Protein AF-A0A6I7PNN6-F1 (afdb_monomer_lite)

Radius of gyration: 36.52 Å; chains: 1; bounding box: 107×90×85 Å

Sequence (1205 aa):
MTEAELLALKNLPAEAKQLSVEDLSQGWPDYQITSEALAFWSTRYRELTGTNPVVARDLVELVRDHGDAVIQLHQRPIRIGITTYSAREFDKLAAKQLIGAILGSLEAEGISLADVAIVSGLTNLGGVQAAYDAAAQYPAVERQGIASGKGILFETAQVDQAVLIGADWGAESPLFLNTVNFMIGIGGGGQAESELNWFIRRSPDRTILAEGFFETKGDQQLPGAADRVAESGSGTRIQDSAVHPIEKGTQIGKHLAAVFRRSQGHDQNNVLMSLALPSNPDNLVDIEAWAEAHRQRYRIIRVLRAVQSSLPEQGMTEGEMNELLLDLGNELLSRTSAIDHVQQNALWQEEVRAVIREATEASDNAQLRSLVEALEVDILFASWFGQQKVSAEPNYYDAHHRQVAAADYFSPRPGSLSFNLDDYVELRFDLATRAYLLSPQGRGEIFLGSKHDMNLYYRSKGFEPAQRLSDSNGTVYYLLKKADDRLFVAQGVDSPSRLNQVVSIMAAAGVDVENKISIRGDMQRLRDLNRDFLEIAISNLSKPVVGVVIGDKNNVLSSLSGQLNVGHEKLRVLPPQEVGPYRFEAIEVQVEGMPSPGYILAFAPAYGQLSYDLARAAYNSGVRSFFLAGAGGTLAQNGAIGELQRVVSTEVNGEILAVNEVREIQLLEVPGAVDSTNIFSPSPFEQTANWIDAQRSRGFSGTDQETGLILKAITESIETDKQAGLSPSVNLSSALYISDDFKGRLASGTVDVGYRRSIHERLPVYLNQIGITSITLNDGRTLDRPPSGQGERAIVSGRTSSSFAQQVPIPDRSRVSQNQAAGTIQQFRGERRVVLIESQGMGPRDRRFLEEFLSSIRSTNFWIVVRQGDPHHSEILEISSALGFQNVLIASNMQAVRVAPDFIYSVQDDAAEKQTASEFIRDGKNDSYETNTAKHFHLVVGSQNISTGSPHILYSADLDPLDAEELAEPLRKDIREGRKRLRGQIQAHFNEELEKQPPQFLEIHDIGEAFQGKVPVSIMGASKKAWPLISEAAQENVINFIREYLSELAPRQHVIVTGGTDFGVEEHVHRIANELGFEIVSTITENTQAAELSPHVSRVVLTGINWFGISRSLFEDILIPHNGEVIFIGGGAILRDSIELAAKTSVPFRLMKGPEGAANELSTRYPTHAFETVHDLNRIKPSSLRSLSCKEAFQLLTKRRSNRR

Secondary structure (DSSP, 8-state):
--HHHHHHHHT--TTTS---TTTTTS-TT-----HHHHHHHHHHHHHHHSSPPEEHHHHHHHHHHHHHHHHHHT-SSEEEEEEE-SSS---HHHHHHHHHHHHHHHHHTT--GGGEEEEEESBSSHHHHHHHHHHTTSTTSEEEEEE-GGGGGSPBP--SEEEE--SSTTTTHHHHHHH-SEEEEES--HHHHHHHHHHHHH-GGGEEEE-------SS--PPPHHHHHHTTT-SEE---TTS-HHHHHHHHHHHHHHHHHHHHHHHTT-HHHHHHS-S-----S-HHHHHHHHHHHHHHHHHHHHHHHHSGGGT--HHHHHHHHHHHHHHHHHHHTTS-TTT-HHHHHHHHHHHHHHHHHS---HHHHHHHHHHHHHHHHHTGGG-SS--SSPPHHHHTEEE--TTTS-----S--SS-HHHHHHTTS-HHHHHHHHSTT--EEEE-S-HHHHHHHHHHTT-EEEEEEE-TTS-EEEEEEETTEEEEEEE---SHHHHHHHHHHHHHTT--HHHHEEEES-HHHHHHHHHHHHHHHHHTSSS-EEEEEEE-HHHHHHHHHHHTT--GGGB-BPPPEEETTEEEEEEEEEETT-SS-EEEEEEPP--THHHHHHHHHHHHTT--EEEEE-EEEE-STT--TT-EEEEEEEEETTEEEEGGG-TTEEEPP-TTPEEEEEEE-S-GGG--HHHHHHHHHTT--EEESSHHHHHHHHHHHHHHHHHTT----EEEE-EEEEEEE-SSS-------HHHHHHHHHHHHHHHHHTTEEEEEBTTSPEEEPPPTTS--------------------------------------SS--EEEEEE-S---HHHHHHHHHHHHHS-GGGEEEEEETT-TTHHHHHHHHHHTT-S-EEEES-HHHHTT-SS-------------S---------------------EE-----------PPPP------TT-HHHHHHHHHHHHHHHHHHHHHHHHHHHHHHS-SPPPEEE-GGGHHHHHTTPEEEEEEE--TTTGGGS-HHHHHHHHHHHHHHHHHS-TTTEEEEEESBSSTHHHHHHHHHHHTT--EEEEEETT--GGGB-TT-SEEEEEESSTTTHHHHIIIIIIGGGT-EEEEES--HHHHHHHHHHHHHT--EEEE-SSSSHHHHHHTT-GGGEESSHHHHHHS-GGG-SS--HHHHHHHHHHHHHTT-

Foldseek 3Di:
DDPVVVVVVVPDDVVVVPCDVVVVPDDDDDPDPDPVNQVVLQVLVCVQAVDGADEVVVVVLCCLLQVVLVLLLLQQAQEEEEAEAFPDDWQLVLLLLLLLLLLVLLVVLVNFQLNHEYEYAFACGHSLVSNVVSQVVPVSYFYEHEEECVRSVHHTHRGPHYYYAHHDPLRRLVVSLSNHPAYEYDFHDLSSLVSLVVNQVVCQLRYEQDFATDDDDDDDPDGGSSRVVVVVVTHDYPDDNPDRSSVNSSVNNVSVNVVVVVVCVVLVLQLLSVLQDDPDDPDPPDVPVVCVLRVQSSLLSQLLVLVLVCVVVVVDDPVRSSVLSNVLSVQLCVQCVPPPCVVRVVVSLVSNLVSQVVSVVVDPDPVSVVSSVVSNLVNLVSSVSNDLDDDPDDHQQRVPKFFDAPVPFDDDPPDDAPDDLCVVLVLADPPVLLLLLQDPLRAEEEELDDPVVVCVVVVSVQWDFDDWDAHPLGKIWTWIDHPPHTYIYIYLQQAPLSVSAVLVSCVSSVGPSRPRYMYGHDNVVSLVQLLVQLLVVQLPPPFAALEEEAEALVLLLVLQCVLLVHDSQFFPWDPWDDRRSKTWIWTWFDFPPDPGIHTYIYIYHDFALRLLSNLLSCVSSVYFEYHYLAAWAWLDPPDDQLAKEFEQWEDDPNDIDRLVPQPQEDAADFPRHDYFYEYADSYLVCCAPVSSVVVVVVPGTIYDGRLRSSSVSVSVVCVVCVVVVHRHHHYYHSMHRHNYYPPPHGDPSDRDPSSSVSCSRGVVRSCVVSRGQWTATPVRDTDGRDPPPPPPPPPDPDDDDDDDDDDDDDDDDDDDDDDDDDDDDDDDPDAQEEWEWAFPDCDPVNLVVLLVVLLVDDQVRYAYEYEDVRPCLVSSVVSSVVSPRPHYYYDPDPVVVVVDPPDDDDDDDDDDDDDDDPDDDDDDDDDDDDDDDPGDTDGDDDDDDDDDPDDDDDDDDDDDDDVSVVVVCVVVCVVVVLVVVQVVQLCCCCVPPPVADGAAEDELQCVVVVCVLAAEEEEEEDFQVFQVVWDPVLLVLLLVQLLVLLLPDDLVRYAYEYAQFCHHSVVSNLVNCLVNPHAYEHEYASPDHSVRGDSSHNYYYDQYNDLLRNLVCCLVRNNVVSVYAYEYYTADPSSLSSVVVCLVSQHHYAAAADTHYNSNVCCLVVVLRYDPHSVRVVVSDSVNRRHQSVVNVVVSVVVVVVVVD

Structure (mmCIF, N/CA/C/O backbone):
data_AF-A0A6I7PNN6-F1
#
_entry.id   AF-A0A6I7PNN6-F1
#
loop_
_atom_site.group_PDB
_atom_site.id
_atom_site.type_symbol
_atom_site.label_atom_id
_atom_site.label_alt_id
_atom_site.label_comp_id
_atom_site.label_asym_id
_atom_site.label_entity_id
_atom_site.label_seq_id
_atom_site.pdbx_PDB_ins_code
_atom_site.Cartn_x
_atom_site.Cartn_y
_atom_site.Cartn_z
_atom_site.occupancy
_atom_site.B_iso_or_equiv
_atom_site.auth_seq_id
_atom_site.auth_comp_id
_atom_site.auth_asym_id
_atom_site.auth_atom_id
_atom_site.pdbx_PDB_model_num
ATOM 1 N N . MET A 1 1 ? -5.698 -43.583 -19.402 1.00 38.56 1 MET A N 1
ATOM 2 C CA . MET A 1 1 ? -4.899 -43.216 -20.584 1.00 38.56 1 MET A CA 1
ATOM 3 C C . MET A 1 1 ? -4.130 -44.443 -21.049 1.00 38.56 1 MET A C 1
ATOM 5 O O . MET A 1 1 ? -3.335 -44.984 -20.287 1.00 38.56 1 MET A O 1
ATOM 9 N N . THR A 1 2 ? -4.450 -44.951 -22.230 1.00 48.97 2 THR A N 1
ATOM 10 C CA . THR A 1 2 ? -3.820 -46.126 -22.836 1.00 48.97 2 THR A CA 1
ATOM 11 C C . THR A 1 2 ? -2.439 -45.776 -23.391 1.00 48.97 2 THR A C 1
ATOM 13 O O . THR A 1 2 ? -2.125 -44.613 -23.647 1.00 48.97 2 THR A O 1
ATOM 16 N N . GLU A 1 3 ? -1.600 -46.785 -23.607 1.00 40.84 3 GLU A N 1
ATOM 17 C CA . GLU A 1 3 ? -0.262 -46.608 -24.185 1.00 40.84 3 GLU A CA 1
ATOM 18 C C . GLU A 1 3 ? -0.319 -45.963 -25.585 1.00 40.84 3 GLU A C 1
ATOM 20 O O . GLU A 1 3 ? 0.547 -45.166 -25.942 1.00 40.84 3 GLU A O 1
ATOM 25 N N . ALA A 1 4 ? -1.398 -46.217 -26.334 1.00 46.22 4 ALA A N 1
ATOM 26 C CA . ALA A 1 4 ? -1.674 -45.600 -27.629 1.00 46.22 4 ALA A CA 1
ATOM 27 C C . ALA A 1 4 ? -2.010 -44.100 -27.523 1.00 46.22 4 ALA A C 1
ATOM 29 O O . ALA A 1 4 ? -1.542 -43.313 -28.341 1.00 46.22 4 ALA A O 1
ATOM 30 N N . GLU A 1 5 ? -2.754 -43.680 -26.496 1.00 41.41 5 GLU A N 1
ATOM 31 C CA . GLU A 1 5 ? -3.046 -42.259 -26.229 1.00 41.41 5 GLU A CA 1
ATOM 32 C C . GLU A 1 5 ? -1.785 -41.499 -25.788 1.00 41.41 5 GLU A C 1
ATOM 34 O O . GLU A 1 5 ? -1.551 -40.362 -26.195 1.00 41.41 5 GLU A O 1
ATOM 39 N N . LEU A 1 6 ? -0.915 -42.166 -25.026 1.00 39.09 6 LEU A N 1
ATOM 40 C CA . LEU A 1 6 ? 0.396 -41.656 -24.619 1.00 39.09 6 LEU A CA 1
ATOM 41 C C . LEU A 1 6 ? 1.356 -41.517 -25.813 1.00 39.09 6 LEU A C 1
ATOM 43 O O . LEU A 1 6 ? 2.154 -40.580 -25.873 1.00 39.09 6 LEU A O 1
ATOM 47 N N . LEU A 1 7 ? 1.266 -42.430 -26.782 1.00 42.72 7 LEU A N 1
ATOM 48 C CA . LEU A 1 7 ? 2.029 -42.382 -28.028 1.00 42.72 7 LEU A CA 1
ATOM 49 C C . LEU A 1 7 ? 1.491 -41.307 -28.988 1.00 42.72 7 LEU A C 1
ATOM 51 O O . LEU A 1 7 ? 2.279 -40.630 -29.645 1.00 42.72 7 LEU A O 1
ATOM 55 N N . ALA A 1 8 ? 0.173 -41.093 -29.026 1.00 44.78 8 ALA A N 1
ATOM 56 C CA . ALA A 1 8 ? -0.457 -40.018 -29.790 1.00 44.78 8 ALA A CA 1
ATOM 57 C C . ALA A 1 8 ? -0.047 -38.628 -29.268 1.00 44.78 8 ALA A C 1
ATOM 59 O O . ALA A 1 8 ? 0.310 -37.761 -30.063 1.00 44.78 8 ALA A O 1
ATOM 60 N N . LEU A 1 9 ? 0.031 -38.449 -27.942 1.00 42.09 9 LEU A N 1
ATOM 61 C CA . LEU A 1 9 ? 0.580 -37.237 -27.311 1.00 42.09 9 LEU A CA 1
ATOM 62 C C . LEU A 1 9 ? 2.054 -37.000 -27.681 1.00 42.09 9 LEU A C 1
ATOM 64 O O . LEU A 1 9 ? 2.456 -35.876 -27.976 1.00 42.09 9 LEU A O 1
ATOM 68 N N . LYS A 1 10 ? 2.868 -38.062 -27.741 1.00 43.06 10 LYS A N 1
ATOM 69 C CA . LYS A 1 10 ? 4.275 -37.982 -28.180 1.00 43.06 10 LYS A CA 1
ATOM 70 C C . LYS A 1 10 ? 4.436 -37.674 -29.671 1.00 43.06 10 LYS A C 1
ATOM 72 O O . LYS A 1 10 ? 5.504 -37.219 -30.079 1.00 43.06 10 LYS A O 1
ATOM 77 N N . ASN A 1 11 ? 3.399 -37.878 -30.479 1.00 44.31 11 ASN A N 1
ATOM 78 C CA . ASN A 1 11 ? 3.423 -37.714 -31.934 1.00 44.31 11 ASN A CA 1
ATOM 79 C C . ASN A 1 11 ? 2.729 -36.438 -32.430 1.00 44.31 11 ASN A C 1
ATOM 81 O O . ASN A 1 11 ? 2.541 -36.291 -33.633 1.00 44.31 11 ASN A O 1
ATOM 85 N N . LEU A 1 12 ? 2.412 -35.494 -31.537 1.00 43.34 12 LEU A N 1
ATOM 86 C CA . LEU A 1 12 ? 1.878 -34.186 -31.923 1.00 43.34 12 LEU A CA 1
ATOM 87 C C . LEU A 1 12 ? 2.776 -33.465 -32.961 1.00 43.34 12 LEU A C 1
ATOM 89 O O . LEU A 1 12 ? 3.997 -33.691 -32.966 1.00 43.34 12 LEU A O 1
ATOM 93 N N . PRO A 1 13 ? 2.200 -32.613 -33.835 1.00 44.94 13 PRO A N 1
ATOM 94 C CA . PRO A 1 13 ? 2.952 -31.784 -34.780 1.00 44.94 13 PRO A CA 1
ATOM 95 C C . PRO A 1 13 ? 4.016 -30.939 -34.071 1.00 44.94 13 PRO A C 1
ATOM 97 O O . PRO A 1 13 ? 3.864 -30.603 -32.894 1.00 44.94 13 PRO A O 1
ATOM 100 N N . ALA A 1 14 ? 5.105 -30.608 -34.767 1.00 41.66 14 ALA A N 1
ATOM 101 C CA . ALA A 1 14 ? 6.221 -29.865 -34.181 1.00 41.66 14 ALA A CA 1
ATOM 102 C C . ALA A 1 14 ? 5.779 -28.496 -33.634 1.00 41.66 14 ALA A C 1
ATOM 104 O O . ALA A 1 14 ? 6.301 -28.060 -32.614 1.00 41.66 14 ALA A O 1
ATOM 105 N N . GLU A 1 15 ? 4.755 -27.887 -34.235 1.00 41.94 15 GLU A N 1
ATOM 106 C CA . GLU A 1 15 ? 4.154 -26.626 -33.796 1.00 41.94 15 GLU A CA 1
ATOM 107 C C . GLU A 1 15 ? 3.410 -26.763 -32.451 1.00 41.94 15 GLU A C 1
ATOM 109 O O . GLU A 1 15 ? 3.446 -25.857 -31.627 1.00 41.94 15 GLU A O 1
ATOM 114 N N . ALA A 1 16 ? 2.804 -27.923 -32.165 1.00 36.03 16 ALA A N 1
ATOM 115 C CA . ALA A 1 16 ? 2.152 -28.213 -30.879 1.00 36.03 16 ALA A CA 1
ATOM 116 C C . ALA A 1 16 ? 3.147 -28.657 -29.785 1.00 36.03 16 ALA A C 1
ATOM 118 O O . ALA A 1 16 ? 2.829 -28.630 -28.598 1.00 36.03 16 ALA A O 1
ATOM 119 N N . LYS A 1 17 ? 4.358 -29.064 -30.184 1.00 40.91 17 LYS A N 1
ATOM 120 C CA . LYS A 1 17 ? 5.479 -29.421 -29.297 1.00 40.91 17 LYS A CA 1
ATOM 121 C C . LYS A 1 17 ? 6.395 -28.238 -28.967 1.00 40.91 17 LYS A C 1
ATOM 123 O O . LYS A 1 17 ? 7.299 -28.403 -28.155 1.00 40.91 17 LYS A O 1
ATOM 128 N N . GLN A 1 18 ? 6.182 -27.084 -29.602 1.00 38.34 18 GLN A N 1
ATOM 129 C CA . GLN A 1 18 ? 6.978 -25.868 -29.411 1.00 38.34 18 GLN A CA 1
ATOM 130 C C . GLN A 1 18 ? 6.537 -24.999 -28.229 1.00 38.34 18 GLN A C 1
ATOM 132 O O . GLN A 1 18 ? 7.218 -24.029 -27.936 1.00 38.34 18 GLN A O 1
ATOM 137 N N . LEU A 1 19 ? 5.467 -25.350 -27.511 1.00 36.03 19 LEU A N 1
ATOM 138 C CA . LEU A 1 19 ? 5.207 -24.753 -26.200 1.00 36.03 19 LEU A CA 1
ATOM 139 C C . LEU A 1 19 ? 6.123 -25.424 -25.177 1.00 36.03 19 LEU A C 1
ATOM 141 O O . LEU A 1 19 ? 5.832 -26.516 -24.679 1.00 36.03 19 LEU A O 1
ATOM 145 N N . SER A 1 20 ? 7.263 -24.794 -24.905 1.00 38.69 20 SER A N 1
ATOM 146 C CA . SER A 1 20 ? 8.145 -25.235 -23.834 1.00 38.69 20 SER A CA 1
ATOM 147 C C . SER A 1 20 ? 7.496 -24.952 -22.475 1.00 38.69 20 SER A C 1
ATOM 149 O O . SER A 1 20 ? 6.637 -24.082 -22.321 1.00 38.69 20 SER A O 1
ATOM 151 N N . VAL A 1 21 ? 7.909 -25.693 -21.448 1.00 34.78 21 VAL A N 1
ATOM 152 C CA . VAL A 1 21 ? 7.522 -25.383 -20.063 1.00 34.78 21 VAL A CA 1
ATOM 153 C C . VAL A 1 21 ? 8.041 -23.992 -19.656 1.00 34.78 21 VAL A C 1
ATOM 155 O O . VAL A 1 21 ? 7.426 -23.359 -18.799 1.00 34.78 21 VAL A O 1
ATOM 158 N N . GLU A 1 22 ? 9.104 -23.488 -20.299 1.00 34.16 22 GLU A N 1
ATOM 159 C CA . GLU A 1 22 ? 9.572 -22.108 -20.147 1.00 34.16 22 GLU A CA 1
ATOM 160 C C . GLU A 1 22 ? 8.552 -21.075 -20.672 1.00 34.16 22 GLU A C 1
ATOM 162 O O . GLU A 1 22 ? 8.282 -20.106 -19.959 1.00 34.16 22 GLU A O 1
ATOM 167 N N . ASP A 1 23 ? 7.893 -21.318 -21.812 1.00 36.75 23 ASP A N 1
ATOM 168 C CA . ASP A 1 23 ? 6.863 -20.422 -22.383 1.00 36.75 23 ASP A CA 1
ATOM 169 C C . ASP A 1 23 ? 5.586 -20.350 -21.527 1.00 36.75 23 ASP A C 1
ATOM 171 O O . ASP A 1 23 ? 4.868 -19.354 -21.536 1.00 36.75 23 ASP A O 1
ATOM 175 N N . LEU A 1 24 ? 5.316 -21.393 -20.735 1.00 36.56 24 LEU A N 1
ATOM 176 C CA . LEU A 1 24 ? 4.167 -21.481 -19.824 1.00 36.56 24 LEU A CA 1
ATOM 177 C C . LEU A 1 24 ? 4.460 -20.942 -18.411 1.00 36.56 24 LEU A C 1
ATOM 179 O O . LEU A 1 24 ? 3.579 -20.965 -17.553 1.00 36.56 24 LEU A O 1
ATOM 183 N N . SER A 1 25 ? 5.692 -20.495 -18.142 1.00 30.78 25 SER A N 1
ATOM 184 C CA . SER A 1 25 ? 6.155 -20.111 -16.798 1.00 30.78 25 SER A CA 1
ATOM 185 C C . SER A 1 25 ? 6.476 -18.625 -16.619 1.00 30.78 25 SER A C 1
ATOM 187 O O . SER A 1 25 ? 6.746 -18.196 -15.494 1.00 30.78 25 SER A O 1
ATOM 189 N N . GLN A 1 26 ? 6.411 -17.825 -17.685 1.00 30.50 26 GLN A N 1
ATOM 190 C CA . GLN A 1 26 ? 6.478 -16.371 -17.565 1.00 30.50 26 GLN A CA 1
ATOM 191 C C . GLN A 1 26 ? 5.166 -15.872 -16.952 1.00 30.50 26 GLN A C 1
ATOM 193 O O . GLN A 1 26 ? 4.093 -16.337 -17.319 1.00 30.50 26 GLN A O 1
ATOM 198 N N . GLY A 1 27 ? 5.271 -15.013 -15.934 1.00 32.34 27 GLY A N 1
ATOM 199 C CA . GLY A 1 27 ? 4.169 -14.618 -15.056 1.00 32.34 27 GLY A CA 1
ATOM 200 C C . GLY A 1 27 ? 2.987 -13.946 -15.763 1.00 32.34 27 GLY A C 1
ATOM 201 O O . GLY A 1 27 ? 2.826 -13.980 -16.967 1.00 32.34 27 GLY A O 1
ATOM 202 N N . TRP A 1 28 ? 2.130 -13.298 -14.986 1.00 46.03 28 TRP A N 1
ATOM 203 C CA . TRP A 1 28 ? 0.804 -12.800 -15.371 1.00 46.03 28 TRP A CA 1
ATOM 204 C C . TRP A 1 28 ? 0.591 -11.794 -16.551 1.00 46.03 28 TRP A C 1
ATOM 206 O O . TRP A 1 28 ? -0.574 -11.417 -16.700 1.00 46.03 28 TRP A O 1
ATOM 216 N N . PRO A 1 29 ? 1.536 -11.303 -17.397 1.00 30.88 29 PRO A N 1
ATOM 217 C CA . PRO A 1 29 ? 1.166 -10.263 -18.367 1.00 30.88 29 PRO A CA 1
ATOM 218 C C . PRO A 1 29 ? 0.337 -10.656 -19.601 1.00 30.88 29 PRO A C 1
ATOM 220 O O . PRO A 1 29 ? -0.398 -9.780 -20.045 1.00 30.88 29 PRO A O 1
ATOM 223 N N . ASP A 1 30 ? 0.386 -11.880 -20.147 1.00 35.69 30 ASP A N 1
ATOM 224 C CA . ASP A 1 30 ? -0.233 -12.164 -21.461 1.00 35.69 30 ASP A CA 1
ATOM 225 C C . ASP A 1 30 ? -1.000 -13.499 -21.513 1.00 35.69 30 ASP A C 1
ATOM 227 O O . ASP A 1 30 ? -0.468 -14.561 -21.830 1.00 35.69 30 ASP A O 1
ATOM 231 N N . TYR A 1 31 ? -2.311 -13.441 -21.257 1.00 42.16 31 TYR A N 1
ATOM 232 C CA . TYR A 1 31 ? -3.242 -14.506 -21.635 1.00 42.16 31 TYR A CA 1
ATOM 233 C C . TYR A 1 31 ? -3.457 -14.489 -23.157 1.00 42.16 31 TYR A C 1
ATOM 235 O O . TYR A 1 31 ? -4.402 -13.881 -23.658 1.00 42.16 31 TYR A O 1
ATOM 243 N N . GLN A 1 32 ? -2.606 -15.193 -23.901 1.00 37.19 32 GLN A N 1
ATOM 244 C CA . GLN A 1 32 ? -2.935 -15.673 -25.243 1.00 37.19 32 GLN A CA 1
ATOM 245 C C . GLN A 1 32 ? -2.893 -17.201 -25.239 1.00 37.19 32 GLN A C 1
ATOM 247 O O . GLN A 1 32 ? -1.863 -17.816 -25.498 1.00 37.19 32 GLN A O 1
ATOM 252 N N . ILE A 1 33 ? -4.037 -17.839 -24.962 1.00 43.34 33 ILE A N 1
ATOM 253 C CA . ILE A 1 33 ? -4.248 -19.186 -25.500 1.00 43.34 33 ILE A CA 1
ATOM 254 C C . ILE A 1 33 ? -4.311 -18.980 -27.008 1.00 43.34 33 ILE A C 1
ATOM 256 O O . ILE A 1 33 ? -5.207 -18.285 -27.494 1.00 43.34 33 ILE A O 1
ATOM 260 N N . THR A 1 34 ? -3.336 -19.517 -27.736 1.00 49.22 34 THR A N 1
ATOM 261 C CA . THR A 1 34 ? -3.333 -19.379 -29.189 1.00 49.22 34 THR A CA 1
ATOM 262 C C . THR A 1 34 ? -4.622 -19.969 -29.755 1.00 49.22 34 THR A C 1
ATOM 264 O O . THR A 1 34 ? -5.181 -20.934 -29.218 1.00 49.22 34 THR A O 1
ATOM 267 N N . SER A 1 35 ? -5.121 -19.383 -30.841 1.00 47.38 35 SER A N 1
ATOM 268 C CA . SER A 1 35 ? -6.324 -19.855 -31.531 1.00 47.38 35 SER A CA 1
ATOM 269 C C . SER A 1 35 ? -6.231 -21.353 -31.854 1.00 47.38 35 SER A C 1
ATOM 271 O O . SER A 1 35 ? -7.235 -22.061 -31.797 1.00 47.38 35 SER A O 1
ATOM 273 N N . GLU A 1 36 ? -5.021 -21.856 -32.130 1.00 48.59 36 GLU A N 1
ATOM 274 C CA . GLU A 1 36 ? -4.756 -23.270 -32.391 1.00 48.59 36 GLU A CA 1
ATOM 275 C C . GLU A 1 36 ? -4.880 -24.142 -31.136 1.00 48.59 36 GLU A C 1
ATOM 277 O O . GLU A 1 36 ? -5.525 -25.190 -31.192 1.00 48.59 36 GLU A O 1
ATOM 282 N N . ALA A 1 37 ? -4.316 -23.723 -29.996 1.00 48.72 37 ALA A N 1
ATOM 283 C CA . ALA A 1 37 ? -4.459 -24.452 -28.735 1.00 48.72 37 ALA A CA 1
ATOM 284 C C . ALA A 1 37 ? -5.934 -24.514 -28.314 1.00 48.72 37 ALA A C 1
ATOM 286 O O . ALA A 1 37 ? -6.436 -25.554 -27.888 1.00 48.72 37 ALA A O 1
ATOM 287 N N . LEU A 1 38 ? -6.657 -23.415 -28.506 1.00 50.03 38 LEU A N 1
ATOM 288 C CA . LEU A 1 38 ? -8.077 -23.317 -28.212 1.00 50.03 38 LEU A CA 1
ATOM 289 C C . LEU A 1 38 ? -8.937 -24.223 -29.106 1.00 50.03 38 LEU A C 1
ATOM 291 O O . LEU A 1 38 ? -9.803 -24.949 -28.608 1.00 50.03 38 LEU A O 1
ATOM 295 N N . ALA A 1 39 ? -8.684 -24.216 -30.417 1.00 56.69 39 ALA A N 1
ATOM 296 C CA . ALA A 1 39 ? -9.359 -25.092 -31.369 1.00 56.69 39 ALA A CA 1
ATOM 297 C C . ALA A 1 39 ? -9.066 -26.570 -31.077 1.00 56.69 39 ALA A C 1
ATOM 299 O O . ALA A 1 39 ? -9.970 -27.409 -31.145 1.00 56.69 39 ALA A O 1
ATOM 300 N N . PHE A 1 40 ? -7.828 -26.884 -30.689 1.00 59.25 40 PHE A N 1
ATOM 301 C CA . PHE A 1 40 ? -7.416 -28.224 -30.289 1.00 59.25 40 PHE A CA 1
ATOM 302 C C . PHE A 1 40 ? -8.194 -28.714 -29.060 1.00 59.25 40 PHE A C 1
ATOM 304 O O . PHE A 1 40 ? -8.831 -29.768 -29.118 1.00 59.25 40 PHE A O 1
ATOM 311 N N . TRP A 1 41 ? -8.222 -27.935 -27.973 1.00 49.97 41 TRP A N 1
ATOM 312 C CA . TRP A 1 41 ? -8.931 -28.322 -26.747 1.00 49.97 41 TRP A CA 1
ATOM 313 C C . TRP A 1 41 ? -10.446 -28.395 -26.938 1.00 49.97 41 TRP A C 1
ATOM 315 O O . TRP A 1 41 ? -11.080 -29.325 -26.439 1.00 49.97 41 TRP A O 1
ATOM 325 N N . SER A 1 42 ? -11.020 -27.477 -27.719 1.00 53.66 42 SER A N 1
ATOM 326 C CA . SER A 1 42 ? -12.455 -27.479 -28.029 1.00 53.66 42 SER A CA 1
ATOM 327 C C . SER A 1 42 ? -12.867 -28.706 -28.842 1.00 53.66 42 SER A C 1
ATOM 329 O O . SER A 1 42 ? -13.890 -29.330 -28.558 1.00 53.66 42 SER A O 1
ATOM 331 N N . THR A 1 43 ? -12.039 -29.094 -29.817 1.00 62.78 43 THR A N 1
ATOM 332 C CA . THR A 1 43 ? -12.238 -30.317 -30.608 1.00 62.78 43 THR A CA 1
ATOM 333 C C . THR A 1 43 ? -12.130 -31.551 -29.723 1.00 62.78 43 THR A C 1
ATOM 335 O O . THR A 1 43 ? -13.003 -32.414 -29.768 1.00 62.78 43 THR A O 1
ATOM 338 N N . ARG A 1 44 ? -11.112 -31.611 -28.856 1.00 52.06 44 ARG A N 1
ATOM 339 C CA . ARG A 1 44 ? -10.901 -32.769 -27.987 1.00 52.06 44 ARG A CA 1
ATOM 340 C C . ARG A 1 44 ? -12.019 -32.950 -26.963 1.00 52.06 44 ARG A C 1
ATOM 342 O O . ARG A 1 44 ? -12.432 -34.077 -26.716 1.00 52.06 44 ARG A O 1
ATOM 349 N N . TYR A 1 45 ? -12.533 -31.860 -26.398 1.00 46.22 45 TYR A N 1
ATOM 350 C CA . TYR A 1 45 ? -13.687 -31.914 -25.503 1.00 46.22 45 TYR A CA 1
ATOM 351 C C . TYR A 1 45 ? -14.940 -32.399 -26.244 1.00 46.22 45 TYR A C 1
ATOM 353 O O . TYR A 1 45 ? -15.575 -33.343 -25.786 1.00 46.22 45 TYR A O 1
ATOM 361 N N . ARG A 1 46 ? -15.232 -31.856 -27.437 1.00 61.59 46 ARG A N 1
ATOM 362 C CA . ARG A 1 46 ? -16.358 -32.309 -28.274 1.00 61.59 46 ARG A CA 1
ATOM 363 C C . ARG A 1 46 ? -16.282 -33.799 -28.598 1.00 61.59 46 ARG A C 1
ATOM 365 O O . ARG A 1 46 ? -17.299 -34.483 -28.546 1.00 61.59 46 ARG A O 1
ATOM 372 N N . GLU A 1 47 ? -15.095 -34.308 -28.916 1.00 56.88 47 GLU A N 1
ATOM 373 C CA . GLU A 1 47 ? -14.873 -35.741 -29.144 1.00 56.88 47 GLU A CA 1
ATOM 374 C C . GLU A 1 47 ? -15.157 -36.592 -27.898 1.00 56.88 47 GLU A C 1
ATOM 376 O O . GLU A 1 47 ? -15.632 -37.718 -28.028 1.00 56.88 47 GLU A O 1
ATOM 381 N N . LEU A 1 48 ? -14.862 -36.071 -26.703 1.00 45.12 48 LEU A N 1
ATOM 382 C CA . LEU A 1 48 ? -15.018 -36.785 -25.434 1.00 45.12 48 LEU A CA 1
ATOM 383 C C . LEU A 1 48 ? -16.447 -36.731 -24.880 1.00 45.12 48 LEU A C 1
ATOM 385 O O . LEU A 1 48 ? -16.903 -37.713 -24.297 1.00 45.12 48 LEU A O 1
ATOM 389 N N . THR A 1 49 ? -17.151 -35.608 -25.034 1.00 46.31 49 THR A N 1
ATOM 390 C CA . THR A 1 49 ? -18.445 -35.364 -24.369 1.00 46.31 49 THR A CA 1
ATOM 391 C C . THR A 1 49 ? -19.630 -35.263 -25.324 1.00 46.31 49 THR A C 1
ATOM 393 O O . THR A 1 49 ? -20.773 -35.351 -24.883 1.00 46.31 49 THR A O 1
ATOM 396 N N . GLY A 1 50 ? -19.388 -35.075 -26.624 1.00 52.91 50 GLY A N 1
ATOM 397 C CA . GLY A 1 50 ? -20.433 -34.807 -27.614 1.00 52.91 50 GLY A CA 1
ATOM 398 C C . GLY A 1 50 ? -20.993 -33.377 -27.580 1.00 52.91 50 GLY A C 1
ATOM 399 O O . GLY A 1 50 ? -21.912 -33.081 -28.341 1.00 52.91 50 GLY A O 1
ATOM 400 N N . THR A 1 51 ? -20.451 -32.484 -26.743 1.00 48.75 51 THR A N 1
ATOM 401 C CA . THR A 1 51 ? -20.902 -31.089 -26.586 1.00 48.75 51 THR A CA 1
ATOM 402 C C . THR A 1 51 ? -19.785 -30.089 -26.899 1.00 48.75 51 THR A C 1
ATOM 404 O O . THR A 1 51 ? -18.600 -30.406 -26.821 1.00 48.75 51 THR A O 1
ATOM 407 N N . ASN A 1 52 ? -20.143 -28.863 -27.296 1.00 55.16 52 ASN A N 1
ATOM 408 C CA . ASN A 1 52 ? -19.165 -27.781 -27.457 1.00 55.16 52 ASN A CA 1
ATOM 409 C C . ASN A 1 52 ? -18.834 -27.186 -26.083 1.00 55.16 52 ASN A C 1
ATOM 411 O O . ASN A 1 52 ? -19.772 -26.827 -25.371 1.00 55.16 52 ASN A O 1
ATOM 415 N N . PRO A 1 53 ? -17.551 -27.046 -25.700 1.00 49.09 53 PRO A N 1
ATOM 416 C CA . PRO A 1 53 ? -17.216 -26.301 -24.495 1.00 49.09 53 PRO A CA 1
ATOM 417 C C . PRO A 1 53 ? -17.427 -24.807 -24.751 1.00 49.09 53 PRO A C 1
ATOM 419 O O . PRO A 1 53 ? -17.163 -24.323 -25.855 1.00 49.09 53 PRO A O 1
ATOM 422 N N . VAL A 1 54 ? -17.859 -24.069 -23.728 1.00 50.97 54 VAL A N 1
ATOM 423 C CA . VAL A 1 54 ? -17.881 -22.606 -23.811 1.00 50.97 54 VAL A CA 1
ATOM 424 C C . VAL A 1 54 ? -16.472 -22.099 -23.535 1.00 50.97 54 VAL A C 1
ATOM 426 O O . VAL A 1 54 ? -15.867 -22.402 -22.501 1.00 50.97 54 VAL A O 1
ATOM 429 N N . VAL A 1 55 ? -15.918 -21.373 -24.497 1.00 50.38 55 VAL A N 1
ATOM 430 C CA . VAL A 1 55 ? -14.530 -20.934 -24.464 1.00 50.38 55 VAL A CA 1
ATOM 431 C C . VAL A 1 55 ? -14.393 -19.652 -23.645 1.00 50.38 55 VAL A C 1
ATOM 433 O O . VAL A 1 55 ? -15.087 -18.665 -23.873 1.00 50.38 55 VAL A O 1
ATOM 436 N N . ALA A 1 56 ? -13.441 -19.642 -22.707 1.00 44.97 56 ALA A N 1
ATOM 437 C CA . ALA A 1 56 ? -13.217 -18.513 -21.813 1.00 44.97 56 ALA A CA 1
ATOM 438 C C . ALA A 1 56 ? -12.803 -17.216 -22.507 1.00 44.97 56 ALA A C 1
ATOM 440 O O . ALA A 1 56 ? -12.972 -16.183 -21.895 1.00 44.97 56 ALA A O 1
ATOM 441 N N . ARG A 1 57 ? -12.282 -17.202 -23.738 1.00 42.31 57 ARG A N 1
ATOM 442 C CA . ARG A 1 57 ? -12.074 -15.921 -24.434 1.00 42.31 57 ARG A CA 1
ATOM 443 C C . ARG A 1 57 ? -13.411 -15.209 -24.635 1.00 42.31 57 ARG A C 1
ATOM 445 O O . ARG A 1 57 ? -13.543 -14.064 -24.223 1.00 42.31 57 ARG A O 1
ATOM 452 N N . ASP A 1 58 ? -14.404 -15.928 -25.136 1.00 41.94 58 ASP A N 1
ATOM 453 C CA . ASP A 1 58 ? -15.731 -15.378 -25.388 1.00 41.94 58 ASP A CA 1
ATOM 454 C C . ASP A 1 58 ? -16.440 -15.100 -24.058 1.00 41.94 58 ASP A C 1
ATOM 456 O O . ASP A 1 58 ? -17.031 -14.044 -23.899 1.00 41.94 58 ASP A O 1
ATOM 460 N N . LEU A 1 59 ? -16.270 -15.956 -23.039 1.00 40.41 59 LEU A N 1
ATOM 461 C CA . LEU A 1 59 ? -16.859 -15.759 -21.706 1.00 40.41 59 LEU A CA 1
ATOM 462 C C . LEU A 1 59 ? -16.158 -14.683 -20.858 1.00 40.41 59 LEU A C 1
ATOM 464 O O . LEU A 1 59 ? -16.813 -14.027 -20.064 1.00 40.41 59 LEU A O 1
ATOM 468 N N . VAL A 1 60 ? -14.843 -14.495 -20.983 1.00 40.75 60 VAL A N 1
ATOM 469 C CA . VAL A 1 60 ? -14.068 -13.445 -20.299 1.00 40.75 60 VAL A CA 1
ATOM 470 C C . VAL A 1 60 ? -14.318 -12.115 -20.978 1.00 40.75 60 VAL A C 1
ATOM 472 O O . VAL A 1 60 ? -14.454 -11.133 -20.268 1.00 40.75 60 VAL A O 1
ATOM 475 N N . GLU A 1 61 ? -14.446 -12.063 -22.305 1.00 42.09 61 GLU A N 1
ATOM 476 C CA . GLU A 1 61 ? -14.918 -10.867 -23.007 1.00 42.09 61 GLU A CA 1
ATOM 477 C C . GLU A 1 61 ? -16.375 -10.557 -22.604 1.00 42.09 61 GLU A C 1
ATOM 479 O O . GLU A 1 61 ? -16.661 -9.433 -22.205 1.00 42.09 61 GLU A O 1
ATOM 484 N N . LEU A 1 62 ? -17.263 -11.557 -22.513 1.00 39.31 62 LEU A N 1
ATOM 485 C CA . LEU A 1 62 ? -18.645 -11.382 -22.039 1.00 39.31 62 LEU A CA 1
ATOM 486 C C . LEU A 1 62 ? -18.740 -10.992 -20.552 1.00 39.31 62 LEU A C 1
ATOM 488 O O . LEU A 1 62 ? -19.561 -10.162 -20.188 1.00 39.31 62 LEU A O 1
ATOM 492 N N . VAL A 1 63 ? -17.917 -11.559 -19.665 1.00 42.34 63 VAL A N 1
ATOM 493 C CA . VAL A 1 63 ? -17.900 -11.245 -18.222 1.00 42.34 63 VAL A CA 1
ATOM 494 C C . VAL A 1 63 ? -17.180 -9.918 -17.951 1.00 42.34 63 VAL A C 1
ATOM 496 O O . VAL A 1 63 ? -17.562 -9.180 -17.047 1.00 42.34 63 VAL A O 1
ATOM 499 N N . ARG A 1 64 ? -16.174 -9.558 -18.750 1.00 41.62 64 ARG A N 1
ATOM 500 C CA . ARG A 1 64 ? -15.523 -8.239 -18.718 1.00 41.62 64 ARG A CA 1
ATOM 501 C C . ARG A 1 64 ? -16.481 -7.150 -19.201 1.00 41.62 64 ARG A C 1
ATOM 503 O O . ARG A 1 64 ? -16.603 -6.103 -18.564 1.00 41.62 64 ARG A O 1
ATOM 510 N N . ASP A 1 65 ? -17.221 -7.417 -20.273 1.00 40.81 65 ASP A N 1
ATOM 511 C CA . ASP A 1 65 ? -18.039 -6.405 -20.942 1.00 40.81 65 ASP A CA 1
ATOM 512 C C . ASP A 1 65 ? -19.481 -6.379 -20.383 1.00 40.81 65 ASP A C 1
ATOM 514 O O . ASP A 1 65 ? -20.127 -5.329 -20.385 1.00 40.81 65 ASP A O 1
ATOM 518 N N . HIS A 1 66 ? -19.949 -7.485 -19.787 1.00 40.53 66 HIS A N 1
ATOM 519 C CA . HIS A 1 66 ? -21.319 -7.703 -19.298 1.00 40.53 66 HIS A CA 1
ATOM 520 C C . HIS A 1 66 ? -21.392 -8.536 -17.996 1.00 40.53 66 HIS A C 1
ATOM 522 O O . HIS A 1 66 ? -22.392 -9.199 -17.753 1.00 40.53 66 HIS A O 1
ATOM 528 N N . GLY A 1 67 ? -20.369 -8.516 -17.133 1.00 40.88 67 GLY A N 1
ATOM 529 C CA . GLY A 1 67 ? -20.242 -9.400 -15.956 1.00 40.88 67 GLY A CA 1
ATOM 530 C C . GLY A 1 67 ? -21.492 -9.581 -15.103 1.00 40.88 67 GLY A C 1
ATOM 531 O O . GLY A 1 67 ? -21.858 -10.711 -14.798 1.00 40.88 67 GLY A O 1
ATOM 532 N N . ASP A 1 68 ? -22.205 -8.501 -14.799 1.00 40.81 68 ASP A N 1
ATOM 533 C CA . ASP A 1 68 ? -23.461 -8.580 -14.050 1.00 40.81 68 ASP A CA 1
ATOM 534 C C . ASP A 1 68 ? -24.562 -9.323 -14.814 1.00 40.81 68 ASP A C 1
ATOM 536 O O . ASP A 1 68 ? -25.280 -10.128 -14.236 1.00 40.81 68 ASP A O 1
ATOM 540 N N . ALA A 1 69 ? -24.646 -9.115 -16.124 1.00 37.81 69 ALA A N 1
ATOM 541 C CA . ALA A 1 69 ? -25.604 -9.746 -17.017 1.00 37.81 69 ALA A CA 1
ATOM 542 C C . ALA A 1 69 ? -25.338 -11.222 -17.259 1.00 37.81 69 ALA A C 1
ATOM 544 O O . ALA A 1 69 ? -26.274 -12.001 -17.323 1.00 37.81 69 ALA A O 1
ATOM 545 N N . VAL A 1 70 ? -24.072 -11.607 -17.421 1.00 42.34 70 VAL A N 1
ATOM 546 C CA . VAL A 1 70 ? -23.682 -13.005 -17.632 1.00 42.34 70 VAL A CA 1
ATOM 547 C C . VAL A 1 70 ? -23.908 -13.783 -16.349 1.00 42.34 70 VAL A C 1
ATOM 549 O O . VAL A 1 70 ? -24.476 -14.866 -16.390 1.00 42.34 70 VAL A O 1
ATOM 552 N N . ILE A 1 71 ? -23.572 -13.189 -15.199 1.00 48.50 71 ILE A N 1
ATOM 553 C CA . ILE A 1 71 ? -23.897 -13.738 -13.881 1.00 48.50 71 ILE A CA 1
ATOM 554 C C . ILE A 1 71 ? -25.424 -13.861 -13.706 1.00 48.50 71 ILE A C 1
ATOM 556 O O . ILE A 1 71 ? -25.873 -14.858 -13.145 1.00 48.50 71 ILE A O 1
ATOM 560 N N . GLN A 1 72 ? -26.223 -12.917 -14.226 1.00 47.38 72 GLN A N 1
ATOM 561 C CA . GLN A 1 72 ? -27.694 -12.870 -14.107 1.00 47.38 72 GLN A CA 1
ATOM 562 C C . GLN A 1 72 ? -28.479 -13.703 -15.138 1.00 47.38 72 GLN A C 1
ATOM 564 O O . GLN A 1 72 ? -29.496 -14.292 -14.795 1.00 47.38 72 GLN A O 1
ATOM 569 N N . LEU A 1 73 ? -28.004 -13.846 -16.374 1.00 40.47 73 LEU A N 1
ATOM 570 C CA . LEU A 1 73 ? -28.481 -14.819 -17.372 1.00 40.47 73 LEU A CA 1
ATOM 571 C C . LEU A 1 73 ? -28.424 -16.239 -16.836 1.00 40.47 73 LEU A C 1
ATOM 573 O O . LEU A 1 73 ? -29.273 -17.091 -17.087 1.00 40.47 73 LEU A O 1
ATOM 577 N N . HIS A 1 74 ? -27.372 -16.462 -16.072 1.00 47.50 74 HIS A N 1
ATOM 578 C CA . HIS A 1 74 ? -27.104 -17.679 -15.377 1.00 47.50 74 HIS A CA 1
ATOM 579 C C . HIS A 1 74 ? -27.940 -17.777 -14.073 1.00 47.50 74 HIS A C 1
ATOM 581 O O . HIS A 1 74 ? -27.953 -18.835 -13.472 1.00 47.50 74 HIS A O 1
ATOM 587 N N . GLN A 1 75 ? -28.735 -16.802 -13.621 1.00 51.94 75 GLN A N 1
ATOM 588 C CA . GLN A 1 75 ? -29.502 -16.900 -12.354 1.00 51.94 75 GLN A CA 1
ATOM 589 C C . GLN A 1 75 ? -30.769 -17.775 -12.375 1.00 51.94 75 GLN A C 1
ATOM 591 O O . GLN A 1 75 ? -31.527 -17.748 -11.407 1.00 51.94 75 GLN A O 1
ATOM 596 N N . ARG A 1 76 ? -31.026 -18.580 -13.411 1.00 54.78 76 ARG A N 1
ATOM 597 C CA . ARG A 1 76 ? -32.165 -19.514 -13.359 1.00 54.78 76 ARG A CA 1
ATOM 598 C C . ARG A 1 76 ? -31.903 -20.760 -12.512 1.00 54.78 76 ARG A C 1
ATOM 600 O O . ARG A 1 76 ? -32.785 -21.098 -11.733 1.00 54.78 76 ARG A O 1
ATOM 607 N N . PRO A 1 77 ? -30.700 -21.361 -12.514 1.00 62.81 77 PRO A N 1
ATOM 608 C CA . PRO A 1 77 ? -30.369 -22.347 -11.505 1.00 62.81 77 PRO A CA 1
ATOM 609 C C . PRO A 1 77 ? -29.714 -21.719 -10.268 1.00 62.81 77 PRO A C 1
ATOM 611 O O . PRO A 1 77 ? -28.710 -21.011 -10.377 1.00 62.81 77 PRO A O 1
ATOM 614 N N . ILE A 1 78 ? -30.211 -22.055 -9.076 1.00 82.19 78 ILE A N 1
ATOM 615 C CA . ILE A 1 78 ? -29.473 -21.990 -7.813 1.00 82.19 78 ILE A CA 1
ATOM 616 C C . ILE A 1 78 ? -28.177 -22.768 -8.008 1.00 82.19 78 ILE A C 1
ATOM 618 O O . ILE A 1 78 ? -28.185 -24.000 -8.057 1.00 82.19 78 ILE A O 1
ATOM 622 N N . ARG A 1 79 ? -27.052 -22.062 -8.104 1.00 88.75 79 ARG A N 1
ATOM 623 C CA . ARG A 1 79 ? -25.745 -22.696 -8.252 1.00 88.75 79 ARG A CA 1
ATOM 624 C C . ARG A 1 79 ? -25.170 -23.059 -6.907 1.00 88.75 79 ARG A C 1
ATOM 626 O O . ARG A 1 79 ? -24.743 -22.195 -6.137 1.00 88.75 79 ARG A O 1
ATOM 633 N N . ILE A 1 80 ? -25.124 -24.356 -6.661 1.00 94.81 80 ILE A N 1
ATOM 634 C CA . ILE A 1 80 ? -24.487 -24.936 -5.492 1.00 94.81 80 ILE A CA 1
ATOM 635 C C . ILE A 1 80 ? -23.090 -25.378 -5.920 1.00 94.81 80 ILE A C 1
ATOM 637 O O . ILE A 1 80 ? -22.909 -26.387 -6.603 1.00 94.81 80 ILE A O 1
ATOM 641 N N . GLY A 1 81 ? -22.100 -24.583 -5.528 1.00 95.75 81 GLY A N 1
ATOM 642 C CA . GLY A 1 81 ? -20.691 -24.896 -5.662 1.00 95.75 81 GLY A CA 1
ATOM 643 C C . GLY A 1 81 ? -20.302 -26.024 -4.727 1.00 95.75 81 GLY A C 1
ATOM 644 O O . GLY A 1 81 ? -20.466 -25.910 -3.514 1.00 95.75 81 GLY A O 1
ATOM 645 N N . ILE A 1 82 ? -19.768 -27.104 -5.281 1.00 95.44 82 ILE A N 1
ATOM 646 C CA . ILE A 1 82 ? -19.193 -28.204 -4.517 1.00 95.44 82 ILE A CA 1
ATOM 647 C C . ILE A 1 82 ? -17.683 -28.123 -4.655 1.00 95.44 82 ILE A C 1
ATOM 649 O O . ILE A 1 82 ? -17.140 -28.347 -5.738 1.00 95.44 82 ILE A O 1
ATOM 653 N N . THR A 1 83 ? -16.999 -27.850 -3.548 1.00 93.12 83 THR A N 1
ATOM 654 C CA . THR A 1 83 ? -15.539 -27.925 -3.495 1.00 93.12 83 THR A CA 1
ATOM 655 C C . THR A 1 83 ? -15.105 -29.082 -2.604 1.00 93.12 83 THR A C 1
ATOM 657 O O . THR A 1 83 ? -15.625 -29.310 -1.507 1.00 93.12 83 THR A O 1
ATOM 660 N N . THR A 1 84 ? -14.202 -29.902 -3.132 1.00 90.62 84 THR A N 1
ATOM 661 C CA . THR A 1 84 ? -13.873 -31.217 -2.580 1.00 90.62 84 THR A CA 1
ATOM 662 C C . THR A 1 84 ? -12.460 -31.639 -2.978 1.00 90.62 84 THR A C 1
ATOM 664 O O . THR A 1 84 ? -11.724 -30.893 -3.622 1.00 90.62 84 THR A O 1
ATOM 667 N N . TYR A 1 85 ? -12.028 -32.824 -2.548 1.00 81.00 85 TYR A N 1
ATOM 668 C CA . TYR A 1 85 ? -10.718 -33.360 -2.886 1.00 81.00 85 TYR A CA 1
ATOM 669 C C . TYR A 1 85 ? -10.808 -34.327 -4.068 1.00 81.00 85 TYR A C 1
ATOM 671 O O . TYR A 1 85 ? -11.512 -35.334 -4.009 1.00 81.00 85 TYR A O 1
ATOM 679 N N . SER A 1 86 ? -10.058 -34.044 -5.131 1.00 72.94 86 SER A N 1
ATOM 680 C CA . SER A 1 86 ? -10.011 -34.879 -6.336 1.00 72.94 86 SER A CA 1
ATOM 681 C C . SER A 1 86 ? -8.935 -35.978 -6.289 1.00 7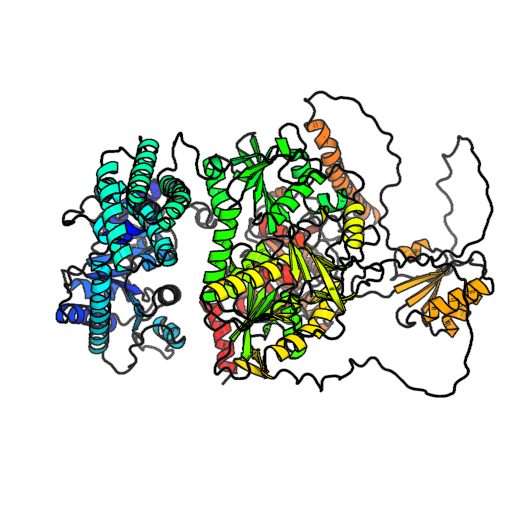2.94 86 SER A C 1
ATOM 683 O O . SER A 1 86 ? -9.014 -36.924 -7.064 1.00 72.94 86 SER A O 1
ATOM 685 N N . ALA A 1 87 ? -7.945 -35.900 -5.384 1.00 67.81 87 ALA A N 1
ATOM 686 C CA . ALA A 1 87 ? -6.695 -36.673 -5.493 1.00 67.81 87 ALA A CA 1
ATOM 687 C C . ALA A 1 87 ? -6.448 -37.797 -4.448 1.00 67.81 87 ALA A C 1
ATOM 689 O O . ALA A 1 87 ? -5.410 -38.448 -4.515 1.00 67.81 87 ALA A O 1
ATOM 690 N N . ARG A 1 88 ? -7.328 -38.037 -3.462 1.00 66.44 88 ARG A N 1
ATOM 691 C CA . ARG A 1 88 ? -7.180 -39.083 -2.408 1.00 66.44 88 ARG A CA 1
ATOM 692 C C . ARG A 1 88 ? -8.430 -39.953 -2.361 1.00 66.44 88 ARG A C 1
ATOM 694 O O . ARG A 1 88 ? -9.477 -39.549 -2.863 1.00 66.44 88 ARG A O 1
ATOM 701 N N . GLU A 1 89 ? -8.299 -41.110 -1.713 1.00 67.50 89 GLU A N 1
ATOM 702 C CA . GLU A 1 89 ? -9.430 -41.921 -1.261 1.00 67.50 89 GLU A CA 1
ATOM 703 C C . GLU A 1 89 ? -10.426 -41.028 -0.507 1.00 67.50 89 GLU A C 1
ATOM 705 O O . GLU A 1 89 ? -10.080 -40.309 0.433 1.00 67.50 89 GLU A O 1
ATOM 710 N N . PHE A 1 90 ? -11.648 -41.003 -1.020 1.00 73.94 90 PHE A N 1
ATOM 711 C CA . PHE A 1 90 ? -12.735 -40.125 -0.622 1.00 73.94 90 PHE A CA 1
ATOM 712 C C . PHE A 1 90 ? -13.976 -41.003 -0.532 1.00 73.94 90 PHE A C 1
ATOM 714 O O . PHE A 1 90 ? -14.202 -41.806 -1.443 1.00 73.94 90 PHE A O 1
ATOM 721 N N . ASP A 1 91 ? -14.768 -40.865 0.532 1.00 85.12 91 ASP A N 1
ATOM 722 C CA . ASP A 1 91 ? -15.993 -41.651 0.691 1.00 85.12 91 ASP A CA 1
ATOM 723 C C . ASP A 1 91 ? -17.058 -41.148 -0.296 1.00 85.12 91 ASP A C 1
ATOM 725 O O . ASP A 1 91 ? -17.906 -40.298 -0.000 1.00 85.12 91 ASP A O 1
ATOM 729 N N . LYS A 1 92 ? -16.972 -41.662 -1.526 1.00 86.62 92 LYS A N 1
ATOM 730 C CA . LYS A 1 92 ? -17.867 -41.301 -2.626 1.00 86.62 92 LYS A CA 1
ATOM 731 C C . LYS A 1 92 ? -19.315 -41.632 -2.287 1.00 86.62 92 LYS A C 1
ATOM 733 O O . LYS A 1 92 ? -20.204 -40.906 -2.723 1.00 86.62 92 LYS A O 1
ATOM 738 N N . LEU A 1 93 ? -19.563 -42.700 -1.522 1.00 89.25 93 LEU A N 1
ATOM 739 C CA . LEU A 1 93 ? -20.915 -43.102 -1.150 1.00 89.25 93 LEU A CA 1
ATOM 740 C C . LEU A 1 93 ? -21.522 -42.097 -0.173 1.00 89.25 93 LEU A C 1
ATOM 742 O O . LEU A 1 93 ? -22.637 -41.633 -0.410 1.00 89.25 93 LEU A O 1
ATOM 746 N N . ALA A 1 94 ? -20.788 -41.717 0.872 1.00 87.56 94 ALA A N 1
ATOM 747 C CA . ALA A 1 94 ? -21.244 -40.726 1.836 1.00 87.56 94 ALA A CA 1
ATOM 748 C C . ALA A 1 94 ? -21.487 -39.366 1.168 1.00 87.56 94 ALA A C 1
ATOM 750 O O . ALA A 1 94 ? -22.537 -38.761 1.375 1.00 87.56 94 ALA A O 1
ATOM 751 N N . ALA A 1 95 ? -20.572 -38.899 0.314 1.00 89.44 95 ALA A N 1
ATOM 752 C CA . ALA A 1 95 ? -20.766 -37.645 -0.413 1.00 89.44 95 ALA A CA 1
ATOM 753 C C . ALA A 1 95 ? -21.954 -37.703 -1.384 1.00 89.44 95 ALA A C 1
ATOM 755 O O . ALA A 1 95 ? -22.734 -36.753 -1.459 1.00 89.44 95 ALA A O 1
ATOM 756 N N . LYS A 1 96 ? -22.142 -38.834 -2.076 1.00 92.25 96 LYS A N 1
ATOM 757 C CA . LYS A 1 96 ? -23.296 -39.051 -2.952 1.00 92.25 96 LYS A CA 1
ATOM 758 C C . LYS A 1 96 ? -24.611 -39.027 -2.171 1.00 92.25 96 LYS A C 1
ATOM 760 O O . LYS A 1 96 ? -25.564 -38.385 -2.600 1.00 92.25 96 LYS A O 1
ATOM 765 N N . GLN A 1 97 ? -24.654 -39.680 -1.010 1.00 92.94 97 GLN A N 1
ATOM 766 C CA . GLN A 1 97 ? -25.806 -39.654 -0.104 1.00 92.94 97 GLN A CA 1
ATOM 767 C C . GLN A 1 97 ? -26.077 -38.251 0.448 1.00 92.94 97 GLN A C 1
ATOM 769 O O . GLN A 1 97 ? -27.235 -37.844 0.511 1.00 92.94 97 GLN A O 1
ATOM 774 N N . LEU A 1 98 ? -25.029 -37.505 0.815 1.00 92.56 98 LEU A N 1
ATOM 775 C CA . LEU A 1 98 ? -25.136 -36.126 1.287 1.00 92.56 98 LEU A CA 1
ATOM 776 C C . LEU A 1 98 ? -25.768 -35.232 0.215 1.00 92.56 98 LEU A C 1
ATOM 778 O O . LEU A 1 98 ? -26.778 -34.584 0.475 1.00 92.56 98 LEU A O 1
ATOM 782 N N . ILE A 1 99 ? -25.192 -35.212 -0.990 1.00 93.88 99 ILE A N 1
ATOM 783 C CA . ILE A 1 99 ? -25.651 -34.355 -2.093 1.00 93.88 99 ILE A CA 1
ATOM 784 C C . ILE A 1 99 ? -27.044 -34.780 -2.559 1.00 93.88 99 ILE A C 1
ATOM 786 O O . ILE A 1 99 ? -27.914 -33.932 -2.740 1.00 93.88 99 ILE A O 1
ATOM 790 N N . GLY A 1 100 ? -27.299 -36.087 -2.658 1.00 95.12 100 GLY A N 1
ATOM 791 C CA . GLY A 1 100 ? -28.624 -36.605 -2.980 1.00 95.12 100 GLY A CA 1
ATOM 792 C C . GLY A 1 100 ? -29.687 -36.185 -1.962 1.00 95.12 100 GLY A C 1
ATOM 793 O O . GLY A 1 100 ? -30.792 -35.826 -2.359 1.00 95.12 100 GLY A O 1
ATOM 794 N N . ALA A 1 101 ? -29.358 -36.165 -0.667 1.00 94.62 101 ALA A N 1
ATOM 795 C CA . ALA A 1 101 ? -30.270 -35.702 0.377 1.00 94.62 101 ALA A CA 1
ATOM 796 C C . ALA A 1 101 ? -30.453 -34.175 0.392 1.00 94.62 101 ALA A C 1
ATOM 798 O O . ALA A 1 101 ? -31.537 -33.708 0.731 1.00 94.62 101 ALA A O 1
ATOM 799 N N . ILE A 1 102 ? -29.439 -33.396 -0.005 1.00 94.75 102 ILE A N 1
ATOM 800 C CA . ILE A 1 102 ? -29.578 -31.946 -0.219 1.00 94.75 102 ILE A CA 1
ATOM 801 C C . ILE A 1 102 ? -30.609 -31.680 -1.316 1.00 94.75 102 ILE A C 1
ATOM 803 O O . ILE A 1 102 ? -31.557 -30.933 -1.083 1.00 94.75 102 ILE A O 1
ATOM 807 N N . LEU A 1 103 ? -30.453 -32.320 -2.479 1.00 96.31 103 LEU A N 1
ATOM 808 C CA . LEU A 1 103 ? -31.348 -32.144 -3.626 1.00 96.31 103 LEU A CA 1
ATOM 809 C C . LEU A 1 103 ? -32.775 -32.612 -3.311 1.00 96.31 103 LEU A C 1
ATOM 811 O O . LEU A 1 103 ? -33.719 -31.852 -3.505 1.00 96.31 103 LEU A O 1
ATOM 815 N N . GLY A 1 104 ? -32.940 -33.802 -2.725 1.00 95.62 104 GLY A N 1
ATOM 816 C CA . GLY A 1 104 ? -34.264 -34.290 -2.318 1.00 95.62 104 GLY A CA 1
ATOM 817 C C . GLY A 1 104 ? -34.937 -33.407 -1.257 1.00 95.62 104 GLY A C 1
ATOM 818 O O . GLY A 1 104 ? -36.156 -33.267 -1.245 1.00 95.62 104 GLY A O 1
ATOM 819 N N . SER A 1 105 ? -34.155 -32.766 -0.381 1.00 95.62 105 SER A N 1
ATOM 820 C CA . SER A 1 105 ? -34.666 -31.810 0.608 1.00 95.62 105 SER A CA 1
ATOM 821 C C . SER A 1 105 ? -35.082 -30.480 -0.032 1.00 95.62 105 SER A C 1
ATOM 823 O O . SER A 1 105 ? -36.136 -29.957 0.313 1.00 95.62 105 SER A O 1
ATOM 825 N N . LEU A 1 106 ? -34.328 -29.965 -1.013 1.00 94.19 106 LEU A N 1
ATOM 826 C CA . LEU A 1 106 ? -34.737 -28.797 -1.806 1.00 94.19 106 LEU A CA 1
ATOM 827 C C . LEU A 1 106 ? -36.068 -29.049 -2.532 1.00 94.19 106 LEU A C 1
ATOM 829 O O . LEU A 1 106 ? -36.977 -28.224 -2.438 1.00 94.19 106 LEU A O 1
ATOM 833 N N . GLU A 1 107 ? -36.211 -30.210 -3.178 1.00 95.25 107 GLU A N 1
ATOM 834 C CA . GLU A 1 107 ? -37.451 -30.620 -3.848 1.00 95.25 107 GLU A CA 1
ATOM 835 C C . GLU A 1 107 ? -38.623 -30.744 -2.860 1.00 95.25 107 GLU A C 1
ATOM 837 O O . GLU A 1 107 ? -39.707 -30.212 -3.105 1.00 95.25 107 GLU A O 1
ATOM 842 N N . ALA A 1 108 ? -38.405 -31.375 -1.700 1.00 95.19 108 ALA A N 1
ATOM 843 C CA . ALA A 1 108 ? -39.419 -31.500 -0.648 1.00 95.19 108 ALA A CA 1
ATOM 844 C C . ALA A 1 108 ? -39.846 -30.142 -0.057 1.00 95.19 108 ALA A C 1
ATOM 846 O O . ALA A 1 108 ? -40.983 -29.983 0.386 1.00 95.19 108 ALA A O 1
ATOM 847 N N . GLU A 1 109 ? -38.951 -29.154 -0.073 1.00 94.56 109 GLU A N 1
ATOM 848 C CA . GLU A 1 109 ? -39.215 -27.764 0.300 1.00 94.56 109 GLU A CA 1
ATOM 849 C C . GLU A 1 109 ? -39.824 -26.945 -0.864 1.00 94.56 109 GLU A C 1
ATOM 851 O O . GLU A 1 109 ? -39.981 -25.726 -0.761 1.00 94.56 109 GLU A O 1
ATOM 856 N N . GLY A 1 110 ? -40.208 -27.584 -1.971 1.00 93.06 110 GLY A N 1
ATOM 857 C CA . GLY A 1 110 ? -40.889 -26.941 -3.096 1.00 93.06 110 GLY A CA 1
ATOM 858 C C . GLY A 1 110 ? -39.982 -26.088 -3.983 1.00 93.06 110 GLY A C 1
ATOM 859 O O . GLY A 1 110 ? -40.488 -25.265 -4.744 1.00 93.06 110 GLY A O 1
ATOM 860 N N . ILE A 1 111 ? -38.659 -26.256 -3.891 1.00 91.06 111 ILE A N 1
ATOM 861 C CA . ILE A 1 111 ? -37.721 -25.664 -4.847 1.00 91.06 111 ILE A CA 1
ATOM 862 C C . ILE A 1 111 ? -37.687 -26.557 -6.086 1.00 91.06 111 ILE A C 1
ATOM 864 O O . ILE A 1 111 ? -37.385 -27.747 -5.994 1.00 91.06 111 ILE A O 1
ATOM 868 N N . SER A 1 112 ? -38.001 -25.987 -7.247 1.00 92.62 112 SER A N 1
ATOM 869 C CA . SER A 1 112 ? -37.919 -26.700 -8.520 1.00 92.62 112 SER A CA 1
ATOM 870 C C . SER A 1 112 ? -36.470 -27.089 -8.802 1.00 92.62 112 SER A C 1
ATOM 872 O O . SER A 1 112 ? -35.593 -26.233 -8.870 1.00 92.62 112 SER A O 1
ATOM 874 N N . LEU A 1 113 ? -36.207 -28.383 -8.995 1.00 93.56 113 LEU A N 1
ATOM 875 C CA . LEU A 1 113 ? -34.859 -28.860 -9.314 1.00 93.56 113 LEU A CA 1
ATOM 876 C C . LEU A 1 113 ? -34.382 -28.440 -10.711 1.00 93.56 113 LEU A C 1
ATOM 878 O O . LEU A 1 113 ? -33.178 -28.421 -10.936 1.00 93.56 113 LEU A O 1
ATOM 882 N N . ALA A 1 114 ? -35.300 -28.053 -11.606 1.00 88.31 114 ALA A N 1
ATOM 883 C CA . ALA A 1 114 ? -34.959 -27.411 -12.882 1.00 88.31 114 ALA A CA 1
ATOM 884 C C . ALA A 1 114 ? -34.291 -26.039 -12.686 1.00 88.31 114 ALA A C 1
ATOM 886 O O . ALA A 1 114 ? -33.567 -25.568 -13.558 1.00 88.31 114 ALA A O 1
ATOM 887 N N . ASP A 1 115 ? -34.499 -25.440 -11.512 1.00 86.38 115 ASP A N 1
ATOM 888 C CA . ASP A 1 115 ? -33.881 -24.195 -11.076 1.00 86.38 115 ASP A CA 1
ATOM 889 C C . ASP A 1 115 ? -32.698 -24.480 -10.137 1.00 86.38 115 ASP A C 1
ATOM 891 O O . ASP A 1 115 ? -32.389 -23.671 -9.266 1.00 86.38 115 ASP A O 1
ATOM 895 N N . VAL A 1 116 ? -32.010 -25.621 -10.261 1.00 92.44 116 VAL A N 1
ATOM 896 C CA . VAL A 1 116 ? -30.812 -25.944 -9.466 1.00 92.44 116 VAL A CA 1
ATOM 897 C C . VAL A 1 116 ? -29.699 -26.446 -10.377 1.00 92.44 116 VAL A C 1
ATOM 899 O O . VAL A 1 116 ? -29.917 -27.316 -11.217 1.00 92.44 116 VAL A O 1
ATOM 902 N N . ALA A 1 117 ? -28.482 -25.935 -10.169 1.00 94.00 117 ALA A N 1
ATOM 903 C CA . ALA A 1 117 ? -27.282 -26.447 -10.816 1.00 94.00 117 ALA A CA 1
ATOM 904 C C . ALA A 1 117 ? -26.205 -26.818 -9.793 1.00 94.00 117 ALA A C 1
ATOM 906 O O . ALA A 1 117 ? -25.894 -26.056 -8.871 1.00 94.00 117 ALA A O 1
ATOM 907 N N . ILE A 1 118 ? -25.592 -27.982 -9.990 1.00 96.25 118 ILE A N 1
ATOM 908 C CA . ILE A 1 118 ? -24.400 -28.408 -9.260 1.00 96.25 118 ILE A CA 1
ATOM 909 C C . ILE A 1 118 ? -23.170 -27.991 -10.056 1.00 96.25 118 ILE A C 1
ATOM 911 O O . ILE A 1 118 ? -22.975 -28.435 -11.189 1.00 96.25 118 ILE A O 1
ATOM 915 N N . VAL A 1 119 ? -22.331 -27.159 -9.439 1.00 95.62 119 VAL A N 1
ATOM 916 C CA . VAL A 1 119 ? -21.103 -26.643 -10.050 1.00 95.62 119 VAL A CA 1
ATOM 917 C C . VAL A 1 119 ? -19.900 -27.196 -9.307 1.00 95.62 119 VAL A C 1
ATOM 919 O O . VAL A 1 119 ? -19.815 -27.067 -8.087 1.00 95.62 119 VAL A O 1
ATOM 922 N N . SER A 1 120 ? -18.943 -27.788 -10.009 1.00 95.88 120 SER A N 1
ATOM 923 C CA . SER A 1 120 ? -17.693 -28.249 -9.398 1.00 95.88 120 SER A CA 1
ATOM 924 C C . SER A 1 120 ? -16.551 -28.245 -10.418 1.00 95.88 120 SER A C 1
ATOM 926 O O . SER A 1 120 ? -16.689 -27.728 -11.529 1.00 95.88 120 SER A O 1
ATOM 928 N N . GLY A 1 121 ? -15.414 -28.843 -10.057 1.00 94.38 121 GLY A N 1
ATOM 929 C CA . GLY A 1 121 ? -14.361 -29.165 -11.017 1.00 94.38 121 GLY A CA 1
ATOM 930 C C . GLY A 1 121 ? -14.899 -30.017 -12.178 1.00 94.38 121 GLY A C 1
ATOM 931 O O . GLY A 1 121 ? -15.905 -30.704 -12.029 1.00 94.38 121 GLY A O 1
ATOM 932 N N . LEU A 1 122 ? -14.246 -30.019 -13.340 1.00 94.75 122 LEU A N 1
ATOM 933 C CA . LEU A 1 122 ? -14.673 -30.857 -14.479 1.00 94.75 122 LEU A CA 1
ATOM 934 C C . LEU A 1 122 ? -14.192 -32.321 -14.396 1.00 94.75 122 LEU A C 1
ATOM 936 O O . LEU A 1 122 ? -14.632 -33.167 -15.170 1.00 94.75 122 LEU A O 1
ATOM 940 N N . THR A 1 123 ? -13.265 -32.645 -13.494 1.00 92.19 123 THR A N 1
ATOM 941 C CA . THR A 1 123 ? -12.631 -33.976 -13.461 1.00 92.19 123 THR A CA 1
ATOM 942 C C . THR A 1 123 ? -13.542 -35.063 -12.880 1.00 92.19 123 THR A C 1
ATOM 944 O O . THR A 1 123 ? -14.208 -34.867 -11.870 1.00 92.19 123 THR A O 1
ATOM 947 N N . ASN A 1 124 ? -13.532 -36.255 -13.474 1.00 92.50 124 ASN A N 1
ATOM 948 C CA . ASN A 1 124 ? -14.258 -37.447 -13.030 1.00 92.50 124 ASN A CA 1
ATOM 949 C C . ASN A 1 124 ? -13.533 -38.166 -11.879 1.00 92.50 124 ASN A C 1
ATOM 951 O O . ASN A 1 124 ? -13.268 -39.366 -11.939 1.00 92.50 124 ASN A O 1
ATOM 955 N N . LEU A 1 125 ? -13.138 -37.429 -10.838 1.00 88.38 125 LEU A N 1
ATOM 956 C CA . LEU A 1 125 ? -12.306 -37.953 -9.754 1.00 88.38 125 LEU A CA 1
ATOM 957 C C . LEU A 1 125 ? -12.836 -37.568 -8.371 1.00 88.38 125 LEU A C 1
ATOM 959 O O . LEU A 1 125 ? -13.416 -36.501 -8.173 1.00 88.38 125 LEU A O 1
ATOM 963 N N . GLY A 1 126 ? -12.587 -38.443 -7.391 1.00 88.88 126 GLY A N 1
ATOM 964 C CA . GLY A 1 126 ? -12.851 -38.185 -5.972 1.00 88.88 126 GLY A CA 1
ATOM 965 C C . GLY A 1 126 ? -14.274 -37.695 -5.692 1.00 88.88 126 GLY A C 1
ATOM 966 O O . GLY A 1 126 ? -15.249 -38.302 -6.141 1.00 88.88 126 GLY A O 1
ATOM 967 N N . GLY A 1 127 ? -14.383 -36.597 -4.943 1.00 87.94 127 GLY A N 1
ATOM 968 C CA . GLY A 1 127 ? -15.676 -36.004 -4.603 1.00 87.94 127 GLY A CA 1
ATOM 969 C C . GLY A 1 127 ? -16.366 -35.256 -5.739 1.00 87.94 127 GLY A C 1
ATOM 970 O O . GLY A 1 127 ? -17.582 -35.097 -5.689 1.00 87.94 127 GLY A O 1
ATOM 971 N N . VAL A 1 128 ? -15.628 -34.845 -6.775 1.00 92.62 128 VAL A N 1
ATOM 972 C CA . VAL A 1 128 ? -16.209 -34.178 -7.948 1.00 92.62 128 VAL A CA 1
ATOM 973 C C . VAL A 1 128 ? -17.099 -35.167 -8.704 1.00 92.62 128 VAL A C 1
ATOM 975 O O . VAL A 1 128 ? -18.263 -34.882 -8.972 1.00 92.62 128 VAL A O 1
ATOM 978 N N . GLN A 1 129 ? -16.593 -36.383 -8.935 1.00 92.69 129 GLN A N 1
ATOM 979 C CA . GLN A 1 129 ? -17.389 -37.481 -9.489 1.00 92.69 129 GLN A CA 1
ATOM 980 C C . GLN A 1 129 ? -18.612 -37.791 -8.619 1.00 92.69 129 GLN A C 1
ATOM 982 O O . GLN A 1 129 ? -19.720 -37.895 -9.134 1.00 92.69 129 GLN A O 1
ATOM 987 N N . ALA A 1 130 ? -18.433 -37.898 -7.297 1.00 91.00 130 ALA A N 1
ATOM 988 C CA . ALA A 1 130 ? -19.538 -38.202 -6.387 1.00 91.00 130 ALA A CA 1
ATOM 989 C C . ALA A 1 130 ? -20.657 -37.146 -6.444 1.00 91.00 130 ALA A C 1
ATOM 991 O O . ALA A 1 130 ? -21.833 -37.498 -6.340 1.00 91.00 130 ALA A O 1
ATOM 992 N N . ALA A 1 131 ? -20.301 -35.872 -6.644 1.00 94.50 131 ALA A N 1
ATOM 993 C CA . ALA A 1 131 ? -21.259 -34.786 -6.798 1.00 94.50 131 ALA A CA 1
ATOM 994 C C . ALA A 1 131 ? -22.095 -34.915 -8.070 1.00 94.50 131 ALA A C 1
ATOM 996 O O . ALA A 1 131 ? -23.325 -34.860 -8.000 1.00 94.50 131 ALA A O 1
ATOM 997 N N . TYR A 1 132 ? -21.457 -35.158 -9.215 1.00 96.06 132 TYR A N 1
ATOM 998 C CA . TYR A 1 132 ? -22.190 -35.332 -10.469 1.00 96.06 132 TYR A CA 1
ATOM 999 C C . TYR A 1 132 ? -22.970 -36.646 -10.524 1.00 96.06 132 TYR A C 1
ATOM 1001 O O . TYR A 1 132 ? -24.085 -36.657 -11.036 1.00 96.06 132 TYR A O 1
ATOM 1009 N N . ASP A 1 133 ? -22.458 -37.725 -9.931 1.00 94.44 133 ASP A N 1
ATOM 1010 C CA . ASP A 1 133 ? -23.171 -39.001 -9.815 1.00 94.44 133 ASP A CA 1
ATOM 1011 C C . ASP A 1 133 ? -24.430 -38.895 -8.945 1.00 94.44 133 ASP A C 1
ATOM 1013 O O . ASP A 1 133 ? -25.386 -39.649 -9.150 1.00 94.44 133 ASP A O 1
ATOM 1017 N N . ALA A 1 134 ? -24.420 -38.019 -7.934 1.00 94.88 134 ALA A N 1
ATOM 1018 C CA . ALA A 1 134 ? -25.599 -37.700 -7.134 1.00 94.88 134 ALA A CA 1
ATOM 1019 C C . ALA A 1 134 ? -26.593 -36.858 -7.941 1.00 94.88 134 ALA A C 1
ATOM 1021 O O . ALA A 1 134 ? -27.770 -37.204 -8.005 1.00 94.88 134 ALA A O 1
ATOM 1022 N N . ALA A 1 135 ? -26.112 -35.798 -8.599 1.00 95.56 135 ALA A N 1
ATOM 1023 C CA . ALA A 1 135 ? -26.933 -34.918 -9.427 1.00 95.56 135 ALA A CA 1
ATOM 1024 C C . ALA A 1 135 ? -27.595 -35.666 -10.597 1.00 95.56 135 ALA A C 1
ATOM 1026 O O . ALA A 1 135 ? -28.767 -35.452 -10.873 1.00 95.56 135 ALA A O 1
ATOM 1027 N N . ALA A 1 136 ? -26.899 -36.624 -11.217 1.00 94.75 136 ALA A N 1
ATOM 1028 C CA . ALA A 1 136 ? -27.416 -37.432 -12.324 1.00 94.75 136 ALA A CA 1
ATOM 1029 C C . ALA A 1 136 ? -28.643 -38.293 -11.957 1.00 94.75 136 ALA A C 1
ATOM 1031 O O . ALA A 1 136 ? -29.344 -38.769 -12.848 1.00 94.75 136 ALA A O 1
ATOM 1032 N N . GLN A 1 137 ? -28.918 -38.507 -10.664 1.00 95.81 137 GLN A N 1
ATOM 1033 C CA . GLN A 1 137 ? -30.143 -39.177 -10.204 1.00 95.81 137 GLN A CA 1
ATOM 1034 C C . GLN A 1 137 ? -31.380 -38.273 -10.286 1.00 95.81 137 GLN A C 1
ATOM 1036 O O . GLN A 1 137 ? -32.498 -38.775 -10.192 1.00 95.81 137 GLN A O 1
ATOM 1041 N N . TYR A 1 138 ? -31.177 -36.970 -10.487 1.00 95.75 138 TYR A N 1
ATOM 1042 C CA . TYR A 1 138 ? -32.205 -35.945 -10.600 1.00 95.75 138 TYR A CA 1
ATOM 1043 C C . TYR A 1 138 ? -32.096 -35.284 -11.982 1.00 95.75 138 TYR A C 1
ATOM 1045 O O . TYR A 1 138 ? -31.402 -34.283 -12.122 1.00 95.75 138 TYR A O 1
ATOM 1053 N N . PRO A 1 139 ? -32.779 -35.806 -13.019 1.00 91.06 139 PRO A N 1
ATOM 1054 C CA . PRO A 1 139 ? -32.604 -35.351 -14.404 1.00 91.06 139 PRO A CA 1
ATOM 1055 C C . PRO A 1 139 ? -32.903 -33.867 -14.653 1.00 91.06 139 PRO A C 1
ATOM 1057 O O . PRO A 1 139 ? -32.511 -33.340 -15.686 1.00 91.06 139 PRO A O 1
ATOM 1060 N N . ALA A 1 140 ? -33.632 -33.216 -13.743 1.00 91.94 140 ALA A N 1
ATOM 1061 C CA . ALA A 1 140 ? -33.921 -31.789 -13.810 1.00 91.94 140 ALA A CA 1
ATOM 1062 C C . ALA A 1 140 ? -32.749 -30.911 -13.333 1.00 91.94 140 ALA A C 1
ATOM 1064 O O . ALA A 1 140 ? -32.701 -29.745 -13.698 1.00 91.94 140 ALA A O 1
ATOM 1065 N N . VAL A 1 141 ? -31.817 -31.450 -12.538 1.00 94.19 141 VAL A N 1
ATOM 1066 C CA . VAL A 1 141 ? -30.674 -30.699 -12.001 1.00 94.19 141 VAL A CA 1
ATOM 1067 C C . VAL A 1 141 ? -29.594 -30.571 -13.066 1.00 94.19 141 VAL A C 1
ATOM 1069 O O . VAL A 1 141 ? -29.094 -31.572 -13.578 1.00 94.19 141 VAL A O 1
ATOM 1072 N N . GLU A 1 142 ? -29.180 -29.341 -13.344 1.00 93.88 142 GLU A N 1
ATOM 1073 C CA . GLU A 1 142 ? -28.098 -29.067 -14.285 1.00 93.88 142 GLU A CA 1
ATOM 1074 C C . GLU A 1 142 ? -26.723 -29.353 -13.650 1.00 93.88 142 GLU A C 1
ATOM 1076 O O . GLU A 1 142 ? -26.456 -29.027 -12.490 1.00 93.88 142 GLU A O 1
ATOM 1081 N N . ARG A 1 143 ? -25.806 -29.955 -14.408 1.00 95.69 143 ARG A N 1
ATOM 1082 C CA . ARG A 1 143 ? -24.426 -30.239 -13.987 1.00 95.69 143 ARG A CA 1
ATOM 1083 C C . ARG A 1 143 ? -23.466 -29.350 -14.764 1.00 95.69 143 ARG A C 1
ATOM 1085 O O . ARG A 1 143 ? -23.407 -29.436 -15.990 1.00 95.69 143 ARG A O 1
ATOM 1092 N N . GLN A 1 144 ? -22.682 -28.540 -14.057 1.00 94.38 144 GLN A N 1
ATOM 1093 C CA . GLN A 1 144 ? -21.726 -27.607 -14.656 1.00 94.38 144 GLN A CA 1
ATOM 1094 C C . GLN A 1 144 ? -20.299 -27.884 -14.165 1.00 94.38 144 GLN A C 1
ATOM 1096 O O . GLN A 1 144 ? -20.015 -27.764 -12.975 1.00 94.38 144 GLN A O 1
ATOM 1101 N N . GLY A 1 145 ? -19.386 -28.226 -15.077 1.00 94.81 145 GLY A N 1
ATOM 1102 C CA . GLY A 1 145 ? -17.984 -28.497 -14.752 1.00 94.81 145 GLY A CA 1
ATOM 1103 C C . GLY A 1 145 ? -17.035 -27.389 -15.186 1.00 94.81 145 GLY A C 1
ATOM 1104 O O . GLY A 1 145 ? -16.991 -27.030 -16.358 1.00 94.81 145 GLY A O 1
ATOM 1105 N N . ILE A 1 146 ? -16.223 -26.878 -14.264 1.00 92.50 146 ILE A N 1
ATOM 1106 C CA . ILE A 1 146 ? -15.223 -25.845 -14.555 1.00 92.50 146 ILE A CA 1
ATOM 1107 C C . ILE A 1 146 ? -13.827 -26.441 -14.377 1.00 92.50 146 ILE A C 1
ATOM 1109 O O . ILE A 1 146 ? -13.545 -27.111 -13.384 1.00 92.50 146 ILE A O 1
ATOM 1113 N N . ALA A 1 147 ? -12.937 -26.237 -15.341 1.00 90.62 147 ALA A N 1
ATOM 1114 C CA . ALA A 1 147 ? -11.548 -26.658 -15.215 1.00 90.62 147 ALA A CA 1
ATOM 1115 C C . ALA A 1 147 ? -10.592 -25.731 -15.956 1.00 90.62 147 ALA A C 1
ATOM 1117 O O . ALA A 1 147 ? -10.958 -25.069 -16.922 1.00 90.62 147 ALA A O 1
ATOM 1118 N N . SER A 1 148 ? -9.335 -25.748 -15.534 1.00 87.75 148 SER A N 1
ATOM 1119 C CA . SER A 1 148 ? -8.225 -25.287 -16.360 1.00 87.75 148 SER A CA 1
ATOM 1120 C C . SER A 1 148 ? -7.881 -26.288 -17.456 1.00 87.75 148 SER A C 1
ATOM 1122 O O . SER A 1 148 ? -8.321 -27.441 -17.442 1.00 87.75 148 SER A O 1
ATOM 1124 N N . GLY A 1 149 ? -7.049 -25.866 -18.408 1.00 77.38 149 GLY A N 1
ATOM 1125 C CA . GLY A 1 149 ? -6.537 -26.719 -19.479 1.00 77.38 149 GLY A CA 1
ATOM 1126 C C . GLY A 1 149 ? -5.911 -28.013 -18.946 1.00 77.38 149 GLY A C 1
ATOM 1127 O O . GLY A 1 149 ? -6.139 -29.083 -19.509 1.00 77.38 149 GLY A O 1
ATOM 1128 N N . LYS A 1 150 ? -5.221 -27.960 -17.795 1.00 80.50 150 LYS A N 1
ATOM 1129 C CA . LYS A 1 150 ? -4.703 -29.158 -17.111 1.00 80.50 150 LYS A CA 1
ATOM 1130 C C . LYS A 1 150 ? -5.786 -30.132 -16.651 1.00 80.50 150 LYS A C 1
ATOM 1132 O O . LYS A 1 150 ? -5.528 -31.332 -16.634 1.00 80.50 150 LYS A O 1
ATOM 1137 N N . GLY A 1 151 ? -6.980 -29.659 -16.304 1.00 80.25 151 GLY A N 1
ATOM 1138 C CA . GLY A 1 151 ? -8.079 -30.521 -15.871 1.00 80.25 151 GLY A CA 1
ATOM 1139 C C . GLY A 1 151 ? -8.617 -31.433 -16.977 1.00 80.25 151 GLY A C 1
ATOM 1140 O O . GLY A 1 151 ? -9.069 -32.533 -16.677 1.00 80.25 151 GLY A O 1
ATOM 1141 N N . ILE A 1 152 ? -8.487 -31.038 -18.248 1.00 80.25 152 ILE A N 1
ATOM 1142 C CA . ILE A 1 152 ? -8.900 -31.846 -19.415 1.00 80.25 152 ILE A CA 1
ATOM 1143 C C . ILE A 1 152 ? -7.970 -33.049 -19.631 1.00 80.25 152 ILE A C 1
ATOM 1145 O O . ILE A 1 152 ? -8.342 -34.028 -20.272 1.00 80.25 152 ILE A O 1
ATOM 1149 N N . LEU A 1 153 ? -6.751 -33.005 -19.084 1.00 78.25 153 LEU A N 1
ATOM 1150 C CA . LEU A 1 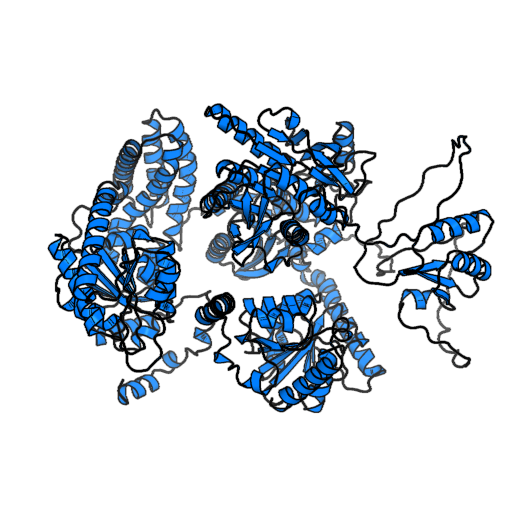153 ? -5.807 -34.126 -19.156 1.00 78.25 153 LEU A CA 1
ATOM 1151 C C . LEU A 1 153 ? -6.243 -35.326 -18.298 1.00 78.25 153 LEU A C 1
ATOM 1153 O O . LEU A 1 153 ? -5.627 -36.390 -18.364 1.00 78.25 153 LEU A O 1
ATOM 1157 N N . PHE A 1 154 ? -7.282 -35.154 -17.484 1.00 83.75 154 PHE A N 1
ATOM 1158 C CA . PHE A 1 154 ? -7.888 -36.196 -16.670 1.00 83.75 154 PHE A CA 1
ATOM 1159 C C . PHE A 1 154 ? -9.218 -36.622 -17.284 1.00 83.75 154 PHE A C 1
ATOM 1161 O O . PHE A 1 154 ? -9.806 -35.911 -18.094 1.00 83.75 154 PHE A O 1
ATOM 1168 N N . GLU A 1 155 ? -9.704 -37.798 -16.890 1.00 87.56 155 GLU A N 1
ATOM 1169 C CA . GLU A 1 155 ? -11.053 -38.223 -17.257 1.00 87.56 155 GLU A CA 1
ATOM 1170 C C . GLU A 1 155 ? -12.052 -37.149 -16.808 1.00 87.56 155 GLU A C 1
ATOM 1172 O O . GLU A 1 155 ? -11.991 -36.705 -15.661 1.00 87.56 155 GLU A O 1
ATOM 1177 N N . THR A 1 156 ? -12.920 -36.689 -17.708 1.00 90.00 156 THR A N 1
ATOM 1178 C CA . THR A 1 156 ? -13.890 -35.621 -17.440 1.00 90.00 156 THR A CA 1
ATOM 1179 C C . THR A 1 156 ? -15.222 -36.211 -17.005 1.00 90.00 156 THR A C 1
ATOM 1181 O O . THR A 1 156 ? -15.652 -37.251 -17.504 1.00 90.00 156 THR A O 1
ATOM 1184 N N . ALA A 1 157 ? -15.877 -35.571 -16.038 1.00 90.38 157 ALA A N 1
ATOM 1185 C CA . ALA A 1 157 ? -17.204 -35.981 -15.608 1.00 90.38 157 ALA A CA 1
ATOM 1186 C C . ALA A 1 157 ? -18.234 -35.694 -16.711 1.00 90.38 157 ALA A C 1
ATOM 1188 O O . ALA A 1 157 ? -18.072 -34.764 -17.505 1.00 90.38 157 ALA A O 1
ATOM 1189 N N . GLN A 1 158 ? -19.312 -36.478 -16.747 1.00 89.88 158 GLN A N 1
ATOM 1190 C CA . GLN A 1 158 ? -20.445 -36.196 -17.625 1.00 89.88 158 GLN A CA 1
ATOM 1191 C C . GLN A 1 158 ? -21.277 -35.057 -17.032 1.00 89.88 158 GLN A C 1
ATOM 1193 O O . GLN A 1 158 ? -22.026 -35.248 -16.072 1.00 89.88 158 GLN A O 1
ATOM 1198 N N . VAL A 1 159 ? -21.110 -33.876 -17.614 1.00 92.00 159 VAL A N 1
ATOM 1199 C CA . VAL A 1 159 ? -21.784 -32.635 -17.230 1.00 92.00 159 VAL A CA 1
ATOM 1200 C C . VAL A 1 159 ? -22.608 -32.112 -18.402 1.00 92.00 159 VAL A C 1
ATOM 1202 O O . VAL A 1 159 ? -22.306 -32.412 -19.557 1.00 92.00 159 VAL A O 1
ATOM 1205 N N . ASP A 1 160 ? -23.645 -31.337 -18.105 1.00 89.50 160 ASP A N 1
ATOM 1206 C CA . ASP A 1 160 ? -24.509 -30.721 -19.114 1.00 89.50 160 ASP A CA 1
ATOM 1207 C C . ASP A 1 160 ? -23.815 -29.505 -19.749 1.00 89.50 160 ASP A C 1
ATOM 1209 O O . ASP A 1 160 ? -23.946 -29.261 -20.948 1.00 89.50 160 ASP A O 1
ATOM 1213 N N . GLN A 1 161 ? -23.001 -28.792 -18.960 1.00 83.88 161 GLN A N 1
ATOM 1214 C CA . GLN A 1 161 ? -22.149 -27.695 -19.421 1.00 83.88 161 GLN A CA 1
ATOM 1215 C C . GLN A 1 161 ? -20.728 -27.826 -18.874 1.00 83.88 161 GLN A C 1
ATOM 1217 O O . GLN A 1 161 ? -20.528 -28.195 -17.715 1.00 83.88 161 GLN A O 1
ATOM 1222 N N . ALA A 1 162 ? -19.730 -27.462 -19.682 1.00 84.44 162 ALA A N 1
ATOM 1223 C CA . ALA A 1 162 ? -18.364 -27.301 -19.204 1.00 84.44 162 ALA A CA 1
ATOM 1224 C C . ALA A 1 162 ? -17.734 -25.985 -19.641 1.00 84.44 162 ALA A C 1
ATOM 1226 O O . ALA A 1 162 ? -17.921 -25.530 -20.773 1.00 84.44 162 ALA A O 1
ATOM 1227 N N . VAL A 1 163 ? -16.929 -25.429 -18.738 1.00 81.56 163 VAL A N 1
ATOM 1228 C CA . VAL A 1 163 ? -16.172 -24.201 -18.956 1.00 81.56 163 VAL A CA 1
ATOM 1229 C C . VAL A 1 163 ? -14.692 -24.467 -18.737 1.00 81.56 163 VAL A C 1
ATOM 1231 O O . VAL A 1 163 ? -14.283 -25.017 -17.711 1.00 81.56 163 VAL A O 1
ATOM 1234 N N . LEU A 1 164 ? -13.888 -24.062 -19.717 1.00 76.69 164 LEU A N 1
ATOM 1235 C CA . LEU A 1 164 ? -12.444 -24.252 -19.714 1.00 76.69 164 LEU A CA 1
ATOM 1236 C C . LEU A 1 164 ? -11.748 -22.897 -19.622 1.00 76.69 164 LEU A C 1
ATOM 1238 O O . LEU A 1 164 ? -11.842 -22.098 -20.554 1.00 76.69 164 LEU A O 1
ATOM 1242 N N . ILE A 1 165 ? -11.058 -22.633 -18.509 1.00 73.44 165 ILE A N 1
ATOM 1243 C CA . ILE A 1 165 ? -10.406 -21.344 -18.253 1.00 73.44 165 ILE A CA 1
ATOM 1244 C C . ILE A 1 165 ? -9.055 -21.501 -17.554 1.00 73.44 165 ILE A C 1
ATOM 1246 O O . ILE A 1 165 ? -8.925 -22.175 -16.536 1.00 73.44 165 ILE A O 1
ATOM 1250 N N . GLY A 1 166 ? -8.042 -20.818 -18.085 1.00 64.12 166 GLY A N 1
ATOM 1251 C CA . GLY A 1 166 ? -6.691 -20.862 -17.534 1.00 64.12 166 GLY A CA 1
ATOM 1252 C C . GLY A 1 166 ? -5.917 -22.122 -17.906 1.00 64.12 166 GLY A C 1
ATOM 1253 O O . GLY A 1 166 ? -6.487 -23.149 -18.265 1.00 64.12 166 GLY A O 1
ATOM 1254 N N . ALA A 1 167 ? -4.588 -22.038 -17.858 1.00 66.62 167 ALA A N 1
ATOM 1255 C CA . ALA A 1 167 ? -3.714 -23.164 -18.183 1.00 66.62 167 ALA A CA 1
ATOM 1256 C C . ALA A 1 167 ? -3.486 -24.093 -16.977 1.00 66.62 167 ALA A C 1
ATOM 1258 O O . ALA A 1 167 ? -3.403 -25.311 -17.140 1.00 66.62 167 ALA A O 1
ATOM 1259 N N . ASP A 1 168 ? -3.428 -23.523 -15.771 1.00 78.69 168 ASP A N 1
ATOM 1260 C CA . ASP A 1 168 ? -2.996 -24.197 -14.547 1.00 78.69 168 ASP A CA 1
ATOM 1261 C C . ASP A 1 168 ? -4.112 -24.426 -13.528 1.00 78.69 168 ASP A C 1
ATOM 1263 O O . ASP A 1 168 ? -5.090 -23.687 -13.480 1.00 78.69 168 ASP A O 1
ATOM 1267 N N . TRP A 1 169 ? -3.920 -25.426 -12.661 1.00 79.94 169 TRP A N 1
ATOM 1268 C CA . TRP A 1 169 ? -4.800 -25.690 -11.521 1.00 79.94 169 TRP A CA 1
ATOM 1269 C C . TRP A 1 169 ? -5.018 -24.444 -10.662 1.00 79.94 169 TRP A C 1
ATOM 1271 O O . TRP A 1 169 ? -4.059 -23.763 -10.295 1.00 79.94 169 TRP A O 1
ATOM 1281 N N . GLY A 1 170 ? -6.274 -24.177 -10.313 1.00 80.38 170 GLY A N 1
ATOM 1282 C CA . GLY A 1 170 ? -6.669 -23.005 -9.537 1.00 80.38 170 GLY A CA 1
ATOM 1283 C C . GLY A 1 170 ? -6.828 -21.728 -10.366 1.00 80.38 170 GLY A C 1
ATOM 1284 O O . GLY A 1 170 ? -7.389 -20.756 -9.859 1.00 80.38 170 GLY A O 1
ATOM 1285 N N . ALA A 1 171 ? -6.416 -21.711 -11.641 1.00 76.12 171 ALA A N 1
ATOM 1286 C CA . ALA A 1 171 ? -6.735 -20.600 -12.541 1.00 76.12 171 ALA A CA 1
ATOM 1287 C C . ALA A 1 171 ? -8.248 -20.506 -12.797 1.00 76.12 171 ALA A C 1
ATOM 1289 O O . ALA A 1 171 ? -8.773 -19.425 -13.055 1.00 76.12 171 ALA A O 1
ATOM 1290 N N . GLU A 1 172 ? -8.957 -21.625 -12.656 1.00 86.62 172 GLU A N 1
ATOM 1291 C CA . GLU A 1 172 ? -10.410 -21.689 -12.709 1.00 86.62 172 GLU A CA 1
ATOM 1292 C C . GLU A 1 172 ? -11.128 -21.177 -11.454 1.00 86.62 172 GLU A C 1
ATOM 1294 O O . GLU A 1 172 ? -12.307 -20.821 -11.534 1.00 86.62 172 GLU A O 1
ATOM 1299 N N . SER A 1 173 ? -10.442 -21.093 -10.307 1.00 87.19 173 SER A N 1
ATOM 1300 C CA . SER A 1 173 ? -11.073 -20.778 -9.020 1.00 87.19 173 SER A CA 1
ATOM 1301 C C . SER A 1 173 ? -11.796 -19.422 -9.002 1.00 87.19 173 SER A C 1
ATOM 1303 O O . SER A 1 173 ? -12.917 -19.387 -8.500 1.00 87.19 173 SER A O 1
ATOM 1305 N N . PRO A 1 174 ? -11.269 -18.310 -9.563 1.00 77.00 174 PRO A N 1
ATOM 1306 C CA . PRO A 1 174 ? -12.006 -17.045 -9.600 1.00 77.00 174 PRO A CA 1
ATOM 1307 C C . PRO A 1 174 ? -13.334 -17.146 -10.357 1.00 77.00 174 PRO A C 1
ATOM 1309 O O . PRO A 1 174 ? -14.342 -16.613 -9.896 1.00 77.00 174 PRO A O 1
ATOM 1312 N N . LEU A 1 175 ? -13.362 -17.853 -11.493 1.00 80.44 175 LEU A N 1
ATOM 1313 C CA . LEU A 1 175 ? -14.596 -18.058 -12.249 1.00 80.44 175 LEU A CA 1
ATOM 1314 C C . LEU A 1 175 ? -15.565 -18.945 -11.468 1.00 80.44 175 LEU A C 1
ATOM 1316 O O . LEU A 1 175 ? -16.728 -18.580 -11.312 1.00 80.44 175 LEU A O 1
ATOM 1320 N N . PHE A 1 176 ? -15.082 -20.062 -10.923 1.00 89.62 176 PHE A N 1
ATOM 1321 C CA . PHE A 1 176 ? -15.877 -20.957 -10.083 1.00 89.62 176 PHE A CA 1
ATOM 1322 C C . PHE A 1 176 ? -16.535 -20.212 -8.914 1.00 89.62 176 PHE A C 1
ATOM 1324 O O . PHE A 1 176 ? -17.753 -20.271 -8.744 1.00 89.62 176 PHE A O 1
ATOM 1331 N N . LEU A 1 177 ? -15.757 -19.427 -8.170 1.00 83.38 177 LEU A N 1
ATOM 1332 C CA . LEU A 1 177 ? -16.220 -18.666 -7.009 1.00 83.38 177 LEU A CA 1
ATOM 1333 C C . LEU A 1 177 ? -17.186 -17.530 -7.366 1.00 83.38 177 LEU A C 1
ATOM 1335 O O . LEU A 1 177 ? -18.029 -17.166 -6.550 1.00 83.38 177 LEU A O 1
ATOM 1339 N N . ASN A 1 178 ? -17.065 -16.962 -8.567 1.00 75.75 178 ASN A N 1
ATOM 1340 C CA . ASN A 1 178 ? -17.991 -15.949 -9.072 1.00 75.75 178 ASN A CA 1
ATOM 1341 C C . ASN A 1 178 ? -19.273 -16.537 -9.664 1.00 75.75 178 ASN A C 1
ATOM 1343 O O . ASN A 1 178 ? -20.265 -15.822 -9.774 1.00 75.75 178 ASN A O 1
ATOM 1347 N N . THR A 1 179 ? -19.252 -17.817 -10.024 1.00 80.25 179 THR A N 1
ATOM 1348 C CA . THR A 1 179 ? -20.387 -18.496 -10.649 1.00 80.25 179 THR A CA 1
ATOM 1349 C C . THR A 1 179 ? -21.381 -18.999 -9.599 1.00 80.25 179 THR A C 1
ATOM 1351 O O . THR A 1 179 ? -22.586 -18.972 -9.829 1.00 80.25 179 THR A O 1
ATOM 1354 N N . VAL A 1 180 ? -20.915 -19.434 -8.426 1.00 88.81 180 VAL A N 1
ATOM 1355 C CA . VAL A 1 180 ? -21.756 -20.134 -7.438 1.00 88.81 180 VAL A CA 1
ATOM 1356 C C . VAL A 1 180 ? -22.480 -19.193 -6.468 1.00 88.81 180 VAL A C 1
ATOM 1358 O O . VAL A 1 180 ? -21.932 -18.188 -6.021 1.00 88.81 180 VAL A O 1
ATOM 1361 N N . ASN A 1 181 ? -23.724 -19.531 -6.109 1.00 87.88 181 ASN A N 1
ATOM 1362 C CA . ASN A 1 181 ? -24.524 -18.778 -5.134 1.00 87.88 181 ASN A CA 1
ATOM 1363 C C . ASN A 1 181 ? -24.315 -19.285 -3.707 1.00 87.88 181 ASN A C 1
ATOM 1365 O O . ASN A 1 181 ? -24.314 -18.498 -2.762 1.00 87.88 181 ASN A O 1
ATOM 1369 N N . PHE A 1 182 ? -24.144 -20.597 -3.577 1.00 91.19 182 PHE A N 1
ATOM 1370 C CA . PHE A 1 182 ? -23.889 -21.296 -2.327 1.00 91.19 182 PHE A CA 1
ATOM 1371 C C . PHE A 1 182 ? -22.639 -22.140 -2.481 1.00 91.19 182 PHE A C 1
ATOM 1373 O O . PHE A 1 182 ? -22.413 -22.703 -3.549 1.00 91.19 182 PHE A O 1
ATOM 1380 N N . MET A 1 183 ? -21.854 -22.266 -1.418 1.00 94.62 183 MET A N 1
ATOM 1381 C CA . MET A 1 183 ? -20.670 -23.117 -1.416 1.00 94.62 183 MET A CA 1
ATOM 1382 C C . MET A 1 183 ? -20.808 -24.203 -0.359 1.00 94.62 183 MET A C 1
ATOM 1384 O O . MET A 1 183 ? -21.054 -23.906 0.811 1.00 94.62 183 MET A O 1
ATOM 1388 N N . ILE A 1 184 ? -20.609 -25.455 -0.764 1.00 93.44 184 ILE A N 1
ATOM 1389 C CA . ILE A 1 184 ? -20.554 -26.614 0.122 1.00 93.44 184 ILE A CA 1
ATOM 1390 C C . ILE A 1 184 ? -19.155 -27.214 0.048 1.00 93.44 184 ILE A C 1
ATOM 1392 O O . ILE A 1 184 ? -18.726 -27.737 -0.983 1.00 93.44 184 ILE A O 1
ATOM 1396 N N . GLY A 1 185 ? -18.447 -27.155 1.171 1.00 91.88 185 GLY A N 1
ATOM 1397 C CA . GLY A 1 185 ? -17.163 -27.825 1.336 1.00 91.88 185 GLY A CA 1
ATOM 1398 C C . GLY A 1 185 ? -17.356 -29.255 1.822 1.00 91.88 185 GLY A C 1
ATOM 1399 O O . GLY A 1 185 ? -17.818 -29.442 2.948 1.00 91.88 185 GLY A O 1
ATOM 1400 N N . ILE A 1 186 ? -16.980 -30.252 1.014 1.00 87.12 186 ILE A N 1
ATOM 1401 C CA . ILE A 1 186 ? -17.030 -31.679 1.383 1.00 87.12 186 ILE A CA 1
ATOM 1402 C C . ILE A 1 186 ? -15.599 -32.227 1.401 1.00 87.12 186 ILE A C 1
ATOM 1404 O O . ILE A 1 186 ? -15.038 -32.600 0.366 1.00 87.12 186 ILE A O 1
ATOM 1408 N N . GLY A 1 187 ? -14.982 -32.248 2.584 1.00 77.44 187 GLY A N 1
ATOM 1409 C CA . GLY A 1 187 ? -13.559 -32.571 2.732 1.00 77.44 187 GLY A CA 1
ATOM 1410 C C . GLY A 1 187 ? -12.660 -31.494 2.109 1.00 77.44 187 GLY A C 1
ATOM 1411 O O . GLY A 1 187 ? -12.934 -30.309 2.268 1.00 77.44 187 GLY A O 1
ATOM 1412 N N . GLY A 1 188 ? -11.568 -31.887 1.437 1.00 71.12 188 GLY A N 1
ATOM 1413 C CA . GLY A 1 188 ? -10.815 -30.983 0.551 1.00 71.12 188 GLY A CA 1
ATOM 1414 C C . GLY A 1 188 ? -9.312 -30.824 0.818 1.00 71.12 188 GLY A C 1
ATOM 1415 O O . GLY A 1 188 ? -8.781 -31.165 1.878 1.00 71.12 188 GLY A O 1
ATOM 1416 N N . GLY A 1 189 ? -8.631 -30.284 -0.195 1.00 75.94 189 GLY A N 1
ATOM 1417 C CA . GLY A 1 189 ? -7.187 -30.032 -0.258 1.00 75.94 189 GLY A CA 1
ATOM 1418 C C . GLY A 1 189 ? -6.865 -28.550 -0.164 1.00 75.94 189 GLY A C 1
ATOM 1419 O O . GLY A 1 189 ? -7.735 -27.761 0.176 1.00 75.94 189 GLY A O 1
ATOM 1420 N N . GLY A 1 190 ? -5.633 -28.161 -0.504 1.00 77.75 190 GLY A N 1
ATOM 1421 C CA . GLY A 1 190 ? -5.230 -26.750 -0.459 1.00 77.75 190 GLY A CA 1
ATOM 1422 C C . GLY A 1 190 ? -6.095 -25.844 -1.343 1.00 77.75 190 GLY A C 1
ATOM 1423 O O . GLY A 1 190 ? -6.479 -24.771 -0.900 1.00 77.75 190 GLY A O 1
ATOM 1424 N N . GLN A 1 191 ? -6.469 -26.297 -2.547 1.00 83.75 191 GLN A N 1
ATOM 1425 C CA . GLN A 1 191 ? -7.345 -25.529 -3.442 1.00 83.75 191 GLN A CA 1
ATOM 1426 C C . GLN A 1 191 ? -8.751 -25.348 -2.854 1.00 83.75 191 GLN A C 1
ATOM 1428 O O . GLN A 1 191 ? -9.203 -24.217 -2.723 1.00 83.75 191 GLN A O 1
ATOM 1433 N N . ALA A 1 192 ? -9.398 -26.435 -2.419 1.00 87.00 192 ALA A N 1
ATOM 1434 C CA . ALA A 1 192 ? -10.724 -26.367 -1.804 1.00 87.00 192 ALA A CA 1
ATOM 1435 C C . ALA A 1 192 ? -10.746 -25.495 -0.536 1.00 87.00 192 ALA A C 1
ATOM 1437 O O . ALA A 1 192 ? -11.697 -24.762 -0.295 1.00 87.00 192 ALA A O 1
ATOM 1438 N N . GLU A 1 193 ? -9.680 -25.530 0.267 1.00 82.88 193 GLU A N 1
ATOM 1439 C CA . GLU A 1 193 ? -9.520 -24.649 1.429 1.00 82.88 193 GLU A CA 1
ATOM 1440 C C . GLU A 1 193 ? -9.402 -23.176 1.028 1.00 82.88 193 GLU A C 1
ATOM 1442 O O . GLU A 1 193 ? -10.036 -22.322 1.645 1.00 82.88 193 GLU A O 1
ATOM 1447 N N . SER A 1 194 ? -8.616 -22.866 -0.005 1.00 82.75 194 SER A N 1
ATOM 1448 C CA . SER A 1 194 ? -8.503 -21.507 -0.541 1.00 82.75 194 SER A CA 1
ATOM 1449 C C . SER A 1 194 ? -9.835 -21.003 -1.095 1.00 82.75 194 SER A C 1
ATOM 1451 O O . SER A 1 194 ? -10.230 -19.879 -0.793 1.00 82.75 194 SER A O 1
ATOM 1453 N N . GLU A 1 195 ? -10.550 -21.839 -1.847 1.00 88.69 195 GLU A N 1
ATOM 1454 C CA . GLU A 1 195 ? -11.871 -21.532 -2.402 1.00 88.69 195 GLU A CA 1
ATOM 1455 C C . GLU A 1 195 ? -12.907 -21.287 -1.300 1.00 88.69 195 GLU A C 1
ATOM 1457 O O . GLU A 1 195 ? -13.597 -20.268 -1.327 1.00 88.69 195 GLU A O 1
ATOM 1462 N N . LEU A 1 196 ? -12.966 -22.153 -0.281 1.00 86.69 196 LEU A N 1
ATOM 1463 C CA . LEU A 1 196 ? -13.848 -21.968 0.876 1.00 86.69 196 LEU A CA 1
ATOM 1464 C C . LEU A 1 196 ? -13.525 -20.684 1.636 1.00 86.69 196 LEU A C 1
ATOM 1466 O O . LEU A 1 196 ? -14.422 -19.892 1.901 1.00 86.69 196 LEU A O 1
ATOM 1470 N N . ASN A 1 197 ? -12.253 -20.440 1.960 1.00 78.56 197 ASN A N 1
ATOM 1471 C CA . ASN A 1 197 ? -11.849 -19.231 2.678 1.00 78.56 197 ASN A CA 1
ATOM 1472 C C . ASN A 1 197 ? -12.166 -17.957 1.892 1.00 78.56 197 ASN A C 1
ATOM 1474 O O . ASN A 1 197 ? -12.535 -16.943 2.486 1.00 78.56 197 ASN A O 1
ATOM 1478 N N . TRP A 1 198 ? -12.009 -17.991 0.569 1.00 82.62 198 TRP A N 1
ATOM 1479 C CA . TRP A 1 198 ? -12.363 -16.865 -0.283 1.00 82.62 198 TRP A CA 1
ATOM 1480 C C . TRP A 1 198 ? -13.876 -16.639 -0.285 1.00 82.62 198 TRP A C 1
ATOM 1482 O O . TRP A 1 198 ? -14.330 -15.521 -0.040 1.00 82.62 198 TRP A O 1
ATOM 1492 N N . PHE A 1 199 ? -14.663 -17.703 -0.479 1.00 82.94 199 PHE A N 1
ATOM 1493 C CA . PHE A 1 199 ? -16.120 -17.602 -0.526 1.00 82.94 199 PHE A CA 1
ATOM 1494 C C . PHE A 1 199 ? -16.716 -17.164 0.818 1.00 82.94 199 PHE A C 1
ATOM 1496 O O . PHE A 1 199 ? -17.617 -16.335 0.839 1.00 82.94 199 PHE A O 1
ATOM 1503 N N . ILE A 1 200 ? -16.155 -17.611 1.945 1.00 82.19 200 ILE A N 1
ATOM 1504 C CA . ILE A 1 200 ? -16.574 -17.192 3.293 1.00 82.19 200 ILE A CA 1
ATOM 1505 C C . ILE A 1 200 ? -16.395 -15.696 3.513 1.00 82.19 200 ILE A C 1
ATOM 1507 O O . ILE A 1 200 ? -17.267 -15.063 4.102 1.00 82.19 200 ILE A O 1
ATOM 1511 N N . ARG A 1 201 ? -15.281 -15.115 3.050 1.00 70.00 201 ARG A N 1
ATOM 1512 C CA . ARG A 1 201 ? -15.058 -13.664 3.164 1.00 70.00 201 ARG A CA 1
ATOM 1513 C C . ARG A 1 201 ? -16.097 -12.873 2.377 1.00 70.00 201 ARG A C 1
ATOM 1515 O O . ARG A 1 201 ? -16.432 -11.765 2.775 1.00 70.00 201 ARG A O 1
ATOM 1522 N N . ARG A 1 202 ? -16.585 -13.441 1.272 1.00 74.12 202 ARG A N 1
ATOM 1523 C CA . ARG A 1 202 ? -17.584 -12.824 0.399 1.00 74.12 202 ARG A CA 1
ATOM 1524 C C . ARG A 1 202 ? -19.017 -13.024 0.900 1.00 74.12 202 ARG A C 1
ATOM 1526 O O . ARG A 1 202 ? -19.834 -12.117 0.789 1.00 74.12 202 ARG A O 1
ATOM 1533 N N . SER A 1 203 ? -19.358 -14.221 1.367 1.00 74.69 203 SER A N 1
ATOM 1534 C CA . SER A 1 203 ? -20.734 -14.628 1.683 1.00 74.69 203 SER A CA 1
ATOM 1535 C C . SER A 1 203 ? -20.744 -15.702 2.782 1.00 74.69 203 SER A C 1
ATOM 1537 O O . SER A 1 203 ? -20.941 -16.893 2.505 1.00 74.69 203 SER A O 1
ATOM 1539 N N . PRO A 1 204 ? -20.501 -15.312 4.048 1.00 75.94 204 PRO A N 1
ATOM 1540 C CA . PRO A 1 204 ? -20.364 -16.260 5.154 1.00 75.94 204 PRO A CA 1
ATOM 1541 C C . PRO A 1 204 ? -21.659 -17.036 5.438 1.00 75.94 204 PRO A C 1
ATOM 1543 O O . PRO A 1 204 ? -21.609 -18.213 5.783 1.00 75.94 204 PRO A O 1
ATOM 1546 N N . ASP A 1 205 ? -22.818 -16.410 5.235 1.00 75.00 205 ASP A N 1
ATOM 1547 C CA . ASP A 1 205 ? -24.158 -16.992 5.379 1.00 75.00 205 ASP A CA 1
ATOM 1548 C C . ASP A 1 205 ? -24.507 -18.001 4.273 1.00 75.00 205 ASP A C 1
ATOM 1550 O O . ASP A 1 205 ? -25.388 -18.841 4.456 1.00 75.00 205 ASP A O 1
ATOM 1554 N N . ARG A 1 206 ? -23.793 -17.951 3.141 1.00 82.56 206 ARG A N 1
ATOM 1555 C CA . ARG A 1 206 ? -23.979 -18.841 1.983 1.00 82.56 206 ARG A CA 1
ATOM 1556 C C . ARG A 1 206 ? -22.916 -19.934 1.885 1.00 82.56 206 ARG A C 1
ATOM 1558 O O . ARG A 1 206 ? -22.896 -20.685 0.908 1.00 82.56 206 ARG A O 1
ATOM 1565 N N . THR A 1 207 ? -22.039 -20.034 2.887 1.00 83.88 207 THR A N 1
ATOM 1566 C CA . THR A 1 207 ? -21.043 -21.104 2.977 1.00 83.88 207 THR A CA 1
ATOM 1567 C C . THR A 1 207 ? -21.454 -22.150 3.999 1.00 83.88 207 THR A C 1
ATOM 1569 O O . THR A 1 207 ? -21.700 -21.834 5.164 1.00 83.88 207 THR A O 1
ATOM 1572 N N . ILE A 1 208 ? -21.463 -23.411 3.572 1.00 84.31 208 ILE A N 1
ATOM 1573 C CA . ILE A 1 208 ? -21.833 -24.561 4.389 1.00 84.31 208 ILE A CA 1
ATOM 1574 C C . ILE A 1 208 ? -20.657 -25.534 4.441 1.00 84.31 208 ILE A C 1
ATOM 1576 O O . ILE A 1 208 ? -20.153 -26.001 3.418 1.00 84.31 208 ILE A O 1
ATOM 1580 N N . LEU A 1 209 ? -20.221 -25.859 5.655 1.00 80.06 209 LEU A N 1
ATOM 1581 C CA . LEU A 1 209 ? -19.096 -26.763 5.886 1.00 80.06 209 LEU A CA 1
ATOM 1582 C C . LEU A 1 209 ? -19.622 -28.148 6.277 1.00 80.06 209 LEU A C 1
ATOM 1584 O O . LEU A 1 209 ? -20.170 -28.337 7.366 1.00 80.06 209 LEU A O 1
ATOM 1588 N N . ALA A 1 210 ? -19.467 -29.124 5.380 1.00 79.19 210 ALA A N 1
ATOM 1589 C CA . ALA A 1 210 ? -19.870 -30.507 5.601 1.00 79.19 210 ALA A CA 1
ATOM 1590 C C . ALA A 1 210 ? -18.667 -31.340 6.080 1.00 79.19 210 ALA A C 1
ATOM 1592 O O . ALA A 1 210 ? -17.950 -31.964 5.301 1.00 79.19 210 ALA A O 1
ATOM 1593 N N . GLU A 1 211 ? -18.446 -31.327 7.395 1.00 73.56 211 GLU A N 1
ATOM 1594 C CA . GLU A 1 211 ? -17.392 -32.093 8.083 1.00 73.56 211 GLU A CA 1
ATOM 1595 C C . GLU A 1 211 ? -17.645 -33.616 8.047 1.00 73.56 211 GLU A C 1
ATOM 1597 O O . GLU A 1 211 ? -18.806 -34.037 8.002 1.00 73.56 211 GLU A O 1
ATOM 1602 N N . GLY A 1 212 ? -16.583 -34.430 8.150 1.00 66.56 212 GLY A N 1
ATOM 1603 C CA . GLY A 1 212 ? -16.681 -35.875 8.449 1.00 66.56 212 GLY A CA 1
ATOM 1604 C C . GLY A 1 212 ? -16.609 -36.874 7.278 1.00 66.56 212 GLY A C 1
ATOM 1605 O O . GLY A 1 212 ? -16.924 -38.041 7.477 1.00 66.56 212 GLY A O 1
ATOM 1606 N N . PHE A 1 213 ? -16.183 -36.467 6.077 1.00 66.81 213 PHE A N 1
ATOM 1607 C CA . PHE A 1 213 ? -16.214 -37.303 4.855 1.00 66.81 213 PHE A CA 1
ATOM 1608 C C . PHE A 1 213 ? -14.865 -37.965 4.480 1.00 66.81 213 PHE A C 1
ATOM 1610 O O . PHE A 1 213 ? -14.454 -37.933 3.320 1.00 66.81 213 PHE A O 1
ATOM 1617 N N . PHE A 1 214 ? -14.158 -38.571 5.443 1.00 57.47 214 PHE A N 1
ATOM 1618 C CA . PHE A 1 214 ? -12.897 -39.300 5.198 1.00 57.47 214 PHE A CA 1
ATOM 1619 C C . PHE A 1 214 ? -13.046 -40.804 5.451 1.00 57.47 214 PHE A C 1
ATOM 1621 O O . PHE A 1 214 ? -13.491 -41.200 6.527 1.00 57.47 214 PHE A O 1
ATOM 1628 N N . GLU A 1 215 ? -12.603 -41.647 4.507 1.00 47.09 215 GLU A N 1
ATOM 1629 C CA . GLU A 1 215 ? -12.447 -43.079 4.781 1.00 47.09 215 GLU A CA 1
ATOM 1630 C C . GLU A 1 215 ? -11.288 -43.308 5.762 1.00 47.09 215 GLU A C 1
ATOM 1632 O O . GLU A 1 215 ? -10.155 -42.857 5.578 1.00 47.09 215 GLU A O 1
ATOM 1637 N N . THR A 1 216 ? -11.586 -44.040 6.831 1.00 43.03 216 THR A N 1
ATOM 1638 C CA . THR A 1 216 ? -10.627 -44.501 7.833 1.00 43.03 216 THR A CA 1
ATOM 1639 C C . THR A 1 216 ? -9.972 -45.793 7.357 1.00 43.03 216 THR A C 1
ATOM 1641 O O . THR A 1 216 ? -10.407 -46.891 7.693 1.00 43.03 216 THR A O 1
ATOM 1644 N N . LYS A 1 217 ? -8.867 -45.684 6.615 1.00 39.12 217 LYS A N 1
ATOM 1645 C CA . LYS A 1 217 ? -7.878 -46.768 6.538 1.00 39.12 217 LYS A CA 1
ATOM 1646 C C . LYS A 1 217 ? -6.465 -46.226 6.746 1.00 39.12 217 LYS A C 1
ATOM 1648 O O . LYS A 1 217 ? -5.777 -45.855 5.806 1.00 39.12 217 LYS A O 1
ATOM 1653 N N . GLY A 1 218 ? -6.043 -46.220 8.014 1.00 42.38 218 GLY A N 1
ATOM 1654 C CA . GLY A 1 218 ? -4.658 -45.986 8.437 1.00 42.38 218 GLY A CA 1
ATOM 1655 C C . GLY A 1 218 ? -4.451 -44.704 9.248 1.00 42.38 218 GLY A C 1
ATOM 1656 O O . GLY A 1 218 ? -4.210 -43.654 8.672 1.00 42.38 218 GLY A O 1
ATOM 1657 N N . ASP A 1 219 ? -4.555 -44.822 10.577 1.00 33.06 219 ASP A N 1
ATOM 1658 C CA . ASP A 1 219 ? -3.967 -44.058 11.704 1.00 33.06 219 ASP A CA 1
ATOM 1659 C C . ASP A 1 219 ? -3.576 -42.560 11.636 1.00 33.06 219 ASP A C 1
ATOM 1661 O O . ASP A 1 219 ? -3.027 -42.050 12.611 1.00 33.06 219 ASP A O 1
ATOM 1665 N N . GLN A 1 220 ? -3.898 -41.779 10.603 1.00 42.19 220 GLN A N 1
ATOM 1666 C CA . GLN A 1 220 ? -3.748 -40.316 10.643 1.00 42.19 220 GLN A CA 1
ATOM 1667 C C . GLN A 1 220 ? -4.949 -39.605 10.009 1.00 42.19 220 GLN A C 1
ATOM 1669 O O . GLN A 1 220 ? -4.952 -39.276 8.823 1.00 42.19 220 GLN A O 1
ATOM 1674 N N . GLN A 1 221 ? -5.966 -39.322 10.832 1.00 49.34 221 GLN A N 1
ATOM 1675 C CA . GLN A 1 221 ? -7.028 -38.364 10.509 1.00 49.34 221 GLN A CA 1
ATOM 1676 C C . GLN A 1 221 ? -6.419 -36.960 10.413 1.00 49.34 221 GLN A C 1
ATOM 1678 O O . GLN A 1 221 ? -6.247 -36.269 11.415 1.00 49.34 221 GLN A O 1
ATOM 1683 N N . LEU A 1 222 ? -6.060 -36.529 9.206 1.00 46.62 222 LEU A N 1
ATOM 1684 C CA . LEU A 1 222 ? -5.834 -35.110 8.957 1.00 46.62 222 LEU A CA 1
ATOM 1685 C C . LEU A 1 222 ? -7.204 -34.455 8.719 1.00 46.62 222 LEU A C 1
ATOM 1687 O O . LEU A 1 222 ? -7.907 -34.914 7.817 1.00 46.62 222 LEU A O 1
ATOM 1691 N N . PRO A 1 223 ? -7.584 -33.410 9.481 1.00 56.47 223 PRO A N 1
ATOM 1692 C CA . PRO A 1 223 ? -8.841 -32.697 9.267 1.00 56.47 223 PRO A CA 1
ATOM 1693 C C . PRO A 1 223 ? -8.890 -32.166 7.835 1.00 56.47 223 PRO A C 1
ATOM 1695 O O . PRO A 1 223 ? -7.882 -31.669 7.326 1.00 56.47 223 PRO A O 1
ATOM 1698 N N . GLY A 1 224 ? -10.035 -32.291 7.173 1.00 60.34 224 GLY A N 1
ATOM 1699 C CA . GLY A 1 224 ? -10.275 -31.801 5.819 1.00 60.34 224 GLY A CA 1
ATOM 1700 C C . GLY A 1 224 ? -10.243 -30.290 5.697 1.00 60.34 224 GLY A C 1
ATOM 1701 O O . GLY A 1 224 ? -10.213 -29.587 6.700 1.00 60.34 224 GLY A O 1
ATOM 1702 N N . ALA A 1 225 ? -10.274 -29.767 4.467 1.00 62.53 225 ALA A N 1
ATOM 1703 C CA . ALA A 1 225 ? -10.409 -28.323 4.257 1.00 62.53 225 ALA A CA 1
ATOM 1704 C C . ALA A 1 225 ? -11.645 -27.759 4.978 1.00 62.53 225 ALA A C 1
ATOM 1706 O O . ALA A 1 225 ? -11.519 -26.768 5.685 1.00 62.53 225 ALA A O 1
ATOM 1707 N N . ALA A 1 226 ? -12.795 -28.435 4.892 1.00 61.22 226 ALA A N 1
ATOM 1708 C CA . ALA A 1 226 ? -13.996 -28.049 5.636 1.00 61.22 226 ALA A CA 1
ATOM 1709 C C . ALA A 1 226 ? -13.776 -28.009 7.163 1.00 61.22 226 ALA A C 1
ATOM 1711 O O . ALA A 1 226 ? -14.172 -27.039 7.802 1.00 61.22 226 ALA A O 1
ATOM 1712 N N . ASP A 1 227 ? -13.086 -29.005 7.729 1.00 62.94 227 ASP A N 1
ATOM 1713 C CA . ASP A 1 227 ? -12.807 -29.081 9.170 1.00 62.94 227 ASP A CA 1
ATOM 1714 C C . ASP A 1 227 ? -11.832 -27.968 9.612 1.00 62.94 227 ASP A C 1
ATOM 1716 O O . ASP A 1 227 ? -12.060 -27.284 10.609 1.00 62.94 227 ASP A O 1
ATOM 1720 N N . ARG A 1 228 ? -10.766 -27.723 8.833 1.00 62.75 228 ARG A N 1
ATOM 1721 C CA . ARG A 1 228 ? -9.779 -26.657 9.102 1.00 62.75 228 ARG A CA 1
ATOM 1722 C C . ARG A 1 228 ? -10.393 -25.263 9.006 1.00 62.75 228 ARG A C 1
ATOM 1724 O O . ARG A 1 228 ? -10.080 -24.390 9.813 1.00 62.75 228 ARG A O 1
ATOM 1731 N N . VAL A 1 229 ? -11.274 -25.054 8.031 1.00 62.22 229 VAL A N 1
ATOM 1732 C CA . VAL A 1 229 ? -12.005 -23.796 7.865 1.00 62.22 229 VAL A CA 1
ATOM 1733 C C . VAL A 1 229 ? -13.011 -23.618 9.005 1.00 62.22 229 VAL A C 1
ATOM 1735 O O . VAL A 1 229 ? -13.101 -22.529 9.567 1.00 62.22 229 VAL A O 1
ATOM 1738 N N . ALA A 1 230 ? -13.689 -24.677 9.446 1.00 60.44 230 ALA A N 1
ATOM 1739 C CA . ALA A 1 230 ? -14.623 -24.604 10.567 1.00 60.44 230 ALA A CA 1
ATOM 1740 C C . ALA A 1 230 ? -13.942 -24.268 11.907 1.00 60.44 230 ALA A C 1
ATOM 1742 O O . ALA A 1 230 ? -14.512 -23.544 12.726 1.00 60.44 230 ALA A O 1
ATOM 1743 N N . GLU A 1 231 ? -12.701 -24.717 12.126 1.00 65.25 231 GLU A N 1
ATOM 1744 C CA . GLU A 1 231 ? -11.884 -24.325 13.288 1.00 65.25 231 GLU A CA 1
ATOM 1745 C C . GLU A 1 231 ? -11.572 -22.816 13.341 1.00 65.25 231 GLU A C 1
ATOM 1747 O O . GLU A 1 231 ? -11.200 -22.299 14.399 1.00 65.25 231 GLU A O 1
ATOM 1752 N N . SER A 1 232 ? -11.734 -22.092 12.227 1.00 58.88 232 SER A N 1
ATOM 1753 C CA . SER A 1 232 ? -11.560 -20.635 12.169 1.00 58.88 232 SER A CA 1
ATOM 1754 C C . SER A 1 232 ? -12.782 -19.838 12.654 1.00 58.88 232 SER A C 1
ATOM 1756 O O . SER A 1 232 ? -12.672 -18.626 12.831 1.00 58.88 232 SER A O 1
ATOM 1758 N N . GLY A 1 233 ? -13.923 -20.496 12.908 1.00 57.31 233 GLY A N 1
ATOM 1759 C CA . GLY A 1 233 ? -15.145 -19.858 13.416 1.00 57.31 233 GLY A CA 1
ATOM 1760 C C . GLY A 1 233 ? -15.951 -19.079 12.371 1.00 57.31 233 GLY A C 1
ATOM 1761 O O . GLY A 1 233 ? -16.734 -18.209 12.741 1.00 57.31 233 GLY A O 1
ATOM 1762 N N . SER A 1 234 ? -15.760 -19.368 11.083 1.00 54.12 234 SER A N 1
ATOM 1763 C CA . SER A 1 234 ? -16.415 -18.667 9.977 1.00 54.12 234 SER A CA 1
ATOM 1764 C C . SER A 1 234 ? -17.256 -19.627 9.111 1.00 54.12 234 SER A C 1
ATOM 1766 O O . SER A 1 234 ? -16.850 -20.763 8.871 1.00 54.12 234 SER A O 1
ATOM 1768 N N . GLY A 1 235 ? -18.453 -19.191 8.690 1.00 63.16 235 GLY A N 1
ATOM 1769 C CA . GLY A 1 235 ? -19.441 -19.995 7.943 1.00 63.16 235 GLY A CA 1
ATOM 1770 C C . GLY A 1 235 ? -20.529 -20.663 8.804 1.00 63.16 235 GLY A C 1
ATOM 1771 O O . GLY A 1 235 ? -20.368 -20.839 10.015 1.00 63.16 235 GLY A O 1
ATOM 1772 N N . THR A 1 236 ? -21.653 -21.051 8.186 1.00 71.94 236 THR A N 1
ATOM 1773 C CA . THR A 1 236 ? -22.734 -21.780 8.874 1.00 71.94 236 THR A CA 1
ATOM 1774 C C . THR A 1 236 ? -22.309 -23.229 9.100 1.00 71.94 236 THR A C 1
ATOM 1776 O O . THR A 1 236 ? -22.213 -24.031 8.166 1.00 71.94 236 THR A O 1
ATOM 1779 N N . ARG A 1 237 ? -22.054 -23.581 10.363 1.00 75.00 237 ARG A N 1
ATOM 1780 C CA . ARG A 1 237 ? -21.635 -24.931 10.747 1.00 75.00 237 ARG A CA 1
ATOM 1781 C C . ARG A 1 237 ? -22.842 -25.789 11.098 1.00 75.00 237 ARG A C 1
ATOM 1783 O O . ARG A 1 237 ? -23.607 -25.452 11.996 1.00 75.00 237 ARG A O 1
ATOM 1790 N N . ILE A 1 238 ? -22.959 -26.942 10.447 1.00 68.38 238 ILE A N 1
ATOM 1791 C CA . ILE A 1 238 ? -23.881 -27.997 10.872 1.00 68.38 238 ILE A CA 1
ATOM 1792 C C . ILE A 1 238 ? -23.063 -29.014 11.674 1.00 68.38 238 ILE A C 1
ATOM 1794 O O . ILE A 1 238 ? -22.472 -29.947 11.121 1.00 68.38 238 ILE A O 1
ATOM 1798 N N . GLN A 1 239 ? -22.940 -28.740 12.977 1.00 52.50 239 GLN A N 1
ATOM 1799 C CA . GLN A 1 239 ? -22.214 -29.573 13.935 1.00 52.50 239 GLN A CA 1
ATOM 1800 C C . GLN A 1 239 ? -23.035 -30.813 14.283 1.00 52.50 239 GLN A C 1
ATOM 1802 O O . GLN A 1 239 ? -23.956 -30.726 15.083 1.00 52.50 239 GLN A O 1
ATOM 1807 N N . ASP A 1 240 ? -22.656 -31.959 13.724 1.00 57.06 240 ASP A N 1
ATOM 1808 C CA . ASP A 1 240 ? -22.742 -33.227 14.447 1.00 57.06 240 ASP A CA 1
ATOM 1809 C C . ASP A 1 240 ? -21.904 -34.291 13.724 1.00 57.06 240 ASP A C 1
ATOM 1811 O O . ASP A 1 240 ? -22.153 -34.623 12.562 1.00 57.06 240 ASP A O 1
ATOM 1815 N N . SER A 1 241 ? -20.870 -34.810 14.383 1.00 50.31 241 SER A N 1
ATOM 1816 C CA . SER A 1 241 ? -19.985 -35.846 13.828 1.00 50.31 241 SER A CA 1
ATOM 1817 C C . SER A 1 241 ? -20.597 -37.253 13.885 1.00 50.31 241 SER A C 1
ATOM 1819 O O . SER A 1 241 ? -20.008 -38.191 13.353 1.00 50.31 241 SER A O 1
ATOM 1821 N N . ALA A 1 242 ? -21.776 -37.400 14.501 1.00 56.56 242 ALA A N 1
ATOM 1822 C CA . ALA A 1 242 ? -22.503 -38.665 14.638 1.00 56.56 242 ALA A CA 1
ATOM 1823 C C . ALA A 1 242 ? -23.669 -38.835 13.643 1.00 56.56 242 ALA A C 1
ATOM 1825 O O . ALA A 1 242 ? -24.288 -39.897 13.602 1.00 56.56 242 ALA A O 1
ATOM 1826 N N . VAL A 1 243 ? -23.988 -37.805 12.857 1.00 64.19 243 VAL A N 1
ATOM 1827 C CA . VAL A 1 243 ? -25.181 -37.773 11.999 1.00 64.19 243 VAL A CA 1
ATOM 1828 C C . VAL A 1 243 ? -24.884 -38.397 10.633 1.00 64.19 243 VAL A C 1
ATOM 1830 O O . VAL A 1 243 ? -23.899 -38.060 9.974 1.00 64.19 243 VAL A O 1
ATOM 1833 N N . HIS A 1 244 ? -25.754 -39.316 10.201 1.00 85.56 244 HIS A N 1
ATOM 1834 C CA . HIS A 1 244 ? -25.638 -40.027 8.924 1.00 85.56 244 HIS A CA 1
ATOM 1835 C C . HIS A 1 244 ? -25.632 -39.021 7.746 1.00 85.56 244 HIS A C 1
ATOM 1837 O O . HIS A 1 244 ? -26.398 -38.053 7.790 1.00 85.56 244 HIS A O 1
ATOM 1843 N N . PRO A 1 245 ? -24.850 -39.227 6.661 1.00 87.19 245 PRO A N 1
ATOM 1844 C CA . PRO A 1 245 ? -24.757 -38.283 5.535 1.00 87.19 245 PRO A CA 1
ATOM 1845 C C . PRO A 1 245 ? -26.104 -37.779 4.993 1.00 87.19 245 PRO A C 1
ATOM 1847 O O . PRO A 1 245 ? -26.243 -36.606 4.658 1.00 87.19 245 PRO A O 1
ATOM 1850 N N . ILE A 1 246 ? -27.116 -38.651 4.972 1.00 89.94 246 ILE A N 1
ATOM 1851 C CA . ILE A 1 246 ? -28.491 -38.337 4.548 1.00 89.94 246 ILE A CA 1
ATOM 1852 C C . ILE A 1 246 ? -29.155 -37.285 5.452 1.00 89.94 246 ILE A C 1
ATOM 1854 O O . ILE A 1 246 ? -29.754 -36.328 4.964 1.00 89.94 246 ILE A O 1
ATOM 1858 N N . GLU A 1 247 ? -29.060 -37.437 6.771 1.00 87.12 247 GLU A N 1
ATOM 1859 C CA . GLU A 1 247 ? -29.664 -36.503 7.728 1.00 87.12 247 GLU A CA 1
ATOM 1860 C C . GLU A 1 247 ? -28.982 -35.135 7.643 1.00 87.12 247 GLU A C 1
ATOM 1862 O O . GLU A 1 247 ? -29.657 -34.104 7.578 1.00 87.12 247 GLU A O 1
ATOM 1867 N N . LYS A 1 248 ? -27.646 -35.129 7.535 1.00 87.62 248 LYS A N 1
ATOM 1868 C CA . LYS A 1 248 ? -26.858 -33.907 7.335 1.00 87.62 248 LYS A CA 1
ATOM 1869 C C . LYS A 1 248 ? -27.253 -33.206 6.038 1.00 87.62 248 LYS A C 1
ATOM 1871 O O . LYS A 1 248 ? -27.516 -32.007 6.043 1.00 87.62 248 LYS A O 1
ATOM 1876 N N . GLY A 1 249 ? -27.377 -33.956 4.944 1.00 90.12 249 GLY A N 1
ATOM 1877 C CA . GLY A 1 249 ? -27.793 -33.412 3.653 1.00 90.12 249 GLY A CA 1
ATOM 1878 C C . GLY A 1 249 ? -29.209 -32.848 3.692 1.00 90.12 249 GLY A C 1
ATOM 1879 O O . GLY A 1 249 ? -29.457 -31.762 3.177 1.00 90.12 249 GLY A O 1
ATOM 1880 N N . THR A 1 250 ? -30.113 -33.513 4.413 1.00 92.50 250 THR A N 1
ATOM 1881 C CA . THR A 1 250 ? -31.482 -33.028 4.626 1.00 92.50 250 THR A CA 1
ATOM 1882 C C . THR A 1 250 ? -31.493 -31.674 5.341 1.00 92.50 250 THR A C 1
ATOM 1884 O O . THR A 1 250 ? -32.205 -30.764 4.912 1.00 92.50 250 THR A O 1
ATOM 1887 N N . GLN A 1 251 ? -30.693 -31.513 6.403 1.00 89.25 251 GLN A N 1
ATOM 1888 C CA . GLN A 1 251 ? -30.570 -30.248 7.139 1.00 89.25 251 GLN A CA 1
ATOM 1889 C C . GLN A 1 251 ? -29.982 -29.129 6.270 1.00 89.25 251 GLN A C 1
ATOM 1891 O O . GLN A 1 251 ? -30.512 -28.016 6.270 1.00 89.25 251 GLN A O 1
ATOM 1896 N N . ILE A 1 252 ? -28.935 -29.435 5.495 1.00 89.44 252 ILE A N 1
ATOM 1897 C CA . ILE A 1 252 ? -28.340 -28.496 4.536 1.00 89.44 252 ILE A CA 1
ATOM 1898 C C . ILE A 1 252 ? -29.386 -28.047 3.511 1.00 89.44 252 ILE A C 1
ATOM 1900 O O . ILE A 1 252 ? -29.552 -26.848 3.308 1.00 89.44 252 ILE A O 1
ATOM 1904 N N . GLY A 1 253 ? -30.132 -28.977 2.908 1.00 91.50 253 GLY A N 1
ATOM 1905 C CA . GLY A 1 253 ? -31.164 -28.644 1.923 1.00 91.50 253 GLY A CA 1
ATOM 1906 C C . GLY A 1 253 ? -32.261 -27.735 2.486 1.00 91.50 253 GLY A C 1
ATOM 1907 O O . GLY A 1 253 ? -32.612 -26.742 1.853 1.00 91.50 253 GLY A O 1
ATOM 1908 N N . LYS A 1 254 ? -32.717 -27.971 3.726 1.00 91.44 254 LYS A N 1
ATOM 1909 C CA . LYS A 1 254 ? -33.681 -27.082 4.402 1.00 91.44 254 LYS A CA 1
ATOM 1910 C C . LYS A 1 254 ? -33.119 -25.685 4.634 1.00 91.44 254 LYS A C 1
ATOM 1912 O O . LYS A 1 254 ? -33.822 -24.693 4.448 1.00 91.44 254 LYS A O 1
ATOM 1917 N N . HIS A 1 255 ? -31.852 -25.601 5.039 1.00 87.31 255 HIS A N 1
ATOM 1918 C CA . HIS A 1 255 ? -31.177 -24.322 5.222 1.00 87.31 255 HIS A CA 1
ATOM 1919 C C . HIS A 1 255 ? -31.067 -23.557 3.897 1.00 87.31 255 HIS A C 1
ATOM 1921 O O . HIS A 1 255 ? -31.442 -22.387 3.839 1.00 87.31 255 HIS A O 1
ATOM 1927 N N . LEU A 1 256 ? -30.635 -24.230 2.826 1.00 88.31 256 LEU A N 1
ATOM 1928 C CA . LEU A 1 256 ? -30.550 -23.653 1.485 1.00 88.31 256 LEU A CA 1
ATOM 1929 C C . LEU A 1 256 ? -31.916 -23.168 0.989 1.00 88.31 256 LEU A C 1
ATOM 1931 O O . LEU A 1 256 ? -32.016 -22.029 0.543 1.00 88.31 256 LEU A O 1
ATOM 1935 N N . ALA A 1 257 ? -32.979 -23.961 1.152 1.00 89.25 257 ALA A N 1
ATOM 1936 C CA . ALA A 1 257 ? -34.338 -23.549 0.800 1.00 89.25 257 ALA A CA 1
ATOM 1937 C C . ALA A 1 257 ? -34.783 -22.293 1.575 1.00 89.25 257 ALA A C 1
ATOM 1939 O O . ALA A 1 257 ? -35.369 -21.375 1.002 1.00 89.25 257 ALA A O 1
ATOM 1940 N N . ALA A 1 258 ? -34.472 -22.207 2.873 1.00 86.69 258 ALA A N 1
ATOM 1941 C CA . ALA A 1 258 ? -34.810 -21.045 3.694 1.00 86.69 258 ALA A CA 1
ATOM 1942 C C . ALA A 1 258 ? -34.019 -19.781 3.311 1.00 86.69 258 ALA A C 1
ATOM 1944 O O . ALA A 1 258 ? -34.560 -18.674 3.360 1.00 86.69 258 ALA A O 1
ATOM 1945 N N . VAL A 1 259 ? -32.738 -19.911 2.948 1.00 80.19 259 VAL A N 1
ATOM 1946 C CA . VAL A 1 259 ? -31.948 -18.782 2.427 1.00 80.19 259 VAL A CA 1
ATOM 1947 C C . VAL A 1 259 ? -32.469 -18.362 1.054 1.00 80.19 259 VAL A C 1
ATOM 1949 O O . VAL A 1 259 ? -32.671 -17.174 0.828 1.00 80.19 259 VAL A O 1
ATOM 1952 N N . PHE A 1 260 ? -32.786 -19.322 0.186 1.00 80.00 260 PHE A N 1
ATOM 1953 C CA . PHE A 1 260 ? -33.299 -19.055 -1.153 1.00 80.00 260 PHE A CA 1
ATOM 1954 C C . PHE A 1 260 ? -34.645 -18.322 -1.151 1.00 80.00 260 PHE A C 1
ATOM 1956 O O . PHE A 1 260 ? -34.814 -17.332 -1.857 1.00 80.00 260 PHE A O 1
ATOM 1963 N N . ARG A 1 261 ? -35.602 -18.735 -0.311 1.00 79.88 261 ARG A N 1
ATOM 1964 C CA . ARG A 1 261 ? -36.884 -18.017 -0.184 1.00 79.88 261 ARG A CA 1
ATOM 1965 C C . ARG A 1 261 ? -36.691 -16.571 0.290 1.00 79.88 261 ARG A C 1
ATOM 1967 O O . ARG A 1 261 ? -37.425 -15.688 -0.139 1.00 79.88 261 ARG A O 1
ATOM 1974 N N . ARG A 1 262 ? -35.692 -16.318 1.148 1.00 73.38 262 ARG A N 1
ATOM 1975 C CA . ARG A 1 262 ? -35.336 -14.958 1.584 1.00 73.38 262 ARG A CA 1
ATOM 1976 C C . ARG A 1 262 ? -34.691 -14.146 0.460 1.00 73.38 262 ARG A C 1
ATOM 1978 O O . ARG A 1 262 ? -35.036 -12.980 0.313 1.00 73.38 262 ARG A O 1
ATOM 1985 N N . SER A 1 263 ? -33.806 -14.743 -0.341 1.00 64.19 263 SER A N 1
ATOM 1986 C CA . SER A 1 263 ? -33.170 -14.041 -1.464 1.00 64.19 263 SER A CA 1
ATOM 1987 C C . SER A 1 263 ? -34.152 -13.745 -2.595 1.00 64.19 263 SER A C 1
ATOM 1989 O O . SER A 1 263 ? -34.146 -12.635 -3.109 1.00 64.19 263 SER A O 1
ATOM 1991 N N . GLN A 1 264 ? -35.067 -14.665 -2.919 1.00 63.94 264 GLN A N 1
ATOM 1992 C CA . GLN A 1 264 ? -36.106 -14.418 -3.926 1.00 63.94 264 GLN A CA 1
ATOM 1993 C C . GLN A 1 264 ? -37.049 -13.267 -3.548 1.00 63.94 264 GLN A C 1
ATOM 1995 O O . GLN A 1 264 ? -37.474 -12.525 -4.429 1.00 63.94 264 GLN A O 1
ATOM 2000 N N . GLY A 1 265 ? -37.329 -13.063 -2.255 1.00 55.59 265 GLY A N 1
ATOM 2001 C CA . GLY A 1 265 ? -38.100 -11.904 -1.791 1.00 55.59 265 GLY A CA 1
ATOM 2002 C C . GLY A 1 265 ? -37.389 -10.556 -1.995 1.00 55.59 265 GLY A C 1
ATOM 2003 O O . GLY A 1 265 ? -38.058 -9.535 -2.134 1.00 55.59 265 GLY A O 1
ATOM 2004 N N . HIS A 1 266 ? -36.053 -10.547 -2.048 1.00 52.22 266 HIS A N 1
ATOM 2005 C CA . HIS A 1 266 ? -35.255 -9.354 -2.345 1.00 52.22 266 HIS A CA 1
ATOM 2006 C C . HIS A 1 266 ? -35.006 -9.174 -3.852 1.00 52.22 266 HIS A C 1
ATOM 2008 O O . HIS A 1 266 ? -35.105 -8.056 -4.349 1.00 52.22 266 HIS A O 1
ATOM 2014 N N . ASP A 1 267 ? -34.755 -10.255 -4.597 1.00 49.38 267 ASP A N 1
ATOM 2015 C CA . ASP A 1 267 ? -34.447 -10.185 -6.033 1.00 49.38 267 ASP A CA 1
ATOM 2016 C C . ASP A 1 267 ? -35.682 -9.879 -6.899 1.00 49.38 267 ASP A C 1
ATOM 2018 O O . ASP A 1 267 ? -35.559 -9.174 -7.898 1.00 49.38 267 ASP A O 1
ATOM 2022 N N . GLN A 1 268 ? -36.886 -10.317 -6.500 1.00 49.00 268 GLN A N 1
ATOM 2023 C CA . GLN A 1 268 ? -38.132 -9.945 -7.196 1.00 49.00 268 GLN A CA 1
ATOM 2024 C C . GLN A 1 268 ? -38.480 -8.451 -7.064 1.00 49.00 268 GLN A C 1
ATOM 2026 O O . GLN A 1 268 ? -39.231 -7.934 -7.886 1.00 49.00 268 GLN A O 1
ATOM 2031 N N . ASN A 1 269 ? -37.910 -7.756 -6.074 1.00 51.28 269 ASN A N 1
ATOM 2032 C CA . ASN A 1 269 ? -38.072 -6.313 -5.873 1.00 51.28 269 ASN A CA 1
ATOM 2033 C C . ASN A 1 269 ? -36.882 -5.498 -6.410 1.00 51.28 269 ASN A C 1
ATOM 2035 O O . ASN A 1 269 ? -36.880 -4.273 -6.304 1.00 51.28 269 ASN A O 1
ATOM 2039 N N . ASN A 1 270 ? -35.867 -6.146 -6.994 1.00 62.66 270 ASN A N 1
ATOM 2040 C CA . ASN A 1 270 ? -34.722 -5.447 -7.558 1.00 62.66 270 ASN A CA 1
ATOM 2041 C C . ASN A 1 270 ? -35.090 -4.878 -8.934 1.00 62.66 270 ASN A C 1
ATOM 2043 O O . ASN A 1 270 ? -35.078 -5.571 -9.951 1.00 62.66 270 ASN A O 1
ATOM 2047 N N . VAL A 1 271 ? -35.411 -3.590 -8.968 1.00 66.81 271 VAL A N 1
ATOM 2048 C CA . VAL A 1 271 ? -35.823 -2.877 -10.182 1.00 66.81 271 VAL A CA 1
ATOM 2049 C C . VAL A 1 271 ? -34.823 -3.015 -11.332 1.00 66.81 271 VAL A C 1
ATOM 2051 O O . VAL A 1 271 ? -35.233 -3.204 -12.480 1.00 66.81 271 VAL A O 1
ATOM 2054 N N . LEU A 1 272 ? -33.518 -3.039 -11.046 1.00 68.88 272 LEU A N 1
ATOM 2055 C CA . LEU A 1 272 ? -32.493 -3.209 -12.080 1.00 68.88 272 LEU A CA 1
ATOM 2056 C C . LEU A 1 272 ? -32.575 -4.583 -12.759 1.00 68.88 272 LEU A C 1
ATOM 2058 O O . LEU A 1 272 ? -32.267 -4.695 -13.945 1.00 68.88 272 LEU A O 1
ATOM 2062 N N . MET A 1 273 ? -33.048 -5.613 -12.048 1.00 59.56 273 MET A N 1
ATOM 2063 C CA . MET A 1 273 ? -33.276 -6.950 -12.608 1.00 59.56 273 MET A CA 1
ATOM 2064 C C . MET A 1 273 ? -34.455 -6.976 -13.577 1.00 59.56 273 MET A C 1
ATOM 2066 O O . MET A 1 273 ? -34.375 -7.618 -14.625 1.00 59.56 273 MET A O 1
ATOM 2070 N N . SER A 1 274 ? -35.531 -6.253 -13.256 1.00 65.62 274 SER A N 1
ATOM 2071 C CA . SER A 1 274 ? -36.710 -6.159 -14.127 1.00 65.62 274 SER A CA 1
ATOM 2072 C C . SER A 1 274 ? -36.405 -5.463 -15.462 1.00 65.62 274 SER A C 1
ATOM 2074 O O . SER A 1 274 ? -36.983 -5.807 -16.490 1.00 65.62 274 SER A O 1
ATOM 2076 N N . LEU A 1 275 ? -35.429 -4.550 -15.465 1.00 68.44 275 LEU A N 1
ATOM 2077 C CA . LEU A 1 275 ? -34.921 -3.877 -16.663 1.00 68.44 275 LEU A CA 1
ATOM 2078 C C . LEU A 1 275 ? -33.922 -4.749 -17.451 1.00 68.44 275 LEU A C 1
ATOM 2080 O O . LEU A 1 275 ? -33.847 -4.667 -18.681 1.00 68.44 275 LEU A O 1
ATOM 2084 N N . ALA A 1 276 ? -33.169 -5.610 -16.756 1.00 63.31 276 ALA A N 1
ATOM 2085 C CA . ALA A 1 276 ? -32.142 -6.478 -17.336 1.00 63.31 276 ALA A CA 1
ATOM 2086 C C . ALA A 1 276 ? -32.693 -7.644 -18.155 1.00 63.31 276 ALA A C 1
ATOM 2088 O O . ALA A 1 276 ? -32.088 -8.021 -19.161 1.00 63.31 276 ALA A O 1
ATOM 2089 N N . LEU A 1 277 ? -33.818 -8.227 -17.736 1.00 59.09 277 LEU A N 1
ATOM 2090 C CA . LEU A 1 277 ? -34.300 -9.505 -18.259 1.00 59.09 277 LEU A CA 1
ATOM 2091 C C . LEU A 1 277 ? -35.673 -9.345 -18.937 1.00 59.09 277 LEU A C 1
ATOM 2093 O O . LEU A 1 277 ? -36.618 -8.889 -18.298 1.00 59.09 277 LEU A O 1
ATOM 2097 N N . PRO A 1 278 ? -35.842 -9.717 -20.223 1.00 55.84 278 PRO A N 1
ATOM 2098 C CA . PRO A 1 278 ? -37.173 -9.815 -20.817 1.00 55.84 278 PRO A CA 1
ATOM 2099 C C . PRO A 1 278 ? -37.981 -10.943 -20.157 1.00 55.84 278 PRO A C 1
ATOM 2101 O O . PRO A 1 278 ? -37.434 -11.929 -19.664 1.00 55.84 278 PRO A O 1
ATOM 2104 N N . SER A 1 279 ? -39.306 -10.837 -20.214 1.00 47.25 279 SER A N 1
ATOM 2105 C CA . SER A 1 279 ? -40.260 -11.721 -19.534 1.00 47.25 279 SER A CA 1
ATOM 2106 C C . SER A 1 279 ? -40.308 -13.179 -20.032 1.00 47.25 279 SER A C 1
ATOM 2108 O O . SER A 1 279 ? -41.107 -13.951 -19.504 1.00 47.25 279 SER A O 1
ATOM 2110 N N . ASN A 1 280 ? -39.475 -13.600 -20.999 1.00 48.66 280 ASN A N 1
ATOM 2111 C CA . ASN A 1 280 ? -39.414 -15.005 -21.432 1.00 48.66 280 ASN A CA 1
ATOM 2112 C C . ASN A 1 280 ? -38.049 -15.443 -22.053 1.00 48.66 280 ASN A C 1
ATOM 2114 O O . ASN A 1 280 ? -37.814 -15.206 -23.237 1.00 48.66 280 ASN A O 1
ATOM 2118 N N . PRO A 1 281 ? -37.147 -16.079 -21.280 1.00 47.84 281 PRO A N 1
ATOM 2119 C CA . PRO A 1 281 ? -35.809 -16.558 -21.685 1.00 47.84 281 PRO A CA 1
ATOM 2120 C C . PRO A 1 281 ? -35.713 -17.986 -22.260 1.00 47.84 281 PRO A C 1
ATOM 2122 O O . PRO A 1 281 ? -34.600 -18.472 -22.442 1.00 47.84 281 PRO A O 1
ATOM 2125 N N . ASP A 1 282 ? -36.815 -18.689 -22.529 1.00 44.22 282 ASP A N 1
ATOM 2126 C CA . ASP A 1 282 ? -36.809 -20.154 -22.730 1.00 44.22 282 ASP A CA 1
ATOM 2127 C C . ASP A 1 282 ? -36.127 -20.673 -24.030 1.00 44.22 282 ASP A C 1
ATOM 2129 O O . ASP A 1 282 ? -36.270 -21.841 -24.374 1.00 44.22 282 ASP A O 1
ATOM 2133 N N . ASN A 1 283 ? -35.352 -19.857 -24.759 1.00 49.00 283 ASN A N 1
ATOM 2134 C CA . ASN A 1 283 ? -34.635 -20.256 -25.985 1.00 49.00 283 ASN A CA 1
ATOM 2135 C C . ASN A 1 283 ? -33.230 -19.620 -26.105 1.00 49.00 283 ASN A C 1
ATOM 2137 O O . ASN A 1 283 ? -32.903 -18.951 -27.084 1.00 49.00 283 ASN A O 1
ATOM 2141 N N . LEU A 1 284 ? -32.370 -19.849 -25.112 1.00 48.53 284 LEU A N 1
ATOM 2142 C CA . LEU A 1 284 ? -30.967 -19.401 -25.091 1.00 48.53 284 LEU A CA 1
ATOM 2143 C C . LEU A 1 284 ? -30.010 -20.402 -25.775 1.00 48.53 284 LEU A C 1
ATOM 2145 O O . LEU A 1 284 ? -29.046 -20.863 -25.174 1.00 48.53 284 LEU A O 1
ATOM 2149 N N . VAL A 1 285 ? -30.275 -20.771 -27.034 1.00 48.22 285 VAL A N 1
ATOM 2150 C CA . VAL A 1 285 ? -29.373 -21.656 -27.813 1.00 48.22 285 VAL A CA 1
ATOM 2151 C C . VAL A 1 285 ? -28.165 -20.884 -28.381 1.00 48.22 285 VAL A C 1
ATOM 2153 O O . VAL A 1 285 ? -27.171 -21.491 -28.766 1.00 48.22 285 VAL A O 1
ATOM 2156 N N . ASP A 1 286 ? -28.220 -19.547 -28.376 1.00 60.22 286 ASP A N 1
ATOM 2157 C CA . ASP A 1 286 ? -27.171 -18.660 -28.887 1.00 60.22 286 ASP A CA 1
ATOM 2158 C C . ASP A 1 286 ? -26.928 -17.493 -27.910 1.00 60.22 286 ASP A C 1
ATOM 2160 O O . ASP A 1 286 ? -27.644 -16.488 -27.900 1.00 60.22 286 ASP A O 1
ATOM 2164 N N . ILE A 1 287 ? -25.941 -17.674 -27.027 1.00 48.94 287 ILE A N 1
ATOM 2165 C CA . ILE A 1 287 ? -25.567 -16.703 -25.986 1.00 48.94 287 ILE A CA 1
ATOM 2166 C C . ILE A 1 287 ? -24.997 -15.422 -26.607 1.00 48.94 287 ILE A C 1
ATOM 2168 O O . ILE A 1 287 ? -25.231 -14.342 -26.066 1.00 48.94 287 ILE A O 1
ATOM 2172 N N . GLU A 1 288 ? -24.303 -15.514 -27.745 1.00 49.25 288 GLU A N 1
ATOM 2173 C CA . GLU A 1 288 ? -23.756 -14.345 -28.442 1.00 49.25 288 GLU A CA 1
ATOM 2174 C C . GLU A 1 288 ? -24.879 -13.502 -29.045 1.00 49.25 288 GLU A C 1
ATOM 2176 O O . GLU A 1 288 ? -24.952 -12.303 -28.776 1.00 49.25 288 GLU A O 1
ATOM 2181 N N . ALA A 1 289 ? -25.810 -14.121 -29.778 1.00 60.22 289 ALA A N 1
ATOM 2182 C CA . ALA A 1 289 ? -26.959 -13.412 -30.340 1.00 60.22 289 ALA A CA 1
ATOM 2183 C C . ALA A 1 289 ? -27.845 -12.794 -29.249 1.00 60.22 289 ALA A C 1
ATOM 2185 O O . ALA A 1 289 ? -28.372 -11.692 -29.416 1.00 60.22 289 ALA A O 1
ATOM 2186 N N . TRP A 1 290 ? -27.998 -13.475 -28.110 1.00 62.56 290 TRP A N 1
ATOM 2187 C CA . TRP A 1 290 ? -28.751 -12.940 -26.983 1.00 62.56 290 TRP A CA 1
ATOM 2188 C C . TRP A 1 290 ? -28.032 -11.770 -26.305 1.00 62.56 290 TRP A C 1
ATOM 2190 O O . TRP A 1 290 ? -28.664 -10.744 -26.050 1.00 62.56 290 TRP A O 1
ATOM 2200 N N . ALA A 1 291 ? -26.730 -11.888 -26.033 1.00 56.22 291 ALA A N 1
ATOM 2201 C CA . ALA A 1 291 ? -25.948 -10.815 -25.423 1.00 56.22 291 ALA A CA 1
ATOM 2202 C C . ALA A 1 291 ? -25.893 -9.581 -26.330 1.00 56.22 291 ALA A C 1
ATOM 2204 O O . ALA A 1 291 ? -26.041 -8.460 -25.845 1.00 56.22 291 ALA A O 1
ATOM 2205 N N . GLU A 1 292 ? -25.781 -9.785 -27.643 1.00 60.00 292 GLU A N 1
ATOM 2206 C CA . GLU A 1 292 ? -25.845 -8.717 -28.638 1.00 60.00 292 GLU A CA 1
ATOM 2207 C C . GLU A 1 292 ? -27.232 -8.052 -28.655 1.00 60.00 292 GLU A C 1
ATOM 2209 O O . GLU A 1 292 ? -27.331 -6.826 -28.604 1.00 60.00 292 GLU A O 1
ATOM 2214 N N . ALA A 1 293 ? -28.317 -8.835 -28.600 1.00 63.75 293 ALA A N 1
ATOM 2215 C CA . ALA A 1 293 ? -29.685 -8.312 -28.542 1.00 63.75 293 ALA A CA 1
ATOM 2216 C C . ALA A 1 293 ? -30.007 -7.538 -27.245 1.00 63.75 293 ALA A C 1
ATOM 2218 O O . ALA A 1 293 ? -30.914 -6.705 -27.237 1.00 63.75 293 ALA A O 1
ATOM 2219 N N . HIS A 1 294 ? -29.279 -7.788 -26.149 1.00 66.88 294 HIS A N 1
ATOM 2220 C CA . HIS A 1 294 ? -29.528 -7.181 -24.830 1.00 66.88 294 HIS A CA 1
ATOM 2221 C C . HIS A 1 294 ? -28.424 -6.215 -24.382 1.00 66.88 294 HIS A C 1
ATOM 2223 O O . HIS A 1 294 ? -28.516 -5.615 -23.309 1.00 66.88 294 HIS A O 1
ATOM 2229 N N . ARG A 1 295 ? -27.410 -5.984 -25.220 1.00 67.38 295 ARG A N 1
ATOM 2230 C CA . ARG A 1 295 ? -26.236 -5.157 -24.914 1.00 67.38 295 ARG A CA 1
ATOM 2231 C C . ARG A 1 295 ? -26.582 -3.755 -24.420 1.00 67.38 295 ARG A C 1
ATOM 2233 O O . ARG A 1 295 ? -25.940 -3.228 -23.510 1.00 67.38 295 ARG A O 1
ATOM 2240 N N . GLN A 1 296 ? -27.622 -3.156 -24.997 1.00 71.31 296 GLN A N 1
ATOM 2241 C CA . GLN A 1 296 ? -28.090 -1.825 -24.617 1.00 71.31 296 GLN A CA 1
ATOM 2242 C C . GLN A 1 296 ? -28.691 -1.782 -23.209 1.00 71.31 296 GLN A C 1
ATOM 2244 O O . GLN A 1 296 ? -28.393 -0.855 -22.456 1.00 71.31 296 GLN A O 1
ATOM 2249 N N . ARG A 1 297 ? -29.452 -2.812 -22.811 1.00 76.69 297 ARG A N 1
ATOM 2250 C CA . ARG A 1 297 ? -29.999 -2.936 -21.448 1.00 76.69 297 ARG A CA 1
ATOM 2251 C C . ARG A 1 297 ? -28.884 -2.918 -20.407 1.00 76.69 297 ARG A C 1
ATOM 2253 O O . ARG A 1 297 ? -29.016 -2.258 -19.384 1.00 76.69 297 ARG A O 1
ATOM 2260 N N . TYR A 1 298 ? -27.740 -3.535 -20.697 1.00 69.50 298 TYR A N 1
ATOM 2261 C CA . TYR A 1 298 ? -26.606 -3.563 -19.767 1.00 69.50 298 TYR A CA 1
ATOM 2262 C C . TYR A 1 298 ? -25.859 -2.250 -19.633 1.00 69.50 298 TYR A C 1
ATOM 2264 O O . TYR A 1 298 ? -25.445 -1.895 -18.529 1.00 69.50 298 TYR A O 1
ATOM 2272 N N . ARG A 1 299 ? -25.716 -1.501 -20.729 1.00 72.56 299 ARG A N 1
ATOM 2273 C CA . ARG A 1 299 ? -25.163 -0.144 -20.660 1.00 72.56 299 ARG A CA 1
ATOM 2274 C C . ARG A 1 299 ? -26.051 0.757 -19.805 1.00 72.56 299 ARG A C 1
ATOM 2276 O O . ARG A 1 299 ? -25.531 1.494 -18.974 1.00 72.56 299 ARG A O 1
ATOM 2283 N N . ILE A 1 300 ? -27.368 0.628 -19.951 1.00 77.69 300 ILE A N 1
ATOM 2284 C CA . ILE A 1 300 ? -28.351 1.354 -19.142 1.00 77.69 300 ILE A CA 1
ATOM 2285 C C . ILE A 1 300 ? -28.257 0.945 -17.671 1.00 77.69 300 ILE A C 1
ATOM 2287 O O . ILE A 1 300 ? -28.158 1.812 -16.817 1.00 77.69 300 ILE A O 1
ATOM 2291 N N . ILE A 1 301 ? -28.173 -0.349 -17.354 1.00 75.00 301 ILE A N 1
ATOM 2292 C CA . ILE A 1 301 ? -28.043 -0.819 -15.963 1.00 75.00 301 ILE A CA 1
ATOM 2293 C C . ILE A 1 301 ? -26.792 -0.279 -15.276 1.00 75.00 301 ILE A C 1
ATOM 2295 O O . ILE A 1 301 ? -26.847 0.047 -14.095 1.00 75.00 301 ILE A O 1
ATOM 2299 N N . ARG A 1 302 ? -25.666 -0.154 -15.987 1.00 68.00 302 ARG A N 1
ATOM 2300 C CA . ARG A 1 302 ? -24.451 0.457 -15.421 1.00 68.00 302 ARG A CA 1
ATOM 2301 C C . ARG A 1 302 ? -24.673 1.921 -15.056 1.00 68.00 302 ARG A C 1
ATOM 2303 O O . ARG A 1 302 ? -24.293 2.325 -13.962 1.00 68.00 302 ARG A O 1
ATOM 2310 N N . VAL A 1 303 ? -25.329 2.675 -15.937 1.00 74.69 303 VAL A N 1
ATOM 2311 C CA . VAL A 1 303 ? -25.722 4.065 -15.666 1.00 74.69 303 VAL A CA 1
ATOM 2312 C C . VAL A 1 303 ? -26.676 4.121 -14.469 1.00 74.69 303 VAL A C 1
ATOM 2314 O O . VAL A 1 303 ? -26.446 4.883 -13.539 1.00 74.69 303 VAL A O 1
ATOM 2317 N N . LEU A 1 304 ? -27.686 3.250 -14.424 1.00 78.00 304 LEU A N 1
ATOM 2318 C CA . LEU A 1 304 ? -28.644 3.185 -13.319 1.00 78.00 304 LEU A CA 1
ATOM 2319 C C . LEU A 1 304 ? -28.019 2.737 -11.991 1.00 78.00 304 LEU A C 1
ATOM 2321 O O . LEU A 1 304 ? -28.485 3.159 -10.941 1.00 78.00 304 LEU A O 1
ATOM 2325 N N . ARG A 1 305 ? -26.962 1.916 -11.996 1.00 69.81 305 ARG A N 1
ATOM 2326 C CA . ARG A 1 305 ? -26.218 1.575 -10.771 1.00 69.81 305 ARG A CA 1
ATOM 2327 C C . ARG A 1 305 ? -25.448 2.765 -10.221 1.00 69.81 305 ARG A C 1
ATOM 2329 O O . ARG A 1 305 ? -25.461 2.953 -9.011 1.00 69.81 305 ARG A O 1
ATOM 2336 N N . ALA A 1 306 ? -24.811 3.547 -11.094 1.00 65.44 306 ALA A N 1
ATOM 2337 C CA . ALA A 1 306 ? -24.149 4.785 -10.690 1.00 65.44 306 ALA A CA 1
ATOM 2338 C C . ALA A 1 306 ? -25.165 5.772 -10.093 1.00 65.44 306 ALA A C 1
ATOM 2340 O O . ALA A 1 306 ? -24.913 6.359 -9.047 1.00 65.44 306 ALA A O 1
ATOM 2341 N N . VAL A 1 307 ? -26.364 5.864 -10.689 1.00 74.19 307 VAL A N 1
ATOM 2342 C CA . VAL A 1 307 ? -27.488 6.619 -10.110 1.00 74.19 307 VAL A CA 1
ATOM 2343 C C . VAL A 1 307 ? -27.839 6.049 -8.730 1.00 74.19 307 VAL A C 1
ATOM 2345 O O . VAL A 1 307 ? -27.814 6.778 -7.744 1.00 74.19 307 VAL A O 1
ATOM 2348 N N . GLN A 1 308 ? -28.109 4.740 -8.635 1.00 77.25 308 GLN A N 1
ATOM 2349 C CA . GLN A 1 308 ? -28.555 4.059 -7.414 1.00 77.25 308 GLN A CA 1
ATOM 2350 C C . GLN A 1 308 ? -27.611 4.262 -6.225 1.00 77.25 308 GLN A C 1
ATOM 2352 O O . GLN A 1 308 ? -28.098 4.453 -5.113 1.00 77.25 308 GLN A O 1
ATOM 2357 N N . SER A 1 309 ? -26.290 4.221 -6.431 1.00 64.25 309 SER A N 1
ATOM 2358 C CA . SER A 1 309 ? -25.314 4.390 -5.345 1.00 64.25 309 SER A CA 1
ATOM 2359 C C . SER A 1 309 ? -25.361 5.766 -4.686 1.00 64.25 309 SER A C 1
ATOM 2361 O O . SER A 1 309 ? -24.962 5.892 -3.534 1.00 64.25 309 SER A O 1
ATOM 2363 N N . SER A 1 310 ? -25.875 6.774 -5.386 1.00 64.56 310 SER A N 1
ATOM 2364 C CA . SER A 1 310 ? -25.847 8.168 -4.941 1.00 64.56 310 SER A CA 1
ATOM 2365 C C . SER A 1 310 ? -27.204 8.690 -4.451 1.00 64.56 310 SER A C 1
ATOM 2367 O O . SER A 1 310 ? -27.267 9.747 -3.829 1.00 64.56 310 SER A O 1
ATOM 2369 N N . LEU A 1 311 ? -28.302 7.963 -4.698 1.00 73.50 311 LEU A N 1
ATOM 2370 C CA . LEU A 1 311 ? -29.642 8.346 -4.228 1.00 73.50 311 LEU A CA 1
ATOM 2371 C C . LEU A 1 311 ? -29.822 8.318 -2.690 1.00 73.50 311 LEU A C 1
ATOM 2373 O O . LEU A 1 311 ? -30.525 9.199 -2.187 1.00 73.50 311 LEU A O 1
ATOM 2377 N N . PRO A 1 312 ? -29.205 7.395 -1.913 1.00 73.69 312 PRO A N 1
ATOM 2378 C CA . PRO A 1 312 ? -29.358 7.375 -0.453 1.00 73.69 312 PRO A CA 1
ATOM 2379 C C . PRO A 1 312 ? -28.875 8.659 0.229 1.00 73.69 312 PRO A C 1
ATOM 2381 O O . PRO A 1 312 ? -29.482 9.120 1.194 1.00 73.69 312 PRO A O 1
ATOM 2384 N N . GLU A 1 313 ? -27.817 9.275 -0.301 1.00 65.25 313 GLU A N 1
ATOM 2385 C CA . GLU A 1 313 ? -27.250 10.528 0.216 1.00 65.25 313 GLU A CA 1
ATOM 2386 C C . GLU A 1 313 ? -28.202 11.719 0.053 1.00 65.25 313 GLU A C 1
ATOM 2388 O O . GLU A 1 313 ? -28.074 12.724 0.750 1.00 65.25 313 GLU A O 1
ATOM 2393 N N . GLN A 1 314 ? -29.198 11.590 -0.827 1.00 69.19 314 GLN A N 1
ATOM 2394 C CA . GLN A 1 314 ? -30.228 12.600 -1.066 1.00 69.19 314 GLN A CA 1
ATOM 2395 C C . GLN A 1 314 ? -31.504 12.352 -0.248 1.00 69.19 314 GLN A C 1
ATOM 2397 O O . GLN A 1 314 ? -32.510 13.028 -0.446 1.00 69.19 314 GLN A O 1
ATOM 2402 N N . GLY A 1 315 ? -31.477 11.393 0.684 1.00 80.00 315 GLY A N 1
ATOM 2403 C CA . GLY A 1 315 ? -32.589 11.109 1.589 1.00 80.00 315 GLY A CA 1
ATOM 2404 C C . GLY A 1 315 ? -33.764 10.363 0.950 1.00 80.00 315 GLY A C 1
ATOM 2405 O O . GLY A 1 315 ? -34.831 10.313 1.560 1.00 80.00 315 GLY A O 1
ATOM 2406 N N . MET A 1 316 ? -33.589 9.783 -0.244 1.00 79.31 316 MET A N 1
ATOM 2407 C CA . MET A 1 316 ? -34.619 8.954 -0.877 1.00 79.31 316 MET A CA 1
ATOM 2408 C C . MET A 1 316 ? -34.768 7.615 -0.152 1.00 79.31 316 MET A C 1
ATOM 2410 O O . MET A 1 316 ? -33.790 6.950 0.194 1.00 79.31 316 MET A O 1
ATOM 2414 N N . THR A 1 317 ? -36.012 7.193 0.049 1.00 84.94 317 THR A N 1
ATOM 2415 C CA . THR A 1 317 ? -36.324 5.853 0.545 1.00 84.94 317 THR A CA 1
ATOM 2416 C C . THR A 1 317 ? -36.081 4.802 -0.540 1.00 84.94 317 THR A C 1
ATOM 2418 O O . THR A 1 317 ? -36.149 5.087 -1.734 1.00 84.94 317 THR A O 1
ATOM 2421 N N . GLU A 1 318 ? -35.858 3.548 -0.142 1.00 73.38 318 GLU A N 1
ATOM 2422 C CA . GLU A 1 318 ? -35.657 2.433 -1.082 1.00 73.38 318 GLU A CA 1
ATOM 2423 C C . GLU A 1 318 ? -36.817 2.287 -2.089 1.00 73.38 318 GLU A C 1
ATOM 2425 O O . GLU A 1 318 ? -36.590 1.963 -3.252 1.00 73.38 318 GLU A O 1
ATOM 2430 N N . GLY A 1 319 ? -38.055 2.585 -1.672 1.00 81.75 319 GLY A N 1
ATOM 2431 C CA . GLY A 1 319 ? -39.228 2.585 -2.552 1.00 81.75 319 GLY A CA 1
ATOM 2432 C C . GLY A 1 319 ? -39.170 3.672 -3.628 1.00 81.75 319 GLY A C 1
ATOM 2433 O O . GLY A 1 319 ? -39.338 3.366 -4.805 1.00 81.75 319 GLY A O 1
ATOM 2434 N N . GLU A 1 320 ? -38.862 4.911 -3.238 1.00 81.31 320 GLU A N 1
ATOM 2435 C CA . GLU A 1 320 ? -38.721 6.044 -4.167 1.00 81.31 320 GLU A CA 1
ATOM 2436 C C . GLU A 1 320 ? -37.536 5.843 -5.121 1.00 81.31 320 GLU A C 1
ATOM 2438 O O . GLU A 1 320 ? -37.622 6.171 -6.303 1.00 81.31 320 GLU A O 1
ATOM 2443 N N . MET A 1 321 ? -36.431 5.270 -4.627 1.00 81.19 321 MET A N 1
ATOM 2444 C CA . MET A 1 321 ? -35.278 4.921 -5.459 1.00 81.19 321 MET A CA 1
ATOM 2445 C C . MET A 1 321 ? -35.651 3.892 -6.521 1.00 81.19 321 MET A C 1
ATOM 2447 O O . MET A 1 321 ? -35.291 4.044 -7.684 1.00 81.19 321 MET A O 1
ATOM 2451 N N . ASN A 1 322 ? -36.365 2.839 -6.127 1.00 80.56 322 ASN A N 1
ATOM 2452 C CA . ASN A 1 322 ? -36.784 1.789 -7.042 1.00 80.56 322 ASN A CA 1
ATOM 2453 C C . ASN A 1 322 ? -37.743 2.335 -8.112 1.00 80.56 322 ASN A C 1
ATOM 2455 O O . ASN A 1 322 ? -37.545 2.057 -9.290 1.00 80.56 322 ASN A O 1
ATOM 2459 N N . GLU A 1 323 ? -38.727 3.152 -7.737 1.00 83.19 323 GLU A N 1
ATOM 2460 C CA . GLU A 1 323 ? -39.646 3.788 -8.692 1.00 83.19 323 GLU A CA 1
ATOM 2461 C C . GLU A 1 323 ? -38.889 4.673 -9.700 1.00 83.19 323 GLU A C 1
ATOM 2463 O O . GLU A 1 323 ? -39.007 4.474 -10.909 1.00 83.19 323 GLU A O 1
ATOM 2468 N N . LEU A 1 324 ? -37.989 5.538 -9.214 1.00 82.19 324 LEU A N 1
ATOM 2469 C CA . LEU A 1 324 ? -37.159 6.398 -10.061 1.00 82.19 324 LEU A CA 1
ATOM 2470 C C . LEU A 1 324 ? -36.255 5.604 -11.016 1.00 82.19 324 LEU A C 1
ATOM 2472 O O . LEU A 1 324 ? -36.157 5.933 -12.197 1.00 82.19 324 LEU A O 1
ATOM 2476 N N . LEU A 1 325 ? -35.572 4.566 -10.522 1.00 81.81 325 LEU A N 1
ATOM 2477 C CA . LEU A 1 325 ? -34.673 3.746 -11.339 1.00 81.81 325 LEU A CA 1
ATOM 2478 C C . LEU A 1 325 ? -35.435 2.961 -12.412 1.00 81.81 325 LEU A C 1
ATOM 2480 O O . LEU A 1 325 ? -34.892 2.733 -13.495 1.00 81.81 325 LEU A O 1
ATOM 2484 N N . LEU A 1 326 ? -36.674 2.555 -12.124 1.00 81.31 326 LEU A N 1
ATOM 2485 C CA . LEU A 1 326 ? -37.519 1.816 -13.055 1.00 81.31 326 LEU A CA 1
ATOM 2486 C C . LEU A 1 326 ? -37.989 2.726 -14.186 1.00 81.31 326 LEU A C 1
ATOM 2488 O O . LEU A 1 326 ? -37.848 2.369 -15.358 1.00 81.31 326 LEU A O 1
ATOM 2492 N N . ASP A 1 327 ? -38.492 3.907 -13.836 1.00 80.88 327 ASP A N 1
ATOM 2493 C CA . ASP A 1 327 ? -38.947 4.912 -14.793 1.00 80.88 327 ASP A CA 1
ATOM 2494 C C . ASP A 1 327 ? -37.792 5.385 -15.676 1.00 80.88 327 ASP A C 1
ATOM 2496 O O . ASP A 1 327 ? -37.885 5.338 -16.906 1.00 80.88 327 ASP A O 1
ATOM 2500 N N . LEU A 1 328 ? -36.653 5.726 -15.063 1.00 81.38 328 LEU A N 1
ATOM 2501 C CA . LEU A 1 328 ? -35.454 6.144 -15.783 1.00 81.38 328 LEU A CA 1
ATOM 2502 C C . LEU A 1 328 ? -34.932 5.033 -16.701 1.00 81.38 328 LEU A C 1
ATOM 2504 O O . LEU A 1 328 ? -34.552 5.290 -17.842 1.00 81.38 328 LEU A O 1
ATOM 2508 N N . GLY A 1 329 ? -34.928 3.784 -16.234 1.00 84.69 329 GLY A N 1
ATOM 2509 C CA . GLY A 1 329 ? -34.480 2.652 -17.032 1.00 84.69 329 GLY A CA 1
ATOM 2510 C C . GLY A 1 329 ? -35.373 2.349 -18.229 1.00 84.69 329 GLY A C 1
ATOM 2511 O O . GLY A 1 329 ? -34.858 2.082 -19.316 1.00 84.69 329 GLY A O 1
ATOM 2512 N N . ASN A 1 330 ? -36.693 2.418 -18.057 1.00 84.06 330 ASN A N 1
ATOM 2513 C CA . ASN A 1 330 ? -37.651 2.228 -19.145 1.00 84.06 330 ASN A CA 1
ATOM 2514 C C . ASN A 1 330 ? -37.554 3.350 -20.183 1.00 84.06 330 ASN A C 1
ATOM 2516 O O . ASN A 1 330 ? -37.568 3.073 -21.385 1.00 84.06 330 ASN A O 1
ATOM 2520 N N . GLU A 1 331 ? -37.392 4.593 -19.733 1.00 83.12 331 GLU A N 1
ATOM 2521 C CA . GLU A 1 331 ? -37.234 5.747 -20.615 1.00 83.12 331 GLU A CA 1
ATOM 2522 C C . GLU A 1 331 ? -35.933 5.649 -21.425 1.00 83.12 331 GLU A C 1
ATOM 2524 O O . GLU A 1 331 ? -35.960 5.713 -22.658 1.00 83.12 331 GLU A O 1
ATOM 2529 N N . LEU A 1 332 ? -34.807 5.364 -20.755 1.00 82.94 332 LEU A N 1
ATOM 2530 C CA . LEU A 1 332 ? -33.514 5.126 -21.401 1.00 82.94 332 LEU A CA 1
ATOM 2531 C C . LEU A 1 332 ? -33.599 3.989 -22.423 1.00 82.94 332 LEU A C 1
ATOM 2533 O O . LEU A 1 332 ? -33.055 4.102 -23.525 1.00 82.94 332 LEU A O 1
ATOM 2537 N N . LEU A 1 333 ? -34.293 2.898 -22.088 1.00 83.12 333 LEU A N 1
ATOM 2538 C CA . LEU A 1 333 ? -34.482 1.774 -23.001 1.00 83.12 333 LEU A CA 1
ATOM 2539 C C . LEU A 1 333 ? -35.296 2.167 -24.224 1.00 83.12 333 LEU A C 1
ATOM 2541 O O . LEU A 1 333 ? -34.914 1.823 -25.340 1.00 83.12 333 LEU A O 1
ATOM 2545 N N . SER A 1 334 ? -36.393 2.894 -24.030 1.00 86.31 334 SER A N 1
ATOM 2546 C CA . SER A 1 334 ? -37.279 3.277 -25.124 1.00 86.31 334 SER A CA 1
ATOM 2547 C C . SER A 1 334 ? -36.550 4.129 -26.169 1.00 86.31 334 SER A C 1
ATOM 2549 O O . SER A 1 334 ? -36.629 3.830 -27.363 1.00 86.31 334 SER A O 1
ATOM 2551 N N . ARG A 1 335 ? -35.749 5.106 -25.726 1.00 83.31 335 ARG A N 1
ATOM 2552 C CA . ARG A 1 335 ? -35.093 6.082 -26.609 1.00 83.31 335 ARG A CA 1
ATOM 2553 C C . ARG A 1 335 ? -33.789 5.598 -27.206 1.00 83.31 335 ARG A C 1
ATOM 2555 O O . ARG A 1 335 ? -33.454 5.970 -28.326 1.00 83.31 335 ARG A O 1
ATOM 2562 N N . THR A 1 336 ? -33.082 4.714 -26.510 1.00 82.88 336 THR A N 1
ATOM 2563 C CA . THR A 1 336 ? -31.815 4.187 -27.024 1.00 82.88 336 THR A CA 1
ATOM 2564 C C . THR A 1 336 ? -31.959 2.877 -27.799 1.00 82.88 336 THR A C 1
ATOM 2566 O O . THR A 1 336 ? -31.046 2.546 -28.556 1.00 82.88 336 THR A O 1
ATOM 2569 N N . SER A 1 337 ? -33.112 2.191 -27.705 1.00 80.00 337 SER A N 1
ATOM 2570 C CA . SER A 1 337 ? -33.397 0.897 -28.362 1.00 80.00 337 SER A CA 1
ATOM 2571 C C . SER A 1 337 ? -33.047 0.829 -29.854 1.00 80.00 337 SER A C 1
ATOM 2573 O O . SER A 1 337 ? -32.603 -0.207 -30.345 1.00 80.00 337 SER A O 1
ATOM 2575 N N . ALA A 1 338 ? -33.231 1.935 -30.580 1.00 78.81 338 ALA A N 1
ATOM 2576 C CA . ALA A 1 338 ? -33.037 2.012 -32.028 1.00 78.81 338 ALA A CA 1
ATOM 2577 C C . ALA A 1 338 ? -31.636 2.491 -32.463 1.00 78.81 338 ALA A C 1
ATOM 2579 O O . ALA A 1 338 ? -31.355 2.521 -33.660 1.00 78.81 338 ALA A O 1
ATOM 2580 N N . ILE A 1 339 ? -30.770 2.887 -31.523 1.00 79.25 339 ILE A N 1
ATOM 2581 C CA . ILE A 1 339 ? -29.453 3.468 -31.821 1.00 79.25 339 ILE A CA 1
ATOM 2582 C C . ILE A 1 339 ? -28.423 2.348 -32.003 1.00 79.25 339 ILE A C 1
ATOM 2584 O O . ILE A 1 339 ? -28.145 1.592 -31.068 1.00 79.25 339 ILE A O 1
ATOM 2588 N N . ASP A 1 340 ? -27.814 2.250 -33.188 1.00 66.75 340 ASP A N 1
ATOM 2589 C CA . ASP A 1 340 ? -26.746 1.278 -33.445 1.00 66.75 340 ASP A CA 1
ATOM 2590 C C . ASP A 1 340 ? -25.500 1.663 -32.636 1.00 66.75 340 ASP A C 1
ATOM 2592 O O . ASP A 1 340 ? -24.713 2.529 -33.001 1.00 66.75 340 ASP A O 1
ATOM 2596 N N . HIS A 1 341 ? -25.333 1.021 -31.490 1.00 62.94 341 HIS A N 1
ATOM 2597 C CA . HIS A 1 341 ? -24.402 1.408 -30.438 1.00 62.94 341 HIS A CA 1
ATOM 2598 C C . HIS A 1 341 ? -22.917 1.208 -30.784 1.00 62.94 341 HIS A C 1
ATOM 2600 O O . HIS A 1 341 ? -22.064 1.779 -30.101 1.00 62.94 341 HIS A O 1
ATOM 2606 N N . VAL A 1 342 ? -22.597 0.410 -31.811 1.00 53.75 342 VAL A N 1
ATOM 2607 C CA . VAL A 1 342 ? -21.214 0.213 -32.275 1.00 53.75 342 VAL A CA 1
ATOM 2608 C C . VAL A 1 342 ? -20.790 1.367 -33.180 1.00 53.75 342 VAL A C 1
ATOM 2610 O O . VAL A 1 342 ? -19.629 1.770 -33.146 1.00 53.75 342 VAL A O 1
ATOM 2613 N N . GLN A 1 343 ? -21.730 1.919 -33.952 1.00 58.34 343 GLN A N 1
ATOM 2614 C CA . GLN A 1 343 ? -21.467 2.974 -34.936 1.00 58.34 343 GLN A CA 1
ATOM 2615 C C . GLN A 1 343 ? -21.934 4.370 -34.487 1.00 58.34 343 GLN A C 1
ATOM 2617 O O . GLN A 1 343 ? -21.435 5.371 -34.993 1.00 58.34 343 GLN A O 1
ATOM 2622 N N . GLN A 1 344 ? -22.863 4.455 -33.531 1.00 73.81 344 GLN A N 1
ATOM 2623 C CA . GLN A 1 344 ? -23.570 5.676 -33.120 1.00 73.81 344 GLN A CA 1
ATOM 2624 C C . GLN A 1 344 ? -23.468 5.924 -31.604 1.00 73.81 344 GLN A C 1
ATOM 2626 O O . GLN A 1 344 ? -24.421 6.361 -30.961 1.00 73.81 344 GLN A O 1
ATOM 2631 N N . ASN A 1 345 ? -22.303 5.651 -31.008 1.00 69.62 345 ASN A N 1
ATOM 2632 C CA . ASN A 1 345 ? -22.074 5.844 -29.571 1.00 69.62 345 ASN A CA 1
ATOM 2633 C C . ASN A 1 345 ? -22.309 7.294 -29.107 1.00 69.62 345 ASN A C 1
ATOM 2635 O O . ASN A 1 345 ? -22.871 7.494 -28.034 1.00 69.62 345 ASN A O 1
ATOM 2639 N N . ALA A 1 346 ? -21.936 8.275 -29.933 1.00 68.62 346 ALA A N 1
ATOM 2640 C CA . ALA A 1 346 ? -22.183 9.696 -29.694 1.00 68.62 346 ALA A CA 1
ATOM 2641 C C . ALA A 1 346 ? -23.683 9.985 -29.531 1.00 68.62 346 ALA A C 1
ATOM 2643 O O . ALA A 1 346 ? -24.113 10.535 -28.523 1.00 68.62 346 ALA A O 1
ATOM 2644 N N . LEU A 1 347 ? -24.491 9.502 -30.482 1.00 75.69 347 LEU A N 1
ATOM 2645 C CA . LEU A 1 347 ? -25.947 9.648 -30.465 1.00 75.69 347 LEU A CA 1
ATOM 2646 C C . LEU A 1 347 ? -26.563 8.929 -29.257 1.00 75.69 347 LEU A C 1
ATOM 2648 O O . LEU A 1 347 ? -27.480 9.442 -28.626 1.00 75.69 347 LEU A O 1
ATOM 2652 N N . TRP A 1 348 ? -26.025 7.760 -28.893 1.00 81.06 348 TRP A N 1
ATOM 2653 C CA . TRP A 1 348 ? -26.442 7.049 -27.685 1.00 81.06 348 TRP A CA 1
ATOM 2654 C C . TRP A 1 348 ? -26.142 7.863 -26.421 1.00 81.06 348 TRP A C 1
ATOM 2656 O O . TRP A 1 348 ? -27.010 7.992 -25.567 1.00 81.06 348 TRP A O 1
ATOM 2666 N N . GLN A 1 349 ? -24.944 8.443 -26.296 1.00 74.56 349 GLN A N 1
ATOM 2667 C CA . GLN A 1 349 ? -24.592 9.299 -25.159 1.00 74.56 349 GLN A CA 1
ATOM 2668 C C . GLN A 1 349 ? -25.453 10.567 -25.112 1.00 74.56 349 GLN A C 1
ATOM 2670 O O . GLN A 1 349 ? -25.877 10.965 -24.029 1.00 74.56 349 GLN A O 1
ATOM 2675 N N . GLU A 1 350 ? -25.726 11.192 -26.259 1.00 79.62 350 GLU A N 1
ATOM 2676 C CA . GLU A 1 350 ? -26.605 12.359 -26.360 1.00 79.62 350 GLU A CA 1
ATOM 2677 C C . GLU A 1 350 ? -28.029 12.038 -25.902 1.00 79.62 350 GLU A C 1
ATOM 2679 O O . GLU A 1 350 ? -28.575 12.789 -25.095 1.00 79.62 350 GLU A O 1
ATOM 2684 N N . GLU A 1 351 ? -28.596 10.907 -26.327 1.00 82.44 351 GLU A N 1
ATOM 2685 C CA . GLU A 1 351 ? -29.936 10.480 -25.908 1.00 82.44 351 GLU A CA 1
ATOM 2686 C C . GLU A 1 351 ? -29.983 10.066 -24.434 1.00 82.44 351 GLU A C 1
ATOM 2688 O O . GLU A 1 351 ? -30.909 10.446 -23.725 1.00 82.44 351 GLU A O 1
ATOM 2693 N N . VAL A 1 352 ? -28.961 9.376 -23.915 1.00 79.19 352 VAL A N 1
ATOM 2694 C CA . VAL A 1 352 ? -28.870 9.071 -22.474 1.00 79.19 352 VAL A CA 1
ATOM 2695 C C . VAL A 1 352 ? -28.800 10.362 -21.651 1.00 79.19 352 VAL A C 1
ATOM 2697 O O . VAL A 1 352 ? -29.506 10.495 -20.652 1.00 79.19 352 VAL A O 1
ATOM 2700 N N . ARG A 1 353 ? -28.001 11.347 -22.086 1.00 79.12 353 ARG A N 1
ATOM 2701 C CA . ARG A 1 353 ? -27.937 12.674 -21.450 1.00 79.12 353 ARG A CA 1
ATOM 2702 C C . ARG A 1 353 ? -29.247 13.444 -21.587 1.00 79.12 353 ARG A C 1
ATOM 2704 O O . ARG A 1 353 ? -29.590 14.194 -20.679 1.00 79.12 353 ARG A O 1
ATOM 2711 N N . ALA A 1 354 ? -29.957 13.318 -22.706 1.00 82.19 354 ALA A N 1
ATOM 2712 C CA . ALA A 1 354 ? -31.257 13.952 -22.906 1.00 82.19 354 ALA A CA 1
ATOM 2713 C C . ALA A 1 354 ? -32.293 13.371 -21.940 1.00 82.19 354 ALA A C 1
ATOM 2715 O O . ALA A 1 354 ? -32.899 14.128 -21.195 1.00 82.19 354 ALA A O 1
ATOM 2716 N N . VAL A 1 355 ? -32.397 12.043 -21.854 1.00 80.69 355 VAL A N 1
ATOM 2717 C CA . VAL A 1 355 ? -33.304 11.354 -20.925 1.00 80.69 355 VAL A CA 1
ATOM 2718 C C . VAL A 1 355 ? -33.027 11.731 -19.478 1.00 80.69 355 VAL A C 1
ATOM 2720 O O . VAL A 1 355 ? -33.948 12.064 -18.738 1.00 80.69 355 VAL A O 1
ATOM 2723 N N . ILE A 1 356 ? -31.758 11.715 -19.069 1.00 75.00 356 ILE A N 1
ATOM 2724 C CA . ILE A 1 356 ? -31.392 12.058 -17.695 1.00 75.00 356 ILE A CA 1
ATOM 2725 C C . ILE A 1 356 ? -31.696 13.535 -17.410 1.00 75.00 356 ILE A C 1
ATOM 2727 O O . ILE A 1 356 ? -32.237 13.839 -16.348 1.00 75.00 356 ILE A O 1
ATOM 2731 N N . ARG A 1 357 ? -31.423 14.454 -18.350 1.00 78.56 357 ARG A N 1
ATOM 2732 C CA . ARG A 1 357 ? -31.785 15.875 -18.207 1.00 78.56 357 ARG A CA 1
ATOM 2733 C C . ARG A 1 357 ? -33.292 16.083 -18.136 1.00 78.56 357 ARG A C 1
ATOM 2735 O O . ARG A 1 357 ? -33.742 16.769 -17.233 1.00 78.56 357 ARG A O 1
ATOM 2742 N N . GLU A 1 358 ? -34.068 15.457 -19.012 1.00 80.62 358 GLU A N 1
ATOM 2743 C CA . GLU A 1 358 ? -35.530 15.573 -19.036 1.00 80.62 358 GLU A CA 1
ATOM 2744 C C . GLU A 1 358 ? -36.171 15.001 -17.761 1.00 80.62 358 GLU A C 1
ATOM 2746 O O . GLU A 1 358 ? -37.014 15.659 -17.152 1.00 80.62 358 GLU A O 1
ATOM 2751 N N . ALA A 1 359 ? -35.719 13.831 -17.291 1.00 72.50 359 ALA A N 1
ATOM 2752 C CA . ALA A 1 359 ? -36.160 13.250 -16.018 1.00 72.50 359 ALA A CA 1
ATOM 2753 C C . ALA A 1 359 ? -35.842 14.168 -14.825 1.00 72.50 359 ALA A C 1
ATOM 2755 O O . ALA A 1 359 ? -36.586 14.240 -13.848 1.00 72.50 359 ALA A O 1
ATOM 2756 N N . THR A 1 360 ? -34.744 14.908 -14.929 1.00 68.38 360 THR A N 1
ATOM 2757 C CA . THR A 1 360 ? -34.275 15.835 -13.902 1.00 68.38 360 THR A CA 1
ATOM 2758 C C . THR A 1 360 ? -34.990 17.184 -13.957 1.00 68.38 360 THR A C 1
ATOM 2760 O O . THR A 1 360 ? -35.278 17.761 -12.915 1.00 68.38 360 THR A O 1
ATOM 2763 N N . GLU A 1 361 ? -35.307 17.694 -15.145 1.00 74.56 361 GLU A N 1
ATOM 2764 C CA . GLU A 1 361 ? -36.100 18.912 -15.339 1.00 74.56 361 GLU A CA 1
ATOM 2765 C C . GLU A 1 361 ? -37.562 18.704 -14.933 1.00 74.56 361 GLU A C 1
ATOM 2767 O O . GLU A 1 361 ? -38.185 19.619 -14.396 1.00 74.56 361 GLU A O 1
ATOM 2772 N N . ALA A 1 362 ? -38.089 17.494 -15.137 1.00 71.88 362 ALA A N 1
ATOM 2773 C CA . ALA A 1 362 ? -39.394 17.078 -14.633 1.00 71.88 362 ALA A CA 1
ATOM 2774 C C . ALA A 1 362 ? -39.406 16.874 -13.107 1.00 71.88 362 ALA A C 1
ATOM 2776 O O . ALA A 1 362 ? -40.473 16.889 -12.492 1.00 71.88 362 ALA A O 1
ATOM 2777 N N . SER A 1 363 ? -38.233 16.699 -12.491 1.00 66.38 363 SER A N 1
ATOM 2778 C CA . SER A 1 363 ? -38.085 16.595 -11.046 1.00 66.38 363 SER A CA 1
ATOM 2779 C C . SER A 1 363 ? -37.893 17.982 -10.421 1.00 66.38 363 SER A C 1
ATOM 2781 O O . SER A 1 363 ? -36.911 18.689 -10.666 1.00 66.38 363 SER A O 1
ATOM 2783 N N . ASP A 1 364 ? -38.788 18.368 -9.509 1.00 68.56 364 ASP A N 1
ATOM 2784 C CA . ASP A 1 364 ? -38.583 19.549 -8.652 1.00 68.56 364 ASP A CA 1
ATOM 2785 C C . ASP A 1 364 ? -37.413 19.359 -7.657 1.00 68.56 364 ASP A C 1
ATOM 2787 O O . ASP A 1 364 ? -37.096 20.252 -6.866 1.00 68.56 364 ASP A O 1
ATOM 2791 N N . ASN A 1 365 ? -36.732 18.209 -7.697 1.00 66.38 365 ASN A N 1
ATOM 2792 C CA . ASN A 1 365 ? -35.631 17.878 -6.813 1.00 66.38 365 ASN A CA 1
ATOM 2793 C C . ASN A 1 365 ? -34.297 18.474 -7.312 1.00 66.38 365 ASN A C 1
ATOM 2795 O O . ASN A 1 365 ? -33.635 17.956 -8.214 1.00 66.38 365 ASN A O 1
ATOM 2799 N N . ALA A 1 366 ? -33.868 19.566 -6.674 1.00 64.25 366 ALA A N 1
ATOM 2800 C CA . ALA A 1 366 ? -32.591 20.230 -6.942 1.00 64.25 366 ALA A CA 1
ATOM 2801 C C . ALA A 1 366 ? -31.357 19.328 -6.720 1.00 64.25 366 ALA A C 1
ATOM 2803 O O . ALA A 1 366 ? -30.320 19.567 -7.332 1.00 64.25 366 ALA A O 1
ATOM 2804 N N . GLN A 1 367 ? -31.464 18.283 -5.896 1.00 56.56 367 GLN A N 1
ATOM 2805 C CA . GLN A 1 367 ? -30.384 17.324 -5.644 1.00 56.56 367 GLN A CA 1
ATOM 2806 C C . GLN A 1 367 ? -30.212 16.323 -6.792 1.00 56.56 367 GLN A C 1
ATOM 2808 O O . GLN A 1 367 ? -29.097 15.906 -7.103 1.00 56.56 367 GLN A O 1
ATOM 2813 N N . LEU A 1 368 ? -31.304 15.989 -7.486 1.00 60.47 368 LEU A N 1
ATOM 2814 C CA . LEU A 1 368 ? -31.247 15.189 -8.710 1.00 60.47 368 LEU A CA 1
ATOM 2815 C C . LEU A 1 368 ? -30.480 15.931 -9.816 1.00 60.47 368 LEU A C 1
ATOM 2817 O O . LEU A 1 368 ? -29.758 15.300 -10.577 1.00 60.47 368 LEU A O 1
ATOM 2821 N N . ARG A 1 369 ? -30.542 17.273 -9.855 1.00 63.56 369 ARG A N 1
ATOM 2822 C CA . ARG A 1 369 ? -29.771 18.095 -10.812 1.00 63.56 369 ARG A CA 1
ATOM 2823 C C . ARG A 1 369 ? -28.265 18.003 -10.614 1.00 63.56 369 ARG A C 1
ATOM 2825 O O . ARG A 1 369 ? -27.560 17.808 -11.598 1.00 63.56 369 ARG A O 1
ATOM 2832 N N . SER A 1 370 ? -27.771 18.089 -9.377 1.00 58.53 370 SER A N 1
ATOM 2833 C CA . SER A 1 370 ? -26.332 17.925 -9.116 1.00 58.53 370 SER A CA 1
ATOM 2834 C C . SER A 1 370 ? -25.849 16.504 -9.410 1.00 58.53 370 SER A C 1
ATOM 2836 O O . SER A 1 370 ? -24.695 16.305 -9.778 1.00 58.53 370 SER A O 1
ATOM 2838 N N . LEU A 1 371 ? -26.740 15.514 -9.288 1.00 59.53 371 LEU A N 1
ATOM 2839 C CA . LEU A 1 371 ? -26.437 14.126 -9.617 1.00 59.53 371 LEU A CA 1
ATOM 2840 C C . LEU A 1 371 ? -26.176 13.928 -11.120 1.00 59.53 371 LEU A C 1
ATOM 2842 O O . LEU A 1 371 ? -25.286 13.168 -11.489 1.00 59.53 371 LEU A O 1
ATOM 2846 N N . VAL A 1 372 ? -26.904 14.632 -11.993 1.00 61.41 372 VAL A N 1
ATOM 2847 C CA . VAL A 1 372 ? -26.717 14.546 -13.455 1.00 61.41 372 VAL A CA 1
ATOM 2848 C C . VAL A 1 372 ? -25.323 14.986 -13.880 1.00 61.41 372 VAL A C 1
ATOM 2850 O O . VAL A 1 372 ? -24.698 14.312 -14.696 1.00 61.41 372 VAL A O 1
ATOM 2853 N N . GLU A 1 373 ? -24.821 16.078 -13.308 1.00 59.44 373 GLU A N 1
ATOM 2854 C CA . GLU A 1 373 ? -23.481 16.590 -13.611 1.00 59.44 373 GLU A CA 1
ATOM 2855 C C . GLU A 1 373 ? -22.389 15.589 -13.190 1.00 59.44 373 GLU A C 1
ATOM 2857 O O . GLU A 1 373 ? -21.408 15.406 -13.911 1.00 59.44 373 GLU A O 1
ATOM 2862 N N . ALA A 1 374 ? -22.588 14.867 -12.080 1.00 55.50 374 ALA A N 1
ATOM 2863 C CA . ALA A 1 374 ? -21.697 13.783 -11.658 1.00 55.50 374 ALA A CA 1
ATOM 2864 C C . ALA A 1 374 ? -21.790 12.551 -12.585 1.00 55.50 374 ALA A C 1
ATOM 2866 O O . ALA A 1 374 ? -20.774 11.958 -12.953 1.00 55.50 374 ALA A O 1
ATOM 2867 N N . LEU A 1 375 ? -23.002 12.201 -13.026 1.00 61.72 375 LEU A N 1
ATOM 2868 C CA . LEU A 1 375 ? -23.264 11.050 -13.896 1.00 61.72 375 LEU A CA 1
ATOM 2869 C C . LEU A 1 375 ? -22.763 11.236 -15.333 1.00 61.72 375 LEU A C 1
ATOM 2871 O O . LEU A 1 375 ? -22.487 10.240 -16.003 1.00 61.72 375 LEU A O 1
ATOM 2875 N N . GLU A 1 376 ? -22.598 12.469 -15.827 1.00 63.47 376 GLU A N 1
ATOM 2876 C CA . GLU A 1 376 ? -22.017 12.722 -17.156 1.00 63.47 376 GLU A CA 1
ATOM 2877 C C . GLU A 1 376 ? -20.624 12.090 -17.315 1.00 63.47 376 GLU A C 1
ATOM 2879 O O . GLU A 1 376 ? -20.286 11.587 -18.394 1.00 63.47 376 GLU A O 1
ATOM 2884 N N . VAL A 1 377 ? -19.844 12.051 -16.230 1.00 54.72 377 VAL A N 1
ATOM 2885 C CA . VAL A 1 377 ? -18.516 11.426 -16.177 1.00 54.72 377 VAL A CA 1
ATOM 2886 C C . VAL A 1 377 ? -18.618 9.897 -16.202 1.00 54.72 377 VAL A C 1
ATOM 2888 O O . VAL A 1 377 ? -17.862 9.236 -16.922 1.00 54.72 377 VAL A O 1
ATOM 2891 N N . ASP A 1 378 ? -19.587 9.324 -15.490 1.00 56.88 378 ASP A N 1
ATOM 2892 C CA . ASP A 1 378 ? -19.802 7.876 -15.446 1.00 56.88 378 ASP A CA 1
ATOM 2893 C C . ASP A 1 378 ? -20.416 7.329 -16.741 1.00 56.88 378 ASP A C 1
ATOM 2895 O O . ASP A 1 378 ? -20.080 6.222 -17.159 1.00 56.88 378 ASP A O 1
ATOM 2899 N N . ILE A 1 379 ? -21.226 8.114 -17.457 1.00 63.25 379 ILE A N 1
ATOM 2900 C CA . ILE A 1 379 ? -21.736 7.778 -18.800 1.00 63.25 379 ILE A CA 1
ATOM 2901 C C . ILE A 1 379 ? -20.581 7.698 -19.817 1.00 63.25 379 ILE A C 1
ATOM 2903 O O . ILE A 1 379 ? -20.531 6.778 -20.647 1.00 63.25 379 ILE A O 1
ATOM 2907 N N . LEU A 1 380 ? -19.606 8.613 -19.730 1.00 57.97 380 LEU A N 1
ATOM 2908 C CA . LEU A 1 380 ? -18.379 8.581 -20.541 1.00 57.97 380 LEU A CA 1
ATOM 2909 C C . LEU A 1 380 ? -17.504 7.359 -20.213 1.00 57.97 380 LEU A C 1
ATOM 2911 O O . LEU A 1 380 ? -16.895 6.770 -21.104 1.00 57.97 380 LEU A O 1
ATOM 2915 N N . PHE A 1 381 ? -17.469 6.935 -18.950 1.00 52.88 381 PHE A N 1
ATOM 2916 C CA . PHE A 1 381 ? -16.677 5.785 -18.514 1.00 52.88 381 PHE A CA 1
ATOM 2917 C C . PHE A 1 381 ? -17.361 4.436 -18.811 1.00 52.88 381 PHE A C 1
ATOM 2919 O O . PHE A 1 381 ? -16.727 3.496 -19.288 1.00 52.88 381 PHE A O 1
ATOM 2926 N N . ALA A 1 382 ? -18.676 4.332 -18.614 1.00 53.69 382 ALA A N 1
ATOM 2927 C CA . ALA A 1 382 ? -19.457 3.130 -18.906 1.00 53.69 382 ALA A CA 1
ATOM 2928 C C . ALA A 1 382 ? -19.510 2.812 -20.411 1.00 53.69 382 ALA A C 1
ATOM 2930 O O . ALA A 1 382 ? -19.600 1.643 -20.793 1.00 53.69 382 ALA A O 1
ATOM 2931 N N . SER A 1 383 ? -19.417 3.838 -21.264 1.00 56.41 383 SER A N 1
ATOM 2932 C CA . SER A 1 383 ? -19.307 3.689 -22.722 1.00 56.41 383 SER A CA 1
ATOM 2933 C C . SER A 1 383 ? -17.911 3.252 -23.198 1.00 56.41 383 SER A C 1
ATOM 2935 O O . SER A 1 383 ? -17.797 2.687 -24.284 1.00 56.41 383 SER A O 1
ATOM 2937 N N . TRP A 1 384 ? -16.868 3.417 -22.373 1.00 49.88 384 TRP A N 1
ATOM 2938 C CA . TRP A 1 384 ? -15.478 3.054 -22.691 1.00 49.88 384 TRP A CA 1
ATOM 2939 C C . TRP A 1 384 ? -15.202 1.543 -22.633 1.00 49.88 384 TRP A C 1
ATOM 2941 O O . TRP A 1 384 ? -14.496 1.014 -23.489 1.00 49.88 384 TRP A O 1
ATOM 2951 N N . PHE A 1 385 ? -15.804 0.816 -21.685 1.00 48.38 385 PHE A N 1
ATOM 2952 C CA . PHE A 1 385 ? -15.583 -0.633 -21.540 1.00 48.38 385 PHE A CA 1
ATOM 2953 C C . PHE A 1 385 ? -16.097 -1.472 -22.725 1.00 48.38 385 PHE A C 1
ATOM 2955 O O . PHE A 1 385 ? -15.768 -2.648 -22.813 1.00 48.38 385 PHE A O 1
ATOM 2962 N N . GLY A 1 386 ? -16.886 -0.888 -23.635 1.00 47.25 386 GLY A N 1
ATOM 2963 C CA . GLY A 1 386 ? -17.467 -1.590 -24.782 1.00 47.25 386 GLY A CA 1
ATOM 2964 C C . GLY A 1 386 ? -16.627 -1.608 -26.065 1.00 47.25 386 GLY A C 1
ATOM 2965 O O . GLY A 1 386 ? -16.985 -2.347 -26.977 1.00 47.25 386 GLY A O 1
ATOM 2966 N N . GLN A 1 387 ? -15.543 -0.827 -26.197 1.00 48.41 387 GLN A N 1
ATOM 2967 C CA . GLN A 1 387 ? -14.747 -0.822 -27.436 1.00 48.41 387 GLN A CA 1
ATOM 2968 C C . GLN A 1 387 ? -13.246 -0.605 -27.213 1.00 48.41 387 GLN A C 1
ATOM 2970 O O . GLN A 1 387 ? -12.781 0.496 -26.935 1.00 48.41 387 GLN A O 1
ATOM 2975 N N . GLN A 1 388 ? -12.460 -1.650 -27.495 1.00 42.88 388 GLN A N 1
ATOM 2976 C CA . GLN A 1 388 ? -11.013 -1.549 -27.721 1.00 42.88 388 GLN A CA 1
ATOM 2977 C C . GLN A 1 388 ? -10.630 -1.135 -29.152 1.00 42.88 388 GLN A C 1
ATOM 2979 O O . GLN A 1 388 ? -9.443 -1.089 -29.469 1.00 42.88 388 GLN A O 1
ATOM 2984 N N . LYS A 1 389 ? -11.573 -0.840 -30.053 1.00 44.09 389 LYS A N 1
ATOM 2985 C CA . LYS A 1 389 ? -11.224 -0.539 -31.447 1.00 44.09 389 LYS A CA 1
ATOM 2986 C C . LYS A 1 389 ? -12.114 0.557 -32.038 1.00 44.09 389 LYS A C 1
ATOM 2988 O O . LYS A 1 389 ? -13.248 0.302 -32.405 1.00 44.09 389 LYS A O 1
ATOM 2993 N N . VAL A 1 390 ? -11.501 1.728 -32.235 1.00 42.81 390 VAL A N 1
ATOM 2994 C CA . VAL A 1 390 ? -11.885 2.760 -33.223 1.00 42.81 390 VAL A CA 1
ATOM 2995 C C . VAL A 1 390 ? -13.087 3.661 -32.877 1.00 42.81 390 VAL A C 1
ATOM 2997 O O . VAL A 1 390 ? -13.895 3.977 -33.743 1.00 42.81 390 VAL A O 1
ATOM 3000 N N . SER A 1 391 ? -13.176 4.174 -31.648 1.00 42.25 391 SER A N 1
ATOM 3001 C CA . SER A 1 391 ? -14.013 5.360 -31.394 1.00 42.25 391 SER A CA 1
ATOM 3002 C C . SER A 1 391 ? -13.295 6.632 -31.871 1.00 42.25 391 SER A C 1
ATOM 3004 O O . SER A 1 391 ? -12.128 6.843 -31.537 1.00 42.25 391 SER A O 1
ATOM 3006 N N . ALA A 1 392 ? -13.991 7.476 -32.640 1.00 49.69 392 ALA A N 1
ATOM 3007 C CA . ALA A 1 392 ? -13.539 8.814 -33.037 1.00 49.69 392 ALA A CA 1
ATOM 3008 C C . ALA A 1 392 ? -13.666 9.858 -31.905 1.00 49.69 392 ALA A C 1
ATOM 3010 O O . ALA A 1 392 ? -13.169 10.974 -32.049 1.00 49.69 392 ALA A O 1
ATOM 3011 N N . GLU A 1 393 ? -14.309 9.510 -30.787 1.00 46.59 393 GLU A N 1
ATOM 3012 C CA . GLU A 1 393 ? -14.474 10.396 -29.633 1.00 46.59 393 GLU A CA 1
ATOM 3013 C C . GLU A 1 393 ? -13.366 10.203 -28.582 1.00 46.59 393 GLU A C 1
ATOM 3015 O O . GLU A 1 393 ? -12.923 9.068 -28.356 1.00 46.59 393 GLU A O 1
ATOM 3020 N N . PRO A 1 394 ? -12.919 11.292 -27.923 1.00 56.47 394 PRO A N 1
ATOM 3021 C CA . PRO A 1 394 ? -11.893 11.241 -26.885 1.00 56.47 394 PRO A CA 1
ATOM 3022 C C . PRO A 1 394 ? -12.353 10.405 -25.679 1.00 56.47 394 PRO A C 1
ATOM 3024 O O . PRO A 1 394 ? -13.468 10.565 -25.187 1.00 56.47 394 PRO A O 1
ATOM 3027 N N . ASN A 1 395 ? -11.485 9.517 -25.173 1.00 72.75 395 ASN A N 1
ATOM 3028 C CA . ASN A 1 395 ? -11.756 8.780 -23.931 1.00 72.75 395 ASN A CA 1
ATOM 3029 C C . ASN A 1 395 ? -11.735 9.719 -22.705 1.00 72.75 395 ASN A C 1
ATOM 3031 O O . ASN A 1 395 ? -11.315 10.865 -22.818 1.00 72.75 395 ASN A O 1
ATOM 3035 N N . TYR A 1 396 ? -12.137 9.243 -21.518 1.00 78.56 396 TYR A N 1
ATOM 3036 C CA . TYR A 1 396 ? -12.161 10.058 -20.290 1.00 78.56 396 TYR A CA 1
ATOM 3037 C C . TYR A 1 396 ? -10.870 10.869 -20.056 1.00 78.56 396 TYR A C 1
ATOM 3039 O O . TYR A 1 396 ? -10.948 12.061 -19.766 1.00 78.56 396 TYR A O 1
ATOM 3047 N N . TYR A 1 397 ? -9.693 10.254 -20.219 1.00 82.12 397 TYR A N 1
ATOM 3048 C CA . TYR A 1 397 ? -8.394 10.908 -20.014 1.00 82.12 397 TYR A CA 1
ATOM 3049 C C . TYR A 1 397 ? -7.999 11.849 -21.163 1.00 82.12 397 TYR A C 1
ATOM 3051 O O . TYR A 1 397 ? -7.224 12.781 -20.952 1.00 82.12 397 TYR A O 1
ATOM 3059 N N . ASP A 1 398 ? -8.520 11.626 -22.370 1.00 82.00 398 ASP A N 1
ATOM 3060 C CA . ASP A 1 398 ? -8.419 12.574 -23.482 1.00 82.00 398 ASP A CA 1
ATOM 3061 C C . ASP A 1 398 ? -9.354 13.780 -23.262 1.00 82.00 398 ASP A C 1
ATOM 3063 O O . ASP A 1 398 ? -8.951 14.912 -23.506 1.00 82.00 398 ASP A O 1
ATOM 3067 N N . ALA A 1 399 ? -10.574 13.554 -22.762 1.00 78.31 399 ALA A N 1
ATOM 3068 C CA . ALA A 1 399 ? -11.566 14.592 -22.470 1.00 78.31 399 ALA A CA 1
ATOM 3069 C C . ALA A 1 399 ? -11.182 15.448 -21.249 1.00 78.31 399 ALA A C 1
ATOM 3071 O O . ALA A 1 399 ? -11.468 16.641 -21.212 1.00 78.31 399 ALA A O 1
ATOM 3072 N N . HIS A 1 400 ? -10.486 14.853 -20.278 1.00 79.06 400 HIS A N 1
ATOM 3073 C CA . HIS A 1 400 ? -9.920 15.524 -19.103 1.00 79.06 400 HIS A CA 1
ATOM 3074 C C . HIS A 1 400 ? -8.408 15.711 -19.265 1.00 79.06 400 HIS A C 1
ATOM 3076 O O . HIS A 1 400 ? -7.621 15.481 -18.345 1.00 79.06 400 HIS A O 1
ATOM 3082 N N . HIS A 1 401 ? -7.993 16.096 -20.472 1.00 83.50 401 HIS A N 1
ATOM 3083 C CA . HIS A 1 401 ? -6.644 16.561 -20.752 1.00 83.50 401 HIS A CA 1
ATOM 3084 C C . HIS A 1 401 ? -6.581 18.066 -20.542 1.00 83.50 401 HIS A C 1
ATOM 3086 O O . HIS A 1 401 ? -7.363 18.816 -21.123 1.00 83.50 401 HIS A O 1
ATOM 3092 N N . ARG A 1 402 ? -5.650 18.520 -19.708 1.00 82.12 402 ARG A N 1
ATOM 3093 C CA . ARG A 1 402 ? -5.395 19.948 -19.513 1.00 82.12 402 ARG A CA 1
ATOM 3094 C C . ARG A 1 402 ? -3.903 20.203 -19.624 1.00 82.12 402 ARG A C 1
ATOM 3096 O O . ARG A 1 402 ? -3.101 19.469 -19.051 1.00 82.12 402 ARG A O 1
ATOM 3103 N N . GLN A 1 403 ? -3.516 21.235 -20.366 1.00 79.50 403 GLN A N 1
ATOM 3104 C CA . GLN A 1 403 ? -2.155 21.755 -20.255 1.00 79.50 403 GLN A CA 1
ATOM 3105 C C . GLN A 1 403 ? -1.977 22.391 -18.876 1.00 79.50 403 GLN A C 1
ATOM 3107 O O . GLN A 1 403 ? -2.934 22.915 -18.304 1.00 79.50 403 GLN A O 1
ATOM 3112 N N . VAL A 1 404 ? -0.765 22.316 -18.330 1.00 72.56 404 VAL A N 1
ATOM 3113 C CA . VAL A 1 404 ? -0.438 23.021 -17.091 1.00 72.56 404 VAL A CA 1
ATOM 3114 C C . VAL A 1 404 ? -0.435 24.516 -17.415 1.00 72.56 404 VAL A C 1
ATOM 3116 O O . VAL A 1 404 ? 0.476 25.001 -18.076 1.00 72.56 404 VAL A O 1
ATOM 3119 N N . ALA A 1 405 ? -1.460 25.259 -16.996 1.00 67.56 405 ALA A N 1
ATOM 3120 C CA . ALA A 1 405 ? -1.474 26.704 -17.200 1.00 67.56 405 ALA A CA 1
ATOM 3121 C C . ALA A 1 405 ? -0.450 27.372 -16.267 1.00 67.56 405 ALA A C 1
ATOM 3123 O O . ALA A 1 405 ? -0.453 27.106 -15.062 1.00 67.56 405 ALA A O 1
ATOM 3124 N N . ALA A 1 406 ? 0.379 28.288 -16.785 1.00 50.97 406 ALA A N 1
ATOM 3125 C CA . ALA A 1 406 ? 1.378 29.007 -15.977 1.00 50.97 406 ALA A CA 1
ATOM 3126 C C . ALA A 1 406 ? 0.798 29.791 -14.791 1.00 50.97 406 ALA A C 1
ATOM 3128 O O . ALA A 1 406 ? 1.518 30.109 -13.842 1.00 50.97 406 ALA A O 1
ATOM 3129 N N . ALA A 1 407 ? -0.492 30.128 -14.844 1.00 49.19 407 ALA A N 1
ATOM 3130 C CA . ALA A 1 407 ? -1.179 30.851 -13.783 1.00 49.19 407 ALA A CA 1
ATOM 3131 C C . ALA A 1 407 ? -1.692 29.942 -12.650 1.00 49.19 407 ALA A C 1
ATOM 3133 O O . ALA A 1 407 ? -1.828 30.420 -11.525 1.00 49.19 407 ALA A O 1
ATOM 3134 N N . ASP A 1 408 ? -1.955 28.660 -12.922 1.00 55.81 408 ASP A N 1
ATOM 3135 C CA . ASP A 1 408 ? -2.669 27.771 -11.990 1.00 55.81 408 ASP A CA 1
ATOM 3136 C C . ASP A 1 408 ? -1.740 27.127 -10.951 1.00 55.81 408 ASP A C 1
ATOM 3138 O O . ASP A 1 408 ? -2.166 26.746 -9.859 1.00 55.81 408 ASP A O 1
ATOM 3142 N N . TYR A 1 409 ? -0.450 27.032 -11.270 1.00 57.50 409 TYR A N 1
ATOM 3143 C CA . TYR A 1 409 ? 0.539 26.322 -10.471 1.00 57.50 409 TYR A CA 1
ATOM 3144 C C . TYR A 1 409 ? 1.784 27.193 -10.345 1.00 57.50 409 TYR A C 1
ATOM 3146 O O . TYR A 1 409 ? 2.604 27.224 -11.250 1.00 57.50 409 TYR A O 1
ATOM 3154 N N . PHE A 1 410 ? 1.842 27.949 -9.244 1.00 53.12 410 PHE A N 1
ATOM 3155 C CA . PHE A 1 410 ? 2.932 28.808 -8.755 1.00 53.12 410 PHE A CA 1
ATOM 3156 C C . PHE A 1 410 ? 4.040 29.178 -9.769 1.00 53.12 410 PHE A C 1
ATOM 3158 O O . PHE A 1 410 ? 4.841 28.347 -10.180 1.00 53.12 410 PHE A O 1
ATOM 3165 N N . SER A 1 411 ? 4.183 30.476 -10.051 1.00 42.38 411 SER A N 1
ATOM 3166 C CA . SER A 1 411 ? 5.353 31.060 -10.727 1.00 42.38 411 SER A CA 1
ATOM 3167 C C . SER A 1 411 ? 6.401 31.544 -9.707 1.00 42.38 411 SER A C 1
ATOM 3169 O O . SER A 1 411 ? 6.443 32.748 -9.425 1.00 42.38 411 SER A O 1
ATOM 3171 N N . PRO A 1 412 ? 7.301 30.716 -9.137 1.00 46.59 412 PRO A N 1
ATOM 3172 C CA . PRO A 1 412 ? 8.530 31.277 -8.620 1.00 46.59 412 PRO A CA 1
ATOM 3173 C C . PRO A 1 412 ? 9.385 31.627 -9.838 1.00 46.59 412 PRO A C 1
ATOM 3175 O O . PRO A 1 412 ? 9.956 30.765 -10.503 1.00 46.59 412 PRO A O 1
ATOM 3178 N N . ARG A 1 413 ? 9.520 32.926 -10.130 1.00 46.34 413 ARG A N 1
ATOM 3179 C CA . ARG A 1 413 ? 10.741 33.363 -10.813 1.00 46.34 413 ARG A CA 1
ATOM 3180 C C . ARG A 1 413 ? 11.912 32.870 -9.949 1.00 46.34 413 ARG A C 1
ATOM 3182 O O . ARG A 1 413 ? 11.820 33.042 -8.733 1.00 46.34 413 ARG A O 1
ATOM 3189 N N . PRO A 1 414 ? 12.981 32.290 -10.521 1.00 44.72 414 PRO A N 1
ATOM 3190 C CA . PRO A 1 414 ? 14.105 31.689 -9.790 1.00 44.72 414 PRO A CA 1
ATOM 3191 C C . PRO A 1 414 ? 14.997 32.730 -9.075 1.00 44.72 414 PRO A C 1
ATOM 3193 O O . PRO A 1 414 ? 16.220 32.728 -9.180 1.00 44.72 414 PRO A O 1
ATOM 3196 N N . GLY A 1 415 ? 14.393 33.660 -8.336 1.00 42.75 415 GLY A N 1
ATOM 3197 C CA . GLY A 1 415 ? 15.067 34.563 -7.421 1.00 42.75 415 GLY A CA 1
ATOM 3198 C C . GLY A 1 415 ? 15.375 33.838 -6.116 1.00 42.75 415 GLY A C 1
ATOM 3199 O O . GLY A 1 415 ? 14.491 33.651 -5.287 1.00 42.75 415 GLY A O 1
ATOM 3200 N N . SER A 1 416 ? 16.640 33.443 -5.962 1.00 43.97 416 SER A N 1
ATOM 3201 C CA . SER A 1 416 ? 17.292 33.045 -4.705 1.00 43.97 416 SER A CA 1
ATOM 3202 C C . SER A 1 416 ? 16.518 32.043 -3.835 1.00 43.97 416 SER A C 1
ATOM 3204 O O . SER A 1 416 ? 16.170 32.336 -2.688 1.00 43.97 416 SER A O 1
ATOM 3206 N N . LEU A 1 417 ? 16.289 30.832 -4.347 1.00 46.28 417 LEU A N 1
ATOM 3207 C CA . LEU A 1 417 ? 16.105 29.682 -3.461 1.00 46.28 417 LEU A CA 1
ATOM 3208 C C . LEU A 1 417 ? 17.425 29.454 -2.702 1.00 46.28 417 LEU A C 1
ATOM 3210 O O . LEU A 1 417 ? 18.501 29.533 -3.288 1.00 46.28 417 LEU A O 1
ATOM 3214 N N . SER A 1 418 ? 17.368 29.221 -1.393 1.00 41.81 418 SER A N 1
ATOM 3215 C CA . SER A 1 418 ? 18.558 29.162 -0.529 1.00 41.81 418 SER A CA 1
ATOM 3216 C C . SER A 1 418 ? 19.208 27.773 -0.417 1.00 41.81 418 SER A C 1
ATOM 3218 O O . SER A 1 418 ? 19.983 27.519 0.507 1.00 41.81 418 SER A O 1
ATOM 3220 N N . PHE A 1 419 ? 18.904 26.869 -1.351 1.00 51.31 419 PHE A N 1
ATOM 3221 C CA . PHE A 1 419 ? 19.438 25.507 -1.410 1.00 51.31 419 PHE A CA 1
ATOM 3222 C C . PHE A 1 419 ? 20.024 25.198 -2.790 1.00 51.31 419 PHE A C 1
ATOM 3224 O O . PHE A 1 419 ? 19.688 25.856 -3.775 1.00 51.31 419 PHE A O 1
ATOM 3231 N N . ASN A 1 420 ? 20.889 24.181 -2.850 1.00 55.09 420 ASN A N 1
ATOM 3232 C CA . ASN A 1 420 ? 21.398 23.650 -4.107 1.00 55.09 420 ASN A CA 1
ATOM 3233 C C . ASN A 1 420 ? 20.278 22.868 -4.809 1.00 55.09 420 ASN A C 1
ATOM 3235 O O . ASN A 1 420 ? 20.015 21.707 -4.493 1.00 55.09 420 ASN A O 1
ATOM 3239 N N . LEU A 1 421 ? 19.569 23.559 -5.701 1.00 56.09 421 LEU A N 1
ATOM 3240 C CA . LEU A 1 421 ? 18.470 23.020 -6.499 1.00 56.09 421 LEU A CA 1
ATOM 3241 C C . LEU A 1 421 ? 18.885 21.759 -7.254 1.00 56.09 421 LEU A C 1
ATOM 3243 O O . LEU A 1 421 ? 18.090 20.828 -7.365 1.00 56.09 421 LEU A O 1
ATOM 3247 N N . ASP A 1 422 ? 20.144 21.715 -7.691 1.00 57.03 422 ASP A N 1
ATOM 3248 C CA . ASP A 1 422 ? 20.693 20.605 -8.451 1.00 57.03 422 ASP A CA 1
ATOM 3249 C C . ASP A 1 422 ? 20.768 19.323 -7.613 1.00 57.03 422 ASP A C 1
ATOM 3251 O O . ASP A 1 422 ? 20.278 18.302 -8.079 1.00 57.03 422 ASP A O 1
ATOM 3255 N N . ASP A 1 423 ? 21.204 19.369 -6.347 1.00 58.59 423 ASP A N 1
ATOM 3256 C CA . ASP A 1 423 ? 21.247 18.172 -5.480 1.00 58.59 423 ASP A CA 1
ATOM 3257 C C . ASP A 1 423 ? 19.840 17.584 -5.247 1.00 58.59 423 ASP A C 1
ATOM 3259 O O . ASP A 1 423 ? 19.638 16.367 -5.230 1.00 58.59 423 ASP A O 1
ATOM 3263 N N . TYR A 1 424 ? 18.837 18.450 -5.066 1.00 57.62 424 TYR A N 1
ATOM 3264 C CA . TYR A 1 424 ? 17.455 18.023 -4.828 1.00 57.62 424 TYR A CA 1
ATOM 3265 C C . TYR A 1 424 ? 16.793 17.468 -6.096 1.00 57.62 424 TYR A C 1
ATOM 3267 O O . TYR A 1 424 ? 16.007 16.521 -6.024 1.00 57.62 424 TYR A O 1
ATOM 3275 N N . VAL A 1 425 ? 17.103 18.053 -7.256 1.00 62.69 425 VAL A N 1
ATOM 3276 C CA . VAL A 1 425 ? 16.623 17.602 -8.567 1.00 62.69 425 VAL A CA 1
ATOM 3277 C C . VAL A 1 425 ? 17.308 16.295 -8.978 1.00 62.69 425 VAL A C 1
ATOM 3279 O O . VAL A 1 425 ? 16.615 15.376 -9.413 1.00 62.69 425 VAL A O 1
ATOM 3282 N N . GLU A 1 426 ? 18.623 16.163 -8.788 1.00 63.62 426 GLU A N 1
ATOM 3283 C CA . GLU A 1 426 ? 19.396 14.949 -9.100 1.00 63.62 426 GLU A CA 1
ATOM 3284 C C . GLU A 1 426 ? 18.952 13.737 -8.270 1.00 63.62 426 GLU A C 1
ATOM 3286 O O . GLU A 1 426 ? 18.926 12.614 -8.768 1.00 63.62 426 GLU A O 1
ATOM 3291 N N . LEU A 1 427 ? 18.502 13.951 -7.029 1.00 57.75 427 LEU A N 1
ATOM 3292 C CA . LEU A 1 427 ? 17.919 12.895 -6.191 1.00 57.75 427 LEU A CA 1
ATOM 3293 C C . LEU A 1 427 ? 16.563 12.365 -6.699 1.00 57.75 427 LEU A C 1
ATOM 3295 O O . LEU A 1 427 ? 16.062 11.365 -6.174 1.00 57.75 427 LEU A O 1
ATOM 3299 N N . ARG A 1 428 ? 15.917 13.050 -7.652 1.00 63.97 428 ARG A N 1
ATOM 3300 C CA . ARG A 1 428 ? 14.515 12.808 -8.045 1.00 63.97 428 ARG A CA 1
ATOM 3301 C C . ARG A 1 428 ? 14.315 12.552 -9.538 1.00 63.97 428 ARG A C 1
ATOM 3303 O O . ARG A 1 428 ? 13.381 11.834 -9.887 1.00 63.97 428 ARG A O 1
ATOM 3310 N N . PHE A 1 429 ? 15.182 13.089 -10.391 1.00 64.44 429 PHE A N 1
ATOM 3311 C CA . PHE A 1 429 ? 15.203 12.854 -11.831 1.00 64.44 429 PHE A CA 1
ATOM 3312 C C . PHE A 1 429 ? 16.528 12.212 -12.218 1.00 64.44 429 PHE A C 1
ATOM 3314 O O . PHE A 1 429 ? 17.582 12.799 -11.980 1.00 64.44 429 PHE A O 1
ATOM 3321 N N . ASP A 1 430 ? 16.492 11.045 -12.868 1.00 68.44 430 ASP A N 1
ATOM 3322 C CA . ASP A 1 430 ? 17.710 10.579 -13.522 1.00 68.44 430 ASP A CA 1
ATOM 3323 C C . ASP A 1 430 ? 18.080 11.523 -14.682 1.00 68.44 430 ASP A C 1
ATOM 3325 O O . ASP A 1 430 ? 17.239 12.216 -15.272 1.00 68.44 430 ASP A O 1
ATOM 3329 N N . LEU A 1 431 ? 19.374 11.576 -14.993 1.00 65.56 431 LEU A N 1
ATOM 3330 C CA . LEU A 1 431 ? 19.912 12.466 -16.020 1.00 65.56 431 LEU A CA 1
ATOM 3331 C C . LEU A 1 431 ? 19.279 12.225 -17.398 1.00 65.56 431 LEU A C 1
ATOM 3333 O O . LEU A 1 431 ? 19.103 13.177 -18.152 1.00 65.56 431 LEU A O 1
ATOM 3337 N N . ALA A 1 432 ? 18.899 10.985 -17.724 1.00 65.31 432 ALA A N 1
ATOM 3338 C CA . ALA A 1 432 ? 18.297 10.640 -19.012 1.00 65.31 432 ALA A CA 1
ATOM 3339 C C . ALA A 1 432 ? 16.877 11.209 -19.158 1.00 65.31 432 ALA A C 1
ATOM 3341 O O . ALA A 1 432 ? 16.520 11.756 -20.202 1.00 65.31 432 ALA A O 1
ATOM 3342 N N . THR A 1 433 ? 16.086 11.128 -18.094 1.00 68.56 433 THR A N 1
ATOM 3343 C CA . THR A 1 433 ? 14.730 11.662 -17.998 1.00 68.56 433 THR A CA 1
ATOM 3344 C C . THR A 1 433 ? 14.749 13.184 -18.012 1.00 68.56 433 THR A C 1
ATOM 3346 O O . THR A 1 433 ? 13.993 13.801 -18.766 1.00 68.56 433 THR A O 1
ATOM 3349 N N . ARG A 1 434 ? 15.654 13.797 -17.233 1.00 73.88 434 ARG A N 1
ATOM 3350 C CA . ARG A 1 434 ? 15.869 15.250 -17.246 1.00 73.88 434 ARG A CA 1
ATOM 3351 C C . ARG A 1 434 ? 16.289 15.714 -18.641 1.00 73.88 434 ARG A C 1
ATOM 3353 O O . ARG A 1 434 ? 15.666 16.619 -19.183 1.00 73.88 434 ARG A O 1
ATOM 3360 N N . ALA A 1 435 ? 17.273 15.061 -19.261 1.00 73.62 435 ALA A N 1
ATOM 3361 C CA . ALA A 1 435 ? 17.732 15.395 -20.608 1.00 73.62 435 ALA A CA 1
ATOM 3362 C C . ALA A 1 435 ? 16.615 15.272 -21.655 1.00 73.62 435 ALA A C 1
ATOM 3364 O O . ALA A 1 435 ? 16.465 16.159 -22.494 1.00 73.62 435 ALA A O 1
ATOM 3365 N N . TYR A 1 436 ? 15.792 14.220 -21.583 1.00 79.62 436 TYR A N 1
ATOM 3366 C CA . TYR A 1 436 ? 14.642 14.071 -22.472 1.00 79.62 436 TYR A CA 1
ATOM 3367 C C . TYR A 1 436 ? 13.645 15.224 -22.301 1.00 79.62 436 TYR A C 1
ATOM 3369 O O . TYR A 1 436 ? 13.308 15.863 -23.294 1.00 79.62 436 TYR A O 1
ATOM 3377 N N . LEU A 1 437 ? 13.226 15.547 -21.073 1.00 77.19 437 LEU A N 1
ATOM 3378 C CA . LEU A 1 437 ? 12.289 16.650 -20.813 1.00 77.19 437 LEU A CA 1
ATOM 3379 C C . LEU A 1 437 ? 12.859 18.024 -21.213 1.00 77.19 437 LEU A C 1
ATOM 3381 O O . LEU A 1 437 ? 12.123 18.894 -21.686 1.00 77.19 437 LEU A O 1
ATOM 3385 N N . LEU A 1 438 ? 14.171 18.219 -21.081 1.00 77.38 438 LEU A N 1
ATOM 3386 C CA . LEU A 1 438 ? 14.852 19.438 -21.518 1.00 77.38 438 LEU A CA 1
ATOM 3387 C C . LEU A 1 438 ? 15.002 19.520 -23.046 1.00 77.38 438 LEU A C 1
ATOM 3389 O O . LEU A 1 438 ? 14.995 20.622 -23.592 1.00 77.38 438 LEU A O 1
ATOM 3393 N N . SER A 1 439 ? 15.052 18.388 -23.754 1.00 74.81 439 SER A N 1
ATOM 3394 C CA . SER A 1 439 ? 15.179 18.362 -25.217 1.00 74.81 439 SER A CA 1
ATOM 3395 C C . SER A 1 439 ? 13.994 19.045 -25.925 1.00 74.81 439 SER A C 1
ATOM 3397 O O . SER A 1 439 ? 12.883 19.046 -25.389 1.00 74.81 439 SER A O 1
ATOM 3399 N N . PRO A 1 440 ? 14.161 19.599 -27.140 1.00 78.69 440 PRO A N 1
ATOM 3400 C CA . PRO A 1 440 ? 13.059 20.229 -27.879 1.00 78.69 440 PRO A CA 1
ATOM 3401 C C . PRO A 1 440 ? 11.857 19.303 -28.132 1.00 78.69 440 PRO A C 1
ATOM 3403 O O . PRO A 1 440 ? 10.729 19.772 -28.220 1.00 78.69 440 PRO A O 1
ATOM 3406 N N . GLN A 1 441 ? 12.096 17.991 -28.222 1.00 81.38 441 GLN A N 1
ATOM 3407 C CA . GLN A 1 441 ? 11.077 16.958 -28.457 1.00 81.38 441 GLN A CA 1
ATOM 3408 C C . GLN A 1 441 ? 10.480 16.399 -27.155 1.00 81.38 441 GLN A C 1
ATOM 3410 O O . GLN A 1 441 ? 9.537 15.609 -27.188 1.00 81.38 441 GLN A O 1
ATOM 3415 N N . GLY A 1 442 ? 11.04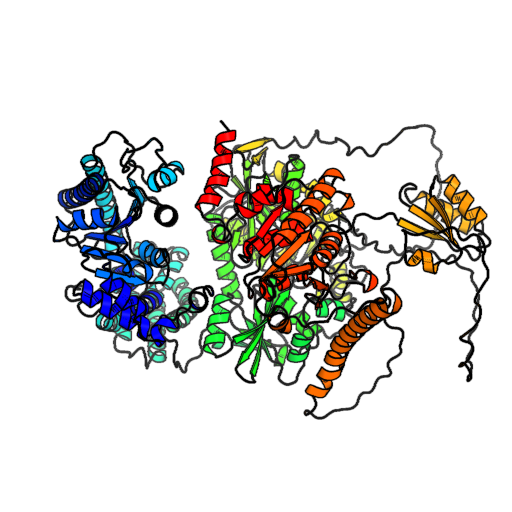8 16.781 -26.008 1.00 85.50 442 GLY A N 1
ATOM 3416 C CA . GLY A 1 442 ? 10.621 16.338 -24.693 1.00 85.50 442 GLY A CA 1
ATOM 3417 C C . GLY A 1 442 ? 9.192 16.753 -24.398 1.00 85.50 442 GLY A C 1
ATOM 3418 O O . GLY A 1 442 ? 8.892 17.945 -24.366 1.00 85.50 442 GLY A O 1
ATOM 3419 N N . ARG A 1 443 ? 8.328 15.775 -24.129 1.00 92.75 443 ARG A N 1
ATOM 3420 C CA . ARG A 1 443 ? 6.969 16.002 -23.635 1.00 92.75 443 ARG A CA 1
ATOM 3421 C C . ARG A 1 443 ? 6.646 15.049 -22.496 1.00 92.75 443 ARG A C 1
ATOM 3423 O O . ARG A 1 443 ? 7.096 13.901 -22.479 1.00 92.75 443 ARG A O 1
ATOM 3430 N N . GLY A 1 444 ? 5.867 15.536 -21.542 1.00 91.94 444 GLY A N 1
ATOM 3431 C CA . GLY A 1 444 ? 5.499 14.797 -20.351 1.00 91.94 444 GLY A CA 1
ATOM 3432 C C . GLY A 1 444 ? 4.017 14.891 -20.020 1.00 91.94 444 GLY A C 1
ATOM 3433 O O . GLY A 1 444 ? 3.340 15.871 -20.329 1.00 91.94 444 GLY A O 1
ATOM 3434 N N . GLU A 1 445 ? 3.514 13.858 -19.360 1.00 94.69 445 GLU A N 1
ATOM 3435 C CA . GLU A 1 445 ? 2.152 13.798 -18.849 1.00 94.69 445 GLU A CA 1
ATOM 3436 C C . GLU A 1 445 ? 2.172 13.455 -17.353 1.00 94.69 445 GLU A C 1
ATOM 3438 O O . GLU A 1 445 ? 2.903 12.573 -16.912 1.00 94.69 445 GLU A O 1
ATOM 3443 N N . ILE A 1 446 ? 1.378 14.150 -16.545 1.00 94.81 446 ILE A N 1
ATOM 3444 C CA . ILE A 1 446 ? 1.074 13.756 -15.170 1.00 94.81 446 ILE A CA 1
ATOM 3445 C C . ILE A 1 446 ? -0.258 13.017 -15.217 1.00 94.81 446 ILE A C 1
ATOM 3447 O O . ILE A 1 446 ? -1.293 13.605 -15.524 1.00 94.81 446 ILE A O 1
ATOM 3451 N N . PHE A 1 447 ? -0.224 11.715 -14.957 1.00 95.00 447 PHE A N 1
ATOM 3452 C CA . PHE A 1 447 ? -1.383 10.843 -15.049 1.00 95.00 447 PHE A CA 1
ATOM 3453 C C . PHE A 1 447 ? -2.065 10.694 -13.684 1.00 95.00 447 PHE A C 1
ATOM 3455 O O . PHE A 1 447 ? -1.508 10.104 -12.755 1.00 95.00 447 PHE A O 1
ATOM 3462 N N . LEU A 1 448 ? -3.287 11.218 -13.584 1.00 93.62 448 LEU A N 1
ATOM 3463 C CA . LEU A 1 448 ? -4.133 11.205 -12.393 1.00 93.62 448 LEU A CA 1
ATOM 3464 C C . LEU A 1 448 ? -5.046 9.977 -12.419 1.00 93.62 448 LEU A C 1
ATOM 3466 O O . LEU A 1 448 ? -6.207 10.030 -12.829 1.00 93.62 448 LEU A O 1
ATOM 3470 N N . GLY A 1 449 ? -4.495 8.839 -12.016 1.00 87.56 449 GLY A N 1
ATOM 3471 C CA . GLY A 1 449 ? -5.219 7.576 -11.955 1.00 87.56 449 GLY A CA 1
ATOM 3472 C C . GLY A 1 449 ? -4.356 6.445 -11.415 1.00 87.56 449 GLY A C 1
ATOM 3473 O O . GLY A 1 449 ? -3.170 6.620 -11.104 1.00 87.56 449 GLY A O 1
ATOM 3474 N N . SER A 1 450 ? -4.948 5.257 -11.312 1.00 84.81 450 SER A N 1
ATOM 3475 C CA . SER A 1 450 ? -4.200 4.089 -10.866 1.00 84.81 450 SER A CA 1
ATOM 3476 C C . SER A 1 450 ? -3.153 3.685 -11.911 1.00 84.81 450 SER A C 1
ATOM 3478 O O . SER A 1 450 ? -3.264 3.977 -13.105 1.00 84.81 450 SER A O 1
ATOM 3480 N N . LYS A 1 451 ? -2.130 2.938 -11.482 1.00 86.69 451 LYS A N 1
ATOM 3481 C CA . LYS A 1 451 ? -1.164 2.320 -12.406 1.00 86.69 451 LYS A CA 1
ATOM 3482 C C . LYS A 1 451 ? -1.862 1.444 -13.456 1.00 86.69 451 LYS A C 1
ATOM 3484 O O . LYS A 1 451 ? -1.381 1.334 -14.583 1.00 86.69 451 LYS A O 1
ATOM 3489 N N . HIS A 1 452 ? -2.962 0.795 -13.077 1.00 81.69 452 HIS A N 1
ATOM 3490 C CA . HIS A 1 452 ? -3.738 -0.038 -13.986 1.00 81.69 452 HIS A CA 1
ATOM 3491 C C . HIS A 1 452 ? -4.361 0.807 -15.102 1.00 81.69 452 HIS A C 1
ATOM 3493 O O . HIS A 1 452 ? -4.131 0.510 -16.273 1.00 81.69 452 HIS A O 1
ATOM 3499 N N . ASP A 1 453 ? -5.029 1.906 -14.746 1.00 81.88 453 ASP A N 1
ATOM 3500 C CA . ASP A 1 453 ? -5.657 2.815 -15.712 1.00 81.88 453 ASP A CA 1
ATOM 3501 C C . ASP A 1 453 ? -4.620 3.442 -16.647 1.00 81.88 453 ASP A C 1
ATOM 3503 O O . ASP A 1 453 ? -4.816 3.481 -17.860 1.00 81.88 453 ASP A O 1
ATOM 3507 N N . MET A 1 454 ? -3.474 3.852 -16.093 1.00 93.19 454 MET A N 1
ATOM 3508 C CA . MET A 1 454 ? -2.338 4.381 -16.850 1.00 93.19 454 MET A CA 1
ATOM 3509 C C . MET A 1 454 ? -1.870 3.376 -17.909 1.00 93.19 454 MET A C 1
ATOM 3511 O O . MET A 1 454 ? -1.745 3.708 -19.088 1.00 93.19 454 MET A O 1
ATOM 3515 N N . ASN A 1 455 ? -1.637 2.126 -17.500 1.00 84.62 455 ASN A N 1
ATOM 3516 C CA . ASN A 1 455 ? -1.182 1.076 -18.404 1.00 84.62 455 ASN A CA 1
ATOM 3517 C C . ASN A 1 455 ? -2.207 0.791 -19.503 1.00 84.62 455 ASN A C 1
ATOM 3519 O O . ASN A 1 455 ? -1.816 0.658 -20.660 1.00 84.62 455 ASN A O 1
ATOM 3523 N N . LEU A 1 456 ? -3.496 0.703 -19.164 1.00 76.75 456 LEU A N 1
ATOM 3524 C CA . LEU A 1 456 ? -4.557 0.492 -20.148 1.00 76.75 456 LEU A CA 1
ATOM 3525 C C . LEU A 1 456 ? -4.624 1.647 -21.149 1.00 76.75 456 LEU A C 1
ATOM 3527 O O . LEU A 1 456 ? -4.620 1.414 -22.360 1.00 76.75 456 LEU A O 1
ATOM 3531 N N . TYR A 1 457 ? -4.619 2.884 -20.651 1.00 88.38 457 TYR A N 1
ATOM 3532 C CA . TYR A 1 457 ? -4.671 4.086 -21.471 1.00 88.38 457 TYR A CA 1
ATOM 3533 C C . TYR A 1 457 ? -3.494 4.144 -22.453 1.00 88.38 457 TYR A C 1
ATOM 3535 O O . TYR A 1 457 ? -3.710 4.177 -23.666 1.00 88.38 457 TYR A O 1
ATOM 3543 N N . TYR A 1 458 ? -2.248 4.066 -21.981 1.00 92.88 458 TYR A N 1
ATOM 3544 C CA . TYR A 1 458 ? -1.087 4.206 -22.865 1.00 92.88 458 TYR A CA 1
ATOM 3545 C C . TYR A 1 458 ? -0.863 2.998 -23.780 1.00 92.88 458 TYR A C 1
ATOM 3547 O O . TYR A 1 458 ? -0.519 3.194 -24.948 1.00 92.88 458 TYR A O 1
ATOM 3555 N N . ARG A 1 459 ? -1.144 1.766 -23.327 1.00 85.31 459 ARG A N 1
ATOM 3556 C CA . ARG A 1 459 ? -1.099 0.585 -24.211 1.00 85.31 459 ARG A CA 1
ATOM 3557 C C . ARG A 1 459 ? -2.104 0.701 -25.349 1.00 85.31 459 ARG A C 1
ATOM 3559 O O . ARG A 1 459 ? -1.754 0.406 -26.487 1.00 85.31 459 ARG A O 1
ATOM 3566 N N . SER A 1 460 ? -3.315 1.204 -25.084 1.00 81.81 460 SER A N 1
ATOM 3567 C CA . SER A 1 460 ? -4.314 1.437 -26.141 1.00 81.81 460 SER A CA 1
ATOM 3568 C C . SER A 1 460 ? -3.841 2.451 -27.194 1.00 81.81 460 SER A C 1
ATOM 3570 O O . SER A 1 460 ? -4.239 2.385 -28.355 1.00 81.81 460 SER A O 1
ATOM 3572 N N . LYS A 1 461 ? -2.934 3.359 -26.811 1.00 87.62 461 LYS A N 1
ATOM 3573 C CA . LYS A 1 461 ? -2.294 4.332 -27.704 1.00 87.62 461 LYS A CA 1
ATOM 3574 C C . LYS A 1 461 ? -1.022 3.783 -28.367 1.00 87.62 461 LYS A C 1
ATOM 3576 O O . LYS A 1 461 ? -0.419 4.498 -29.169 1.00 87.62 461 LYS A O 1
ATOM 3581 N N . GLY A 1 462 ? -0.633 2.536 -28.092 1.00 91.88 462 GLY A N 1
ATOM 3582 C CA . GLY A 1 462 ? 0.547 1.864 -28.645 1.00 91.88 462 GLY A CA 1
ATOM 3583 C C . GLY A 1 462 ? 1.858 2.174 -27.920 1.00 91.88 462 GLY A C 1
ATOM 3584 O O . GLY A 1 462 ? 2.918 1.962 -28.498 1.00 91.88 462 GLY A O 1
ATOM 3585 N N . PHE A 1 463 ? 1.799 2.716 -26.703 1.00 92.62 463 PHE A N 1
ATOM 3586 C CA . PHE A 1 463 ? 2.977 2.961 -25.875 1.00 92.62 463 PHE A CA 1
ATOM 3587 C C . PHE A 1 463 ? 3.286 1.767 -24.968 1.00 92.62 463 PHE A C 1
ATOM 3589 O O . PHE A 1 463 ? 2.392 1.180 -24.355 1.00 92.62 463 PHE A O 1
ATOM 3596 N N . GLU A 1 464 ? 4.573 1.478 -24.811 1.00 88.12 464 GLU A N 1
ATOM 3597 C CA . GLU A 1 464 ? 5.103 0.465 -23.901 1.00 88.12 464 GLU A CA 1
ATOM 3598 C C . GLU A 1 464 ? 6.084 1.093 -22.899 1.00 88.12 464 GLU A C 1
ATOM 3600 O O . GLU A 1 464 ? 6.798 2.035 -23.251 1.00 88.12 464 GLU A O 1
ATOM 3605 N N . PRO A 1 465 ? 6.177 0.593 -21.654 1.00 84.12 465 PRO A N 1
ATOM 3606 C CA . PRO A 1 465 ? 7.177 1.068 -20.701 1.00 84.12 465 PRO A CA 1
ATOM 3607 C C . PRO A 1 465 ? 8.605 0.775 -21.188 1.00 84.12 465 PRO A C 1
ATOM 3609 O O . PRO A 1 465 ? 8.938 -0.372 -21.474 1.00 84.12 465 PRO A O 1
ATOM 3612 N N . ALA A 1 466 ? 9.460 1.797 -21.255 1.00 82.56 466 ALA A N 1
ATOM 3613 C CA . ALA A 1 466 ? 10.882 1.662 -21.579 1.00 82.56 466 ALA A CA 1
ATOM 3614 C C . ALA A 1 466 ? 11.776 1.816 -20.342 1.00 82.56 466 ALA A C 1
ATOM 3616 O O . ALA A 1 466 ? 12.738 1.071 -20.183 1.00 82.56 466 ALA A O 1
ATOM 3617 N N . GLN A 1 467 ? 11.463 2.776 -19.467 1.00 82.50 467 GLN A N 1
ATOM 3618 C CA . GLN A 1 467 ? 12.163 2.994 -18.198 1.00 82.50 467 GLN A CA 1
ATOM 3619 C C . GLN A 1 467 ? 11.165 3.311 -17.088 1.00 82.50 467 GLN A C 1
ATOM 3621 O O . GLN A 1 467 ? 10.073 3.828 -17.344 1.00 82.50 467 GLN A O 1
ATOM 3626 N N . ARG A 1 468 ? 11.549 2.992 -15.851 1.00 86.31 468 ARG A N 1
ATOM 3627 C CA . ARG A 1 468 ? 10.750 3.244 -14.654 1.00 86.31 468 ARG A CA 1
ATOM 3628 C C . ARG A 1 468 ? 11.649 3.679 -13.506 1.00 86.31 468 ARG A C 1
ATOM 3630 O O . ARG A 1 468 ? 12.561 2.950 -13.129 1.00 86.31 468 ARG A O 1
ATOM 3637 N N . LEU A 1 469 ? 11.305 4.803 -12.898 1.00 78.69 469 LEU A N 1
ATOM 3638 C CA . LEU A 1 469 ? 11.930 5.343 -11.697 1.00 78.69 469 LEU A CA 1
ATOM 3639 C C . LEU A 1 469 ? 10.852 5.592 -10.649 1.00 78.69 469 LEU A C 1
ATOM 3641 O O . LEU A 1 469 ? 9.674 5.731 -10.971 1.00 78.69 469 LEU A O 1
ATOM 3645 N N . SER A 1 470 ? 11.242 5.668 -9.387 1.00 75.94 470 SER A N 1
ATOM 3646 C CA . SER A 1 470 ? 10.342 6.063 -8.306 1.00 75.94 470 SER A CA 1
ATOM 3647 C C . SER A 1 470 ? 11.087 6.950 -7.334 1.00 75.94 470 SER A C 1
ATOM 3649 O O . SER A 1 470 ? 12.221 6.630 -6.978 1.00 75.94 470 SER A O 1
ATOM 3651 N N . ASP A 1 471 ? 10.446 8.015 -6.869 1.00 73.62 471 ASP A N 1
ATOM 3652 C CA . ASP A 1 471 ? 10.981 8.789 -5.758 1.00 73.62 471 ASP A CA 1
ATOM 3653 C C . ASP A 1 471 ? 10.554 8.220 -4.394 1.00 73.62 471 ASP A C 1
ATOM 3655 O O . ASP A 1 471 ? 9.700 7.336 -4.285 1.00 73.62 471 ASP A O 1
ATOM 3659 N N . SER A 1 472 ? 11.170 8.727 -3.322 1.00 63.25 472 SER A N 1
ATOM 3660 C CA . SER A 1 472 ? 10.892 8.272 -1.951 1.00 63.25 472 SER A CA 1
ATOM 3661 C C . SER A 1 472 ? 9.492 8.633 -1.455 1.00 63.25 472 SER A C 1
ATOM 3663 O O . SER A 1 472 ? 9.094 8.166 -0.393 1.00 63.25 472 SER A O 1
ATOM 3665 N N . ASN A 1 473 ? 8.765 9.476 -2.188 1.00 66.62 473 ASN A N 1
ATOM 3666 C CA . ASN A 1 473 ? 7.458 9.992 -1.802 1.00 66.62 473 ASN A CA 1
ATOM 3667 C C . ASN A 1 473 ? 6.329 9.302 -2.589 1.00 66.62 473 ASN A C 1
ATOM 3669 O O . ASN A 1 473 ? 5.176 9.710 -2.490 1.00 66.62 473 ASN A O 1
ATOM 3673 N N . GLY A 1 474 ? 6.650 8.245 -3.346 1.00 76.19 474 GLY A N 1
ATOM 3674 C CA . GLY A 1 474 ? 5.676 7.377 -4.004 1.00 76.19 474 GLY A CA 1
ATOM 3675 C C . GLY A 1 474 ? 5.307 7.777 -5.431 1.00 76.19 474 GLY A C 1
ATOM 3676 O O . GLY A 1 474 ? 4.553 7.040 -6.062 1.00 76.19 474 GLY A O 1
ATOM 3677 N N . THR A 1 475 ? 5.859 8.868 -5.975 1.00 86.06 475 THR A N 1
ATOM 3678 C CA . THR A 1 475 ? 5.648 9.193 -7.394 1.00 86.06 475 THR A CA 1
ATOM 3679 C C . THR A 1 475 ? 6.552 8.320 -8.250 1.00 86.06 475 THR A C 1
ATOM 3681 O O . THR A 1 475 ? 7.749 8.171 -7.990 1.00 86.06 475 THR A O 1
ATOM 3684 N N . VAL A 1 476 ? 5.953 7.711 -9.266 1.00 88.44 476 VAL A N 1
ATOM 3685 C CA . VAL A 1 476 ? 6.614 6.812 -10.204 1.00 88.44 476 VAL A CA 1
ATOM 3686 C C . VAL A 1 476 ? 6.684 7.503 -11.554 1.00 88.44 476 VAL A C 1
ATOM 3688 O O . VAL A 1 476 ? 5.670 7.933 -12.097 1.00 88.44 476 VAL A O 1
ATOM 3691 N N . TYR A 1 477 ? 7.886 7.589 -12.098 1.00 89.31 477 TYR A N 1
ATOM 3692 C CA . TYR A 1 477 ? 8.154 8.197 -13.387 1.00 89.31 477 TYR A CA 1
ATOM 3693 C C . TYR A 1 477 ? 8.395 7.100 -14.415 1.00 89.31 477 TYR A C 1
ATOM 3695 O O . TYR A 1 477 ? 9.200 6.193 -14.197 1.00 89.31 477 TYR A O 1
ATOM 3703 N N . TYR A 1 478 ? 7.691 7.173 -15.533 1.00 91.06 478 TYR A N 1
ATOM 3704 C CA . TYR A 1 478 ? 7.800 6.246 -16.643 1.00 91.06 478 TYR A CA 1
ATOM 3705 C C . TYR A 1 478 ? 8.316 6.993 -17.864 1.00 91.06 478 TYR A C 1
ATOM 3707 O O . TYR A 1 478 ? 7.821 8.067 -18.194 1.00 91.06 478 TYR A O 1
ATOM 3715 N N . LEU A 1 479 ? 9.271 6.401 -18.571 1.00 91.88 479 LEU A N 1
ATOM 3716 C CA . LEU A 1 479 ? 9.541 6.770 -19.954 1.00 91.88 479 LEU A CA 1
ATOM 3717 C C . LEU A 1 479 ? 8.884 5.710 -20.826 1.00 91.88 479 LEU A C 1
ATOM 3719 O O . LEU A 1 479 ? 9.315 4.557 -20.832 1.00 91.88 479 LEU A O 1
ATOM 3723 N N . LEU A 1 480 ? 7.812 6.081 -21.509 1.00 93.19 480 LEU A N 1
ATOM 3724 C CA . LEU A 1 480 ? 7.097 5.219 -22.435 1.00 93.19 480 LEU A CA 1
ATOM 3725 C C . LEU A 1 480 ? 7.659 5.396 -23.847 1.00 93.19 480 LEU A C 1
ATOM 3727 O O . LEU A 1 480 ? 8.101 6.487 -24.209 1.00 93.19 480 LEU A O 1
ATOM 3731 N N . LYS A 1 481 ? 7.635 4.332 -24.648 1.00 92.88 481 LYS A N 1
ATOM 3732 C CA . LYS A 1 481 ? 8.089 4.327 -26.044 1.00 92.88 481 LYS A CA 1
ATOM 3733 C C . LYS A 1 481 ? 6.991 3.833 -26.979 1.00 92.88 481 LYS A C 1
ATOM 3735 O O . LYS A 1 481 ? 6.252 2.915 -26.630 1.00 92.88 481 LYS A O 1
ATOM 3740 N N . LYS A 1 482 ? 6.923 4.412 -28.172 1.00 94.00 482 LYS A N 1
ATOM 3741 C CA . LYS A 1 482 ? 6.105 3.954 -29.296 1.00 94.00 482 LYS A CA 1
ATOM 3742 C C . LYS A 1 482 ? 6.873 4.225 -30.585 1.00 94.00 482 LYS A C 1
ATOM 3744 O O . LYS A 1 482 ? 6.918 5.364 -31.038 1.00 94.00 482 LYS A O 1
ATOM 3749 N N . ALA A 1 483 ? 7.457 3.185 -31.182 1.00 91.06 483 ALA A N 1
ATOM 3750 C CA . ALA A 1 483 ? 8.424 3.345 -32.274 1.00 91.06 483 ALA A CA 1
ATOM 3751 C C . ALA A 1 483 ? 9.517 4.366 -31.881 1.00 91.06 483 ALA A C 1
ATOM 3753 O O . ALA A 1 483 ? 10.165 4.172 -30.851 1.00 91.06 483 ALA A O 1
ATOM 3754 N N . ASP A 1 484 ? 9.674 5.450 -32.644 1.00 86.75 484 ASP A N 1
ATOM 3755 C CA . ASP A 1 484 ? 10.633 6.529 -32.365 1.00 86.75 484 ASP A CA 1
ATOM 3756 C C . ASP A 1 484 ? 10.086 7.612 -31.413 1.00 86.75 484 ASP A C 1
ATOM 3758 O O . ASP A 1 484 ? 10.834 8.486 -30.975 1.00 86.75 484 ASP A O 1
ATOM 3762 N N . ASP A 1 485 ? 8.797 7.561 -31.059 1.00 89.12 485 ASP A N 1
ATOM 3763 C CA . ASP A 1 485 ? 8.178 8.498 -30.119 1.00 89.12 485 ASP A CA 1
ATOM 3764 C C . ASP A 1 485 ? 8.433 8.062 -28.672 1.00 89.12 485 ASP A C 1
ATOM 3766 O O . ASP A 1 485 ? 8.343 6.881 -28.311 1.00 89.12 485 ASP A O 1
ATOM 3770 N N . ARG A 1 486 ? 8.729 9.040 -27.819 1.00 90.75 486 ARG A N 1
ATOM 3771 C CA . ARG A 1 486 ? 8.900 8.853 -26.379 1.00 90.75 486 ARG A CA 1
ATOM 3772 C C . ARG A 1 486 ? 7.922 9.748 -25.648 1.00 90.75 486 ARG A C 1
ATOM 3774 O O . ARG A 1 486 ? 7.581 10.826 -26.124 1.00 90.75 486 ARG A O 1
ATOM 3781 N N . LEU A 1 487 ? 7.481 9.295 -24.485 1.00 93.19 487 LEU A N 1
ATOM 3782 C CA . LEU A 1 487 ? 6.586 10.056 -23.633 1.00 93.19 487 LEU A CA 1
ATOM 3783 C C . LEU A 1 487 ? 6.975 9.853 -22.180 1.00 93.19 487 LEU A C 1
ATOM 3785 O O . LEU A 1 487 ? 6.986 8.728 -21.683 1.00 93.19 487 LEU A O 1
ATOM 3789 N N . PHE A 1 488 ? 7.282 10.943 -21.494 1.00 93.81 488 PHE A N 1
ATOM 3790 C CA . PHE A 1 488 ? 7.458 10.904 -20.054 1.00 93.81 488 PHE A CA 1
ATOM 3791 C C . PHE A 1 488 ? 6.089 10.894 -19.364 1.00 93.81 488 PHE A C 1
ATOM 3793 O O . PHE A 1 488 ? 5.208 11.663 -19.733 1.00 93.81 488 PHE A O 1
ATOM 3800 N N . VAL A 1 489 ? 5.900 10.050 -18.354 1.00 94.12 489 VAL A N 1
ATOM 3801 C CA . VAL A 1 489 ? 4.660 9.980 -17.578 1.00 94.12 489 VAL A CA 1
ATOM 3802 C C . VAL A 1 489 ? 4.970 9.918 -16.087 1.00 94.12 489 VAL A C 1
ATOM 3804 O O . VAL A 1 489 ? 5.601 8.970 -15.630 1.00 94.12 489 VAL A O 1
ATOM 3807 N N . ALA A 1 490 ? 4.497 10.889 -15.309 1.00 92.88 490 ALA A N 1
ATOM 3808 C CA . ALA A 1 490 ? 4.505 10.832 -13.849 1.00 92.88 490 ALA A CA 1
ATOM 3809 C C . ALA A 1 490 ? 3.168 10.274 -13.335 1.00 92.88 490 ALA A C 1
ATOM 3811 O O . ALA A 1 490 ? 2.106 10.736 -13.739 1.00 92.88 490 ALA A O 1
ATOM 3812 N N . GLN A 1 491 ? 3.216 9.298 -12.432 1.00 93.69 491 GLN A N 1
ATOM 3813 C CA . GLN A 1 491 ? 2.057 8.649 -11.807 1.00 93.69 491 GLN A CA 1
ATOM 3814 C C . GLN A 1 491 ? 2.238 8.605 -10.283 1.00 93.69 491 GLN A C 1
ATOM 3816 O O . GLN A 1 491 ? 3.360 8.697 -9.789 1.00 93.69 491 GLN A O 1
ATOM 3821 N N . GLY A 1 492 ? 1.149 8.461 -9.524 1.00 89.06 492 GLY A N 1
ATOM 3822 C CA . GLY A 1 492 ? 1.183 8.554 -8.056 1.00 89.06 492 GLY A CA 1
ATOM 3823 C C . GLY A 1 492 ? 1.247 10.013 -7.611 1.00 89.06 492 GLY A C 1
ATOM 3824 O O . GLY A 1 492 ? 2.070 10.400 -6.778 1.00 89.06 492 GLY A O 1
ATOM 3825 N N . VAL A 1 493 ? 0.454 10.849 -8.282 1.00 91.69 493 VAL A N 1
ATOM 3826 C CA . VAL A 1 493 ? 0.270 12.269 -7.989 1.00 91.69 493 VAL A CA 1
ATOM 3827 C C . VAL A 1 493 ? -1.180 12.422 -7.557 1.00 91.69 493 VAL A C 1
ATOM 3829 O O . VAL A 1 493 ? -2.053 12.728 -8.359 1.00 91.69 493 VAL A O 1
ATOM 3832 N N . ASP A 1 494 ? -1.426 12.139 -6.282 1.00 89.94 494 ASP A N 1
ATOM 3833 C CA . ASP A 1 494 ? -2.781 11.851 -5.795 1.00 89.94 494 ASP A CA 1
ATOM 3834 C C . ASP A 1 494 ? -3.410 13.035 -5.036 1.00 89.94 494 ASP A C 1
ATOM 3836 O O . ASP A 1 494 ? -4.484 12.913 -4.453 1.00 89.94 494 ASP A O 1
ATOM 3840 N N . SER A 1 495 ? -2.744 14.197 -5.026 1.00 89.56 495 SER A N 1
ATOM 3841 C CA . SER A 1 495 ? -3.268 15.440 -4.448 1.00 89.56 495 SER A CA 1
ATOM 3842 C C . SER A 1 495 ? -2.737 16.702 -5.133 1.00 89.56 495 SER A C 1
ATOM 3844 O O . SER A 1 495 ? -1.651 16.668 -5.720 1.00 89.56 495 SER A O 1
ATOM 3846 N N . PRO A 1 496 ? -3.445 17.845 -5.013 1.00 89.38 496 PRO A N 1
ATOM 3847 C CA . PRO A 1 496 ? -2.966 19.141 -5.484 1.00 89.38 496 PRO A CA 1
ATOM 3848 C C . PRO A 1 496 ? -1.597 19.526 -4.919 1.00 89.38 496 PRO A C 1
ATOM 3850 O O . PRO A 1 496 ? -0.722 19.921 -5.675 1.00 89.38 496 PRO A O 1
ATOM 3853 N N . SER A 1 497 ? -1.351 19.352 -3.618 1.00 85.00 497 SER A N 1
ATOM 3854 C CA . SER A 1 497 ? -0.031 19.614 -3.027 1.00 85.00 497 SER A CA 1
ATOM 3855 C C . SER A 1 497 ? 1.065 18.759 -3.657 1.00 85.00 497 SER A C 1
ATOM 3857 O O . SER A 1 497 ? 2.153 19.262 -3.942 1.00 85.00 497 SER A O 1
ATOM 3859 N N . ARG A 1 498 ? 0.788 17.475 -3.920 1.00 85.94 498 ARG A N 1
ATOM 3860 C CA . ARG A 1 498 ? 1.760 16.593 -4.572 1.00 85.94 498 ARG A CA 1
ATOM 3861 C C . ARG A 1 498 ? 1.992 16.991 -6.027 1.00 85.94 498 ARG A C 1
ATOM 3863 O O . ARG A 1 498 ? 3.137 16.994 -6.469 1.00 85.94 498 ARG A O 1
ATOM 3870 N N . LEU A 1 499 ? 0.935 17.372 -6.740 1.00 88.50 499 LEU A N 1
ATOM 3871 C CA . LEU A 1 499 ? 1.013 17.920 -8.092 1.00 88.50 499 LEU A CA 1
ATOM 3872 C C . LEU A 1 499 ? 1.875 19.185 -8.120 1.00 88.50 499 LEU A C 1
ATOM 3874 O O . LEU A 1 499 ? 2.834 19.240 -8.884 1.00 88.50 499 LEU A O 1
ATOM 3878 N N . ASN A 1 500 ? 1.614 20.138 -7.223 1.00 85.25 500 ASN A N 1
ATOM 3879 C CA . ASN A 1 500 ? 2.396 21.366 -7.086 1.00 85.25 500 ASN A CA 1
ATOM 3880 C C . ASN A 1 500 ? 3.863 21.052 -6.815 1.00 85.25 500 ASN A C 1
ATOM 3882 O O . ASN A 1 500 ? 4.740 21.675 -7.405 1.00 85.25 500 ASN A O 1
ATOM 3886 N N . GLN A 1 501 ? 4.141 20.075 -5.950 1.00 82.62 501 GLN A N 1
ATOM 3887 C CA . GLN A 1 501 ? 5.502 19.656 -5.652 1.00 82.62 501 GLN A CA 1
ATOM 3888 C C . GLN A 1 501 ? 6.191 19.074 -6.891 1.00 82.62 501 GLN A C 1
ATOM 3890 O O . GLN A 1 501 ? 7.287 19.511 -7.220 1.00 82.62 501 GLN A O 1
ATOM 3895 N N . VAL A 1 502 ? 5.562 18.130 -7.597 1.00 85.62 502 VAL A N 1
ATOM 3896 C CA . VAL A 1 502 ? 6.134 17.501 -8.800 1.00 85.62 502 VAL A CA 1
ATOM 3897 C C . VAL A 1 502 ? 6.375 18.537 -9.902 1.00 85.62 502 VAL A C 1
ATOM 3899 O O . VAL A 1 502 ? 7.473 18.587 -10.454 1.00 85.62 502 VAL A O 1
ATOM 3902 N N . VAL A 1 503 ? 5.401 19.414 -10.164 1.00 86.81 503 VAL A N 1
ATOM 3903 C CA . VAL A 1 503 ? 5.528 20.512 -11.138 1.00 86.81 503 VAL A CA 1
ATOM 3904 C C . VAL A 1 503 ? 6.630 21.489 -10.724 1.00 86.81 503 VAL A C 1
ATOM 3906 O O . VAL A 1 503 ? 7.455 21.861 -11.554 1.00 86.81 503 VAL A O 1
ATOM 3909 N N . SER A 1 504 ? 6.717 21.848 -9.439 1.00 80.88 504 SER A N 1
ATOM 3910 C CA . SER A 1 504 ? 7.775 22.733 -8.929 1.00 80.88 504 SER A CA 1
ATOM 3911 C C . SER A 1 504 ? 9.164 22.121 -9.094 1.00 80.88 504 SER A C 1
ATOM 3913 O O . SER A 1 504 ? 10.089 22.836 -9.464 1.00 80.88 504 SER A O 1
ATOM 3915 N N . ILE A 1 505 ? 9.323 20.809 -8.868 1.00 80.31 505 ILE A N 1
ATOM 3916 C CA . ILE A 1 505 ? 10.608 20.121 -9.083 1.00 80.31 505 ILE A CA 1
ATOM 3917 C C . ILE A 1 505 ? 10.956 20.109 -10.577 1.00 80.31 505 ILE A C 1
ATOM 3919 O O . ILE A 1 505 ? 12.107 20.351 -10.930 1.00 80.31 505 ILE A O 1
ATOM 3923 N N . MET A 1 506 ? 9.985 19.876 -11.467 1.00 82.94 506 MET A N 1
ATOM 3924 C CA . MET A 1 506 ? 10.214 19.937 -12.917 1.00 82.94 506 MET A CA 1
ATOM 3925 C C . MET A 1 506 ? 10.638 21.340 -13.365 1.00 82.94 506 MET A C 1
ATOM 3927 O O . MET A 1 506 ? 11.646 21.481 -14.057 1.00 82.94 506 MET A O 1
ATOM 3931 N N . ALA A 1 507 ? 9.925 22.378 -12.924 1.00 83.31 507 ALA A N 1
ATOM 3932 C CA . ALA A 1 507 ? 10.257 23.766 -13.234 1.00 83.31 507 ALA A CA 1
ATOM 3933 C C . ALA A 1 507 ? 11.648 24.144 -12.698 1.00 83.31 507 ALA A C 1
ATOM 3935 O O . ALA A 1 507 ? 12.469 24.712 -13.416 1.00 83.31 507 ALA A O 1
ATOM 3936 N N . ALA A 1 508 ? 11.950 23.746 -11.460 1.00 76.38 508 ALA A N 1
ATOM 3937 C CA . ALA A 1 508 ? 13.264 23.891 -10.845 1.00 76.38 508 ALA A CA 1
ATOM 3938 C C . ALA A 1 508 ? 14.383 23.191 -11.632 1.00 76.38 508 ALA A C 1
ATOM 3940 O O . ALA A 1 508 ? 15.493 23.707 -11.726 1.00 76.38 508 ALA A O 1
ATOM 3941 N N . ALA A 1 509 ? 14.091 22.036 -12.231 1.00 76.25 509 ALA A N 1
ATOM 3942 C CA . ALA A 1 509 ? 15.029 21.298 -13.068 1.00 76.25 509 ALA A CA 1
ATOM 3943 C C . ALA A 1 509 ? 15.288 21.956 -14.439 1.00 76.25 509 ALA A C 1
ATOM 3945 O O . ALA A 1 509 ? 16.129 21.453 -15.192 1.00 76.25 509 ALA A O 1
ATOM 3946 N N . GLY A 1 510 ? 14.586 23.053 -14.756 1.00 81.50 510 GLY A N 1
ATOM 3947 C CA . GLY A 1 510 ? 14.638 23.769 -16.031 1.00 81.50 510 GLY A CA 1
ATOM 3948 C C . GLY A 1 510 ? 13.635 23.266 -17.073 1.00 81.50 510 GLY A C 1
ATOM 3949 O O . GLY A 1 510 ? 13.715 23.670 -18.231 1.00 81.50 510 GLY A O 1
ATOM 3950 N N . VAL A 1 511 ? 12.713 22.369 -16.702 1.00 83.44 511 VAL A N 1
ATOM 3951 C CA . VAL A 1 511 ? 11.676 21.880 -17.619 1.00 83.44 511 VAL A CA 1
ATOM 3952 C C . VAL A 1 511 ? 10.660 22.991 -17.859 1.00 83.44 511 VAL A C 1
ATOM 3954 O O . VAL A 1 511 ? 10.132 23.577 -16.915 1.00 83.44 511 VAL A O 1
ATOM 3957 N N . ASP A 1 512 ? 10.350 23.244 -19.128 1.00 85.50 512 ASP A N 1
ATOM 3958 C CA . ASP A 1 512 ? 9.246 24.113 -19.535 1.00 85.50 512 ASP A CA 1
ATOM 3959 C C . ASP A 1 512 ? 7.906 23.422 -19.235 1.00 85.50 512 ASP A C 1
ATOM 3961 O O . ASP A 1 512 ? 7.311 22.764 -20.089 1.00 85.50 512 ASP A O 1
ATOM 3965 N N . VAL A 1 513 ? 7.476 23.497 -17.974 1.00 86.50 513 VAL A N 1
ATOM 3966 C CA . VAL A 1 513 ? 6.268 22.817 -17.490 1.00 86.50 513 VAL A CA 1
ATOM 3967 C C . VAL A 1 513 ? 4.995 23.317 -18.165 1.00 86.50 513 VAL A C 1
ATOM 3969 O O . VAL A 1 513 ? 4.073 22.530 -18.331 1.00 86.50 513 VAL A O 1
ATOM 3972 N N . GLU A 1 514 ? 4.964 24.580 -18.593 1.00 85.50 514 GLU A N 1
ATOM 3973 C CA . GLU A 1 514 ? 3.800 25.195 -19.234 1.00 85.50 514 GLU A CA 1
ATOM 3974 C C . GLU A 1 514 ? 3.547 24.587 -20.617 1.00 85.50 514 GLU A C 1
ATOM 3976 O O . GLU A 1 514 ? 2.428 24.185 -20.932 1.00 85.50 514 GLU A O 1
ATOM 3981 N N . ASN A 1 515 ? 4.600 24.454 -21.430 1.00 86.19 515 ASN A N 1
ATOM 3982 C CA . ASN A 1 515 ? 4.441 23.999 -22.811 1.00 86.19 515 ASN A CA 1
ATOM 3983 C C . ASN A 1 515 ? 4.667 22.493 -22.994 1.00 86.19 515 ASN A C 1
ATOM 3985 O O . ASN A 1 515 ? 4.161 21.912 -23.957 1.00 86.19 515 ASN A O 1
ATOM 3989 N N . LYS A 1 516 ? 5.436 21.844 -22.109 1.00 88.25 516 LYS A N 1
ATOM 3990 C CA . LYS A 1 516 ? 5.836 20.436 -22.280 1.00 88.25 516 LYS A CA 1
ATOM 3991 C C . LYS A 1 516 ? 5.115 19.459 -21.373 1.00 88.25 516 LYS A C 1
ATOM 3993 O O . LYS A 1 516 ? 5.163 18.262 -21.657 1.00 88.25 516 LYS A O 1
ATOM 3998 N N . ILE A 1 517 ? 4.489 19.923 -20.294 1.00 91.69 517 ILE A N 1
ATOM 3999 C CA . ILE A 1 517 ? 3.832 19.046 -19.326 1.00 91.69 517 ILE A CA 1
ATOM 4000 C C . ILE A 1 517 ? 2.325 19.253 -19.400 1.00 91.69 517 ILE A C 1
ATOM 4002 O O . ILE A 1 517 ? 1.813 20.369 -19.402 1.00 91.69 517 ILE A O 1
ATOM 4006 N N . SER A 1 518 ? 1.592 18.149 -19.464 1.00 92.88 518 SER A N 1
ATOM 4007 C CA . SER A 1 518 ? 0.134 18.172 -19.392 1.00 92.88 518 SER A CA 1
ATOM 4008 C C . SER A 1 518 ? -0.382 17.216 -18.333 1.00 92.88 518 SER A C 1
ATOM 4010 O O . SER A 1 518 ? 0.304 16.282 -17.933 1.00 92.88 518 SER A O 1
ATOM 4012 N N . ILE A 1 519 ? -1.585 17.468 -17.844 1.00 93.38 519 ILE A N 1
ATOM 4013 C CA . ILE A 1 519 ? -2.254 16.661 -16.833 1.00 93.38 519 ILE A CA 1
ATOM 4014 C C . ILE A 1 519 ? -3.332 15.836 -17.536 1.00 93.38 519 ILE A C 1
ATOM 4016 O O . ILE A 1 519 ? -4.106 16.355 -18.344 1.00 93.38 519 ILE A O 1
ATOM 4020 N N . ARG A 1 520 ? -3.363 14.537 -17.238 1.00 93.75 520 ARG A N 1
ATOM 4021 C CA . ARG A 1 520 ? -4.335 13.568 -17.756 1.00 93.75 520 ARG A CA 1
ATOM 4022 C C . ARG A 1 520 ? -5.189 13.050 -16.608 1.00 93.75 520 ARG A C 1
ATOM 4024 O O . ARG A 1 520 ? -4.677 12.327 -15.758 1.00 93.75 520 ARG A O 1
ATOM 4031 N N . GLY A 1 521 ? -6.484 13.350 -16.623 1.00 91.12 521 GLY A N 1
ATOM 4032 C CA . GLY A 1 521 ? -7.443 12.914 -15.605 1.00 91.12 521 GLY A CA 1
ATOM 4033 C C . GLY A 1 521 ? -7.911 14.054 -14.699 1.00 91.12 521 GLY A C 1
ATOM 4034 O O . GLY A 1 521 ? -7.607 15.219 -14.941 1.00 91.12 521 GLY A O 1
ATOM 4035 N N . ASP A 1 522 ? -8.662 13.708 -13.653 1.00 88.31 522 ASP A N 1
ATOM 4036 C CA . ASP A 1 522 ? -9.298 14.671 -12.747 1.00 88.31 522 ASP A CA 1
ATOM 4037 C C . ASP A 1 522 ? -8.803 14.456 -11.311 1.00 88.31 522 ASP A C 1
ATOM 4039 O O . ASP A 1 522 ? -8.941 13.370 -10.743 1.00 88.31 522 ASP A O 1
ATOM 4043 N N . MET A 1 523 ? -8.203 15.502 -10.740 1.00 91.25 523 MET A N 1
ATOM 4044 C CA . MET A 1 523 ? -7.625 15.473 -9.396 1.00 91.25 523 MET A CA 1
ATOM 4045 C C . MET A 1 523 ? -8.689 15.364 -8.303 1.00 91.25 523 MET A C 1
ATOM 4047 O O . MET A 1 523 ? -8.466 14.689 -7.300 1.00 91.25 523 MET A O 1
ATOM 4051 N N . GLN A 1 524 ? -9.827 16.037 -8.471 1.00 87.69 524 GLN A N 1
ATOM 4052 C CA . GLN A 1 524 ? -10.889 16.032 -7.475 1.00 87.69 524 GLN A CA 1
ATOM 4053 C C . GLN A 1 524 ? -11.538 14.650 -7.425 1.00 87.69 524 GLN A C 1
ATOM 4055 O O . GLN A 1 524 ? -11.603 14.056 -6.352 1.00 87.69 524 GLN A O 1
ATOM 4060 N N . ARG A 1 525 ? -11.851 14.070 -8.590 1.00 85.12 525 ARG A N 1
ATOM 4061 C CA . ARG A 1 525 ? -12.355 12.693 -8.684 1.00 85.12 525 ARG A CA 1
ATOM 4062 C C . ARG A 1 525 ? -11.395 11.683 -8.055 1.00 85.12 525 ARG A C 1
ATOM 4064 O O . ARG A 1 525 ? -11.829 10.807 -7.314 1.00 85.12 525 ARG A O 1
ATOM 4071 N N . LEU A 1 526 ? -10.094 11.780 -8.349 1.00 88.31 526 LEU A N 1
ATOM 4072 C CA . LEU A 1 526 ? -9.093 10.870 -7.780 1.00 88.31 526 LEU A CA 1
ATOM 4073 C C . LEU A 1 526 ? -9.060 10.959 -6.247 1.00 88.31 526 LEU A C 1
ATOM 4075 O O . LEU A 1 526 ? -8.960 9.935 -5.572 1.00 88.31 526 LEU A O 1
ATOM 4079 N N . ARG A 1 527 ? -9.160 12.172 -5.697 1.00 91.38 527 ARG A N 1
ATOM 4080 C CA . ARG A 1 527 ? -9.218 12.391 -4.249 1.00 91.38 527 ARG A CA 1
ATOM 4081 C C . ARG A 1 527 ? -10.487 11.838 -3.625 1.00 91.38 527 ARG A C 1
ATOM 4083 O O . ARG A 1 527 ? -10.386 11.154 -2.613 1.00 91.38 527 ARG A O 1
ATOM 4090 N N . ASP A 1 528 ? -11.640 12.099 -4.233 1.00 85.75 528 ASP A N 1
ATOM 4091 C CA . ASP A 1 528 ? -12.925 11.598 -3.749 1.00 85.75 528 ASP A CA 1
ATOM 4092 C C . ASP A 1 528 ? -12.920 10.064 -3.719 1.00 85.75 528 ASP A C 1
ATOM 4094 O O . ASP A 1 528 ? -13.107 9.482 -2.656 1.00 85.75 528 ASP A O 1
ATOM 4098 N N . LEU A 1 529 ? -12.504 9.410 -4.810 1.00 82.69 529 LEU A N 1
ATOM 4099 C CA . LEU A 1 529 ? -12.344 7.950 -4.856 1.00 82.69 529 LEU A CA 1
ATOM 4100 C C . LEU A 1 529 ? -11.407 7.415 -3.762 1.00 82.69 529 LEU A C 1
ATOM 4102 O O . LEU A 1 529 ? -11.719 6.430 -3.094 1.00 82.69 529 LEU A O 1
ATOM 4106 N N . ASN A 1 530 ? -10.247 8.048 -3.566 1.00 88.38 530 ASN A N 1
ATOM 4107 C CA . ASN A 1 530 ? -9.288 7.621 -2.545 1.00 88.38 530 ASN A CA 1
ATOM 4108 C C . ASN A 1 530 ? -9.833 7.803 -1.120 1.00 88.38 530 ASN A C 1
ATOM 4110 O O . ASN A 1 530 ? -9.577 6.954 -0.263 1.00 88.38 530 ASN A O 1
ATOM 4114 N N . ARG A 1 531 ? -10.572 8.889 -0.860 1.00 93.62 531 ARG A N 1
ATOM 4115 C CA . ARG A 1 531 ? -11.230 9.147 0.426 1.00 93.62 531 ARG A CA 1
ATOM 4116 C C . ARG A 1 531 ? -12.316 8.111 0.692 1.00 93.62 531 ARG A C 1
ATOM 4118 O O . ARG A 1 531 ? -12.318 7.521 1.768 1.00 93.62 531 ARG A O 1
ATOM 4125 N N . ASP A 1 532 ? -13.174 7.849 -0.287 1.00 83.44 532 ASP A N 1
ATOM 4126 C CA . ASP A 1 532 ? -14.300 6.927 -0.144 1.00 83.44 532 ASP A CA 1
ATOM 4127 C C . ASP A 1 532 ? -13.795 5.492 0.070 1.00 83.44 532 ASP A C 1
ATOM 4129 O O . ASP A 1 532 ? -14.255 4.784 0.967 1.00 83.44 532 ASP A O 1
ATOM 4133 N N . PHE A 1 533 ? -12.758 5.071 -0.667 1.00 84.56 533 PHE A N 1
ATOM 4134 C CA . PHE A 1 533 ? -12.103 3.786 -0.415 1.00 84.56 533 PHE A CA 1
ATOM 4135 C C . PHE A 1 533 ? -11.481 3.707 0.978 1.00 84.56 533 PHE A C 1
ATOM 4137 O O . PHE A 1 533 ? -11.562 2.653 1.615 1.00 84.56 533 PHE A O 1
ATOM 4144 N N . LEU A 1 534 ? -10.869 4.790 1.464 1.00 94.25 534 LEU A N 1
ATOM 4145 C CA . LEU A 1 534 ? -10.324 4.827 2.816 1.00 94.25 534 LEU A CA 1
ATOM 4146 C C . LEU A 1 534 ? -11.434 4.719 3.869 1.00 94.25 534 LEU A C 1
ATOM 4148 O O . LEU A 1 534 ? -11.288 3.947 4.814 1.00 94.25 534 LEU A O 1
ATOM 4152 N N . GLU A 1 535 ? -12.541 5.436 3.697 1.00 91.88 535 GLU A N 1
ATOM 4153 C CA . GLU A 1 535 ? -13.697 5.391 4.597 1.00 91.88 535 GLU A CA 1
ATOM 4154 C C . GLU A 1 535 ? -14.309 3.984 4.658 1.00 91.88 535 GLU A C 1
ATOM 4156 O O . GLU A 1 535 ? -14.509 3.435 5.745 1.00 91.88 535 GLU A O 1
ATOM 4161 N N . ILE A 1 536 ? -14.492 3.340 3.501 1.00 81.62 536 ILE A N 1
ATOM 4162 C CA . ILE A 1 536 ? -14.935 1.942 3.405 1.00 81.62 536 ILE A CA 1
ATOM 4163 C C . ILE A 1 536 ? -13.943 1.009 4.108 1.00 81.62 536 ILE A C 1
ATOM 4165 O O . ILE A 1 536 ? -14.344 0.112 4.852 1.00 81.62 536 ILE A O 1
ATOM 4169 N N . ALA A 1 537 ? -12.639 1.197 3.892 1.00 89.25 537 ALA A N 1
ATOM 4170 C CA . ALA A 1 537 ? -11.616 0.347 4.489 1.00 89.25 537 ALA A CA 1
ATOM 4171 C C . ALA A 1 537 ? -11.566 0.473 6.019 1.00 89.25 537 ALA A C 1
ATOM 4173 O O . ALA A 1 537 ? -11.424 -0.542 6.702 1.00 89.25 537 ALA A O 1
ATOM 4174 N N . ILE A 1 538 ? -11.704 1.689 6.559 1.00 94.88 538 ILE A N 1
ATOM 4175 C CA . ILE A 1 538 ? -11.759 1.933 8.006 1.00 94.88 538 ILE A CA 1
ATOM 4176 C C . ILE A 1 538 ? -13.054 1.353 8.590 1.00 94.88 538 ILE A C 1
ATOM 4178 O O . ILE A 1 538 ? -13.004 0.652 9.601 1.00 94.88 538 ILE A O 1
ATOM 4182 N N . SER A 1 539 ? -14.193 1.578 7.933 1.00 88.06 539 SER A N 1
ATOM 4183 C CA . SER A 1 539 ? -15.508 1.098 8.382 1.00 88.06 539 SER A CA 1
ATOM 4184 C C . SER A 1 539 ? -15.630 -0.432 8.371 1.00 88.06 539 SER A C 1
ATOM 4186 O O . SER A 1 539 ? -16.329 -1.006 9.202 1.00 88.06 539 SER A O 1
ATOM 4188 N N . ASN A 1 540 ? -14.904 -1.112 7.478 1.00 88.44 540 ASN A N 1
ATOM 4189 C CA . ASN A 1 540 ? -14.866 -2.577 7.391 1.00 88.44 540 ASN A CA 1
ATOM 4190 C C . ASN A 1 540 ? -13.930 -3.248 8.412 1.00 88.44 540 ASN A C 1
ATOM 4192 O O . ASN A 1 540 ? -13.803 -4.479 8.424 1.00 88.44 540 ASN A O 1
ATOM 4196 N N . LEU A 1 541 ? -13.245 -2.486 9.270 1.00 92.56 541 LEU A N 1
ATOM 4197 C CA . LEU A 1 541 ? -12.423 -3.077 10.320 1.00 92.56 541 LEU A CA 1
ATOM 4198 C C . LEU A 1 541 ? -13.298 -3.828 11.330 1.00 92.56 541 LEU A C 1
ATOM 4200 O O . LEU A 1 541 ? -14.302 -3.333 11.825 1.00 92.56 541 LEU A O 1
ATOM 4204 N N . SER A 1 542 ? -12.864 -5.035 11.703 1.00 91.56 542 SER A N 1
ATOM 4205 C CA . SER A 1 542 ? -13.637 -5.934 12.582 1.00 91.56 542 SER A CA 1
ATOM 4206 C C . SER A 1 542 ? -13.877 -5.427 14.015 1.00 91.56 542 SER A C 1
ATOM 4208 O O . SER A 1 542 ? -14.558 -6.094 14.793 1.00 91.56 542 SER A O 1
ATOM 4210 N N . LYS A 1 543 ? -13.277 -4.294 14.398 1.00 94.56 543 LYS A N 1
ATOM 4211 C CA . LYS A 1 543 ? -13.367 -3.693 15.734 1.00 94.56 543 LYS A CA 1
ATOM 4212 C C . LYS A 1 543 ? -13.440 -2.175 15.601 1.00 94.56 543 LYS A C 1
ATOM 4214 O O . LYS A 1 543 ? -12.853 -1.639 14.660 1.00 94.56 543 LYS A O 1
ATOM 4219 N N . PRO A 1 544 ? -14.086 -1.483 16.555 1.00 95.31 544 PRO A N 1
ATOM 4220 C CA . PRO A 1 544 ? -14.170 -0.029 16.533 1.00 95.31 544 PRO A CA 1
ATOM 4221 C C . PRO A 1 544 ? -12.780 0.609 16.566 1.00 95.31 544 PRO A C 1
ATOM 4223 O O . PRO A 1 544 ? -11.881 0.145 17.276 1.00 95.31 544 PRO A O 1
ATOM 4226 N N . VAL A 1 545 ? -12.619 1.700 15.823 1.00 97.06 545 VAL A N 1
ATOM 4227 C CA . VAL A 1 545 ? -11.394 2.499 15.828 1.00 97.06 545 VAL A CA 1
ATOM 4228 C C . VAL A 1 545 ? -11.484 3.542 16.934 1.00 97.06 545 VAL A C 1
ATOM 4230 O O . VAL A 1 545 ? -12.340 4.420 16.916 1.00 97.06 545 VAL A O 1
ATOM 4233 N N . VAL A 1 546 ? -10.589 3.441 17.911 1.00 96.69 546 VAL A N 1
ATOM 4234 C CA . VAL A 1 546 ? -10.619 4.253 19.138 1.00 96.69 546 VAL A CA 1
ATOM 4235 C C . VAL A 1 546 ? -9.730 5.490 19.045 1.00 96.69 546 VAL A C 1
ATOM 4237 O O . VAL A 1 546 ? -9.885 6.431 19.821 1.00 96.69 546 VAL A O 1
ATOM 4240 N N . GLY A 1 547 ? -8.814 5.511 18.077 1.00 96.31 547 GLY A N 1
ATOM 4241 C CA . GLY A 1 547 ? -7.992 6.672 17.779 1.00 96.31 547 GLY A CA 1
ATOM 4242 C C . GLY A 1 547 ? -7.158 6.498 16.519 1.00 96.31 547 GLY A C 1
ATOM 4243 O O . GLY A 1 547 ? -6.902 5.382 16.060 1.00 96.31 547 GLY A O 1
ATOM 4244 N N . VAL A 1 548 ? -6.724 7.624 15.968 1.00 96.31 548 VAL A N 1
ATOM 4245 C CA . VAL A 1 548 ? -5.868 7.686 14.787 1.00 96.31 548 VAL A CA 1
ATOM 4246 C C . VAL A 1 548 ? -4.617 8.487 15.116 1.00 96.31 548 VAL A C 1
ATOM 4248 O O . VAL A 1 548 ? -4.681 9.588 15.661 1.00 96.31 548 VAL A O 1
ATOM 4251 N N . VAL A 1 549 ? -3.470 7.924 14.760 1.00 93.81 549 VAL A N 1
ATOM 4252 C CA . VAL A 1 549 ? -2.170 8.579 14.790 1.00 93.81 549 VAL A CA 1
ATOM 4253 C C . VAL A 1 549 ? -1.747 8.882 13.356 1.00 93.81 549 VAL A C 1
ATOM 4255 O O . VAL A 1 549 ? -1.609 7.964 12.547 1.00 93.81 549 VAL A O 1
ATOM 4258 N N . ILE A 1 550 ? -1.509 10.157 13.056 1.00 91.81 550 ILE A N 1
ATOM 4259 C CA . ILE A 1 550 ? -1.103 10.636 11.729 1.00 91.81 550 ILE A CA 1
ATOM 4260 C C . ILE A 1 550 ? 0.340 11.141 11.822 1.00 91.81 550 ILE A C 1
ATOM 4262 O O . ILE A 1 550 ? 0.608 12.094 12.553 1.00 91.81 550 ILE A O 1
ATOM 4266 N N . GLY A 1 551 ? 1.277 10.493 11.121 1.00 84.94 551 GLY A N 1
ATOM 4267 C CA . GLY A 1 551 ? 2.697 10.867 11.129 1.00 84.94 551 GLY A CA 1
ATOM 4268 C C . GLY A 1 551 ? 3.621 9.692 10.801 1.00 84.94 551 GLY A C 1
ATOM 4269 O O . GLY A 1 551 ? 3.342 8.903 9.905 1.00 84.94 551 GLY A O 1
ATOM 4270 N N . ASP A 1 552 ? 4.741 9.545 11.514 1.00 81.00 552 ASP A N 1
ATOM 4271 C CA . ASP A 1 552 ? 5.642 8.401 11.314 1.00 81.00 552 ASP A CA 1
ATOM 4272 C C . ASP A 1 552 ? 5.113 7.130 12.005 1.00 81.00 552 ASP A C 1
ATOM 4274 O O . ASP A 1 552 ? 5.446 6.827 13.158 1.00 81.00 552 ASP A O 1
ATOM 4278 N N . LYS A 1 553 ? 4.308 6.357 11.262 1.00 85.44 553 LYS A N 1
ATOM 4279 C CA . LYS A 1 553 ? 3.799 5.030 11.651 1.00 85.44 553 LYS A CA 1
ATOM 4280 C C . LYS A 1 553 ? 4.861 4.139 12.311 1.00 85.44 553 LYS A C 1
ATOM 4282 O O . LYS A 1 553 ? 4.576 3.483 13.312 1.00 85.44 553 LYS A O 1
ATOM 4287 N N . ASN A 1 554 ? 6.084 4.100 11.782 1.00 84.56 554 ASN A N 1
ATOM 4288 C CA . ASN A 1 554 ? 7.120 3.190 12.276 1.00 84.56 554 ASN A CA 1
ATOM 4289 C C . ASN A 1 554 ? 7.622 3.612 13.662 1.00 84.56 554 ASN A C 1
ATOM 4291 O O . ASN A 1 554 ? 7.849 2.764 14.530 1.00 84.56 554 ASN A O 1
ATOM 4295 N N . ASN A 1 555 ? 7.752 4.919 13.903 1.00 84.38 555 ASN A N 1
ATOM 4296 C CA . ASN A 1 555 ? 8.103 5.434 15.226 1.00 84.38 555 ASN A CA 1
ATOM 4297 C C . ASN A 1 555 ? 6.987 5.207 16.250 1.00 84.38 555 ASN A C 1
ATOM 4299 O O . ASN A 1 555 ? 7.284 4.929 17.412 1.00 84.38 555 ASN A O 1
ATOM 4303 N N . VAL A 1 556 ? 5.721 5.259 15.833 1.00 84.19 556 VAL A N 1
ATOM 4304 C CA . VAL A 1 556 ? 4.574 4.927 16.695 1.00 84.19 556 VAL A CA 1
ATOM 4305 C C . VAL A 1 556 ? 4.657 3.475 17.147 1.00 84.19 556 VAL A C 1
ATOM 4307 O O . VAL A 1 556 ? 4.652 3.204 18.347 1.00 84.19 556 VAL A O 1
ATOM 4310 N N . LEU A 1 557 ? 4.836 2.545 16.209 1.00 85.44 557 LEU A N 1
ATOM 4311 C CA . LEU A 1 557 ? 4.977 1.117 16.503 1.00 85.44 557 LEU A CA 1
ATOM 4312 C C . LEU A 1 557 ? 6.187 0.837 17.398 1.00 85.44 557 LEU A C 1
ATOM 4314 O O . LEU A 1 557 ? 6.067 0.124 18.395 1.00 85.44 557 LEU A O 1
ATOM 4318 N N . SER A 1 558 ? 7.333 1.459 17.101 1.00 86.00 558 SER A N 1
ATOM 4319 C CA . SER A 1 558 ? 8.527 1.355 17.944 1.00 86.00 558 SER A CA 1
ATOM 4320 C C . SER A 1 558 ? 8.310 1.941 19.341 1.00 86.00 558 SER A C 1
ATOM 4322 O O . SER A 1 558 ? 8.917 1.454 20.296 1.00 86.00 558 SER A O 1
ATOM 4324 N N . SER A 1 559 ? 7.503 2.995 19.473 1.00 86.06 559 SER A N 1
ATOM 4325 C CA . SER A 1 559 ? 7.176 3.606 20.760 1.00 86.06 559 SER A CA 1
ATOM 4326 C C . SER A 1 559 ? 6.280 2.712 21.596 1.00 86.06 559 SER A C 1
ATOM 4328 O O . SER A 1 559 ? 6.603 2.448 22.755 1.00 86.06 559 SER A O 1
ATOM 4330 N N . LEU A 1 560 ? 5.222 2.166 20.998 1.00 86.06 560 LEU A N 1
ATOM 4331 C CA . LEU A 1 560 ? 4.343 1.200 21.651 1.00 86.06 560 LEU A CA 1
ATOM 4332 C C . LEU A 1 560 ? 5.114 -0.043 22.098 1.00 86.06 560 LEU A C 1
ATOM 4334 O O . LEU A 1 560 ? 5.018 -0.449 23.254 1.00 86.06 560 LEU A O 1
ATOM 4338 N N . SER A 1 561 ? 5.927 -0.622 21.212 1.00 85.75 561 SER A N 1
ATOM 4339 C CA . SER A 1 561 ? 6.697 -1.823 21.531 1.00 85.75 561 SER A CA 1
ATOM 4340 C C . SER A 1 561 ? 7.740 -1.548 22.625 1.00 85.75 561 SER A C 1
ATOM 4342 O O . SER A 1 561 ? 7.888 -2.337 23.560 1.00 85.75 561 SER A O 1
ATOM 4344 N N . GLY A 1 562 ? 8.403 -0.386 22.567 1.00 85.25 562 GLY A N 1
ATOM 4345 C CA . GLY A 1 562 ? 9.363 0.066 23.573 1.00 85.25 562 GLY A CA 1
ATOM 4346 C C . GLY A 1 562 ? 8.746 0.261 24.960 1.00 85.25 562 GLY A C 1
ATOM 4347 O O . GLY A 1 562 ? 9.336 -0.179 25.944 1.00 85.25 562 GLY A O 1
ATOM 4348 N N . GLN A 1 563 ? 7.541 0.839 25.050 1.00 82.56 563 GLN A N 1
ATOM 4349 C CA . GLN A 1 563 ? 6.812 1.007 26.320 1.00 82.56 563 GLN A CA 1
ATOM 4350 C C . GLN A 1 563 ? 6.507 -0.329 27.008 1.00 82.56 563 GLN A C 1
ATOM 4352 O O . GLN A 1 563 ? 6.506 -0.409 28.234 1.00 82.56 563 GLN A O 1
ATOM 4357 N N . LEU A 1 564 ? 6.262 -1.376 26.222 1.00 83.50 564 LEU A N 1
ATOM 4358 C CA . LEU A 1 564 ? 5.962 -2.717 26.722 1.00 83.50 564 LEU A CA 1
ATOM 4359 C C . LEU A 1 564 ? 7.217 -3.581 26.911 1.00 83.50 564 LEU A C 1
ATOM 4361 O O . LEU A 1 564 ? 7.110 -4.721 27.359 1.00 83.50 564 LEU A O 1
ATOM 4365 N N . ASN A 1 565 ? 8.398 -3.070 26.543 1.00 87.12 565 ASN A N 1
ATOM 4366 C CA . ASN A 1 565 ? 9.640 -3.838 26.452 1.00 87.12 565 ASN A CA 1
ATOM 4367 C C . ASN A 1 565 ? 9.474 -5.125 25.610 1.00 87.12 565 ASN A C 1
ATOM 4369 O O . ASN A 1 565 ? 9.954 -6.205 25.968 1.00 87.12 565 ASN A O 1
ATOM 4373 N N . VAL A 1 566 ? 8.756 -5.017 24.486 1.00 85.88 566 VAL A N 1
ATOM 4374 C CA . VAL A 1 566 ? 8.551 -6.099 23.513 1.00 85.88 566 VAL A CA 1
ATOM 4375 C C . VAL A 1 566 ? 9.056 -5.683 22.132 1.00 85.88 566 VAL A C 1
ATOM 4377 O O . VAL A 1 566 ? 9.112 -4.500 21.799 1.00 85.88 566 VAL A O 1
ATOM 4380 N N . GLY A 1 567 ? 9.429 -6.663 21.309 1.00 81.19 567 GLY A N 1
ATOM 4381 C CA . GLY A 1 567 ? 9.703 -6.420 19.893 1.00 81.19 567 GLY A CA 1
ATOM 4382 C C . GLY A 1 567 ? 8.424 -6.031 19.147 1.00 81.19 567 GLY A C 1
ATOM 4383 O O . GLY A 1 567 ? 7.332 -6.474 19.511 1.00 81.19 567 GLY A O 1
ATOM 4384 N N . HIS A 1 568 ? 8.550 -5.191 18.118 1.00 82.62 568 HIS A N 1
ATOM 4385 C CA . HIS A 1 568 ? 7.425 -4.738 17.292 1.00 82.62 568 HIS A CA 1
ATOM 4386 C C . HIS A 1 568 ? 6.623 -5.925 16.725 1.00 82.62 568 HIS A C 1
ATOM 4388 O O . HIS A 1 568 ? 5.397 -5.922 16.764 1.00 82.62 568 HIS A O 1
ATOM 4394 N N . GLU A 1 569 ? 7.300 -7.005 16.332 1.00 82.56 569 GLU A N 1
ATOM 4395 C CA . GLU A 1 569 ? 6.707 -8.242 15.814 1.00 82.56 569 GLU A CA 1
ATOM 4396 C C . GLU A 1 569 ? 5.810 -8.988 16.816 1.00 82.56 569 GLU A C 1
ATOM 4398 O O . GLU A 1 569 ? 5.150 -9.968 16.460 1.00 82.56 569 GLU A O 1
ATOM 4403 N N . LYS A 1 570 ? 5.799 -8.566 18.085 1.00 86.88 570 LYS A N 1
ATOM 4404 C CA . LYS A 1 570 ? 4.932 -9.122 19.125 1.00 86.88 570 LYS A CA 1
ATOM 4405 C C . LYS A 1 570 ? 3.635 -8.344 19.293 1.00 86.88 570 LYS A C 1
ATOM 4407 O O . LYS A 1 570 ? 2.732 -8.901 19.906 1.00 86.88 570 LYS A O 1
ATOM 4412 N N . LEU A 1 571 ? 3.513 -7.121 18.780 1.00 88.12 571 LEU A N 1
ATOM 4413 C CA . LEU A 1 571 ? 2.259 -6.365 18.833 1.00 88.12 571 LEU A CA 1
ATOM 4414 C C . LEU A 1 571 ? 1.201 -7.037 17.949 1.00 88.12 571 LEU A C 1
ATOM 4416 O O . LEU A 1 571 ? 1.525 -7.506 16.858 1.00 88.12 571 LEU A O 1
ATOM 4420 N N . ARG A 1 572 ? -0.059 -7.083 18.401 1.00 90.50 572 ARG A N 1
ATOM 4421 C CA . ARG A 1 572 ? -1.175 -7.553 17.573 1.00 90.50 572 ARG A CA 1
ATOM 4422 C C . ARG A 1 572 ? -1.575 -6.468 16.592 1.00 90.50 572 ARG A C 1
ATOM 4424 O O . ARG A 1 572 ? -2.375 -5.590 16.908 1.00 90.50 572 ARG A O 1
ATOM 4431 N N . VAL A 1 573 ? -0.991 -6.553 15.408 1.00 88.69 573 VAL A N 1
ATOM 4432 C CA . VAL A 1 573 ? -1.197 -5.608 14.316 1.00 88.69 573 VAL A CA 1
ATOM 4433 C C . VAL A 1 573 ? -1.836 -6.359 13.154 1.00 88.69 573 VAL A C 1
ATOM 4435 O O . VAL A 1 573 ? -1.392 -7.457 12.804 1.00 88.69 573 VAL A O 1
ATOM 4438 N N . LEU A 1 574 ? -2.913 -5.813 12.584 1.00 87.62 574 LEU A N 1
ATOM 4439 C CA . LEU A 1 574 ? -3.442 -6.342 11.324 1.00 87.62 574 LEU A CA 1
ATOM 4440 C C . LEU A 1 574 ? -2.383 -6.187 10.222 1.00 87.62 574 LEU A C 1
ATOM 4442 O O . LEU A 1 574 ? -1.547 -5.290 10.317 1.00 87.62 574 LEU A O 1
ATOM 4446 N N . PRO A 1 575 ? -2.393 -7.025 9.167 1.00 82.38 575 PRO A N 1
ATOM 4447 C CA . PRO A 1 575 ? -1.501 -6.825 8.030 1.00 82.38 575 PRO A CA 1
ATOM 4448 C C . PRO A 1 575 ? -1.534 -5.362 7.566 1.00 82.38 575 PRO A C 1
ATOM 4450 O O . PRO A 1 575 ? -2.618 -4.771 7.597 1.00 82.38 575 PRO A O 1
ATOM 4453 N N . PRO A 1 576 ? -0.395 -4.773 7.158 1.00 82.75 576 PRO A N 1
ATOM 4454 C CA . PRO A 1 576 ? -0.376 -3.412 6.640 1.00 82.75 576 PRO A CA 1
ATOM 4455 C C . PRO A 1 576 ? -1.460 -3.227 5.581 1.00 82.75 576 PRO A C 1
ATOM 4457 O O . PRO A 1 576 ? -1.576 -4.040 4.662 1.00 82.75 576 PRO A O 1
ATOM 4460 N N . GLN A 1 577 ? -2.270 -2.189 5.752 1.00 87.38 577 GLN A N 1
ATOM 4461 C CA . GLN A 1 577 ? -3.330 -1.834 4.821 1.00 87.38 577 GLN A CA 1
ATOM 4462 C C . GLN A 1 577 ? -2.794 -0.759 3.874 1.00 87.38 577 GLN A C 1
ATOM 4464 O O . GLN A 1 577 ? -2.155 0.200 4.317 1.00 87.38 577 GLN A O 1
ATOM 4469 N N . GLU A 1 578 ? -3.042 -0.932 2.579 1.00 89.88 578 GLU A N 1
ATOM 4470 C CA . GLU A 1 578 ? -2.749 0.054 1.539 1.00 89.88 578 GLU A CA 1
ATOM 4471 C C . GLU A 1 578 ? -4.044 0.321 0.772 1.00 89.88 578 GLU A C 1
ATOM 4473 O O . GLU A 1 578 ? -4.618 -0.588 0.174 1.00 89.88 578 GLU A O 1
ATOM 4478 N N . VAL A 1 579 ? -4.528 1.558 0.858 1.00 86.19 579 VAL A N 1
ATOM 4479 C CA . VAL A 1 579 ? -5.794 1.998 0.268 1.00 86.19 579 VAL A CA 1
ATOM 4480 C C . VAL A 1 579 ? -5.517 3.276 -0.505 1.00 86.19 579 VAL A C 1
ATOM 4482 O O . VAL A 1 579 ? -5.321 4.334 0.090 1.00 86.19 579 VAL A O 1
ATOM 4485 N N . GLY A 1 580 ? -5.417 3.169 -1.831 1.00 87.56 580 GLY A N 1
ATOM 4486 C CA . GLY A 1 580 ? -4.929 4.272 -2.661 1.00 87.56 580 GLY A CA 1
ATOM 4487 C C . GLY A 1 580 ? -3.556 4.767 -2.163 1.00 87.56 580 GLY A C 1
ATOM 4488 O O . GLY A 1 580 ? -2.645 3.948 -2.017 1.00 87.56 580 GLY A O 1
ATOM 4489 N N . PRO A 1 581 ? -3.389 6.070 -1.860 1.00 88.62 581 PRO A N 1
ATOM 4490 C CA . PRO A 1 581 ? -2.139 6.618 -1.329 1.00 88.62 581 PRO A CA 1
ATOM 4491 C C . PRO A 1 581 ? -1.946 6.382 0.179 1.00 88.62 581 PRO A C 1
ATOM 4493 O O . PRO A 1 581 ? -0.884 6.694 0.724 1.00 88.62 581 PRO A O 1
ATOM 4496 N N . TYR A 1 582 ? -2.953 5.863 0.886 1.00 92.88 582 TYR A N 1
ATOM 4497 C CA . TYR A 1 582 ? -2.928 5.733 2.338 1.00 92.88 582 TYR A CA 1
ATOM 4498 C C . TYR A 1 582 ? -2.334 4.402 2.772 1.00 92.88 582 TYR A C 1
ATOM 4500 O O . TYR A 1 582 ? -2.778 3.332 2.360 1.00 92.88 582 TYR A O 1
ATOM 4508 N N . ARG A 1 583 ? -1.354 4.468 3.674 1.00 91.56 583 ARG A N 1
ATOM 4509 C CA . ARG A 1 583 ? -0.733 3.293 4.289 1.00 91.56 583 ARG A CA 1
ATOM 4510 C C . ARG A 1 583 ? -0.896 3.363 5.790 1.00 91.56 583 ARG A C 1
ATOM 4512 O O . ARG A 1 583 ? -0.397 4.303 6.409 1.00 91.56 583 ARG A O 1
ATOM 4519 N N . PHE A 1 584 ? -1.531 2.361 6.384 1.00 94.69 584 PHE A N 1
ATOM 4520 C CA . PHE A 1 584 ? -1.717 2.320 7.830 1.00 94.69 584 PHE A CA 1
ATOM 4521 C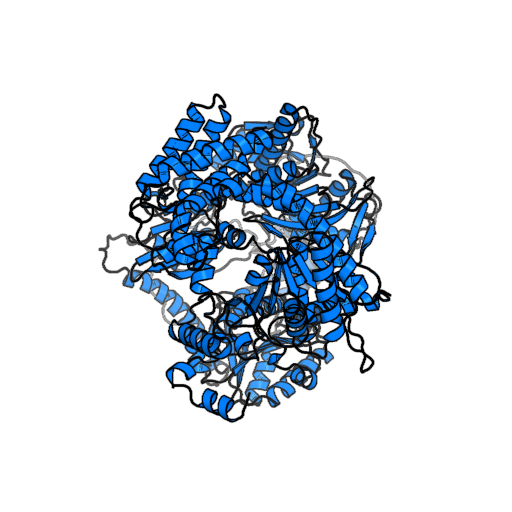 C . PHE A 1 584 ? -1.626 0.914 8.407 1.00 94.69 584 PHE A C 1
ATOM 4523 O O . PHE A 1 584 ? -1.731 -0.096 7.711 1.00 94.69 584 PHE A O 1
ATOM 4530 N N . GLU A 1 585 ? -1.396 0.863 9.711 1.00 94.44 585 GLU A N 1
ATOM 4531 C CA . GLU A 1 585 ? -1.457 -0.355 10.507 1.00 94.44 585 GLU A CA 1
ATOM 4532 C C . GLU A 1 585 ? -2.487 -0.188 11.619 1.00 94.44 585 GLU A C 1
ATOM 4534 O O . GLU A 1 585 ? -2.553 0.864 12.255 1.00 94.44 585 GLU A O 1
ATOM 4539 N N . ALA A 1 586 ? -3.293 -1.226 11.844 1.00 95.56 586 ALA A N 1
ATOM 4540 C CA . ALA A 1 586 ? -4.297 -1.252 12.901 1.00 95.56 586 ALA A CA 1
ATOM 4541 C C . ALA A 1 586 ? -3.774 -2.071 14.084 1.00 95.56 586 ALA A C 1
ATOM 4543 O O . ALA A 1 586 ? -3.581 -3.285 13.971 1.00 95.56 586 ALA A O 1
ATOM 4544 N N . ILE A 1 587 ? -3.538 -1.401 15.209 1.00 94.88 587 ILE A N 1
ATOM 4545 C CA . ILE A 1 587 ? -2.975 -1.982 16.430 1.00 94.88 587 ILE A CA 1
ATOM 4546 C C . ILE A 1 587 ? -4.107 -2.245 17.417 1.00 94.88 587 ILE A C 1
ATOM 4548 O O . ILE A 1 587 ? -4.856 -1.333 17.765 1.00 94.88 587 ILE A O 1
ATOM 4552 N N . GLU A 1 588 ? -4.238 -3.486 17.878 1.00 96.31 588 GLU A N 1
ATOM 4553 C CA . GLU A 1 588 ? -5.295 -3.869 18.814 1.00 96.31 588 GLU A CA 1
ATOM 4554 C C . GLU A 1 588 ? -4.985 -3.420 20.247 1.00 96.31 588 GLU A C 1
ATOM 4556 O O . GLU A 1 588 ? -3.957 -3.778 20.831 1.00 96.31 588 GLU A O 1
ATOM 4561 N N . VAL A 1 589 ? -5.915 -2.676 20.840 1.00 95.38 589 VAL A N 1
ATOM 4562 C CA . VAL A 1 589 ? -5.772 -2.074 22.169 1.00 95.38 589 VAL A CA 1
ATOM 4563 C C . VAL A 1 589 ? -7.014 -2.289 23.022 1.00 95.38 589 VAL A C 1
ATOM 4565 O O . VAL A 1 589 ? -8.121 -2.435 22.505 1.00 95.38 589 VAL A O 1
ATOM 4568 N N . GLN A 1 590 ? -6.833 -2.276 24.339 1.00 94.25 590 GLN A N 1
ATOM 4569 C CA . GLN A 1 590 ? -7.933 -2.239 25.293 1.00 94.25 590 GLN A CA 1
ATOM 4570 C C . GLN A 1 590 ? -8.134 -0.808 25.784 1.00 94.25 590 GLN A C 1
ATOM 4572 O O . GLN A 1 590 ? -7.179 -0.141 26.190 1.00 94.25 590 GLN A O 1
ATOM 4577 N N . VAL A 1 591 ? -9.388 -0.366 25.777 1.00 93.50 591 VAL A N 1
ATOM 4578 C CA . VAL A 1 591 ? -9.793 0.947 26.285 1.00 93.50 591 VAL A CA 1
ATOM 4579 C C . VAL A 1 591 ? -10.528 0.765 27.605 1.00 93.50 591 VAL A C 1
ATOM 4581 O O . VAL A 1 591 ? -11.289 -0.193 27.776 1.00 93.50 591 VAL A O 1
ATOM 4584 N N . GLU A 1 592 ? -10.282 1.663 28.551 1.00 92.00 592 GLU A N 1
ATOM 4585 C CA . GLU A 1 592 ? -11.012 1.742 29.808 1.00 92.00 592 GLU A CA 1
ATOM 4586 C C . GLU A 1 592 ? -12.511 1.912 29.539 1.00 92.00 592 GLU A C 1
ATOM 4588 O O . GLU A 1 592 ? -12.927 2.719 28.712 1.00 92.00 592 GLU A O 1
ATOM 4593 N N . GLY A 1 593 ? -13.337 1.109 30.209 1.00 90.69 593 GLY A N 1
ATOM 4594 C CA . GLY A 1 593 ? -14.793 1.152 30.055 1.00 90.69 593 GLY A CA 1
ATOM 4595 C C . GLY A 1 593 ? -15.353 0.489 28.789 1.00 90.69 593 GLY A C 1
ATOM 4596 O O . GLY A 1 593 ? -16.558 0.250 28.741 1.00 90.69 593 GLY A O 1
ATOM 4597 N N . MET A 1 594 ? -14.532 0.122 27.797 1.00 92.50 594 MET A N 1
ATOM 4598 C CA . MET A 1 594 ? -15.008 -0.639 26.635 1.00 92.50 594 MET A CA 1
ATOM 4599 C C . MET A 1 594 ? -15.011 -2.151 26.920 1.00 92.50 594 MET A C 1
ATOM 4601 O O . MET A 1 594 ? -13.993 -2.693 27.352 1.00 92.50 594 MET A O 1
ATOM 4605 N N . PRO A 1 595 ? -16.116 -2.873 26.645 1.00 87.50 595 PRO A N 1
ATOM 4606 C CA . PRO A 1 595 ? -16.215 -4.310 26.922 1.00 87.50 595 PRO A CA 1
ATOM 4607 C C . PRO A 1 595 ? -15.376 -5.178 25.970 1.00 87.50 595 PRO A C 1
ATOM 4609 O O . PRO A 1 595 ? -15.118 -6.341 26.271 1.00 87.50 595 PRO A O 1
ATOM 4612 N N . SER A 1 596 ? -14.955 -4.633 24.827 1.00 91.75 596 SER A N 1
ATOM 4613 C CA . SER A 1 596 ? -14.153 -5.323 23.817 1.00 91.75 596 SER A CA 1
ATOM 4614 C C . SER A 1 596 ? -12.962 -4.470 23.366 1.00 91.75 596 SER A C 1
ATOM 4616 O O . SER A 1 596 ? -13.059 -3.241 23.408 1.00 91.75 596 SER A O 1
ATOM 4618 N N . PRO A 1 597 ? -11.872 -5.092 22.876 1.00 94.12 597 PRO A N 1
ATOM 4619 C CA . PRO A 1 597 ? -10.753 -4.367 22.284 1.00 94.12 597 PRO A CA 1
ATOM 4620 C C . PRO A 1 597 ? -11.181 -3.512 21.084 1.00 94.12 597 PRO A C 1
ATOM 4622 O O . PRO A 1 597 ? -12.099 -3.882 20.349 1.00 94.12 597 PRO A O 1
ATOM 4625 N N . GLY A 1 598 ? -10.465 -2.414 20.861 1.00 96.19 598 GLY A N 1
ATOM 4626 C CA . GLY A 1 598 ? -10.570 -1.562 19.676 1.00 96.19 598 GLY A CA 1
ATOM 4627 C C . GLY A 1 598 ? -9.257 -1.505 18.892 1.00 96.19 598 GLY A C 1
ATOM 4628 O O . GLY A 1 598 ? -8.288 -2.193 19.228 1.00 96.19 598 GLY A O 1
ATOM 4629 N N . TYR A 1 599 ? -9.218 -0.669 17.855 1.00 97.25 599 TYR A N 1
ATOM 4630 C CA . TYR A 1 599 ? -8.018 -0.406 17.059 1.00 97.25 599 TYR A CA 1
ATOM 4631 C C . TYR A 1 599 ? -7.523 1.031 17.197 1.00 97.25 599 TYR A C 1
ATOM 4633 O O . TYR A 1 599 ? -8.308 1.975 17.149 1.00 97.25 599 TYR A O 1
ATOM 4641 N N . ILE A 1 600 ? -6.204 1.194 17.278 1.00 96.00 600 ILE A N 1
ATOM 4642 C CA . ILE A 1 600 ? -5.531 2.450 16.935 1.00 96.00 600 ILE A CA 1
ATOM 4643 C C . ILE A 1 600 ? -4.979 2.309 15.529 1.00 96.00 600 ILE A C 1
ATOM 4645 O O . ILE A 1 600 ? -4.267 1.343 15.249 1.00 96.00 600 ILE A O 1
ATOM 4649 N N . LEU A 1 601 ? -5.273 3.271 14.659 1.00 96.50 601 LEU A N 1
ATOM 4650 C CA . LEU A 1 601 ? -4.685 3.303 13.323 1.00 96.50 601 LEU A CA 1
ATOM 4651 C C . LEU A 1 601 ? -3.449 4.191 13.335 1.00 96.50 601 LEU A C 1
ATOM 4653 O O . LEU A 1 601 ? -3.537 5.367 13.677 1.00 96.50 601 LEU A O 1
ATOM 4657 N N . ALA A 1 602 ? -2.304 3.641 12.952 1.00 94.88 602 ALA A N 1
ATOM 4658 C CA . ALA A 1 602 ? -1.083 4.402 12.736 1.00 94.88 602 ALA A CA 1
ATOM 4659 C C . ALA A 1 602 ? -0.873 4.580 11.229 1.00 94.88 602 ALA A C 1
ATOM 4661 O O . ALA A 1 602 ? -0.541 3.621 10.528 1.00 94.88 602 ALA A O 1
ATOM 4662 N N . PHE A 1 603 ? -1.090 5.794 10.733 1.00 94.00 603 PHE A N 1
ATOM 4663 C CA . PHE A 1 603 ? -0.904 6.150 9.328 1.00 94.00 603 PHE A CA 1
ATOM 4664 C C . PHE A 1 603 ? 0.527 6.598 9.066 1.00 94.00 603 PHE A C 1
ATOM 4666 O O . PHE A 1 603 ? 1.134 7.255 9.908 1.00 94.00 603 PHE A O 1
ATOM 4673 N N . ALA A 1 604 ? 1.051 6.251 7.890 1.00 88.31 604 ALA A N 1
ATOM 4674 C CA . ALA A 1 604 ? 2.196 6.938 7.306 1.00 88.31 604 ALA A CA 1
ATOM 4675 C C . ALA A 1 604 ? 1.812 8.389 6.939 1.00 88.31 604 ALA A C 1
ATOM 4677 O O . ALA A 1 604 ? 0.617 8.676 6.805 1.00 88.31 604 ALA A O 1
ATOM 4678 N N . PRO A 1 605 ? 2.783 9.302 6.745 1.00 81.06 605 PRO A N 1
ATOM 4679 C CA . PRO A 1 605 ? 2.479 10.682 6.387 1.00 81.06 605 PRO A CA 1
ATOM 4680 C C . PRO A 1 605 ? 1.667 10.750 5.089 1.00 81.06 605 PRO A C 1
ATOM 4682 O O . PRO A 1 605 ? 2.069 10.196 4.065 1.00 81.06 605 PRO A O 1
ATOM 4685 N N . ALA A 1 606 ? 0.523 11.425 5.147 1.00 84.12 606 ALA A N 1
ATOM 4686 C CA . ALA A 1 606 ? -0.284 11.778 3.989 1.00 84.12 606 ALA A CA 1
ATOM 4687 C C . ALA A 1 606 ? -0.062 13.268 3.735 1.00 84.12 606 ALA A C 1
ATOM 4689 O O . ALA A 1 606 ? -0.385 14.063 4.610 1.00 84.12 606 ALA A O 1
ATOM 4690 N N . TYR A 1 607 ? 0.511 13.642 2.591 1.00 83.56 607 TYR A N 1
ATOM 4691 C CA . TYR A 1 607 ? 0.949 15.018 2.333 1.00 83.56 607 TYR A CA 1
ATOM 4692 C C . TYR A 1 607 ? -0.173 15.900 1.767 1.00 83.56 607 TYR A C 1
ATOM 4694 O O . TYR A 1 607 ? -0.881 15.510 0.828 1.00 83.56 607 TYR A O 1
ATOM 4702 N N . GLY A 1 608 ? -0.285 17.125 2.286 1.00 87.31 608 GLY A N 1
ATOM 4703 C CA . GLY A 1 608 ? -1.198 18.146 1.774 1.00 87.31 608 GLY A CA 1
ATOM 4704 C C . GLY A 1 608 ? -2.665 17.731 1.859 1.00 87.31 608 GLY A C 1
ATOM 4705 O O . GLY A 1 608 ? -3.132 17.275 2.897 1.00 87.31 608 GLY A O 1
ATOM 4706 N N . GLN A 1 609 ? -3.433 17.873 0.774 1.00 92.06 609 GLN A N 1
ATOM 4707 C CA . GLN A 1 609 ? -4.876 17.583 0.806 1.00 92.06 609 GLN A CA 1
ATOM 4708 C C . GLN A 1 609 ? -5.209 16.122 1.142 1.00 92.06 609 GLN A C 1
ATOM 4710 O O . GLN A 1 609 ? -6.301 15.862 1.639 1.00 92.06 609 GLN A O 1
ATOM 4715 N N . LEU A 1 610 ? -4.267 15.183 0.987 1.00 92.06 610 LEU A N 1
ATOM 4716 C CA . LEU A 1 610 ? -4.476 13.817 1.471 1.00 92.06 610 LEU A CA 1
ATOM 4717 C C . LEU A 1 610 ? -4.650 13.765 2.993 1.00 92.06 610 LEU A C 1
ATOM 4719 O O . LEU A 1 610 ? -5.381 12.901 3.468 1.00 92.06 610 LEU A O 1
ATOM 4723 N N . SER A 1 611 ? -4.019 14.664 3.761 1.00 93.81 611 SER A N 1
ATOM 4724 C CA . SER A 1 611 ? -4.206 14.736 5.216 1.00 93.81 611 SER A CA 1
ATOM 4725 C C . SER A 1 611 ? -5.620 15.186 5.583 1.00 93.81 611 SER A C 1
ATOM 4727 O O . SER A 1 611 ? -6.197 14.660 6.533 1.00 93.81 611 SER A O 1
ATOM 4729 N N . TYR A 1 612 ? -6.180 16.129 4.815 1.00 95.56 612 TYR A N 1
ATOM 4730 C CA . TYR A 1 612 ? -7.575 16.554 4.954 1.00 95.56 612 TYR A CA 1
ATOM 4731 C C . TYR A 1 612 ? -8.515 15.365 4.719 1.00 95.56 612 TYR A C 1
ATOM 4733 O O . TYR A 1 612 ? -9.341 15.044 5.571 1.00 95.56 612 TYR A O 1
ATOM 4741 N N . ASP A 1 613 ? -8.336 14.670 3.592 1.00 96.12 613 ASP A N 1
ATOM 4742 C CA . ASP A 1 613 ? -9.182 13.540 3.198 1.00 96.12 613 ASP A CA 1
ATOM 4743 C C . ASP A 1 613 ? -9.070 12.368 4.189 1.00 96.12 613 ASP A C 1
ATOM 4745 O O . ASP A 1 613 ? -10.083 11.776 4.554 1.00 96.12 613 ASP A O 1
ATOM 4749 N N . LEU A 1 614 ? -7.866 12.086 4.703 1.00 96.62 614 LEU A N 1
ATOM 4750 C CA . LEU A 1 614 ? -7.632 11.082 5.747 1.00 96.62 614 LEU A CA 1
ATOM 4751 C C . LEU A 1 614 ? -8.398 11.420 7.026 1.00 96.62 614 LEU A C 1
ATOM 4753 O O . LEU A 1 614 ? -9.115 10.574 7.560 1.00 96.62 614 LEU A O 1
ATOM 4757 N N . ALA A 1 615 ? -8.237 12.646 7.530 1.00 96.75 615 ALA A N 1
ATOM 4758 C CA . ALA A 1 615 ? -8.877 13.073 8.768 1.00 96.75 615 ALA A CA 1
ATOM 4759 C C . ALA A 1 615 ? -10.405 13.044 8.647 1.00 96.75 615 ALA A C 1
ATOM 4761 O O . ALA A 1 615 ? -11.077 12.587 9.573 1.00 96.75 615 ALA A O 1
ATOM 4762 N N . ARG A 1 616 ? -10.939 13.451 7.489 1.00 97.00 616 ARG A N 1
ATOM 4763 C CA . ARG A 1 616 ? -12.371 13.400 7.186 1.00 97.00 616 ARG A CA 1
ATOM 4764 C C . ARG A 1 616 ? -12.895 11.965 7.099 1.00 97.00 616 ARG A C 1
ATOM 4766 O O . ARG A 1 616 ? -13.842 11.642 7.805 1.00 97.00 616 ARG A O 1
ATOM 4773 N N . ALA A 1 617 ? -12.238 11.083 6.341 1.00 96.56 617 ALA A N 1
ATOM 4774 C CA . ALA A 1 617 ? -12.621 9.669 6.242 1.00 96.56 617 ALA A CA 1
ATOM 4775 C C . ALA A 1 617 ? -12.605 8.970 7.613 1.00 96.56 617 ALA A C 1
ATOM 4777 O O . ALA A 1 617 ? -13.530 8.236 7.964 1.00 96.56 617 ALA A O 1
ATOM 4778 N N . ALA A 1 618 ? -11.580 9.235 8.430 1.00 96.94 618 ALA A N 1
ATOM 4779 C CA . ALA A 1 618 ? -11.506 8.720 9.793 1.00 96.94 618 ALA A CA 1
ATOM 4780 C C . ALA A 1 618 ? -12.647 9.258 10.674 1.00 96.94 618 ALA A C 1
ATOM 4782 O O . ALA A 1 618 ? -13.283 8.483 11.390 1.00 96.94 618 ALA A O 1
ATOM 4783 N N . TYR A 1 619 ? -12.929 10.564 10.619 1.00 97.56 619 TYR A N 1
ATOM 4784 C CA . TYR A 1 619 ? -14.024 11.176 11.372 1.00 97.56 619 TYR A CA 1
ATOM 4785 C C . TYR A 1 619 ? -15.385 10.578 10.990 1.00 97.56 619 TYR A C 1
ATOM 4787 O O . TYR A 1 619 ? -16.144 10.176 11.877 1.00 97.56 619 TYR A O 1
ATOM 4795 N N . ASN A 1 620 ? -15.666 10.468 9.689 1.00 94.19 620 ASN A N 1
ATOM 4796 C CA . ASN A 1 620 ? -16.895 9.877 9.157 1.00 94.19 620 ASN A CA 1
ATOM 4797 C C . ASN A 1 620 ? -17.052 8.412 9.582 1.00 94.19 620 ASN A C 1
ATOM 4799 O O . ASN A 1 620 ? -18.137 7.986 9.964 1.00 94.19 620 ASN A O 1
ATOM 4803 N N . SER A 1 621 ? -15.940 7.674 9.661 1.00 92.88 621 SER A N 1
ATOM 4804 C CA . SER A 1 621 ? -15.902 6.293 10.167 1.00 92.88 621 SER A CA 1
ATOM 4805 C C . SER A 1 621 ? -16.059 6.178 11.698 1.00 92.88 621 SER A C 1
ATOM 4807 O O . SER A 1 621 ? -15.816 5.118 12.277 1.00 92.88 621 SER A O 1
ATOM 4809 N N . GLY A 1 622 ? -16.418 7.265 12.390 1.00 94.69 622 GLY A N 1
ATOM 4810 C CA . GLY A 1 622 ? -16.693 7.282 13.829 1.00 94.69 622 GLY A CA 1
ATOM 4811 C C . GLY A 1 622 ? -15.484 7.553 14.729 1.00 94.69 622 GLY A C 1
ATOM 4812 O O . GLY A 1 622 ? -15.620 7.521 15.954 1.00 94.69 622 GLY A O 1
ATOM 4813 N N . VAL A 1 623 ? -14.303 7.858 14.179 1.00 96.31 623 VAL A N 1
ATOM 4814 C CA . VAL A 1 623 ? -13.126 8.194 14.995 1.00 96.31 623 VAL A CA 1
ATOM 4815 C C . VAL A 1 623 ? -13.327 9.546 15.676 1.00 96.31 623 VAL A C 1
ATOM 4817 O O . VAL A 1 623 ? -13.730 10.525 15.050 1.00 96.31 623 VAL A O 1
ATOM 4820 N N . ARG A 1 624 ? -13.019 9.618 16.975 1.00 96.69 624 ARG A N 1
ATOM 4821 C CA . ARG A 1 624 ? -13.124 10.850 17.779 1.00 96.69 624 ARG A CA 1
ATOM 4822 C C . ARG A 1 624 ? -11.842 11.216 18.532 1.00 96.69 624 ARG A C 1
ATOM 4824 O O . ARG A 1 624 ? -11.838 12.169 19.300 1.00 96.69 624 ARG A O 1
ATOM 4831 N N . SER A 1 625 ? -10.744 10.504 18.289 1.00 97.38 625 SER A N 1
ATOM 4832 C CA . SER A 1 625 ? -9.448 10.777 18.916 1.00 97.38 625 SER A CA 1
ATOM 4833 C C . SER A 1 625 ? -8.346 10.848 17.865 1.00 97.38 625 SER A C 1
ATOM 4835 O O . SER A 1 625 ? -8.104 9.870 17.161 1.00 97.38 625 SER A O 1
ATOM 4837 N N . PHE A 1 626 ? -7.632 11.972 17.801 1.00 96.56 626 PHE A N 1
ATOM 4838 C CA . PHE A 1 626 ? -6.591 12.233 16.804 1.00 96.56 626 PHE A CA 1
ATOM 4839 C C . PHE A 1 626 ? -5.269 12.634 17.470 1.00 96.56 626 PHE A C 1
ATOM 4841 O O . PHE A 1 626 ? -5.237 13.490 18.356 1.00 96.56 626 PHE A O 1
ATOM 4848 N N . PHE A 1 627 ? -4.168 12.022 17.032 1.00 93.75 627 PHE A N 1
ATOM 4849 C CA . PHE A 1 627 ? -2.802 12.363 17.433 1.00 93.75 627 PHE A CA 1
ATOM 4850 C C . PHE A 1 627 ? -1.981 12.747 16.207 1.00 93.75 627 PHE A C 1
ATOM 4852 O O . PHE A 1 627 ? -1.645 11.904 15.372 1.00 93.75 627 PHE A O 1
ATOM 4859 N N . LEU A 1 628 ? -1.652 14.030 16.117 1.00 90.94 628 LEU A N 1
ATOM 4860 C CA . LEU A 1 628 ? -0.793 14.594 15.087 1.00 90.94 628 LEU A CA 1
ATOM 4861 C C . LEU A 1 628 ? 0.662 14.430 15.525 1.00 90.94 628 LEU A C 1
ATOM 4863 O O . LEU A 1 628 ? 1.141 15.114 16.426 1.00 90.94 628 LEU A O 1
ATOM 4867 N N . ALA A 1 629 ? 1.366 13.498 14.891 1.00 80.06 629 ALA A N 1
ATOM 4868 C CA . ALA A 1 629 ? 2.770 13.202 15.140 1.00 80.06 629 ALA A CA 1
ATOM 4869 C C . ALA A 1 629 ? 3.643 13.766 14.011 1.00 80.06 629 ALA A C 1
ATOM 4871 O O . ALA A 1 629 ? 4.439 13.040 13.421 1.00 80.06 629 ALA A O 1
ATOM 4872 N N . GLY A 1 630 ? 3.469 15.042 13.668 1.00 82.94 630 GLY A N 1
ATOM 4873 C CA . GLY A 1 630 ? 4.167 15.691 12.555 1.00 82.94 630 GLY A CA 1
ATOM 4874 C C . GLY A 1 630 ? 5.510 16.306 12.946 1.00 82.94 630 GLY A C 1
ATOM 4875 O O . GLY A 1 630 ? 5.736 16.670 14.106 1.00 82.94 630 GLY A O 1
ATOM 4876 N N . ALA A 1 631 ? 6.400 16.416 11.964 1.00 86.31 631 ALA A N 1
ATOM 4877 C CA . ALA A 1 631 ? 7.533 17.328 12.022 1.00 86.31 631 ALA A CA 1
ATOM 4878 C C . ALA A 1 631 ? 7.124 18.648 11.355 1.00 86.31 631 ALA A C 1
ATOM 4880 O O . ALA A 1 631 ? 6.428 18.628 10.344 1.00 86.31 631 ALA A O 1
ATOM 4881 N N . GLY A 1 632 ? 7.533 19.773 11.930 1.00 88.62 632 GLY A N 1
ATOM 4882 C CA . GLY A 1 632 ? 7.272 21.108 11.402 1.00 88.62 632 GLY A CA 1
ATOM 4883 C C . GLY A 1 632 ? 8.528 21.970 11.443 1.00 88.62 632 GLY A C 1
ATOM 4884 O O . GLY A 1 632 ? 9.517 21.636 12.101 1.00 88.62 632 GLY A O 1
ATOM 4885 N N . GLY A 1 633 ? 8.487 23.096 10.743 1.00 88.69 633 GLY A N 1
ATOM 4886 C CA . GLY A 1 633 ? 9.522 24.120 10.825 1.00 88.69 633 GLY A CA 1
ATOM 4887 C C . GLY A 1 633 ? 9.104 25.258 11.755 1.00 88.69 633 GLY A C 1
ATOM 4888 O O . GLY A 1 633 ? 7.925 25.612 11.819 1.00 88.69 633 GLY A O 1
ATOM 4889 N N . THR A 1 634 ? 10.059 25.862 12.468 1.00 89.25 634 THR A N 1
ATOM 4890 C CA . THR A 1 634 ? 9.763 26.998 13.359 1.00 89.25 634 THR A CA 1
ATOM 4891 C C . THR A 1 634 ? 9.941 28.343 12.670 1.00 89.25 634 THR A C 1
ATOM 4893 O O . THR A 1 634 ? 11.026 28.702 12.206 1.00 89.25 634 THR A O 1
ATOM 4896 N N . LEU A 1 635 ? 8.869 29.132 12.651 1.00 90.56 635 LEU A N 1
ATOM 4897 C CA . LEU A 1 635 ? 8.906 30.528 12.223 1.00 90.56 635 LEU A CA 1
ATOM 4898 C C . LEU A 1 635 ? 9.291 31.462 13.379 1.00 90.56 635 LEU A C 1
ATOM 4900 O O . LEU A 1 635 ? 9.723 32.584 13.127 1.00 90.56 635 LEU A O 1
ATOM 4904 N N . ALA A 1 636 ? 9.219 31.017 14.635 1.00 86.31 636 ALA A N 1
ATOM 4905 C CA . ALA A 1 636 ? 9.567 31.849 15.781 1.00 86.31 636 ALA A CA 1
ATOM 4906 C C . ALA A 1 636 ? 11.045 32.287 15.748 1.00 86.31 636 ALA A C 1
ATOM 4908 O O . ALA A 1 636 ? 11.944 31.473 15.550 1.00 86.31 636 ALA A O 1
ATOM 4909 N N . GLN A 1 637 ? 11.319 33.572 16.013 1.00 81.00 637 GLN A N 1
ATOM 4910 C CA . GLN A 1 637 ? 12.697 34.101 16.052 1.00 81.00 637 GLN A CA 1
ATOM 4911 C C . GLN A 1 637 ? 13.582 33.392 17.089 1.00 81.00 637 GLN A C 1
ATOM 4913 O O . GLN A 1 637 ? 14.784 33.248 16.879 1.00 81.00 637 GLN A O 1
ATOM 4918 N N . ASN A 1 638 ? 12.972 32.934 18.185 1.00 82.44 638 ASN A N 1
ATOM 4919 C CA . ASN A 1 638 ? 13.637 32.208 19.267 1.00 82.44 638 ASN A CA 1
ATOM 4920 C C . ASN A 1 638 ? 13.304 30.708 19.265 1.00 82.44 638 ASN A C 1
ATOM 4922 O O . ASN A 1 638 ? 13.598 30.033 20.248 1.00 82.44 638 ASN A O 1
ATOM 4926 N N . GLY A 1 639 ? 12.669 30.203 18.202 1.00 81.12 639 GLY A N 1
ATOM 4927 C CA . GLY A 1 639 ? 12.326 28.792 18.091 1.00 81.12 639 GLY A CA 1
ATOM 4928 C C . GLY A 1 639 ? 13.580 27.933 17.989 1.00 81.12 639 GLY A C 1
ATOM 4929 O O . GLY A 1 639 ? 14.511 28.268 17.249 1.00 81.12 639 GLY A O 1
ATOM 4930 N N . ALA A 1 640 ? 13.614 26.832 18.733 1.00 83.44 640 ALA A N 1
ATOM 4931 C CA . ALA A 1 640 ? 14.730 25.893 18.697 1.00 83.44 640 ALA A CA 1
ATOM 4932 C C . ALA A 1 640 ? 14.341 24.597 17.978 1.00 83.44 640 ALA A C 1
ATOM 4934 O O . ALA A 1 640 ? 13.249 24.066 18.177 1.00 83.44 640 ALA A O 1
ATOM 4935 N N . ILE A 1 641 ? 15.267 24.034 17.197 1.00 83.25 641 ILE A N 1
ATOM 4936 C CA . ILE A 1 641 ? 15.167 22.628 16.783 1.00 83.25 641 ILE A CA 1
ATOM 4937 C C . ILE A 1 641 ? 15.065 21.773 18.051 1.00 83.25 641 ILE A C 1
ATOM 4939 O O . ILE A 1 641 ? 15.836 21.955 18.999 1.00 83.25 641 ILE A O 1
ATOM 4943 N N . GLY A 1 642 ? 14.096 20.864 18.085 1.00 83.25 642 GLY A N 1
ATOM 4944 C CA . GLY A 1 642 ? 13.759 20.077 19.267 1.00 83.25 642 GLY A CA 1
ATOM 4945 C C . GLY A 1 642 ? 12.626 20.627 20.121 1.00 83.25 642 GLY A C 1
ATOM 4946 O O . GLY A 1 642 ? 12.164 19.914 21.013 1.00 83.25 642 GLY A O 1
ATOM 4947 N N . GLU A 1 643 ? 12.161 21.846 19.855 1.00 88.06 643 GLU A N 1
ATOM 4948 C CA . GLU A 1 643 ? 10.983 22.405 20.509 1.00 88.06 643 GLU A CA 1
ATOM 4949 C C . GLU A 1 643 ? 9.720 21.629 20.118 1.00 88.06 643 GLU A C 1
ATOM 4951 O O . GLU A 1 643 ? 9.565 21.150 18.991 1.00 88.06 643 GLU A O 1
ATOM 4956 N N . LEU A 1 644 ? 8.807 21.507 21.077 1.00 90.06 644 LEU A N 1
ATOM 4957 C CA . LEU A 1 644 ? 7.470 20.989 20.851 1.00 90.06 644 LEU A CA 1
ATOM 4958 C C . LEU A 1 644 ? 6.499 22.156 20.798 1.00 90.06 644 LEU A C 1
ATOM 4960 O O . LEU A 1 644 ? 6.454 22.971 21.716 1.00 90.06 644 LEU A O 1
ATOM 4964 N N . GLN A 1 645 ? 5.699 22.204 19.745 1.00 90.81 645 GLN A N 1
ATOM 49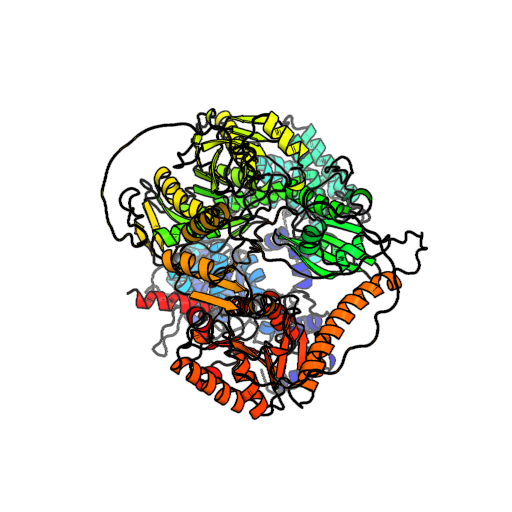65 C CA . GLN A 1 645 ? 4.719 23.251 19.530 1.00 90.81 645 GLN A CA 1
ATOM 4966 C C . GLN A 1 645 ? 3.315 22.654 19.512 1.00 90.81 645 GLN A C 1
ATOM 4968 O O . GLN A 1 645 ? 3.013 21.814 18.670 1.00 90.81 645 GLN A O 1
ATOM 4973 N N . ARG A 1 646 ? 2.452 23.058 20.444 1.00 93.56 646 ARG A N 1
ATOM 4974 C CA . ARG A 1 646 ? 1.034 22.689 20.451 1.00 93.56 646 ARG A CA 1
ATOM 4975 C C . ARG A 1 646 ? 0.279 23.680 19.575 1.00 93.56 646 ARG A C 1
ATOM 4977 O O . ARG A 1 646 ? 0.102 24.830 19.963 1.00 93.56 646 ARG A O 1
ATOM 4984 N N . VAL A 1 647 ? -0.182 23.236 18.409 1.00 94.56 647 VAL A N 1
ATOM 4985 C CA . VAL A 1 647 ? -0.901 24.109 17.475 1.00 94.56 647 VAL A CA 1
ATOM 4986 C C . VAL A 1 647 ? -2.284 24.420 18.040 1.00 94.56 647 VAL A C 1
ATOM 4988 O O . VAL A 1 647 ? -3.151 23.544 18.085 1.00 94.56 647 VAL A O 1
ATOM 4991 N N . VAL A 1 648 ? -2.475 25.659 18.493 1.00 95.44 648 VAL A N 1
ATOM 4992 C CA . VAL A 1 648 ? -3.754 26.161 19.029 1.00 95.44 648 VAL A CA 1
ATOM 4993 C C . VAL A 1 648 ? -4.555 26.920 17.978 1.00 95.44 648 VAL A C 1
ATOM 4995 O O . VAL A 1 648 ? -5.778 26.990 18.066 1.00 95.44 648 VAL A O 1
ATOM 4998 N N . SER A 1 649 ? -3.879 27.440 16.956 1.00 96.00 649 SER A N 1
ATOM 4999 C CA . SER A 1 649 ? -4.500 28.045 15.784 1.00 96.00 649 SER A CA 1
ATOM 5000 C C . SER A 1 649 ? -3.674 27.780 14.530 1.00 96.00 649 SER A C 1
ATOM 5002 O O . SER A 1 649 ? -2.462 27.571 14.601 1.00 96.00 649 SER A O 1
ATOM 5004 N N . THR A 1 650 ? -4.320 27.761 13.369 1.00 96.00 650 THR A N 1
ATOM 5005 C CA . THR A 1 650 ? -3.652 27.550 12.081 1.00 96.00 650 THR A CA 1
ATOM 5006 C C . THR A 1 650 ? -4.292 28.392 10.988 1.00 96.00 650 THR A C 1
ATOM 5008 O O . THR A 1 650 ? -5.502 28.581 11.001 1.00 96.00 650 THR A O 1
ATOM 5011 N N . GLU A 1 651 ? -3.513 28.856 10.014 1.00 95.62 651 GLU A N 1
ATOM 5012 C CA . GLU A 1 651 ? -4.054 29.437 8.780 1.00 95.62 651 GLU A CA 1
ATOM 5013 C C . GLU A 1 651 ? -3.984 28.435 7.625 1.00 95.62 651 GLU A C 1
ATOM 5015 O O . GLU A 1 651 ? -2.942 27.812 7.404 1.00 95.62 651 GLU A O 1
ATOM 5020 N N . VAL A 1 652 ? -5.083 28.295 6.880 1.00 94.00 652 VAL A N 1
ATOM 5021 C CA . VAL A 1 652 ? -5.180 27.482 5.662 1.00 94.00 652 VAL A CA 1
ATOM 5022 C C . VAL A 1 652 ? -5.840 28.316 4.572 1.00 94.00 652 VAL A C 1
ATOM 5024 O O . VAL A 1 652 ? -6.990 28.716 4.709 1.00 94.00 652 VAL A O 1
ATOM 5027 N N . ASN A 1 653 ? -5.130 28.574 3.471 1.00 88.56 653 ASN A N 1
ATOM 5028 C CA . ASN A 1 653 ? -5.641 29.348 2.329 1.00 88.56 653 ASN A CA 1
ATOM 5029 C C . ASN A 1 653 ? -6.241 30.720 2.724 1.00 88.56 653 ASN A C 1
ATOM 5031 O O . ASN A 1 653 ? -7.253 31.142 2.170 1.00 88.56 653 ASN A O 1
ATOM 5035 N N . GLY A 1 654 ? -5.623 31.407 3.693 1.00 91.00 654 GLY A N 1
ATOM 5036 C CA . GLY A 1 654 ? -6.064 32.717 4.194 1.00 91.00 654 GLY A CA 1
ATOM 5037 C C . GLY A 1 654 ? -7.160 32.674 5.267 1.00 91.00 654 GLY A C 1
ATOM 5038 O O . GLY A 1 654 ? -7.512 33.716 5.813 1.00 91.00 654 GLY A O 1
ATOM 5039 N N . GLU A 1 655 ? -7.681 31.493 5.597 1.00 94.19 655 GLU A N 1
ATOM 5040 C CA . GLU A 1 655 ? -8.655 31.289 6.668 1.00 94.19 655 GLU A CA 1
ATOM 5041 C C . GLU A 1 655 ? -7.942 30.888 7.964 1.00 94.19 655 GLU A C 1
ATOM 5043 O O . GLU A 1 655 ? -7.210 29.897 7.990 1.00 94.19 655 GLU A O 1
ATOM 5048 N N . ILE A 1 656 ? -8.153 31.648 9.043 1.00 94.88 656 ILE A N 1
ATOM 5049 C CA . ILE A 1 656 ? -7.604 31.340 10.369 1.00 94.88 656 ILE A CA 1
ATOM 5050 C C . ILE A 1 656 ? -8.597 30.468 11.137 1.00 94.88 656 ILE A C 1
ATOM 5052 O O . ILE A 1 656 ? -9.730 30.871 11.388 1.00 94.88 656 ILE A O 1
ATOM 5056 N N . LEU A 1 657 ? -8.131 29.302 11.568 1.00 95.12 657 LEU A N 1
ATOM 5057 C CA . LEU A 1 657 ? -8.858 28.343 12.387 1.00 95.12 657 LEU A CA 1
ATOM 5058 C C . LEU A 1 657 ? -8.282 28.365 13.807 1.00 95.12 657 LEU A C 1
ATOM 5060 O O . LEU A 1 657 ? -7.172 27.879 14.041 1.00 95.12 657 LEU A O 1
ATOM 5064 N N . ALA A 1 658 ? -9.021 28.939 14.757 1.00 94.81 658 ALA A N 1
ATOM 5065 C CA . ALA A 1 658 ? -8.675 28.947 16.178 1.00 94.81 658 ALA A CA 1
ATOM 5066 C C . ALA A 1 658 ? -9.205 27.673 16.856 1.00 94.81 658 ALA A C 1
ATOM 5068 O O . ALA A 1 658 ? -10.319 27.626 17.369 1.00 94.81 658 ALA A O 1
ATOM 5069 N N . VAL A 1 659 ? -8.412 26.603 16.825 1.00 92.19 659 VAL A N 1
ATOM 5070 C CA . VAL A 1 659 ? -8.813 25.264 17.294 1.00 92.19 659 VAL A CA 1
ATOM 5071 C C . VAL A 1 659 ? -9.148 25.251 18.784 1.00 92.19 659 VAL A C 1
ATOM 5073 O O . VAL A 1 659 ? -10.038 24.526 19.215 1.00 92.19 659 VAL A O 1
ATOM 5076 N N . ASN A 1 660 ? -8.467 26.079 19.573 1.00 91.06 660 ASN A N 1
ATOM 5077 C CA . ASN A 1 660 ? -8.742 26.261 20.997 1.00 91.06 660 ASN A CA 1
ATOM 5078 C C . ASN A 1 660 ? -10.086 26.956 21.293 1.00 91.06 660 ASN A C 1
ATOM 5080 O O . ASN A 1 660 ? -10.536 26.926 22.437 1.00 91.06 660 ASN A O 1
ATOM 5084 N N . GLU A 1 661 ? -10.717 27.574 20.293 1.00 93.19 661 GLU A N 1
ATOM 5085 C CA . GLU A 1 661 ? -12.035 28.208 20.409 1.00 93.19 661 GLU A CA 1
ATOM 5086 C C . GLU A 1 661 ? -13.182 27.273 19.977 1.00 93.19 661 GLU A C 1
ATOM 5088 O O . GLU A 1 661 ? -14.347 27.554 20.267 1.00 93.19 661 GLU A O 1
ATOM 5093 N N . VAL A 1 662 ? -12.877 26.133 19.343 1.00 93.88 662 VAL A N 1
ATOM 5094 C CA . VAL A 1 662 ? -13.874 25.123 18.953 1.00 93.88 662 VAL A CA 1
ATOM 5095 C C . VAL A 1 662 ? -14.249 24.285 20.177 1.00 93.88 662 VAL A C 1
ATOM 5097 O O . VAL A 1 662 ? -13.503 23.404 20.598 1.00 93.88 662 VAL A O 1
ATOM 5100 N N . ARG A 1 663 ? -15.426 24.548 20.758 1.00 94.88 663 ARG A N 1
ATOM 5101 C CA . ARG A 1 663 ? -15.895 23.938 22.020 1.00 94.88 663 ARG A CA 1
ATOM 5102 C C . ARG A 1 663 ? -15.907 22.406 21.999 1.00 94.88 663 ARG A C 1
ATOM 5104 O O . ARG A 1 663 ? -15.709 21.775 23.035 1.00 94.88 663 ARG A O 1
ATOM 5111 N N . GLU A 1 664 ? -16.195 21.821 20.847 1.00 96.94 664 GLU A N 1
ATOM 5112 C CA . GLU A 1 664 ? -16.288 20.380 20.629 1.00 96.94 664 GLU A CA 1
ATOM 5113 C C . GLU A 1 664 ? -14.908 19.698 20.570 1.00 96.94 664 GLU A C 1
ATOM 5115 O O . GLU A 1 664 ? -14.827 18.472 20.681 1.00 96.94 664 GLU A O 1
ATOM 5120 N N . ILE A 1 665 ? -13.822 20.470 20.436 1.00 96.56 665 ILE A N 1
ATOM 5121 C CA . ILE A 1 665 ? -12.447 19.970 20.420 1.00 96.56 665 ILE A CA 1
ATOM 5122 C C . ILE A 1 665 ? -11.824 20.110 21.811 1.00 96.56 665 ILE A C 1
ATOM 5124 O O . ILE A 1 665 ? -11.561 21.202 22.312 1.00 96.56 665 ILE A O 1
ATOM 5128 N N . GLN A 1 666 ? -11.497 18.973 22.416 1.00 95.81 666 GLN A N 1
ATOM 5129 C CA . GLN A 1 666 ? -10.641 18.905 23.588 1.00 95.81 666 GLN A CA 1
ATOM 5130 C C . GLN A 1 666 ? -9.179 18.812 23.142 1.00 95.81 666 GLN A C 1
ATOM 5132 O O . GLN A 1 666 ? -8.676 17.736 22.800 1.00 95.81 666 GLN A O 1
ATOM 5137 N N . LEU A 1 667 ? -8.482 19.950 23.171 1.00 93.62 667 LEU A N 1
ATOM 5138 C CA . LEU A 1 667 ? -7.036 19.984 22.971 1.00 93.62 667 LEU A CA 1
ATOM 5139 C C . LEU A 1 667 ? -6.324 19.296 24.138 1.00 93.62 667 LEU A C 1
ATOM 5141 O O . LEU A 1 667 ? -6.421 19.700 25.297 1.00 93.62 667 LEU A O 1
ATOM 5145 N N . LEU A 1 668 ? -5.597 18.238 23.811 1.00 91.88 668 LEU A N 1
ATOM 5146 C CA . LEU A 1 668 ? -4.859 17.425 24.757 1.00 91.88 668 LEU A CA 1
ATOM 5147 C C . LEU A 1 668 ? -3.545 18.106 25.151 1.00 91.88 668 LEU A C 1
ATOM 5149 O O . LEU A 1 668 ? -2.777 18.570 24.304 1.00 91.88 668 LEU A O 1
ATOM 5153 N N . GLU A 1 669 ? -3.274 18.138 26.454 1.00 87.56 669 GLU A N 1
ATOM 5154 C CA . GLU A 1 669 ? -2.023 18.659 27.005 1.00 87.56 669 GLU A CA 1
ATOM 5155 C C . GLU A 1 669 ? -0.841 17.783 26.589 1.00 87.56 669 GLU A C 1
ATOM 5157 O O . GLU A 1 669 ? -0.858 16.562 26.780 1.00 87.56 669 GLU A O 1
ATOM 5162 N N . VAL A 1 670 ? 0.203 18.422 26.063 1.00 84.62 670 VAL A N 1
ATOM 5163 C CA . VAL A 1 670 ? 1.456 17.770 25.677 1.00 84.62 670 VAL A CA 1
ATOM 5164 C C . VAL A 1 670 ? 2.575 18.359 26.534 1.00 84.62 670 VAL A C 1
ATOM 5166 O O . VAL A 1 670 ? 2.929 19.522 26.344 1.00 84.62 670 VAL A O 1
ATOM 5169 N N . PRO A 1 671 ? 3.139 17.594 27.488 1.00 84.06 671 PRO A N 1
ATOM 5170 C CA . PRO A 1 671 ? 4.141 18.112 28.410 1.00 84.06 671 PRO A CA 1
ATOM 5171 C C . PRO A 1 671 ? 5.328 18.754 27.688 1.00 84.06 671 PRO A C 1
ATOM 5173 O O . PRO A 1 671 ? 5.952 18.134 26.829 1.00 84.06 671 PRO A O 1
ATOM 5176 N N . GLY A 1 672 ? 5.637 19.997 28.058 1.00 86.56 672 GLY A N 1
ATOM 5177 C CA . GLY A 1 672 ? 6.739 20.765 27.477 1.00 86.56 672 GLY A CA 1
ATOM 5178 C C . GLY A 1 672 ? 6.450 21.381 26.106 1.00 86.56 672 GLY A C 1
ATOM 5179 O O . GLY A 1 672 ? 7.339 22.036 25.569 1.00 86.56 672 GLY A O 1
ATOM 5180 N N . ALA A 1 673 ? 5.248 21.203 25.548 1.00 90.31 673 ALA A N 1
ATOM 5181 C CA . ALA A 1 673 ? 4.855 21.898 24.331 1.00 90.31 673 ALA A CA 1
ATOM 5182 C C . ALA A 1 673 ? 4.485 23.361 24.619 1.00 90.31 673 ALA A C 1
ATOM 5184 O O . ALA A 1 673 ? 3.833 23.661 25.619 1.00 90.31 673 ALA A O 1
ATOM 5185 N N . VAL A 1 674 ? 4.896 24.261 23.730 1.00 91.19 674 VAL A N 1
ATOM 5186 C CA . VAL A 1 674 ? 4.541 25.684 23.751 1.00 91.19 674 VAL A CA 1
ATOM 5187 C C . VAL A 1 674 ? 3.411 25.920 22.758 1.00 91.19 674 VAL A C 1
ATOM 5189 O O . VAL A 1 674 ? 3.435 25.367 21.662 1.00 91.19 674 VAL A O 1
ATOM 5192 N N . ASP A 1 675 ? 2.423 26.733 23.119 1.00 94.38 675 ASP A N 1
ATOM 5193 C CA . ASP A 1 675 ? 1.336 27.070 22.198 1.00 94.38 675 ASP A CA 1
ATOM 5194 C C . ASP A 1 675 ? 1.863 27.791 20.955 1.00 94.38 675 ASP A C 1
ATOM 5196 O O . ASP A 1 675 ? 2.679 28.712 21.045 1.00 94.38 675 ASP A O 1
ATOM 5200 N N . SER A 1 676 ? 1.389 27.364 19.786 1.00 93.75 676 SER A N 1
ATOM 5201 C CA . SER A 1 676 ? 1.818 27.894 18.498 1.00 93.75 676 SER A CA 1
ATOM 5202 C C . SER A 1 676 ? 0.654 28.235 17.573 1.00 93.75 676 SER A C 1
ATOM 5204 O O . SER A 1 676 ? -0.422 27.630 17.614 1.00 93.75 676 SER A O 1
ATOM 5206 N N . THR A 1 677 ? 0.910 29.217 16.709 1.00 94.94 677 THR A N 1
ATOM 5207 C CA . THR A 1 677 ? 0.063 29.574 15.572 1.00 94.94 677 THR A CA 1
ATOM 5208 C C . THR A 1 677 ? 0.774 29.091 14.317 1.00 94.94 677 THR A C 1
ATOM 5210 O O . THR A 1 677 ? 1.859 29.572 13.978 1.00 94.94 677 THR A O 1
ATOM 5213 N N . ASN A 1 678 ? 0.174 28.109 13.656 1.00 95.12 678 ASN A N 1
ATOM 5214 C CA . ASN A 1 678 ? 0.731 27.444 12.488 1.00 95.12 678 ASN A CA 1
ATOM 5215 C C . ASN A 1 678 ? 0.258 28.103 11.185 1.00 95.12 678 ASN A C 1
ATOM 5217 O O . ASN A 1 678 ? -0.826 28.683 11.128 1.00 95.12 678 ASN A O 1
ATOM 5221 N N . ILE A 1 679 ? 1.033 27.977 10.115 1.00 94.62 679 ILE A N 1
ATOM 5222 C CA . ILE A 1 679 ? 0.565 28.275 8.759 1.00 94.62 679 ILE A CA 1
ATOM 5223 C C . ILE A 1 679 ? 0.802 27.080 7.842 1.00 94.62 679 ILE A C 1
ATOM 5225 O O . ILE A 1 679 ? 1.902 26.527 7.790 1.00 94.62 679 ILE A O 1
ATOM 5229 N N . PHE A 1 680 ? -0.242 26.684 7.118 1.00 91.94 680 PHE A N 1
ATOM 5230 C CA . PHE A 1 680 ? -0.162 25.652 6.093 1.00 91.94 680 PHE A CA 1
ATOM 5231 C C . PHE A 1 680 ? 0.654 26.146 4.895 1.00 91.94 680 PHE A C 1
ATOM 5233 O O . PHE A 1 680 ? 0.379 27.207 4.334 1.00 91.94 680 PHE A O 1
ATOM 5240 N N . SER A 1 681 ? 1.628 25.336 4.485 1.00 87.94 681 SER A N 1
ATOM 5241 C CA . SER A 1 681 ? 2.425 25.543 3.278 1.00 87.94 681 SER A CA 1
ATOM 5242 C C . SER A 1 681 ? 2.187 24.371 2.318 1.00 87.94 681 SER A C 1
ATOM 5244 O O . SER A 1 681 ? 2.655 23.260 2.583 1.00 87.94 681 SER A O 1
ATOM 5246 N N . PRO A 1 682 ? 1.494 24.562 1.182 1.00 77.50 682 PRO A N 1
ATOM 5247 C CA . PRO A 1 682 ? 1.163 23.469 0.264 1.00 77.50 682 PRO A CA 1
ATOM 5248 C C . PRO A 1 682 ? 2.399 22.821 -0.369 1.00 77.50 682 PRO A C 1
ATOM 5250 O O . PRO A 1 682 ? 2.327 21.659 -0.768 1.00 77.50 682 PRO A O 1
ATOM 5253 N N . SER A 1 683 ? 3.525 23.535 -0.427 1.00 78.50 683 SER A N 1
ATOM 5254 C CA . SER A 1 683 ? 4.810 23.043 -0.919 1.00 78.50 683 SER A CA 1
ATOM 5255 C C . SER A 1 683 ? 5.965 23.648 -0.112 1.00 78.50 683 SER A C 1
ATOM 5257 O O . SER A 1 683 ? 5.901 24.836 0.212 1.00 78.50 683 SER A O 1
ATOM 5259 N N . PRO A 1 684 ? 7.053 22.904 0.173 1.00 75.44 684 PRO A N 1
ATOM 5260 C CA . PRO A 1 684 ? 8.250 23.485 0.779 1.00 75.44 684 PRO A CA 1
ATOM 5261 C C . PRO A 1 684 ? 8.884 24.558 -0.117 1.00 75.44 684 PRO A C 1
ATOM 5263 O O . PRO A 1 684 ? 9.527 25.472 0.384 1.00 75.44 684 PRO A O 1
ATOM 5266 N N . PHE A 1 685 ? 8.667 24.500 -1.437 1.00 75.00 685 PHE A N 1
ATOM 5267 C CA . PHE A 1 685 ? 9.206 25.486 -2.382 1.00 75.00 685 PHE A CA 1
ATOM 5268 C C . PHE A 1 685 ? 8.593 26.887 -2.232 1.00 75.00 685 PHE A C 1
ATOM 5270 O O . PHE A 1 685 ? 9.182 27.855 -2.709 1.00 75.00 685 PHE A O 1
ATOM 5277 N N . GLU A 1 686 ? 7.451 27.024 -1.550 1.00 76.94 686 GLU A N 1
ATOM 5278 C CA . GLU A 1 686 ? 6.851 28.335 -1.261 1.00 76.94 686 GLU A CA 1
ATOM 5279 C C . GLU A 1 686 ? 7.548 29.062 -0.107 1.00 76.94 686 GLU A C 1
ATOM 5281 O O . GLU A 1 686 ? 7.476 30.289 -0.015 1.00 76.94 686 GLU A O 1
ATOM 5286 N N . GLN A 1 687 ? 8.285 28.329 0.733 1.00 81.88 687 GLN A N 1
ATOM 5287 C CA . GLN A 1 687 ? 8.927 28.830 1.949 1.00 81.88 687 GLN A CA 1
ATOM 5288 C C . GLN A 1 687 ? 10.224 29.598 1.640 1.00 81.88 687 GLN A C 1
ATOM 5290 O O . GLN A 1 687 ? 11.285 29.354 2.207 1.00 81.88 687 GLN A O 1
ATOM 5295 N N . THR A 1 688 ? 10.157 30.546 0.706 1.00 81.25 688 THR A N 1
ATOM 5296 C CA . THR A 1 688 ? 11.253 31.476 0.398 1.00 81.25 688 THR A CA 1
ATOM 5297 C C . THR A 1 688 ? 11.569 32.368 1.601 1.00 81.25 688 THR A C 1
ATOM 5299 O O . THR A 1 688 ? 10.714 32.583 2.458 1.00 81.25 688 THR A O 1
ATOM 5302 N N . ALA A 1 689 ? 12.765 32.966 1.651 1.00 81.38 689 ALA A N 1
ATOM 5303 C CA . ALA A 1 689 ? 13.129 33.896 2.728 1.00 81.38 689 ALA A CA 1
ATOM 5304 C C . ALA A 1 689 ? 12.093 35.028 2.902 1.00 81.38 689 ALA A C 1
ATOM 5306 O O . ALA A 1 689 ? 11.655 35.301 4.015 1.00 81.38 689 ALA A O 1
ATOM 5307 N N . ASN A 1 690 ? 11.619 35.603 1.791 1.00 83.81 690 ASN A N 1
ATOM 5308 C CA . ASN A 1 690 ? 10.587 36.643 1.807 1.00 83.81 690 ASN A CA 1
ATOM 5309 C C . ASN A 1 690 ? 9.242 36.127 2.330 1.00 83.81 690 ASN A C 1
ATOM 5311 O O . ASN A 1 690 ? 8.571 36.833 3.079 1.00 83.81 690 ASN A O 1
ATOM 5315 N N . TRP A 1 691 ? 8.838 34.914 1.941 1.00 87.94 691 TRP A N 1
ATOM 5316 C CA . TRP A 1 691 ? 7.614 34.301 2.455 1.00 87.94 691 TRP A CA 1
ATOM 5317 C C . TRP A 1 691 ? 7.724 34.065 3.961 1.00 87.94 691 TRP A C 1
ATOM 5319 O O . TRP A 1 691 ? 6.827 34.449 4.703 1.00 87.94 691 TRP A O 1
ATOM 5329 N N . ILE A 1 692 ? 8.849 33.518 4.424 1.00 86.81 692 ILE A N 1
ATOM 5330 C CA . ILE A 1 692 ? 9.116 33.242 5.840 1.00 86.81 692 ILE A CA 1
ATOM 5331 C C . ILE A 1 692 ? 9.060 34.534 6.656 1.00 86.81 692 ILE A C 1
ATOM 5333 O O . ILE A 1 692 ? 8.369 34.588 7.673 1.00 86.81 692 ILE A O 1
ATOM 5337 N N . ASP A 1 693 ? 9.734 35.592 6.202 1.00 87.38 693 ASP A N 1
ATOM 5338 C CA . ASP A 1 693 ? 9.723 36.890 6.878 1.00 87.38 693 ASP A CA 1
ATOM 5339 C C . ASP A 1 693 ? 8.327 37.527 6.870 1.00 87.38 693 ASP A C 1
ATOM 5341 O O . ASP A 1 693 ? 7.898 38.094 7.880 1.00 87.38 693 ASP A O 1
ATOM 5345 N N . ALA A 1 694 ? 7.568 37.364 5.781 1.00 91.25 694 ALA A N 1
ATOM 5346 C CA . ALA A 1 694 ? 6.176 37.791 5.721 1.00 91.25 694 ALA A CA 1
ATOM 5347 C C . ALA A 1 694 ? 5.310 37.041 6.749 1.00 91.25 694 ALA A C 1
ATOM 5349 O O . ALA A 1 694 ? 4.597 37.688 7.516 1.00 91.25 694 ALA A O 1
ATOM 5350 N N . GLN A 1 695 ? 5.406 35.711 6.850 1.00 93.50 695 GLN A N 1
ATOM 5351 C CA . GLN A 1 695 ? 4.620 34.945 7.828 1.00 93.50 695 GLN A CA 1
ATOM 5352 C C . GLN A 1 695 ? 5.034 35.248 9.271 1.00 93.50 695 GLN A C 1
ATOM 5354 O O . GLN A 1 695 ? 4.177 35.410 10.140 1.00 93.50 695 GLN A O 1
ATOM 5359 N N . ARG A 1 696 ? 6.331 35.450 9.525 1.00 91.38 696 ARG A N 1
ATOM 5360 C CA . ARG A 1 696 ? 6.822 35.940 10.822 1.00 91.38 696 ARG A CA 1
ATOM 5361 C C . ARG A 1 696 ? 6.206 37.280 11.197 1.00 91.38 696 ARG A C 1
ATOM 5363 O O . ARG A 1 696 ? 5.757 37.451 12.326 1.00 91.38 696 ARG A O 1
ATOM 5370 N N . SER A 1 697 ? 6.153 38.221 10.254 1.00 91.88 697 SER A N 1
ATOM 5371 C CA . SER A 1 697 ? 5.558 39.544 10.489 1.00 91.88 697 SER A CA 1
ATOM 5372 C C . SER A 1 697 ? 4.056 39.479 10.793 1.00 91.88 697 SER A C 1
ATOM 5374 O O . SER A 1 697 ? 3.530 40.347 11.488 1.00 91.88 697 SER A O 1
ATOM 5376 N N . ARG A 1 698 ? 3.383 38.417 10.330 1.00 94.81 698 ARG A N 1
ATOM 5377 C CA . ARG A 1 698 ? 1.975 38.110 10.618 1.00 94.81 698 ARG A CA 1
ATOM 5378 C C . ARG A 1 698 ? 1.772 37.364 11.943 1.00 94.81 698 ARG A C 1
ATOM 5380 O O . ARG A 1 698 ? 0.631 37.155 12.335 1.00 94.81 698 ARG A O 1
ATOM 5387 N N . GLY A 1 699 ? 2.848 37.003 12.646 1.00 93.38 699 GLY A N 1
ATOM 5388 C CA . GLY A 1 699 ? 2.794 36.381 13.970 1.00 93.38 699 GLY A CA 1
ATOM 5389 C C . GLY A 1 699 ? 2.750 34.851 13.978 1.00 93.38 699 GLY A C 1
ATOM 5390 O O . GLY A 1 699 ? 2.549 34.272 15.043 1.00 93.38 699 GLY A O 1
ATOM 5391 N N . PHE A 1 700 ? 2.959 34.182 12.840 1.00 95.06 700 PHE A N 1
ATOM 5392 C CA . PHE A 1 700 ? 3.051 32.720 12.808 1.00 95.06 700 PHE A CA 1
ATOM 5393 C C . PHE A 1 700 ? 4.349 32.232 13.461 1.00 95.06 700 PHE A C 1
ATOM 5395 O O . PHE A 1 700 ? 5.420 32.809 13.256 1.00 95.06 700 PHE A O 1
ATOM 5402 N N . SER A 1 701 ? 4.256 31.153 14.239 1.00 93.44 701 SER A N 1
ATOM 5403 C CA . SER A 1 701 ? 5.381 30.559 14.972 1.00 93.44 701 SER A CA 1
ATOM 5404 C C . SER A 1 701 ? 5.785 29.172 14.473 1.00 93.44 701 SER A C 1
ATOM 5406 O O . SER A 1 701 ? 6.910 28.750 14.754 1.00 93.44 701 SER A O 1
ATOM 5408 N N . GLY A 1 702 ? 4.942 28.514 13.674 1.00 92.44 702 GLY A N 1
ATOM 5409 C CA . GLY A 1 702 ? 5.227 27.221 13.049 1.00 92.44 702 GLY A CA 1
ATOM 5410 C C . GLY A 1 702 ? 4.675 27.116 11.624 1.00 92.44 702 GLY A C 1
ATOM 5411 O O . GLY A 1 702 ? 3.811 27.900 11.226 1.00 92.44 702 GLY A O 1
ATOM 5412 N N . THR A 1 703 ? 5.192 26.168 10.844 1.00 92.31 703 THR A N 1
ATOM 5413 C CA . THR A 1 703 ? 4.620 25.781 9.544 1.00 92.31 703 THR A CA 1
ATOM 5414 C C . THR A 1 703 ? 4.870 24.310 9.235 1.00 92.31 703 THR A C 1
ATOM 5416 O O . THR A 1 703 ? 5.914 23.752 9.585 1.00 92.31 703 THR A O 1
ATOM 5419 N N . ASP A 1 704 ? 3.906 23.696 8.558 1.00 90.69 704 ASP A N 1
ATOM 5420 C CA . ASP A 1 704 ? 3.964 22.344 8.012 1.00 90.69 704 ASP A CA 1
ATOM 5421 C C . ASP A 1 704 ? 2.981 22.187 6.828 1.00 90.69 704 ASP A C 1
ATOM 5423 O O . ASP A 1 704 ? 2.372 23.167 6.379 1.00 90.69 704 ASP A O 1
ATOM 5427 N N . GLN A 1 705 ? 2.848 20.971 6.279 1.00 88.38 705 GLN A N 1
ATOM 5428 C CA . GLN A 1 705 ? 1.965 20.701 5.135 1.00 88.38 705 GLN A CA 1
ATOM 5429 C C . GLN A 1 705 ? 0.668 19.975 5.526 1.00 88.38 705 GLN A C 1
ATOM 5431 O O . GLN A 1 705 ? -0.231 19.848 4.699 1.00 88.38 705 GLN A O 1
ATOM 5436 N N . GLU A 1 706 ? 0.556 19.473 6.756 1.00 90.81 706 GLU A N 1
ATOM 5437 C CA . GLU A 1 706 ? -0.490 18.524 7.142 1.00 90.81 706 GLU A CA 1
ATOM 5438 C C . GLU A 1 706 ? -1.406 19.069 8.238 1.00 90.81 706 GLU A C 1
ATOM 5440 O O . GLU A 1 706 ? -2.630 18.965 8.127 1.00 90.81 706 GLU A O 1
ATOM 5445 N N . THR A 1 707 ? -0.842 19.661 9.295 1.00 92.19 707 THR A N 1
ATOM 5446 C CA . THR A 1 707 ? -1.585 19.987 10.521 1.00 92.19 707 THR A CA 1
ATOM 5447 C C . THR A 1 707 ? -2.732 20.939 10.241 1.00 92.19 707 THR A C 1
ATOM 5449 O O . THR A 1 707 ? -3.853 20.675 10.669 1.00 92.19 707 THR A O 1
ATOM 5452 N N . GLY A 1 708 ? -2.500 21.992 9.452 1.00 93.50 708 GLY A N 1
ATOM 5453 C CA . GLY A 1 708 ? -3.560 22.933 9.084 1.00 93.50 708 GLY A CA 1
ATOM 5454 C C . GLY A 1 708 ? -4.763 22.256 8.418 1.00 93.50 708 GLY A C 1
ATOM 5455 O O . GLY A 1 708 ? -5.913 22.502 8.782 1.00 93.50 708 GLY A O 1
ATOM 5456 N N . LEU A 1 709 ? -4.495 21.345 7.484 1.00 94.75 709 LEU A N 1
ATOM 5457 C CA . LEU A 1 709 ? -5.516 20.638 6.715 1.00 94.75 709 LEU A CA 1
ATOM 5458 C C . LEU A 1 709 ? -6.265 19.583 7.537 1.00 94.75 709 LEU A C 1
ATOM 5460 O O . LEU A 1 709 ? -7.473 19.433 7.368 1.00 94.75 709 LEU A O 1
ATOM 5464 N N . ILE A 1 710 ? -5.586 18.901 8.461 1.00 95.38 710 ILE A N 1
ATOM 5465 C CA . ILE A 1 710 ? -6.230 17.961 9.390 1.00 95.38 710 ILE A CA 1
ATOM 5466 C C . ILE A 1 710 ? -7.177 18.707 10.337 1.00 95.38 710 ILE A C 1
ATOM 5468 O O . ILE A 1 710 ? -8.318 18.291 10.532 1.00 95.38 710 ILE A O 1
ATOM 5472 N N . LEU A 1 711 ? -6.727 19.836 10.892 1.00 95.06 711 LEU A N 1
ATOM 5473 C CA . LEU A 1 711 ? -7.535 20.679 11.777 1.00 95.06 711 LEU A CA 1
ATOM 5474 C C . LEU A 1 711 ? -8.771 21.229 11.062 1.00 95.06 711 LEU A C 1
ATOM 5476 O O . LEU A 1 711 ? -9.866 21.217 11.630 1.00 95.06 711 LEU A O 1
ATOM 5480 N N . LYS A 1 712 ? -8.608 21.647 9.803 1.00 95.94 712 LYS A N 1
ATOM 5481 C CA . LYS A 1 712 ? -9.717 22.075 8.949 1.00 95.94 712 LYS A CA 1
ATOM 5482 C C . LYS A 1 712 ? -10.733 20.954 8.736 1.00 95.94 712 LYS A C 1
ATOM 5484 O O . LYS A 1 712 ? -11.911 21.160 9.008 1.00 95.94 712 LYS A O 1
ATOM 5489 N N . ALA A 1 713 ? -10.279 19.760 8.347 1.00 96.69 713 ALA A N 1
ATOM 5490 C CA . ALA A 1 713 ? -11.154 18.606 8.127 1.00 96.69 713 ALA A CA 1
ATOM 5491 C C . ALA A 1 713 ? -11.978 18.244 9.371 1.00 96.69 713 ALA A C 1
ATOM 5493 O O . ALA A 1 713 ? -13.185 18.032 9.274 1.00 96.69 713 ALA A O 1
ATOM 5494 N N . ILE A 1 714 ? -11.342 18.205 10.547 1.00 96.75 714 ILE A N 1
ATOM 5495 C CA . ILE A 1 714 ? -12.019 17.903 11.816 1.00 96.75 714 ILE A CA 1
ATOM 5496 C C . ILE A 1 714 ? -13.060 18.981 12.145 1.00 96.75 714 ILE A C 1
ATOM 5498 O O . ILE A 1 714 ? -14.186 18.647 12.506 1.00 96.75 714 ILE A O 1
ATOM 5502 N N . THR A 1 715 ? -12.706 20.260 11.998 1.00 95.94 715 THR A N 1
ATOM 5503 C CA . THR A 1 715 ? -13.600 21.387 12.319 1.00 95.94 715 THR A CA 1
ATOM 5504 C C . THR A 1 715 ? -14.820 21.422 11.398 1.00 95.94 715 THR A C 1
ATOM 5506 O O . THR A 1 715 ? -15.946 21.531 11.874 1.00 95.94 715 THR A O 1
ATOM 5509 N N . GLU A 1 716 ? -14.626 21.251 10.090 1.00 95.88 716 GLU A N 1
ATOM 5510 C CA . GLU A 1 716 ? -15.731 21.189 9.124 1.00 95.88 716 GLU A CA 1
ATOM 5511 C C . GLU A 1 716 ? -16.635 19.969 9.353 1.00 95.88 716 GLU A C 1
ATOM 5513 O O . GLU A 1 716 ? -17.857 20.066 9.217 1.00 95.88 716 GLU A O 1
ATOM 5518 N N . SER A 1 717 ? -16.058 18.829 9.747 1.00 96.88 717 SER A N 1
ATOM 5519 C CA . SER A 1 717 ? -16.842 17.630 10.067 1.00 96.88 717 SER A CA 1
ATOM 5520 C C . SER A 1 717 ? -17.683 17.828 11.334 1.00 96.88 717 SER A C 1
ATOM 5522 O O . SER A 1 717 ? -18.847 17.444 11.361 1.00 96.88 717 SER A O 1
ATOM 5524 N N . ILE A 1 718 ? -17.142 18.510 12.352 1.00 96.69 718 ILE A N 1
ATOM 5525 C CA . ILE A 1 718 ? -17.894 18.914 13.551 1.00 96.69 718 ILE A CA 1
ATOM 5526 C C . ILE A 1 718 ? -19.064 19.832 13.192 1.00 96.69 718 ILE A C 1
ATOM 5528 O O . ILE A 1 718 ? -20.168 19.632 13.695 1.00 96.69 718 ILE A O 1
ATOM 5532 N N . GLU A 1 719 ? -18.847 20.833 12.339 1.00 95.06 719 GLU A N 1
ATOM 5533 C CA . GLU A 1 719 ? -19.925 21.733 11.918 1.00 95.06 719 GLU A CA 1
ATOM 5534 C C . GLU A 1 719 ? -20.995 21.003 11.098 1.00 95.06 719 GLU A C 1
ATOM 5536 O O . GLU A 1 719 ? -22.184 21.259 11.286 1.00 95.06 719 GLU A O 1
ATOM 5541 N N . THR A 1 720 ? -20.600 20.031 10.271 1.00 94.38 720 THR A N 1
ATOM 5542 C CA . THR A 1 720 ? -21.538 19.151 9.554 1.00 94.38 720 THR A CA 1
ATOM 5543 C C . THR A 1 720 ? -22.385 18.327 10.536 1.00 94.38 720 THR A C 1
ATOM 5545 O O . THR A 1 720 ? -23.614 18.340 10.451 1.00 94.38 720 THR A O 1
ATOM 5548 N N . ASP A 1 721 ? -21.758 17.690 11.532 1.00 95.31 721 ASP A N 1
ATOM 5549 C CA . ASP A 1 721 ? -22.446 16.944 12.597 1.00 95.31 721 ASP A CA 1
ATOM 5550 C C . ASP A 1 721 ? -23.415 17.855 13.381 1.00 95.31 721 ASP A C 1
ATOM 5552 O O . ASP A 1 721 ? -24.552 17.470 13.665 1.00 95.31 721 ASP A O 1
ATOM 5556 N N . LYS A 1 722 ? -23.016 19.096 13.690 1.00 94.69 722 LYS A N 1
ATOM 5557 C CA . LYS A 1 722 ? -23.867 20.080 14.389 1.00 94.69 722 LYS A CA 1
ATOM 5558 C C . LYS A 1 722 ? -25.069 20.507 13.559 1.00 94.69 722 LYS A C 1
ATOM 5560 O O . LYS A 1 722 ? -26.169 20.618 14.102 1.00 94.69 722 LYS A O 1
ATOM 5565 N N . GLN A 1 723 ? -24.887 20.721 12.257 1.00 93.88 723 GLN A N 1
ATOM 5566 C CA . GLN A 1 723 ? -25.989 21.006 11.333 1.00 93.88 723 GLN A CA 1
ATOM 5567 C C . GLN A 1 723 ? -26.975 19.832 11.253 1.00 93.88 723 GLN A C 1
ATOM 5569 O O . GLN A 1 723 ? -28.179 20.056 11.138 1.00 93.88 723 GLN A O 1
ATOM 5574 N N . ALA A 1 724 ? -26.489 18.599 11.419 1.00 91.50 724 ALA A N 1
ATOM 5575 C CA . ALA A 1 724 ? -27.310 17.396 11.546 1.00 91.50 724 ALA A CA 1
ATOM 5576 C C . ALA A 1 724 ? -27.925 17.190 12.953 1.00 91.50 724 ALA A C 1
ATOM 5578 O O . ALA A 1 724 ? -28.612 16.196 13.189 1.00 91.50 724 ALA A O 1
ATOM 5579 N N . GLY A 1 725 ? -27.708 18.110 13.902 1.00 93.75 725 GLY A N 1
ATOM 5580 C CA . GLY A 1 725 ? -28.239 18.029 15.268 1.00 93.75 725 GLY A CA 1
ATOM 5581 C C . GLY A 1 725 ? -27.455 17.108 16.210 1.00 93.75 725 GLY A C 1
ATOM 5582 O O . GLY A 1 725 ? -27.929 16.808 17.309 1.00 93.75 725 GLY A O 1
ATOM 5583 N N . LEU A 1 726 ? -26.263 16.662 15.812 1.00 93.31 726 LEU A N 1
ATOM 5584 C CA . LEU A 1 726 ? -25.354 15.888 16.652 1.00 93.31 726 LEU A CA 1
ATOM 5585 C C . LEU A 1 726 ? -24.526 16.822 17.551 1.00 93.31 726 LEU A C 1
ATOM 5587 O O . LEU A 1 726 ? -24.363 18.013 17.292 1.00 93.31 726 LEU A O 1
ATOM 5591 N N . SER A 1 727 ? -24.004 16.286 18.653 1.00 90.94 727 SER A N 1
ATOM 5592 C CA . SER A 1 727 ? -23.115 17.008 19.577 1.00 90.94 727 SER A CA 1
ATOM 5593 C C . SER A 1 727 ? -21.791 16.254 19.698 1.00 90.94 727 SER A C 1
ATOM 5595 O O . SER A 1 727 ? -21.595 15.525 20.676 1.00 90.94 727 SER A O 1
ATOM 5597 N N . PRO A 1 728 ? -20.911 16.342 18.684 1.00 94.06 728 PRO A N 1
ATOM 5598 C CA . PRO A 1 728 ? -19.667 15.591 18.680 1.00 94.06 728 PRO A CA 1
ATOM 5599 C C . PRO A 1 728 ? -18.706 16.116 19.753 1.00 94.06 728 PRO A C 1
ATOM 5601 O O . PRO A 1 728 ? -18.728 17.287 20.128 1.00 94.06 728 PRO A O 1
ATOM 5604 N N . SER A 1 729 ? -17.829 15.238 20.230 1.00 95.38 729 SER A N 1
ATOM 5605 C CA . SER A 1 729 ? -16.683 15.599 21.061 1.00 95.38 729 SER A CA 1
ATOM 5606 C C . SER A 1 729 ? -15.450 14.915 20.493 1.00 95.38 729 SER A C 1
ATOM 5608 O O . SER A 1 729 ? -15.498 13.723 20.184 1.00 95.38 729 SER A O 1
ATOM 5610 N N . VAL A 1 730 ? -14.372 15.675 20.307 1.00 97.06 730 VAL A N 1
ATOM 5611 C CA . VAL A 1 730 ? -13.135 15.206 19.681 1.00 97.06 730 VAL A CA 1
ATOM 5612 C C . VAL A 1 730 ? -11.951 15.454 20.605 1.00 97.06 730 VAL A C 1
ATOM 5614 O O . VAL A 1 730 ? -11.699 16.585 21.005 1.00 97.06 730 VAL A O 1
ATOM 5617 N N . ASN A 1 731 ? -11.178 14.408 20.888 1.00 96.44 731 ASN A N 1
ATOM 5618 C CA . ASN A 1 731 ? -9.884 14.513 21.554 1.00 96.44 731 ASN A CA 1
ATOM 5619 C C . ASN A 1 731 ? -8.791 14.752 20.515 1.00 96.44 731 ASN A C 1
ATOM 5621 O O . ASN A 1 731 ? -8.624 13.951 19.592 1.00 96.44 731 ASN A O 1
ATOM 5625 N N . LEU A 1 732 ? -8.008 15.814 20.676 1.00 95.31 732 LEU A N 1
ATOM 5626 C CA . LEU A 1 732 ? -7.008 16.203 19.689 1.00 95.31 732 LEU A CA 1
ATOM 5627 C C . LEU A 1 732 ? -5.667 16.531 20.342 1.00 95.31 732 LEU A C 1
ATOM 5629 O O . LEU A 1 732 ? -5.562 17.469 21.123 1.00 95.31 732 LEU A O 1
ATOM 5633 N N . SER A 1 733 ? -4.612 15.816 19.961 1.00 93.31 733 SER A N 1
ATOM 5634 C CA . SER A 1 733 ? -3.233 16.214 20.254 1.00 93.31 733 SER A CA 1
ATOM 5635 C C . SER A 1 733 ? -2.597 16.802 18.997 1.00 93.31 733 SER A C 1
ATOM 5637 O O . SER A 1 733 ? -2.307 16.069 18.055 1.00 93.31 733 SER A O 1
ATOM 5639 N N . SER A 1 734 ? -2.393 18.122 18.984 1.00 89.44 734 SER A N 1
ATOM 5640 C CA . SER A 1 734 ? -1.897 18.909 17.843 1.00 89.44 734 SER A CA 1
ATOM 5641 C C . SER A 1 734 ? -0.414 19.285 17.954 1.00 89.44 734 SER A C 1
ATOM 5643 O O . SER A 1 734 ? -0.006 20.381 17.573 1.00 89.44 734 SER A O 1
ATOM 5645 N N . ALA A 1 735 ? 0.408 18.408 18.535 1.00 85.50 735 ALA A N 1
ATOM 5646 C CA . ALA A 1 735 ? 1.798 18.743 18.820 1.00 85.50 735 ALA A CA 1
ATOM 5647 C C . ALA A 1 735 ? 2.738 18.486 17.629 1.00 85.50 735 ALA A C 1
ATOM 5649 O O . ALA A 1 735 ? 3.032 17.342 17.276 1.00 85.50 735 ALA A O 1
ATOM 5650 N N . LEU A 1 736 ? 3.301 19.563 17.095 1.00 84.00 736 LEU A N 1
ATOM 5651 C CA . LEU A 1 736 ? 4.369 19.563 16.106 1.00 84.00 736 LEU A CA 1
ATOM 5652 C C . LEU A 1 736 ? 5.738 19.491 16.779 1.00 84.00 736 LEU A C 1
ATOM 5654 O O . LEU A 1 736 ? 6.011 20.187 17.756 1.00 84.00 736 LEU A O 1
ATOM 5658 N N . TYR A 1 737 ? 6.610 18.641 16.249 1.00 83.69 737 TYR A N 1
ATOM 5659 C CA . TYR A 1 737 ? 8.023 18.643 16.609 1.00 83.69 737 TYR A CA 1
ATOM 5660 C C . TYR A 1 737 ? 8.798 19.532 15.643 1.00 83.69 737 TYR A C 1
ATOM 5662 O O . TYR A 1 737 ? 8.765 19.292 14.438 1.00 83.69 737 TYR A O 1
ATOM 5670 N N . ILE A 1 738 ? 9.519 20.521 16.162 1.00 85.12 738 ILE A N 1
ATOM 5671 C CA . ILE A 1 738 ? 10.329 21.411 15.336 1.00 85.12 738 ILE A CA 1
ATOM 5672 C C . ILE A 1 738 ? 11.617 20.701 14.925 1.00 85.12 738 ILE A C 1
ATOM 5674 O O . ILE A 1 738 ? 12.538 20.557 15.730 1.00 85.12 738 ILE A O 1
ATOM 5678 N N . SER A 1 739 ? 11.679 20.256 13.670 1.00 77.44 739 SER A N 1
ATOM 5679 C CA . SER A 1 739 ? 12.870 19.620 13.094 1.00 77.44 739 SER A CA 1
ATOM 5680 C C . SER A 1 739 ? 13.805 20.611 12.413 1.00 77.44 739 SER A C 1
ATOM 5682 O O . SER A 1 739 ? 14.997 20.337 12.311 1.00 77.44 739 SER A O 1
ATOM 5684 N N . ASP A 1 740 ? 13.281 21.760 11.984 1.00 71.12 740 ASP A N 1
ATOM 5685 C CA . ASP A 1 740 ? 14.006 22.724 11.160 1.00 71.12 740 ASP A CA 1
ATOM 5686 C C . ASP A 1 740 ? 13.899 24.146 11.735 1.00 71.12 740 ASP A C 1
ATOM 5688 O O . ASP A 1 740 ? 12.809 24.602 12.096 1.00 71.12 740 ASP A O 1
ATOM 5692 N N . ASP A 1 741 ? 15.032 24.863 11.790 1.00 69.75 741 ASP A N 1
ATOM 5693 C CA . ASP A 1 741 ? 15.058 26.316 11.980 1.00 69.75 741 ASP A CA 1
ATOM 5694 C C . ASP A 1 741 ? 15.263 27.021 10.631 1.00 69.75 741 ASP A C 1
ATOM 5696 O O . ASP A 1 741 ? 16.182 26.737 9.865 1.00 69.75 741 ASP A O 1
ATOM 5700 N N . PHE A 1 742 ? 14.369 27.946 10.285 1.00 63.44 742 PHE A N 1
ATOM 5701 C CA . PHE A 1 742 ? 14.440 28.651 9.005 1.00 63.44 742 PHE A CA 1
ATOM 5702 C C . PHE A 1 742 ? 15.460 29.798 9.032 1.00 63.44 742 PHE A C 1
ATOM 5704 O O . PHE A 1 742 ? 15.158 30.934 8.648 1.00 63.44 742 PHE A O 1
ATOM 5711 N N . LYS A 1 743 ? 16.686 29.555 9.507 1.00 62.44 743 LYS A N 1
ATOM 5712 C CA . LYS A 1 743 ? 17.783 30.544 9.494 1.00 62.44 743 LYS A CA 1
ATOM 5713 C C . LYS A 1 743 ? 18.367 30.719 8.084 1.00 62.44 743 LYS A C 1
ATOM 5715 O O . LYS A 1 743 ? 19.574 30.629 7.876 1.00 62.44 743 LYS A O 1
ATOM 5720 N N . GLY A 1 744 ? 17.497 30.948 7.100 1.00 54.44 744 GLY A N 1
ATOM 5721 C CA . GLY A 1 744 ? 17.847 31.134 5.694 1.00 54.44 744 GLY A CA 1
ATOM 5722 C C . GLY A 1 744 ? 17.948 29.847 4.870 1.00 54.44 744 GLY A C 1
ATOM 5723 O O . GLY A 1 744 ? 18.507 29.897 3.783 1.00 54.44 744 GLY A O 1
ATOM 5724 N N . ARG A 1 745 ? 17.423 28.705 5.330 1.00 49.91 745 ARG A N 1
ATOM 5725 C CA . ARG A 1 745 ? 17.367 27.430 4.579 1.00 49.91 745 ARG A CA 1
ATOM 5726 C C . ARG A 1 745 ? 15.919 26.938 4.487 1.00 49.91 745 ARG A C 1
ATOM 5728 O O . ARG A 1 745 ? 15.145 27.238 5.390 1.00 49.91 745 ARG A O 1
ATOM 5735 N N . LEU A 1 746 ? 15.563 26.215 3.419 1.00 48.44 746 LEU A N 1
ATOM 5736 C CA . LEU A 1 746 ? 14.291 25.479 3.357 1.00 48.44 746 LEU A CA 1
ATOM 5737 C C . LEU A 1 746 ? 14.255 24.391 4.437 1.00 48.44 746 LEU A C 1
ATOM 5739 O O . LEU A 1 746 ? 15.302 23.836 4.777 1.00 48.44 746 LEU A O 1
ATOM 5743 N N . ALA A 1 747 ? 13.057 24.059 4.922 1.00 53.38 747 ALA A N 1
ATOM 5744 C CA . ALA A 1 747 ? 12.837 22.876 5.748 1.00 53.38 747 ALA A CA 1
ATOM 5745 C C . ALA A 1 747 ? 13.284 21.640 4.956 1.00 53.38 747 ALA A C 1
ATOM 5747 O O . ALA A 1 747 ? 12.722 21.339 3.900 1.00 53.38 747 ALA A O 1
ATOM 5748 N N . SER A 1 748 ? 14.320 20.938 5.421 1.00 47.97 748 SER A N 1
ATOM 5749 C CA . SER A 1 748 ? 14.825 19.749 4.727 1.00 47.97 748 SER A CA 1
ATOM 5750 C C . SER A 1 748 ? 13.962 18.514 4.984 1.00 47.97 748 SER A C 1
ATOM 5752 O O . SER A 1 748 ? 14.245 17.454 4.425 1.00 47.97 748 SER A O 1
ATOM 5754 N N . GLY A 1 749 ? 12.921 18.621 5.824 1.00 50.09 749 GLY A N 1
ATOM 5755 C CA . GLY A 1 749 ? 12.058 17.493 6.190 1.00 50.09 749 GLY A CA 1
ATOM 5756 C C . GLY A 1 749 ? 12.828 16.371 6.896 1.00 50.09 749 GLY A C 1
ATOM 5757 O O . GLY A 1 749 ? 12.332 15.254 7.045 1.00 50.09 749 GLY A O 1
ATOM 5758 N N . THR A 1 750 ? 14.068 16.641 7.306 1.00 53.78 750 THR A N 1
ATOM 5759 C CA . THR A 1 750 ? 14.945 15.686 7.969 1.00 53.78 750 THR A CA 1
ATOM 5760 C C . THR A 1 750 ? 14.600 15.659 9.442 1.00 53.78 750 THR A C 1
ATOM 5762 O O . THR A 1 750 ? 15.003 16.530 10.207 1.00 53.78 750 THR A O 1
ATOM 5765 N N . VAL A 1 751 ? 13.865 14.630 9.841 1.00 60.41 751 VAL A N 1
ATOM 5766 C CA . VAL A 1 751 ? 13.625 14.331 11.249 1.00 60.41 751 VAL A CA 1
ATOM 5767 C C . VAL A 1 751 ? 14.918 13.857 11.911 1.00 60.41 751 VAL A C 1
ATOM 5769 O O . VAL A 1 751 ? 15.566 12.913 11.455 1.00 60.41 751 VAL A O 1
ATOM 5772 N N . ASP A 1 752 ? 15.318 14.524 12.988 1.00 68.38 752 ASP A N 1
ATOM 5773 C CA . ASP A 1 752 ? 16.500 14.155 13.759 1.00 68.38 752 ASP A CA 1
ATOM 5774 C C . ASP A 1 752 ? 16.178 13.070 14.816 1.00 68.38 752 ASP A C 1
ATOM 5776 O O . ASP A 1 752 ? 15.076 12.515 14.901 1.00 68.38 752 ASP A O 1
ATOM 5780 N N . VAL A 1 753 ? 17.157 12.733 15.661 1.00 66.38 753 VAL A N 1
ATOM 5781 C CA . VAL A 1 753 ? 16.957 11.769 16.762 1.00 66.38 753 VAL A CA 1
ATOM 5782 C C . VAL A 1 753 ? 15.962 12.297 17.809 1.00 66.38 753 VAL A C 1
ATOM 5784 O O . VAL A 1 753 ? 15.304 11.505 18.495 1.00 66.38 753 VAL A O 1
ATOM 5787 N N . GLY A 1 754 ? 15.841 13.618 17.934 1.00 74.62 754 GLY A N 1
ATOM 5788 C CA . GLY A 1 754 ? 14.907 14.277 18.831 1.00 74.62 754 GLY A CA 1
ATOM 5789 C C . GLY A 1 754 ? 13.452 14.074 18.409 1.00 74.62 754 GLY A C 1
ATOM 5790 O O . GLY A 1 754 ? 12.620 13.844 19.284 1.00 74.62 754 GLY A O 1
ATOM 5791 N N . TYR A 1 755 ? 13.147 14.013 17.108 1.00 79.75 755 TYR A N 1
ATOM 5792 C CA . TYR A 1 755 ? 11.793 13.720 16.619 1.00 79.75 755 TYR A CA 1
ATOM 5793 C C . TYR A 1 755 ? 11.280 12.377 17.144 1.00 79.75 755 TYR A C 1
ATOM 5795 O O . TYR A 1 755 ? 10.229 12.306 17.788 1.00 79.75 755 TYR A O 1
ATOM 5803 N N . ARG A 1 756 ? 12.065 11.307 16.959 1.00 79.88 756 ARG A N 1
ATOM 5804 C CA . ARG A 1 756 ? 11.715 9.969 17.457 1.00 79.88 756 ARG A CA 1
ATOM 5805 C C . ARG A 1 756 ? 11.565 9.970 18.975 1.00 79.88 756 ARG A C 1
ATOM 5807 O O . ARG A 1 756 ? 10.590 9.427 19.495 1.00 79.88 756 ARG A O 1
ATOM 5814 N N . ARG A 1 757 ? 12.506 10.597 19.688 1.00 81.94 757 ARG A N 1
ATOM 5815 C CA . ARG A 1 757 ? 12.438 10.747 21.147 1.00 81.94 757 ARG A CA 1
ATOM 5816 C C . ARG A 1 757 ? 11.141 11.440 21.575 1.00 81.94 757 ARG A C 1
ATOM 5818 O O . ARG A 1 757 ? 10.480 10.959 22.489 1.00 81.94 757 ARG A O 1
ATOM 5825 N N . SER A 1 758 ? 10.736 12.488 20.865 1.00 82.44 758 SER A N 1
ATOM 5826 C CA . SER A 1 758 ? 9.506 13.215 21.161 1.00 82.44 758 SER A CA 1
ATOM 5827 C C . SER A 1 758 ? 8.258 12.342 21.005 1.00 82.44 758 SER A C 1
ATOM 5829 O O . SER A 1 758 ? 7.342 12.443 21.812 1.00 82.44 758 SER A O 1
ATOM 5831 N N . ILE A 1 759 ? 8.201 11.454 20.006 1.00 83.69 759 ILE A N 1
ATOM 5832 C CA . ILE A 1 759 ? 7.086 10.504 19.856 1.00 83.69 759 ILE A CA 1
ATOM 5833 C C . ILE A 1 759 ? 7.105 9.484 21.002 1.00 83.69 759 ILE A C 1
ATOM 5835 O O . ILE A 1 759 ? 6.054 9.168 21.560 1.00 83.69 759 ILE A O 1
ATOM 5839 N N . HIS A 1 760 ? 8.287 8.993 21.389 1.00 82.94 760 HIS A N 1
ATOM 5840 C CA . HIS A 1 760 ? 8.442 8.081 22.528 1.00 82.94 760 HIS A CA 1
ATOM 5841 C C . HIS A 1 760 ? 7.959 8.683 23.853 1.00 82.94 760 HIS A C 1
ATOM 5843 O O . HIS A 1 760 ? 7.373 7.967 24.660 1.00 82.94 760 HIS A O 1
ATOM 5849 N N . GLU A 1 761 ? 8.183 9.978 24.066 1.00 83.44 761 GLU A N 1
ATOM 5850 C CA . GLU A 1 761 ? 7.790 10.681 25.290 1.00 83.44 761 GLU A CA 1
ATOM 5851 C C . GLU A 1 761 ? 6.305 11.090 25.280 1.00 83.44 761 GLU A C 1
ATOM 5853 O O . GLU A 1 761 ? 5.638 11.008 26.311 1.00 83.44 761 GLU A O 1
ATOM 5858 N N . ARG A 1 762 ? 5.750 11.470 24.118 1.00 84.12 762 ARG A N 1
ATOM 5859 C CA . ARG A 1 762 ? 4.382 12.016 24.002 1.00 84.12 762 ARG A CA 1
ATOM 5860 C C . ARG A 1 762 ? 3.295 10.978 23.780 1.00 84.12 762 ARG A C 1
ATOM 5862 O O . ARG A 1 762 ? 2.211 11.104 24.348 1.00 84.12 762 ARG A O 1
ATOM 5869 N N . LEU A 1 763 ? 3.567 9.955 22.968 1.00 87.12 763 LEU A N 1
ATOM 5870 C CA . LEU A 1 763 ? 2.582 8.918 22.673 1.00 87.12 763 LEU A CA 1
ATOM 5871 C C . LEU A 1 763 ? 2.012 8.279 23.955 1.00 87.12 763 LEU A C 1
ATOM 5873 O O . LEU A 1 763 ? 0.796 8.116 24.021 1.00 87.12 763 LEU A O 1
ATOM 5877 N N . PRO A 1 764 ? 2.808 7.972 25.006 1.00 88.00 764 PRO A N 1
ATOM 5878 C CA . PRO A 1 764 ? 2.242 7.437 26.233 1.00 88.00 764 PRO A CA 1
ATOM 5879 C C . PRO A 1 764 ? 1.190 8.340 26.890 1.00 88.00 764 PRO A C 1
ATOM 5881 O O . PRO A 1 764 ? 0.196 7.826 27.405 1.00 88.00 764 PRO A O 1
ATOM 5884 N N . VAL A 1 765 ? 1.414 9.659 26.867 1.00 87.12 765 VAL A N 1
ATOM 5885 C CA . VAL A 1 765 ? 0.521 10.668 27.455 1.00 87.12 765 VAL A CA 1
ATOM 5886 C C . VAL A 1 765 ? -0.794 10.718 26.689 1.00 87.12 765 VAL A C 1
ATOM 5888 O O . VAL A 1 765 ? -1.851 10.592 27.304 1.00 87.12 765 VAL A O 1
ATOM 5891 N N . TYR A 1 766 ? -0.720 10.797 25.357 1.00 88.88 766 TYR A N 1
ATOM 5892 C CA . TYR A 1 766 ? -1.893 10.763 24.483 1.00 88.88 766 TYR A CA 1
ATOM 5893 C C . TYR A 1 766 ? -2.752 9.525 24.748 1.00 88.88 766 TYR A C 1
ATOM 5895 O O . TYR A 1 766 ? -3.940 9.633 25.036 1.00 88.88 766 TYR A O 1
ATOM 5903 N N . LEU A 1 767 ? -2.131 8.344 24.723 1.00 90.50 767 LEU A N 1
ATOM 5904 C CA . LEU A 1 767 ? -2.837 7.082 24.914 1.00 90.50 767 LEU A CA 1
ATOM 5905 C C . LEU A 1 767 ? -3.516 6.993 26.290 1.00 90.50 767 LEU A C 1
ATOM 5907 O O . LEU A 1 767 ? -4.572 6.384 26.402 1.00 90.50 767 LEU A O 1
ATOM 5911 N N . ASN A 1 768 ? -2.941 7.598 27.333 1.00 90.12 768 ASN A N 1
ATOM 5912 C CA . ASN A 1 768 ? -3.584 7.653 28.649 1.00 90.12 768 ASN A CA 1
ATOM 5913 C C . ASN A 1 768 ? -4.775 8.609 28.668 1.00 90.12 768 ASN A C 1
ATOM 5915 O O . ASN A 1 768 ? -5.796 8.288 29.263 1.00 90.12 768 ASN A O 1
ATOM 5919 N N . GLN A 1 769 ? -4.659 9.762 28.008 1.00 90.62 769 GLN A N 1
ATOM 5920 C CA . GLN A 1 769 ? -5.744 10.741 27.925 1.00 90.62 769 GLN A CA 1
ATOM 5921 C C . GLN A 1 769 ? -6.960 10.201 27.162 1.00 90.62 769 GLN A C 1
ATOM 5923 O O . GLN A 1 769 ? -8.081 10.568 27.496 1.00 90.62 769 GLN A O 1
ATOM 5928 N N . ILE A 1 770 ? -6.757 9.298 26.197 1.00 91.81 770 ILE A N 1
ATOM 5929 C CA . ILE A 1 770 ? -7.846 8.616 25.476 1.00 91.81 770 ILE A CA 1
ATOM 5930 C C . ILE A 1 770 ? -8.228 7.253 26.092 1.00 91.81 770 ILE A C 1
ATOM 5932 O O . ILE A 1 770 ? -8.949 6.475 25.473 1.00 91.81 770 ILE A O 1
ATOM 5936 N N . GLY A 1 771 ? -7.742 6.944 27.302 1.00 92.75 771 GLY A N 1
ATOM 5937 C CA . GLY A 1 771 ? -8.176 5.782 28.085 1.00 92.75 771 GLY A CA 1
ATOM 5938 C C . GLY A 1 771 ? -7.609 4.425 27.652 1.00 92.75 771 GLY A C 1
ATOM 5939 O O . GLY A 1 771 ? -8.197 3.397 27.971 1.00 92.75 771 GLY A O 1
ATOM 5940 N N . ILE A 1 772 ? -6.488 4.360 26.928 1.00 92.31 772 ILE A N 1
ATOM 5941 C CA . ILE A 1 772 ? -5.873 3.079 26.537 1.00 92.31 772 ILE A CA 1
ATOM 5942 C C . ILE A 1 772 ? -5.132 2.452 27.721 1.00 92.31 772 ILE A C 1
ATOM 5944 O O . ILE A 1 772 ? -4.054 2.918 28.108 1.00 92.31 772 ILE A O 1
ATOM 5948 N N . THR A 1 773 ? -5.666 1.348 28.242 1.00 91.44 773 THR A N 1
ATOM 5949 C CA . THR A 1 773 ? -5.162 0.663 29.445 1.00 91.44 773 THR A CA 1
ATOM 5950 C C . THR A 1 773 ? -4.132 -0.414 29.133 1.00 91.44 773 THR A C 1
ATOM 5952 O O . THR A 1 773 ? -3.138 -0.547 29.847 1.00 91.44 773 THR A O 1
ATOM 5955 N N . SER A 1 774 ? -4.322 -1.164 28.047 1.00 92.44 774 SER A N 1
ATOM 5956 C CA . SER A 1 774 ? -3.405 -2.232 27.644 1.00 92.44 774 SER A CA 1
ATOM 5957 C C . SER A 1 774 ? -3.308 -2.372 26.128 1.00 92.44 774 SER A C 1
ATOM 5959 O O . SER A 1 774 ? -4.164 -1.909 25.371 1.00 92.44 774 SER A O 1
ATOM 5961 N N . ILE A 1 775 ? -2.224 -2.998 25.676 1.00 92.44 775 ILE A N 1
ATOM 5962 C CA . ILE A 1 775 ? -1.972 -3.286 24.261 1.00 92.44 775 ILE A CA 1
ATOM 5963 C C . ILE A 1 775 ? -1.978 -4.800 24.081 1.00 92.44 775 ILE A C 1
ATOM 5965 O O . ILE A 1 775 ? -1.366 -5.530 24.868 1.00 92.44 775 ILE A O 1
ATOM 5969 N N . THR A 1 776 ? -2.664 -5.278 23.044 1.00 91.88 776 THR A N 1
ATOM 5970 C CA . THR A 1 776 ? -2.765 -6.712 22.769 1.00 91.88 776 THR A CA 1
ATOM 5971 C C . THR A 1 776 ? -1.556 -7.177 21.967 1.00 91.88 776 THR A C 1
ATOM 5973 O O . THR A 1 776 ? -1.146 -6.548 20.991 1.00 91.88 776 THR A O 1
ATOM 5976 N N . LEU A 1 777 ? -0.975 -8.303 22.363 1.00 91.81 777 LEU A N 1
ATOM 5977 C CA . LEU A 1 777 ? 0.114 -8.957 21.652 1.00 91.81 777 LEU A CA 1
ATOM 5978 C C . LEU A 1 777 ? -0.415 -10.010 20.671 1.00 91.81 777 LEU A C 1
ATOM 5980 O O . LEU A 1 777 ? -1.511 -10.547 20.827 1.00 91.81 777 LEU A O 1
ATOM 5984 N N . ASN A 1 778 ? 0.402 -10.384 19.686 1.00 89.25 778 ASN A N 1
ATOM 5985 C CA . ASN A 1 778 ? 0.138 -11.467 18.729 1.00 89.25 778 ASN A CA 1
ATOM 5986 C C . ASN A 1 778 ? -0.144 -12.814 19.403 1.00 89.25 778 ASN A C 1
ATOM 5988 O O . ASN A 1 778 ? -0.631 -13.754 18.772 1.00 89.25 778 ASN A O 1
ATOM 5992 N N . ASP A 1 779 ? 0.199 -12.940 20.685 1.00 88.44 779 ASP A N 1
ATOM 5993 C CA . ASP A 1 779 ? -0.103 -14.116 21.473 1.00 88.44 779 ASP A CA 1
ATOM 5994 C C . ASP A 1 779 ? -1.474 -14.124 22.159 1.00 88.44 779 ASP A C 1
ATOM 5996 O O . ASP A 1 779 ? -1.842 -15.142 22.744 1.00 88.44 779 ASP A O 1
ATOM 6000 N N . GLY A 1 780 ? -2.237 -13.041 22.012 1.00 88.00 780 GLY A N 1
ATOM 6001 C CA . GLY A 1 780 ? -3.527 -12.825 22.654 1.00 88.00 780 GLY A CA 1
ATOM 6002 C C . GLY A 1 780 ? -3.418 -12.274 24.074 1.00 88.00 780 GLY A C 1
ATOM 6003 O O . GLY A 1 780 ? -4.444 -11.909 24.639 1.00 88.00 780 GLY A O 1
ATOM 6004 N N . ARG A 1 781 ? -2.214 -12.183 24.660 1.00 90.62 781 ARG A N 1
ATOM 6005 C CA . ARG A 1 781 ? -2.032 -11.526 25.957 1.00 90.62 781 ARG A CA 1
ATOM 6006 C C . ARG A 1 781 ? -2.180 -10.022 25.794 1.00 90.62 781 ARG A C 1
ATOM 6008 O O . ARG A 1 781 ? -1.674 -9.438 24.838 1.00 90.62 781 ARG A O 1
ATOM 6015 N N . THR A 1 782 ? -2.812 -9.400 26.772 1.00 90.56 782 THR A N 1
ATOM 6016 C CA . THR A 1 782 ? -2.807 -7.954 26.957 1.00 90.56 782 THR A CA 1
ATOM 6017 C C . THR A 1 782 ? -1.694 -7.602 27.933 1.00 90.56 782 THR A C 1
ATOM 6019 O O . THR A 1 782 ? -1.563 -8.227 28.986 1.00 90.56 782 THR A O 1
ATOM 6022 N N . LEU A 1 783 ? -0.851 -6.640 27.570 1.00 89.38 783 LEU A N 1
ATOM 6023 C CA . LEU A 1 783 ? 0.112 -6.066 28.501 1.00 89.38 783 LEU A CA 1
ATOM 6024 C C . LEU A 1 783 ? -0.411 -4.718 28.964 1.00 89.38 783 LEU A C 1
ATOM 6026 O O . LEU A 1 783 ? -0.567 -3.799 28.152 1.00 89.38 783 LEU A O 1
ATOM 6030 N N . ASP A 1 784 ? -0.675 -4.628 30.263 1.00 88.25 784 ASP A N 1
ATOM 6031 C CA . ASP A 1 784 ? -1.022 -3.372 30.907 1.00 88.25 784 ASP A CA 1
ATOM 6032 C C . ASP A 1 784 ? 0.092 -2.366 30.660 1.00 88.25 784 ASP A C 1
ATOM 6034 O O . ASP A 1 784 ? 1.288 -2.662 30.789 1.00 88.25 784 ASP A O 1
ATOM 6038 N N . ARG A 1 785 ? -0.307 -1.161 30.269 1.00 82.00 785 ARG A N 1
ATOM 6039 C CA . ARG A 1 785 ? 0.648 -0.079 30.100 1.00 82.00 785 ARG A CA 1
ATOM 6040 C C . ARG A 1 785 ? 1.120 0.354 31.487 1.00 82.00 785 ARG A C 1
ATOM 6042 O O . ARG A 1 785 ? 0.302 0.456 32.404 1.00 82.00 785 ARG A O 1
ATOM 6049 N N . PRO A 1 786 ? 2.425 0.605 31.678 1.00 70.44 786 PRO A N 1
ATOM 6050 C CA . PRO A 1 786 ? 2.910 1.090 32.958 1.00 70.44 786 PRO A CA 1
ATOM 6051 C C . PRO A 1 786 ? 2.183 2.403 33.303 1.00 70.44 786 PRO A C 1
ATOM 6053 O O . PRO A 1 786 ? 2.115 3.291 32.446 1.00 70.44 786 PRO A O 1
ATOM 6056 N N . PRO A 1 787 ? 1.629 2.549 34.523 1.00 64.81 787 PRO A N 1
ATOM 6057 C CA . PRO A 1 787 ? 0.950 3.776 34.919 1.00 64.81 787 PRO A CA 1
ATOM 6058 C C . PRO A 1 787 ? 1.916 4.955 34.768 1.00 64.81 787 PRO A C 1
ATOM 6060 O O . PRO A 1 787 ? 3.077 4.865 35.182 1.00 64.81 787 PRO A O 1
ATOM 6063 N N . SER A 1 788 ? 1.452 6.065 34.185 1.00 55.19 788 SER A N 1
ATOM 6064 C CA . SER A 1 788 ? 2.270 7.225 33.774 1.00 55.19 788 SER A CA 1
ATOM 6065 C C . SER A 1 788 ? 2.933 8.028 34.901 1.00 55.19 788 SER A C 1
ATOM 6067 O O . SER A 1 788 ? 3.289 9.182 34.704 1.00 55.19 788 SER A O 1
ATOM 6069 N N . GLY A 1 789 ? 3.136 7.435 36.075 1.00 48.53 789 GLY A N 1
ATOM 6070 C CA . GLY A 1 789 ? 3.757 8.077 37.233 1.00 48.53 789 GLY A CA 1
ATOM 6071 C C . GLY A 1 789 ? 4.868 7.279 37.919 1.00 48.53 789 GLY A C 1
ATOM 6072 O O . GLY A 1 789 ? 5.417 7.774 38.894 1.00 48.53 789 GLY A O 1
ATOM 6073 N N . GLN A 1 790 ? 5.222 6.067 37.464 1.00 38.69 790 GLN A N 1
ATOM 6074 C CA . GLN A 1 790 ? 6.259 5.241 38.128 1.00 38.69 790 GLN A CA 1
ATOM 6075 C C . GLN A 1 790 ? 7.464 4.889 37.240 1.00 38.69 790 GLN A C 1
ATOM 6077 O O . GLN A 1 790 ? 8.319 4.087 37.613 1.00 38.69 790 GLN A O 1
ATOM 6082 N N . GLY A 1 791 ? 7.557 5.526 36.072 1.00 37.25 791 GLY A N 1
ATOM 6083 C CA . GLY A 1 791 ? 8.581 5.286 35.060 1.00 37.25 791 GLY A CA 1
ATOM 6084 C C . GLY A 1 791 ? 9.776 6.239 35.069 1.00 37.25 791 GLY A C 1
ATOM 6085 O O . GLY A 1 791 ? 10.500 6.248 34.083 1.00 37.25 791 GLY A O 1
ATOM 6086 N N . GLU A 1 792 ? 10.061 6.990 36.140 1.00 35.25 792 GLU A N 1
ATOM 6087 C CA . GLU A 1 792 ? 11.426 7.511 36.363 1.00 35.25 792 GLU A CA 1
ATOM 6088 C C . GLU A 1 792 ? 12.357 6.365 36.811 1.00 35.25 792 GLU A C 1
ATOM 6090 O O . GLU A 1 792 ? 13.051 6.425 37.823 1.00 35.25 792 GLU A O 1
ATOM 6095 N N . ARG A 1 793 ? 12.415 5.272 36.041 1.00 33.38 793 ARG A N 1
ATOM 6096 C CA . ARG A 1 793 ? 13.651 4.497 35.990 1.00 33.38 793 ARG A CA 1
ATOM 6097 C C . ARG A 1 793 ? 14.537 5.214 34.998 1.00 33.38 793 ARG A C 1
ATOM 6099 O O . ARG A 1 793 ? 14.423 5.024 33.791 1.00 33.38 793 ARG A O 1
ATOM 6106 N N . ALA A 1 794 ? 15.400 6.056 35.559 1.00 30.98 794 ALA A N 1
ATOM 6107 C CA . ALA A 1 794 ? 16.589 6.552 34.904 1.00 30.98 794 ALA A CA 1
ATOM 6108 C C . ALA A 1 794 ? 17.163 5.449 34.007 1.00 30.98 794 ALA A C 1
ATOM 6110 O O . ALA A 1 794 ? 17.570 4.387 34.484 1.00 30.98 794 ALA A O 1
ATOM 6111 N N . ILE A 1 795 ? 17.218 5.717 32.704 1.00 29.06 795 ILE A N 1
ATOM 6112 C CA . ILE A 1 795 ? 18.275 5.150 31.879 1.00 29.06 795 ILE A CA 1
ATOM 6113 C C . ILE A 1 795 ? 19.555 5.494 32.641 1.00 29.06 795 ILE A C 1
ATOM 6115 O O . ILE A 1 795 ? 19.873 6.670 32.817 1.00 29.06 795 ILE A O 1
ATOM 6119 N N . VAL A 1 796 ? 20.199 4.479 33.218 1.00 26.69 796 VAL A N 1
ATOM 6120 C CA . VAL A 1 796 ? 21.367 4.625 34.087 1.00 26.69 796 VAL A CA 1
ATOM 6121 C C . VAL A 1 796 ? 22.501 5.238 33.267 1.00 26.69 796 VAL A C 1
ATOM 6123 O O . VAL A 1 796 ? 23.306 4.543 32.660 1.00 26.69 796 VAL A O 1
ATOM 6126 N N . SER A 1 797 ? 22.571 6.566 33.238 1.00 27.98 797 SER A N 1
ATOM 6127 C CA . SER A 1 797 ? 23.813 7.296 33.035 1.00 27.98 797 SER A CA 1
ATOM 6128 C C . SER A 1 797 ? 24.410 7.507 34.420 1.00 27.98 797 SER A C 1
ATOM 6130 O O . SER A 1 797 ? 23.865 8.274 35.217 1.00 27.98 797 SER A O 1
ATOM 6132 N N . GLY A 1 798 ? 25.479 6.776 34.733 1.00 25.00 798 GLY A N 1
ATOM 6133 C CA . GLY A 1 798 ? 26.148 6.839 36.028 1.00 25.00 798 GLY A CA 1
ATOM 6134 C C . GLY A 1 798 ? 26.509 8.274 36.414 1.00 25.00 798 GLY A C 1
ATOM 6135 O O . GLY A 1 798 ? 27.375 8.895 35.805 1.00 25.00 798 GLY A O 1
ATOM 6136 N N . ARG A 1 799 ? 25.842 8.792 37.448 1.00 26.09 799 ARG A N 1
ATOM 6137 C CA . ARG A 1 799 ? 26.345 9.880 38.285 1.00 26.09 799 ARG A CA 1
ATOM 6138 C C . ARG A 1 799 ? 26.996 9.236 39.501 1.00 26.09 799 ARG A C 1
ATOM 6140 O O . ARG A 1 799 ? 26.294 8.716 40.363 1.00 26.09 799 ARG A O 1
ATOM 6147 N N . THR A 1 800 ? 28.319 9.297 39.585 1.00 26.92 800 THR A N 1
ATOM 6148 C CA . THR A 1 800 ? 29.014 9.233 40.873 1.00 26.92 800 THR A CA 1
ATOM 6149 C C . THR A 1 800 ? 29.131 10.645 41.437 1.00 26.92 800 THR A C 1
ATOM 6151 O O . THR A 1 800 ? 29.465 11.603 40.745 1.00 26.92 800 THR A O 1
ATOM 6154 N N . SER A 1 801 ? 28.757 10.736 42.702 1.00 28.55 801 SER A N 1
ATOM 6155 C CA . SER A 1 801 ? 28.611 11.891 43.580 1.00 28.55 801 SER A CA 1
ATOM 6156 C C . SER A 1 801 ? 29.900 12.657 43.889 1.00 28.55 801 SER A C 1
ATOM 6158 O O . SER A 1 801 ? 30.913 12.024 44.161 1.00 28.55 801 SER A O 1
ATOM 6160 N N . SER A 1 802 ? 29.786 13.975 44.089 1.00 24.67 802 SER A N 1
ATOM 6161 C CA . SER A 1 802 ? 30.164 14.613 45.366 1.00 24.67 802 SER A CA 1
ATOM 6162 C C . SER A 1 802 ? 29.669 16.065 45.438 1.00 24.67 802 SER A C 1
ATOM 6164 O O . SER A 1 802 ? 30.022 16.905 44.617 1.00 24.67 802 SER A O 1
ATOM 6166 N N . SER A 1 803 ? 28.844 16.334 46.444 1.00 27.55 803 SER A N 1
ATOM 6167 C CA . SER A 1 803 ? 28.397 17.638 46.947 1.00 27.55 803 SER A CA 1
ATOM 6168 C C . SER A 1 803 ? 29.518 18.408 47.663 1.00 27.55 803 SER A C 1
ATOM 6170 O O . SER A 1 803 ? 30.267 17.754 48.380 1.00 27.55 803 SER A O 1
ATOM 6172 N N . PHE A 1 804 ? 29.564 19.749 47.575 1.00 22.70 804 PHE A N 1
ATOM 6173 C CA . PHE A 1 804 ? 29.576 20.709 48.710 1.00 22.70 804 PHE A CA 1
ATOM 6174 C C . PHE A 1 804 ? 29.866 22.168 48.266 1.00 22.70 804 PHE A C 1
ATOM 6176 O O . PHE A 1 804 ? 30.690 22.399 47.393 1.00 22.70 804 PHE A O 1
ATOM 6183 N N . ALA A 1 805 ? 29.247 23.112 48.994 1.00 23.22 805 ALA A N 1
ATOM 6184 C CA . ALA A 1 805 ? 29.621 24.523 49.225 1.00 23.22 805 ALA A CA 1
ATOM 6185 C C . ALA A 1 805 ? 29.082 25.665 48.315 1.00 23.22 805 ALA A C 1
ATOM 6187 O O . ALA A 1 805 ? 29.639 26.004 47.282 1.00 23.22 805 ALA A O 1
ATOM 6188 N N . GLN A 1 806 ? 28.038 26.315 48.857 1.00 23.52 806 GLN A N 1
ATOM 6189 C CA . GLN A 1 806 ? 27.929 27.745 49.227 1.00 23.52 806 GLN A CA 1
ATOM 6190 C C . GLN A 1 806 ? 27.894 28.892 48.186 1.00 23.52 806 GLN A C 1
ATOM 6192 O O . GLN A 1 806 ? 28.687 29.011 47.264 1.00 23.52 806 GLN A O 1
ATOM 6197 N N . GLN A 1 807 ? 26.944 29.792 48.471 1.00 30.02 807 GLN A N 1
ATOM 6198 C CA . GLN A 1 807 ? 26.579 31.065 47.840 1.00 30.02 807 GLN A CA 1
ATOM 6199 C C . GLN A 1 807 ? 27.695 32.129 47.842 1.00 30.02 807 GLN A C 1
ATOM 6201 O O . GLN A 1 807 ? 28.284 32.347 48.895 1.00 30.02 807 GLN A O 1
ATOM 6206 N N . VAL A 1 808 ? 27.822 32.910 46.753 1.00 23.14 808 VAL A N 1
ATOM 6207 C CA . VAL A 1 808 ? 28.114 34.371 46.750 1.00 23.14 808 VAL A CA 1
ATOM 6208 C C . VAL A 1 808 ? 27.482 35.009 45.483 1.00 23.14 808 VAL A C 1
ATOM 6210 O O . VAL A 1 808 ? 27.533 34.372 44.431 1.00 23.14 808 VAL A O 1
ATOM 6213 N N . PRO A 1 809 ? 26.880 36.222 45.533 1.00 30.97 809 PRO A N 1
ATOM 6214 C CA . PRO A 1 809 ? 26.161 36.825 44.399 1.00 30.97 809 PRO A CA 1
ATOM 6215 C C . PRO A 1 809 ? 26.900 38.004 43.691 1.00 30.97 809 PRO A C 1
ATOM 6217 O O . PRO A 1 809 ? 27.728 38.667 44.311 1.00 30.97 809 PRO A O 1
ATOM 6220 N N . ILE A 1 810 ? 26.437 38.340 42.459 1.00 24.28 810 ILE A N 1
ATOM 6221 C CA . ILE A 1 810 ? 26.561 39.624 41.681 1.00 24.28 810 ILE A CA 1
ATOM 6222 C C . ILE A 1 810 ? 27.908 39.862 40.909 1.00 24.28 810 ILE A C 1
ATOM 6224 O O . ILE A 1 810 ? 28.918 39.352 41.387 1.00 24.28 810 ILE A O 1
ATOM 6228 N N . PRO A 1 811 ? 28.044 40.669 39.801 1.00 30.95 811 PRO A N 1
ATOM 6229 C CA . PRO A 1 811 ? 27.113 41.284 38.810 1.00 30.95 811 PRO A CA 1
ATOM 6230 C C . PRO A 1 811 ? 27.452 41.076 37.299 1.00 30.95 811 PRO A C 1
ATOM 6232 O O . PRO A 1 811 ? 28.570 40.742 36.918 1.00 30.95 811 PRO A O 1
ATOM 6235 N N . ASP A 1 812 ? 26.464 41.417 36.458 1.00 29.66 812 ASP A N 1
ATOM 6236 C CA . ASP A 1 812 ? 26.529 42.162 35.178 1.00 29.66 812 ASP A CA 1
ATOM 6237 C C . ASP A 1 812 ? 27.829 42.126 34.338 1.00 29.66 812 ASP A C 1
ATOM 6239 O O . ASP A 1 812 ? 28.848 42.738 34.669 1.00 29.66 812 ASP A O 1
ATOM 6243 N N . ARG A 1 813 ? 27.726 41.511 33.152 1.00 26.28 813 ARG A N 1
ATOM 6244 C CA . ARG A 1 813 ? 28.544 41.850 31.980 1.00 26.28 813 ARG A CA 1
ATOM 6245 C C . ARG A 1 813 ? 27.672 41.970 30.735 1.00 26.28 813 ARG A C 1
ATOM 6247 O O . ARG A 1 813 ? 27.662 41.110 29.859 1.00 26.28 813 ARG A O 1
ATOM 6254 N N . SER A 1 814 ? 26.980 43.095 30.637 1.00 28.16 814 SER A N 1
ATOM 6255 C CA . SER A 1 814 ? 26.736 43.751 29.357 1.00 28.16 814 SER A CA 1
ATOM 6256 C C . SER A 1 814 ? 28.045 43.855 28.542 1.00 28.16 814 SER A C 1
ATOM 6258 O O . SER A 1 814 ? 29.085 44.265 29.056 1.00 28.16 814 SER A O 1
ATOM 6260 N N . ARG A 1 815 ? 27.963 43.500 27.248 1.00 29.58 815 ARG A N 1
ATOM 6261 C CA . ARG A 1 815 ? 29.014 43.504 26.199 1.00 29.58 815 ARG A CA 1
ATOM 6262 C C . ARG A 1 815 ? 29.907 42.260 26.089 1.00 29.58 815 ARG A C 1
ATOM 6264 O O . ARG A 1 815 ? 31.077 42.298 26.453 1.00 29.58 815 ARG A O 1
ATOM 6271 N N . VAL A 1 816 ? 29.408 41.242 25.384 1.00 25.55 816 VAL A N 1
ATOM 6272 C CA . VAL A 1 816 ? 30.188 40.507 24.369 1.00 25.55 816 VAL A CA 1
ATOM 6273 C C . VAL A 1 816 ? 29.263 40.228 23.180 1.00 25.55 816 VAL A C 1
ATOM 6275 O O . VAL A 1 816 ? 28.145 39.755 23.354 1.00 25.55 816 VAL A O 1
ATOM 6278 N N . SER A 1 817 ? 29.715 40.597 21.983 1.00 25.03 817 SER A N 1
ATOM 6279 C CA . SER A 1 817 ? 29.039 40.405 20.699 1.00 25.03 817 SER A CA 1
ATOM 6280 C C . SER A 1 817 ? 28.692 38.934 20.457 1.00 25.03 817 SER A C 1
ATOM 6282 O O . SER A 1 817 ? 29.582 38.084 20.415 1.00 25.03 817 SER A O 1
ATOM 6284 N N . GLN A 1 818 ? 27.404 38.655 20.263 1.00 28.45 818 GLN A N 1
ATOM 6285 C CA . GLN A 1 818 ? 26.886 37.371 19.807 1.00 28.45 818 GLN A CA 1
ATOM 6286 C C . GLN A 1 818 ? 27.219 37.187 18.322 1.00 28.45 818 GLN A C 1
ATOM 6288 O O . GLN A 1 818 ? 26.576 37.769 17.461 1.00 28.45 818 GLN A O 1
ATOM 6293 N N . ASN A 1 819 ? 28.237 36.379 18.039 1.00 27.45 819 ASN A N 1
ATOM 6294 C CA . ASN A 1 819 ? 28.406 35.681 16.768 1.00 27.45 819 ASN A CA 1
ATOM 6295 C C . ASN A 1 819 ? 28.912 34.279 17.115 1.00 27.45 819 ASN A C 1
ATOM 6297 O O . ASN A 1 819 ? 30.113 34.030 17.179 1.00 27.45 819 ASN A O 1
ATOM 6301 N N . GLN A 1 820 ? 27.981 33.377 17.410 1.00 25.94 820 GLN A N 1
ATOM 6302 C CA . GLN A 1 820 ? 28.245 31.943 17.441 1.00 25.94 820 GLN A CA 1
ATOM 6303 C C . GLN A 1 820 ? 27.256 31.283 16.486 1.00 25.94 820 GLN A C 1
ATOM 6305 O O . GLN A 1 820 ? 26.078 31.115 16.793 1.00 25.94 820 GLN A O 1
ATOM 6310 N N . ALA A 1 821 ? 27.752 30.969 15.291 1.00 24.98 821 ALA A N 1
ATOM 6311 C CA . ALA A 1 821 ? 27.093 30.073 14.361 1.00 24.98 821 ALA A CA 1
ATOM 6312 C C . ALA A 1 821 ? 27.132 28.660 14.961 1.00 24.98 821 ALA A C 1
ATOM 6314 O O . ALA A 1 821 ? 28.206 28.105 15.189 1.00 24.98 821 ALA A O 1
ATOM 6315 N N . ALA A 1 822 ? 25.962 28.092 15.241 1.00 26.06 822 ALA A N 1
ATOM 6316 C CA . ALA A 1 822 ? 25.835 26.682 15.573 1.00 26.06 822 ALA A CA 1
ATOM 6317 C C . ALA A 1 822 ? 25.995 25.871 14.277 1.00 26.06 822 ALA A C 1
ATOM 6319 O O . ALA A 1 822 ? 25.143 25.925 13.393 1.00 26.06 822 ALA A O 1
ATOM 6320 N N . GLY A 1 823 ? 27.120 25.169 14.141 1.00 24.73 823 GLY A N 1
ATOM 6321 C CA . GLY A 1 823 ? 27.353 24.221 13.055 1.00 24.73 823 GLY A CA 1
ATOM 6322 C C . GLY A 1 823 ? 26.562 22.930 13.269 1.00 24.73 823 GLY A C 1
ATOM 6323 O O . GLY A 1 823 ? 26.603 22.338 14.347 1.00 24.73 823 GLY A O 1
ATOM 6324 N N . THR A 1 824 ? 25.848 22.492 12.235 1.00 24.83 824 THR A N 1
ATOM 6325 C CA . THR A 1 824 ? 25.117 21.223 12.173 1.00 24.83 824 THR A CA 1
ATOM 6326 C C . THR A 1 824 ? 26.093 20.041 12.228 1.00 24.83 824 THR A C 1
ATOM 6328 O O . THR A 1 824 ? 26.964 19.917 11.370 1.00 24.83 824 THR A O 1
ATOM 6331 N N . ILE A 1 825 ? 25.940 19.146 13.209 1.00 26.34 825 ILE A N 1
ATOM 6332 C CA . ILE A 1 825 ? 26.604 17.834 13.239 1.00 26.34 825 ILE A CA 1
ATOM 6333 C C . ILE A 1 825 ? 25.579 16.805 12.750 1.00 26.34 825 ILE A C 1
ATOM 6335 O O . ILE A 1 825 ? 24.710 16.387 13.511 1.00 26.34 825 ILE A O 1
ATOM 6339 N N . GLN A 1 826 ? 25.666 16.387 11.485 1.00 26.59 826 GLN A N 1
ATOM 6340 C CA . GLN A 1 826 ? 25.040 15.134 11.051 1.00 26.59 826 GLN A CA 1
ATOM 6341 C C . GLN A 1 826 ? 25.818 13.976 11.681 1.00 26.59 826 GLN A C 1
ATOM 6343 O O . GLN A 1 826 ? 27.048 13.963 11.626 1.00 26.59 826 GLN A O 1
ATOM 6348 N N . GLN A 1 827 ? 25.130 12.997 12.281 1.00 32.03 827 GLN A N 1
ATOM 6349 C CA . GLN A 1 827 ? 25.810 11.791 12.746 1.00 32.03 827 GLN A CA 1
ATOM 6350 C C . GLN A 1 827 ? 25.140 10.493 12.299 1.00 32.03 827 GLN A C 1
ATOM 6352 O O . GLN A 1 827 ? 24.045 10.131 12.730 1.00 32.03 827 GLN A O 1
ATOM 6357 N N . PHE A 1 828 ? 25.914 9.759 11.503 1.00 27.08 828 PHE A N 1
ATOM 6358 C CA . PHE A 1 828 ? 25.877 8.316 11.341 1.00 27.08 828 PHE A CA 1
ATOM 6359 C C . PHE A 1 828 ? 26.232 7.634 12.676 1.00 27.08 828 PHE A C 1
ATOM 6361 O O . PHE A 1 828 ? 27.096 8.090 13.430 1.00 27.08 828 PHE A O 1
ATOM 6368 N N . ARG A 1 829 ? 25.527 6.551 13.009 1.00 25.66 829 ARG A N 1
ATOM 6369 C CA . ARG A 1 829 ? 25.694 5.828 14.277 1.00 25.66 829 ARG A CA 1
ATOM 6370 C C . ARG A 1 829 ? 26.947 4.944 14.234 1.00 25.66 829 ARG A C 1
ATOM 6372 O O . ARG A 1 829 ? 26.985 4.018 13.433 1.00 25.66 829 ARG A O 1
ATOM 6379 N N . GLY A 1 830 ? 27.895 5.162 15.156 1.00 32.69 830 GLY A N 1
ATOM 6380 C CA . GLY A 1 830 ? 28.805 4.097 15.609 1.00 32.69 830 GLY A CA 1
ATOM 6381 C C . GLY A 1 830 ? 30.309 4.368 15.755 1.00 32.69 830 GLY A C 1
ATOM 6382 O O . GLY A 1 830 ? 30.997 3.432 16.142 1.00 32.69 830 GLY A O 1
ATOM 6383 N N . GLU A 1 831 ? 30.856 5.563 15.499 1.00 36.16 831 GLU A N 1
ATOM 6384 C CA . GLU A 1 831 ? 32.328 5.714 15.393 1.00 36.16 831 GLU A CA 1
ATOM 6385 C C . GLU A 1 831 ? 32.971 6.658 16.432 1.00 36.16 831 GLU A C 1
ATOM 6387 O O . GLU A 1 831 ? 32.378 7.653 16.869 1.00 36.16 831 GLU A O 1
ATOM 6392 N N . ARG A 1 832 ? 34.197 6.295 16.853 1.00 45.38 832 ARG A N 1
ATOM 6393 C CA . ARG A 1 832 ? 35.089 7.071 17.737 1.00 45.38 832 ARG A CA 1
ATOM 6394 C C . ARG A 1 832 ? 35.457 8.391 17.051 1.00 45.38 832 ARG A C 1
ATOM 6396 O O . ARG A 1 832 ? 35.702 8.410 15.851 1.00 45.38 832 ARG A O 1
ATOM 6403 N N . ARG A 1 833 ? 35.487 9.498 17.797 1.00 61.50 833 ARG A N 1
ATOM 6404 C CA . ARG A 1 833 ? 35.622 10.853 17.230 1.00 61.50 833 ARG A CA 1
ATOM 6405 C C . ARG A 1 833 ? 37.045 11.395 17.414 1.00 61.50 833 ARG A C 1
ATOM 6407 O O . ARG A 1 833 ? 37.682 11.092 18.416 1.00 61.50 833 ARG A O 1
ATOM 6414 N N . VAL A 1 834 ? 37.538 12.217 16.487 1.00 64.81 834 VAL A N 1
ATOM 6415 C CA . VAL A 1 834 ? 38.885 12.824 16.544 1.00 64.81 834 VAL A CA 1
ATOM 6416 C C . VAL A 1 834 ? 38.766 14.350 16.583 1.00 64.81 834 VAL A C 1
ATOM 6418 O O . VAL A 1 834 ? 37.989 14.925 15.825 1.00 64.81 834 VAL A O 1
ATOM 6421 N N . VAL A 1 835 ? 39.530 15.008 17.456 1.00 75.38 835 VAL A N 1
ATOM 6422 C CA . VAL A 1 835 ? 39.714 16.465 17.488 1.00 75.38 835 VAL A CA 1
ATOM 6423 C C . VAL A 1 835 ? 41.139 16.767 17.047 1.00 75.38 835 VAL A C 1
ATOM 6425 O O . VAL A 1 835 ? 42.091 16.364 17.712 1.00 75.38 835 VAL A O 1
ATOM 6428 N N . LEU A 1 836 ? 41.282 17.488 15.938 1.00 75.88 836 LEU A N 1
ATOM 6429 C CA . LEU A 1 836 ? 42.573 17.960 15.443 1.00 75.88 836 LEU A CA 1
ATOM 6430 C C . LEU A 1 836 ? 42.824 19.375 15.966 1.00 75.88 836 LEU A C 1
ATOM 6432 O O . LEU A 1 836 ? 42.007 20.266 15.726 1.00 75.88 836 LEU A O 1
ATOM 6436 N N . ILE A 1 837 ? 43.942 19.582 16.662 1.00 80.12 837 ILE A N 1
ATOM 6437 C CA . ILE A 1 837 ? 44.317 20.891 17.208 1.00 80.12 837 ILE A CA 1
ATOM 6438 C C . ILE A 1 837 ? 45.606 21.362 16.538 1.00 80.12 837 ILE A C 1
ATOM 6440 O O . ILE A 1 837 ? 46.624 20.668 16.575 1.00 80.12 837 ILE A O 1
ATOM 6444 N N . GLU A 1 838 ? 45.544 22.551 15.940 1.00 78.69 838 GLU A N 1
ATOM 6445 C CA . GLU A 1 838 ? 46.697 23.275 15.410 1.00 78.69 838 GLU A CA 1
ATOM 6446 C C . GLU A 1 838 ? 46.647 24.735 15.882 1.00 78.69 838 GLU A C 1
ATOM 6448 O O . GLU A 1 838 ? 45.654 25.446 15.699 1.00 78.69 838 GLU A O 1
ATOM 6453 N N . SER A 1 839 ? 47.731 25.177 16.506 1.00 78.00 839 SER A N 1
ATOM 6454 C CA . SER A 1 839 ? 47.907 26.492 17.091 1.00 78.00 839 SER A CA 1
ATOM 6455 C C . SER A 1 839 ? 49.070 27.218 16.421 1.00 78.00 839 SER A C 1
ATOM 6457 O O . SER A 1 839 ? 50.215 26.772 16.428 1.00 78.00 839 SER A O 1
ATOM 6459 N N . GLN A 1 840 ? 48.788 28.406 15.883 1.00 62.53 840 GLN A N 1
ATOM 6460 C CA . GLN A 1 840 ? 49.829 29.350 15.455 1.00 62.53 840 GLN A CA 1
ATOM 6461 C C . GLN A 1 840 ? 50.264 30.307 16.587 1.00 62.53 840 GLN A C 1
ATOM 6463 O O . GLN A 1 840 ? 51.093 31.198 16.370 1.00 62.53 840 GLN A O 1
ATOM 6468 N N . GLY A 1 841 ? 49.684 30.141 17.781 1.00 71.19 841 GLY A N 1
ATOM 6469 C CA . GLY A 1 841 ? 49.901 30.944 18.980 1.00 71.19 841 GLY A CA 1
ATOM 6470 C C . GLY A 1 841 ? 48.917 30.547 20.086 1.00 71.19 841 GLY A C 1
ATOM 6471 O O . GLY A 1 841 ? 47.712 30.558 19.855 1.00 71.19 841 GLY A O 1
ATOM 6472 N N . MET A 1 842 ? 49.409 30.206 21.279 1.00 80.62 842 MET A N 1
ATOM 6473 C CA . MET A 1 842 ? 48.581 29.883 22.449 1.00 80.62 842 MET A CA 1
ATOM 6474 C C . MET A 1 842 ? 48.769 30.942 23.536 1.00 80.62 842 MET A C 1
ATOM 6476 O O . MET A 1 842 ? 49.605 30.816 24.426 1.00 80.62 842 MET A O 1
ATOM 6480 N N . GLY A 1 843 ? 48.024 32.044 23.435 1.00 84.81 843 GLY A N 1
ATOM 6481 C CA . GLY A 1 843 ? 47.968 33.035 24.505 1.00 84.81 843 GLY A CA 1
ATOM 6482 C C . GLY A 1 843 ? 47.034 32.594 25.644 1.00 84.81 843 GLY A C 1
ATOM 6483 O O . GLY A 1 843 ? 46.277 31.635 25.495 1.00 84.81 843 GLY A O 1
ATOM 6484 N N . PRO A 1 844 ? 46.972 33.341 26.765 1.00 82.50 844 PRO A N 1
ATOM 6485 C CA . PRO A 1 844 ? 46.082 33.016 27.887 1.00 82.50 844 PRO A CA 1
ATOM 6486 C C . PRO A 1 844 ? 44.594 32.908 27.512 1.00 82.50 844 PRO A C 1
ATOM 6488 O O . PRO A 1 844 ? 43.841 32.186 28.162 1.00 82.50 844 PRO A O 1
ATOM 6491 N N . ARG A 1 845 ? 44.152 33.628 26.468 1.00 71.69 845 ARG A N 1
ATOM 6492 C CA . ARG A 1 845 ? 42.777 33.532 25.948 1.00 71.69 845 ARG A CA 1
ATOM 6493 C C . ARG A 1 845 ? 42.546 32.242 25.164 1.00 71.69 845 ARG A C 1
ATOM 6495 O O . ARG A 1 845 ? 41.514 31.616 25.365 1.00 71.69 845 ARG A O 1
ATOM 6502 N N . ASP A 1 846 ? 43.499 31.848 24.326 1.00 75.06 846 ASP A N 1
ATOM 6503 C CA . ASP A 1 846 ? 43.409 30.638 23.502 1.00 75.06 846 ASP A CA 1
ATOM 6504 C C . ASP A 1 846 ? 43.508 29.380 24.370 1.00 75.06 846 ASP A C 1
ATOM 6506 O O . ASP A 1 846 ? 42.739 28.441 24.185 1.00 75.06 846 ASP A O 1
ATOM 6510 N N . ARG A 1 847 ? 44.376 29.412 25.393 1.00 88.94 847 ARG A N 1
ATOM 6511 C CA . ARG A 1 847 ? 44.450 28.382 26.437 1.00 88.94 847 ARG A CA 1
ATOM 6512 C C . ARG A 1 847 ? 43.103 28.193 27.131 1.00 88.94 847 ARG A C 1
ATOM 6514 O O . ARG A 1 847 ? 42.591 27.081 27.186 1.00 88.94 847 ARG A O 1
ATOM 6521 N N . ARG A 1 848 ? 42.503 29.286 27.615 1.00 81.56 848 ARG A N 1
ATOM 6522 C CA . ARG A 1 848 ? 41.203 29.243 28.297 1.00 81.56 848 ARG A CA 1
ATOM 6523 C C . ARG A 1 848 ? 40.087 28.748 27.377 1.00 81.56 848 ARG A C 1
ATOM 6525 O O . ARG A 1 848 ? 39.254 27.959 27.806 1.00 81.56 848 ARG A O 1
ATOM 6532 N N . PHE A 1 849 ? 40.077 29.185 26.118 1.00 80.56 849 PHE A N 1
ATOM 6533 C CA . PHE A 1 849 ? 39.124 28.691 25.127 1.00 80.56 849 PHE A CA 1
ATOM 6534 C C . PHE A 1 849 ? 39.286 27.185 24.900 1.00 80.56 849 PHE A C 1
ATOM 6536 O O . PHE A 1 849 ? 38.292 26.467 24.862 1.00 80.56 849 PHE A O 1
ATOM 6543 N N . LEU A 1 850 ? 40.523 26.697 24.791 1.00 87.25 850 LEU A N 1
ATOM 6544 C CA . LEU A 1 850 ? 40.790 25.276 24.618 1.00 87.25 850 LEU A CA 1
ATOM 6545 C C . LEU A 1 850 ? 40.359 24.455 25.846 1.00 87.25 850 LEU A C 1
ATOM 6547 O O . LEU A 1 850 ? 39.762 23.395 25.682 1.00 87.25 850 LEU A O 1
ATOM 6551 N N . GLU A 1 851 ? 40.592 24.958 27.061 1.00 86.69 851 GLU A N 1
ATOM 6552 C CA . GLU A 1 851 ? 40.112 24.352 28.312 1.00 86.69 851 GLU A CA 1
ATOM 6553 C C . GLU A 1 851 ? 38.571 24.292 28.369 1.00 86.69 851 GLU A C 1
ATOM 6555 O O . GLU A 1 851 ? 37.991 23.247 28.675 1.00 86.69 851 GLU A O 1
ATOM 6560 N N . GLU A 1 852 ? 37.884 25.386 28.024 1.00 77.06 852 GLU A N 1
ATOM 6561 C CA . GLU A 1 852 ? 36.414 25.459 27.970 1.00 77.06 852 GLU A CA 1
ATOM 6562 C C . GLU A 1 852 ? 35.839 24.543 26.870 1.00 77.06 852 GLU A C 1
ATOM 6564 O O . GLU A 1 852 ? 34.856 23.834 27.089 1.00 77.06 852 GLU A O 1
ATOM 6569 N N . PHE A 1 853 ? 36.484 24.480 25.703 1.00 82.44 853 PHE A N 1
ATOM 6570 C CA . PHE A 1 853 ? 36.081 23.604 24.606 1.00 82.44 853 PHE A CA 1
ATOM 6571 C C . PHE A 1 853 ? 36.257 22.123 24.961 1.00 82.44 853 PHE A C 1
ATOM 6573 O O . PHE A 1 853 ? 35.304 21.348 24.855 1.00 82.44 853 PHE A O 1
ATOM 6580 N N . LEU A 1 854 ? 37.442 21.719 25.424 1.00 85.75 854 LEU A N 1
ATOM 6581 C CA . LEU A 1 854 ? 37.721 20.324 25.765 1.00 85.75 854 LEU A CA 1
ATOM 6582 C C . LEU A 1 854 ? 36.916 19.853 26.984 1.00 85.75 854 LEU A C 1
ATOM 6584 O O . LEU A 1 854 ? 36.519 18.693 27.030 1.00 85.75 854 LEU A O 1
ATOM 6588 N N . SER A 1 855 ? 36.591 20.735 27.933 1.00 80.06 855 SER A N 1
ATOM 6589 C CA . SER A 1 855 ? 35.702 20.390 29.054 1.00 80.06 855 SER A CA 1
ATOM 6590 C C . SER A 1 855 ? 34.232 20.226 28.643 1.00 80.06 855 SER A C 1
ATOM 6592 O O . SER A 1 855 ? 33.478 19.536 29.332 1.00 80.06 855 SER A O 1
ATOM 6594 N N . SER A 1 856 ? 33.818 20.799 27.505 1.00 72.56 856 SER A N 1
ATOM 6595 C CA . SER A 1 856 ? 32.454 20.661 26.971 1.00 72.56 856 SER A CA 1
ATOM 6596 C C . SER A 1 856 ? 32.187 19.320 26.266 1.00 72.56 856 SER A C 1
ATOM 6598 O O . SER A 1 856 ? 31.027 18.966 26.035 1.00 72.56 856 SER A O 1
ATOM 6600 N N . ILE A 1 857 ? 33.231 18.541 25.952 1.00 77.62 857 ILE A N 1
ATOM 6601 C CA . ILE A 1 857 ? 33.117 17.246 25.263 1.00 77.62 857 ILE A CA 1
ATOM 6602 C C . ILE A 1 857 ? 33.514 16.083 26.193 1.00 77.62 857 ILE A C 1
ATOM 6604 O O . ILE A 1 857 ? 34.404 16.198 27.028 1.00 77.62 857 ILE A O 1
ATOM 6608 N N . ARG A 1 858 ? 32.831 14.930 26.084 1.00 61.44 858 ARG A N 1
ATOM 6609 C CA . ARG A 1 858 ? 33.078 13.769 26.970 1.00 61.44 858 ARG A CA 1
ATOM 6610 C C . ARG A 1 858 ? 34.364 13.032 26.585 1.00 61.44 858 ARG A C 1
ATOM 6612 O O . ARG A 1 858 ? 34.428 12.438 25.509 1.00 61.44 858 ARG A O 1
ATOM 6619 N N . SER A 1 859 ? 35.332 12.991 27.498 1.00 67.94 859 SER A N 1
ATOM 6620 C CA . SER A 1 859 ? 36.712 12.562 27.233 1.00 67.94 859 SER A CA 1
ATOM 6621 C C . SER A 1 859 ? 36.898 11.116 26.747 1.00 67.94 859 SER A C 1
ATOM 6623 O O . SER A 1 859 ? 37.841 10.836 26.012 1.00 67.94 859 SER A O 1
ATOM 6625 N N . THR A 1 860 ? 35.998 10.185 27.082 1.00 57.66 860 THR A N 1
ATOM 6626 C CA . THR A 1 860 ? 36.151 8.757 26.727 1.00 57.66 860 THR A CA 1
ATOM 6627 C C . THR A 1 860 ? 35.865 8.439 25.259 1.00 57.66 860 THR A C 1
ATOM 6629 O O . THR A 1 860 ? 36.162 7.337 24.806 1.00 57.66 860 THR A O 1
ATOM 6632 N N . ASN A 1 861 ? 35.281 9.379 24.510 1.00 67.19 861 ASN A N 1
ATOM 6633 C CA . ASN A 1 861 ? 34.808 9.142 23.142 1.00 67.19 861 ASN A CA 1
ATOM 6634 C C . ASN A 1 861 ? 35.611 9.901 22.074 1.00 67.19 861 ASN A C 1
ATOM 6636 O O . ASN A 1 861 ? 35.260 9.825 20.893 1.00 67.19 861 ASN A O 1
ATOM 6640 N N . PHE A 1 862 ? 36.658 10.627 22.480 1.00 72.00 862 PHE A N 1
ATOM 6641 C CA . PHE A 1 862 ? 37.442 11.488 21.602 1.00 72.00 862 PHE A CA 1
ATOM 6642 C C . PHE A 1 862 ? 38.941 11.186 21.668 1.00 72.00 862 PHE A C 1
ATOM 6644 O O . PHE A 1 862 ? 39.492 10.949 22.741 1.00 72.00 862 PHE A O 1
ATOM 6651 N N . TRP A 1 863 ? 39.589 11.238 20.507 1.00 77.50 863 TRP A N 1
ATOM 6652 C CA . TRP A 1 863 ? 41.040 11.277 20.361 1.00 77.50 863 TRP A CA 1
ATOM 6653 C C . TRP A 1 863 ? 41.462 12.714 20.103 1.00 77.50 863 TRP A C 1
ATOM 6655 O O . TRP A 1 863 ? 40.948 13.343 19.179 1.00 77.50 863 TRP A O 1
ATOM 6665 N N . ILE A 1 864 ? 42.385 13.239 20.899 1.00 84.56 864 ILE A N 1
ATOM 6666 C CA . ILE A 1 864 ? 42.972 14.554 20.649 1.00 84.56 864 ILE A CA 1
ATOM 6667 C C . ILE A 1 864 ? 44.246 14.339 19.839 1.00 84.56 864 ILE A C 1
ATOM 6669 O O . ILE A 1 864 ? 45.149 13.645 20.292 1.00 84.56 864 ILE A O 1
ATOM 6673 N N . VAL A 1 865 ? 44.331 14.902 18.640 1.00 83.88 865 VAL A N 1
ATOM 6674 C CA . VAL A 1 865 ? 45.509 14.763 17.780 1.00 83.88 865 VAL A CA 1
ATOM 6675 C C . VAL A 1 865 ? 46.111 16.135 17.522 1.00 83.88 865 VAL A C 1
ATOM 6677 O O . VAL A 1 865 ? 45.452 17.034 16.998 1.00 83.88 865 VAL A O 1
ATOM 6680 N N . VAL A 1 866 ? 47.377 16.288 17.894 1.00 86.00 866 VAL A N 1
ATOM 6681 C CA . VAL A 1 866 ? 48.138 17.530 17.763 1.00 86.00 866 VAL A CA 1
ATOM 6682 C C . VAL A 1 866 ? 49.169 17.377 16.652 1.00 86.00 866 VAL A C 1
ATOM 6684 O O . VAL A 1 866 ? 49.845 16.352 16.557 1.00 86.00 866 VAL A O 1
ATOM 6687 N N . ARG A 1 867 ? 49.315 18.387 15.794 1.00 79.44 867 ARG A N 1
ATOM 6688 C CA . ARG A 1 867 ? 50.311 18.352 14.718 1.00 79.44 867 ARG A CA 1
ATOM 6689 C C . ARG A 1 867 ? 51.732 18.306 15.293 1.00 79.44 867 ARG A C 1
ATOM 6691 O O . ARG A 1 867 ? 52.105 19.121 16.134 1.00 79.44 867 ARG A O 1
ATOM 6698 N N . GLN A 1 868 ? 52.566 17.395 14.801 1.00 75.81 868 GLN A N 1
ATOM 6699 C CA . GLN A 1 868 ? 53.991 17.388 15.118 1.00 75.81 868 GLN A CA 1
ATOM 6700 C C . GLN A 1 868 ? 54.645 18.636 14.523 1.00 75.81 868 GLN A C 1
ATOM 6702 O O . GLN A 1 868 ? 54.509 18.918 13.332 1.00 75.81 868 GLN A O 1
ATOM 6707 N N . GLY A 1 869 ? 55.350 19.385 15.367 1.00 76.69 869 GLY A N 1
ATOM 6708 C CA . GLY A 1 869 ? 55.904 20.693 15.014 1.00 76.69 869 GLY A CA 1
ATOM 6709 C C . GLY A 1 869 ? 55.016 21.876 15.405 1.00 76.69 869 GLY A C 1
ATOM 6710 O O . GLY A 1 869 ? 55.440 23.014 15.217 1.00 76.69 869 GLY A O 1
ATOM 6711 N N . ASP A 1 870 ? 53.835 21.641 15.990 1.00 84.00 870 ASP A N 1
ATOM 6712 C CA . ASP A 1 870 ? 53.069 22.702 16.645 1.00 84.00 870 ASP A CA 1
ATOM 6713 C C . ASP A 1 870 ? 53.872 23.261 17.839 1.00 84.00 870 ASP A C 1
ATOM 6715 O O . ASP A 1 870 ? 54.287 22.488 18.714 1.00 84.00 870 ASP A O 1
ATOM 6719 N N . PRO A 1 871 ? 54.126 24.581 17.903 1.00 79.81 871 PRO A N 1
ATOM 6720 C CA . PRO A 1 871 ? 54.947 25.173 18.958 1.00 79.81 871 PRO A CA 1
ATOM 6721 C C . PRO A 1 871 ? 54.320 25.062 20.358 1.00 79.81 871 PRO A C 1
ATOM 6723 O O . PRO A 1 871 ? 55.028 25.242 21.347 1.00 79.81 871 PRO A O 1
ATOM 6726 N N . HIS A 1 872 ? 53.027 24.735 20.455 1.00 89.12 872 HIS A N 1
ATOM 6727 C CA . HIS A 1 872 ? 52.252 24.641 21.693 1.00 89.12 872 HIS A CA 1
ATOM 6728 C C . HIS A 1 872 ? 51.768 23.219 22.012 1.00 89.12 872 HIS A C 1
ATOM 6730 O O . HIS A 1 872 ? 50.952 23.041 22.917 1.00 89.12 872 HIS A O 1
ATOM 6736 N N . HIS A 1 873 ? 52.270 22.188 21.323 1.00 86.81 873 HIS A N 1
ATOM 6737 C CA . HIS A 1 873 ? 51.795 20.816 21.530 1.00 86.81 873 HIS A CA 1
ATOM 6738 C C . HIS A 1 873 ? 51.882 20.343 22.989 1.00 86.81 873 HIS A C 1
ATOM 6740 O O . HIS A 1 873 ? 50.949 19.703 23.466 1.00 86.81 873 HIS A O 1
ATOM 6746 N N . SER A 1 874 ? 52.944 20.698 23.722 1.00 84.81 874 SER A N 1
ATOM 6747 C CA . SER A 1 874 ? 53.095 20.353 25.144 1.00 84.81 874 SER A CA 1
ATOM 6748 C C . SER A 1 874 ? 51.990 20.949 26.019 1.00 84.81 874 SER A C 1
ATOM 6750 O O . SER A 1 874 ? 51.493 20.282 26.921 1.00 84.81 874 SER A O 1
ATOM 6752 N N . GLU A 1 875 ? 51.573 22.182 25.733 1.00 89.69 875 GLU A N 1
ATOM 6753 C CA . GLU A 1 875 ? 50.521 22.882 26.477 1.00 89.69 875 GLU A CA 1
ATOM 6754 C C . GLU A 1 875 ? 49.135 22.300 26.151 1.00 89.69 875 GLU A C 1
ATOM 6756 O O . GLU A 1 875 ? 48.324 22.069 27.046 1.00 89.69 875 GLU A O 1
ATOM 6761 N N . ILE A 1 876 ? 48.893 21.944 24.884 1.00 88.88 876 ILE A N 1
ATOM 6762 C CA . ILE A 1 876 ? 47.676 21.238 24.449 1.00 88.88 876 ILE A CA 1
ATOM 6763 C C . ILE A 1 876 ? 47.572 19.852 25.108 1.00 88.88 876 ILE A C 1
ATOM 6765 O O . ILE A 1 876 ? 46.490 19.453 25.551 1.00 88.88 876 ILE A O 1
ATOM 6769 N N . LEU A 1 877 ? 48.689 19.122 25.193 1.00 86.06 877 LEU A N 1
ATOM 6770 C CA . LEU A 1 877 ? 48.781 17.815 25.852 1.00 86.06 877 LEU A CA 1
ATOM 6771 C C . LEU A 1 877 ? 48.495 17.914 27.352 1.00 86.06 877 LEU A C 1
ATOM 6773 O O . LEU A 1 877 ? 47.756 17.085 27.888 1.00 86.06 877 LEU A O 1
ATOM 6777 N N . GLU A 1 878 ? 49.045 18.933 28.015 1.00 90.50 878 GLU A N 1
ATOM 6778 C CA . GLU A 1 878 ? 48.817 19.217 29.433 1.00 90.50 878 GLU A CA 1
ATOM 6779 C C . GLU A 1 878 ? 47.328 19.468 29.710 1.00 90.50 878 GLU A C 1
ATOM 6781 O O . GLU A 1 878 ? 46.743 18.799 30.562 1.00 90.50 878 GLU A O 1
ATOM 6786 N N . ILE A 1 879 ? 46.692 20.357 28.938 1.00 91.31 879 ILE A N 1
ATOM 6787 C CA . ILE A 1 879 ? 45.265 20.692 29.076 1.00 91.31 879 ILE A CA 1
ATOM 6788 C C . ILE A 1 879 ? 44.384 19.462 28.831 1.00 91.31 879 ILE A C 1
ATOM 6790 O O . ILE A 1 879 ? 43.487 19.161 29.619 1.00 91.31 879 ILE A O 1
ATOM 6794 N N . SER A 1 880 ? 44.654 18.720 27.755 1.00 90.06 880 SER A N 1
ATOM 6795 C CA . SER A 1 880 ? 43.876 17.530 27.389 1.00 90.06 880 SER A CA 1
ATOM 6796 C C . SER A 1 880 ? 43.988 16.436 28.456 1.00 90.06 880 SER A C 1
ATOM 6798 O O . SER A 1 880 ? 42.990 15.824 28.836 1.00 90.06 880 SER A O 1
ATOM 6800 N N . SER A 1 881 ? 45.189 16.228 29.000 1.00 84.56 881 SER A N 1
ATOM 6801 C CA . SER A 1 881 ? 45.420 15.250 30.068 1.00 84.56 881 SER A CA 1
ATOM 6802 C C . SER A 1 881 ? 44.756 15.677 31.379 1.00 84.56 881 SER A C 1
ATOM 6804 O O . SER A 1 881 ? 44.118 14.856 32.038 1.00 84.56 881 SER A O 1
ATOM 6806 N N . ALA A 1 882 ? 44.839 16.964 31.738 1.00 87.38 882 ALA A N 1
ATOM 6807 C CA . ALA A 1 882 ? 44.198 17.516 32.933 1.00 87.38 882 ALA A CA 1
ATOM 6808 C C . ALA A 1 882 ? 42.664 17.383 32.900 1.00 87.38 882 ALA A C 1
ATOM 6810 O O . ALA A 1 882 ? 42.035 17.217 33.944 1.00 87.38 882 ALA A O 1
ATOM 6811 N N . LEU A 1 883 ? 42.067 17.392 31.703 1.00 85.75 883 LEU A N 1
ATOM 6812 C CA . LEU A 1 883 ? 40.632 17.187 31.477 1.00 85.75 883 LEU A CA 1
ATOM 6813 C C . LEU A 1 883 ? 40.237 15.710 31.284 1.00 85.75 883 LEU A C 1
ATOM 6815 O O . LEU A 1 883 ? 39.080 15.406 30.989 1.00 85.75 883 LEU A O 1
ATOM 6819 N N . GLY A 1 884 ? 41.171 14.775 31.483 1.00 86.06 884 GLY A N 1
ATOM 6820 C CA . GLY A 1 884 ? 40.892 13.340 31.525 1.00 86.06 884 GLY A CA 1
ATOM 6821 C C . GLY A 1 884 ? 40.737 12.668 30.159 1.00 86.06 884 GLY A C 1
ATOM 6822 O O . GLY A 1 884 ? 40.086 11.622 30.077 1.00 86.06 884 GLY A O 1
ATOM 6823 N N . PHE A 1 885 ? 41.300 13.236 29.087 1.00 86.88 885 PHE A N 1
ATOM 6824 C CA . PHE A 1 885 ? 41.396 12.557 27.791 1.00 86.88 885 PHE A CA 1
ATOM 6825 C C . PHE A 1 885 ? 42.520 11.525 27.839 1.00 86.88 885 PHE A C 1
ATOM 6827 O O . PHE A 1 885 ? 43.684 11.866 28.021 1.00 86.88 885 PHE A O 1
ATOM 6834 N N . GLN A 1 886 ? 42.167 10.249 27.676 1.00 74.06 886 GLN A N 1
ATOM 6835 C CA . GLN A 1 886 ? 43.134 9.147 27.734 1.00 74.06 886 GLN A CA 1
ATOM 6836 C C . GLN A 1 886 ? 43.835 8.884 26.395 1.00 74.06 886 GLN A C 1
ATOM 6838 O O . GLN A 1 886 ? 44.871 8.228 26.372 1.00 74.06 886 GLN A O 1
ATOM 6843 N N . ASN A 1 887 ? 43.297 9.413 25.292 1.00 76.62 887 ASN A N 1
ATOM 6844 C CA . ASN A 1 887 ? 43.806 9.183 23.942 1.00 76.62 887 ASN A CA 1
ATOM 6845 C C . ASN A 1 887 ? 44.254 10.511 23.319 1.00 76.62 887 ASN A C 1
ATOM 6847 O O . ASN A 1 887 ? 43.478 11.168 22.623 1.00 76.62 887 ASN A O 1
ATOM 6851 N N . VAL A 1 888 ? 45.495 10.921 23.592 1.00 80.69 888 VAL A N 1
ATOM 6852 C CA . VAL A 1 888 ? 46.107 12.111 22.984 1.00 80.69 888 VAL A CA 1
ATOM 6853 C C . VAL A 1 888 ? 47.333 11.699 22.171 1.00 80.69 888 VAL A C 1
ATOM 6855 O O . VAL A 1 888 ? 48.202 10.996 22.680 1.00 80.69 888 VAL A O 1
ATOM 6858 N N . LEU A 1 889 ? 47.403 12.116 20.908 1.00 79.25 889 LEU A N 1
ATOM 6859 C CA . LEU A 1 889 ? 48.448 11.741 19.957 1.00 79.25 889 LEU A CA 1
ATOM 6860 C C . LEU A 1 889 ? 49.126 12.970 19.349 1.00 79.25 889 LEU A C 1
ATOM 6862 O O . LEU A 1 889 ? 48.503 14.016 19.178 1.00 79.25 889 LEU A O 1
ATOM 6866 N N . ILE A 1 890 ? 50.385 12.807 18.941 1.00 78.31 890 ILE A N 1
ATOM 6867 C CA . ILE A 1 890 ? 51.113 13.771 18.110 1.00 78.31 890 ILE A CA 1
ATOM 6868 C C . ILE A 1 890 ? 51.302 13.153 16.720 1.00 78.31 890 ILE A C 1
ATOM 6870 O O . ILE A 1 890 ? 51.808 12.037 16.623 1.00 78.31 890 ILE A O 1
ATOM 6874 N N . ALA A 1 891 ? 50.918 13.854 15.652 1.00 75.56 891 ALA A N 1
ATOM 6875 C CA . ALA A 1 891 ? 50.972 13.331 14.284 1.00 75.56 891 ALA A CA 1
ATOM 6876 C C . ALA A 1 891 ? 51.922 14.127 13.375 1.00 75.56 891 ALA A C 1
ATOM 6878 O O . ALA A 1 891 ? 51.721 15.324 13.161 1.00 75.56 891 ALA A O 1
ATOM 6879 N N . SER A 1 892 ? 52.919 13.454 12.783 1.00 59.44 892 SER A N 1
ATOM 6880 C CA . SER A 1 892 ? 53.872 14.010 11.795 1.00 59.44 892 SER A CA 1
ATOM 6881 C C . SER A 1 892 ? 53.199 14.551 10.539 1.00 59.44 892 SER A C 1
ATOM 6883 O O . SER A 1 892 ? 53.631 15.560 9.981 1.00 59.44 892 SER A O 1
ATOM 6885 N N . ASN A 1 893 ? 52.125 13.891 10.105 1.00 66.94 893 ASN A N 1
ATOM 6886 C CA . ASN A 1 893 ? 51.383 14.233 8.904 1.00 66.94 893 ASN A CA 1
ATOM 6887 C C . ASN A 1 893 ? 49.874 14.263 9.185 1.00 66.94 893 ASN A C 1
ATOM 6889 O O . ASN A 1 893 ? 49.209 13.230 9.265 1.00 66.94 893 ASN A O 1
ATOM 6893 N N . MET A 1 894 ? 49.320 15.471 9.290 1.00 56.75 894 MET A N 1
ATOM 6894 C CA . MET A 1 894 ? 47.897 15.687 9.577 1.00 56.75 894 MET A CA 1
ATOM 6895 C C . MET A 1 894 ? 46.974 15.243 8.432 1.00 56.75 894 MET A C 1
ATOM 6897 O O . MET A 1 894 ? 45.787 15.039 8.673 1.00 56.75 894 MET A O 1
ATOM 6901 N N . GLN A 1 895 ? 47.484 15.072 7.204 1.00 48.38 895 GLN A N 1
ATOM 6902 C CA . GLN A 1 895 ? 46.694 14.522 6.096 1.00 48.38 895 GLN A CA 1
ATOM 6903 C C . GLN A 1 895 ? 46.477 13.012 6.245 1.00 48.38 895 GLN A C 1
ATOM 6905 O O . GLN A 1 895 ? 45.393 12.545 5.928 1.00 48.38 895 GLN A O 1
ATOM 6910 N N . ALA A 1 896 ? 47.435 12.265 6.805 1.00 44.16 896 ALA A N 1
ATOM 6911 C CA . ALA A 1 896 ? 47.280 10.823 7.031 1.00 44.16 896 ALA A CA 1
ATOM 6912 C C . ALA A 1 896 ? 46.198 10.516 8.087 1.00 44.16 896 ALA A C 1
ATOM 6914 O O . ALA A 1 896 ? 45.368 9.634 7.893 1.00 44.16 896 ALA A O 1
ATOM 6915 N N . VAL A 1 897 ? 46.128 11.323 9.154 1.00 44.22 897 VAL A N 1
ATOM 6916 C CA . VAL A 1 897 ? 45.096 11.206 10.206 1.00 44.22 897 VAL A CA 1
ATOM 6917 C C . VAL A 1 897 ? 43.692 11.559 9.691 1.00 44.22 897 VAL A C 1
ATOM 6919 O O . VAL A 1 897 ? 42.696 11.073 10.218 1.00 44.22 897 VAL A O 1
ATOM 6922 N N . ARG A 1 898 ? 43.589 12.383 8.637 1.00 43.75 898 ARG A N 1
ATOM 6923 C CA . ARG A 1 898 ? 42.307 12.734 7.997 1.00 43.75 898 ARG A CA 1
ATOM 6924 C C . ARG A 1 898 ? 41.748 11.628 7.095 1.00 43.75 898 ARG A C 1
ATOM 6926 O O . ARG A 1 898 ? 40.580 11.712 6.735 1.00 43.75 898 ARG A O 1
ATOM 6933 N N . VAL A 1 899 ? 42.557 10.627 6.738 1.00 35.22 899 VAL A N 1
ATOM 6934 C CA . VAL A 1 899 ? 42.190 9.564 5.785 1.00 35.22 899 VAL A CA 1
ATOM 6935 C C . VAL A 1 899 ? 42.019 8.198 6.474 1.00 35.22 899 VAL A C 1
ATOM 6937 O O . VAL A 1 899 ? 41.361 7.326 5.916 1.00 35.22 899 VAL A O 1
ATOM 6940 N N . ALA A 1 900 ? 42.504 8.007 7.709 1.00 31.20 900 ALA A N 1
ATOM 6941 C CA . ALA A 1 900 ? 42.319 6.754 8.451 1.00 31.20 900 ALA A CA 1
ATOM 6942 C C . ALA A 1 900 ? 42.344 6.951 9.984 1.00 31.20 900 ALA A C 1
ATOM 6944 O O . ALA A 1 900 ? 43.369 7.376 10.517 1.00 31.20 900 ALA A O 1
ATOM 6945 N N . PRO A 1 901 ? 41.281 6.583 10.731 1.00 35.53 901 PRO A N 1
ATOM 6946 C CA . PRO A 1 901 ? 41.362 6.437 12.188 1.00 35.53 901 PRO A CA 1
ATOM 6947 C C . PRO A 1 901 ? 42.027 5.123 12.640 1.00 35.53 901 PRO A C 1
ATOM 6949 O O . PRO A 1 901 ? 42.411 5.019 13.802 1.00 35.53 901 PRO A O 1
ATOM 6952 N N . ASP A 1 902 ? 42.174 4.132 11.748 1.00 31.55 902 ASP A N 1
ATOM 6953 C CA . ASP A 1 902 ? 42.445 2.736 12.141 1.00 31.55 902 ASP A CA 1
ATOM 6954 C C . ASP A 1 902 ? 43.873 2.217 11.864 1.00 31.55 902 ASP A C 1
ATOM 6956 O O . ASP A 1 902 ? 44.151 1.050 12.127 1.00 31.55 902 ASP A O 1
ATOM 6960 N N . PHE A 1 903 ? 44.820 3.050 11.415 1.00 28.12 903 PHE A N 1
ATOM 6961 C CA . PHE A 1 903 ? 46.227 2.638 11.276 1.00 28.12 903 PHE A CA 1
ATOM 6962 C C . PHE A 1 903 ? 47.198 3.725 11.754 1.00 28.12 903 PHE A C 1
ATOM 6964 O O . PHE A 1 903 ? 47.285 4.798 11.164 1.00 28.12 903 PHE A O 1
ATOM 6971 N N . ILE A 1 904 ? 47.984 3.424 12.796 1.00 29.12 904 ILE A N 1
ATOM 6972 C CA . ILE A 1 904 ? 49.187 4.185 13.165 1.00 29.12 904 ILE A CA 1
ATOM 6973 C C . ILE A 1 904 ? 50.334 3.188 13.348 1.00 29.12 904 ILE A C 1
ATOM 6975 O O . ILE A 1 904 ? 50.397 2.478 14.350 1.00 29.12 904 ILE A O 1
ATOM 6979 N N . TYR A 1 905 ? 51.248 3.147 12.378 1.00 24.59 905 TYR A N 1
ATOM 6980 C CA . TYR A 1 905 ? 52.562 2.528 12.543 1.00 24.59 905 TYR A CA 1
ATOM 6981 C C . TYR A 1 905 ? 53.513 3.515 13.227 1.00 24.59 905 TYR A C 1
ATOM 6983 O O . TYR A 1 905 ? 53.601 4.682 12.840 1.00 24.59 905 TYR A O 1
ATOM 6991 N N . SER A 1 906 ? 54.270 3.036 14.215 1.00 25.62 906 SER A N 1
ATOM 6992 C CA . SER A 1 906 ? 55.502 3.695 14.643 1.00 25.62 906 SER A CA 1
ATOM 6993 C C . SER A 1 906 ? 56.559 3.491 13.559 1.00 25.62 906 SER A C 1
ATOM 6995 O O . SER A 1 906 ? 56.974 2.357 13.318 1.00 25.62 906 SER A O 1
ATOM 6997 N N . VAL A 1 907 ? 57.017 4.565 12.922 1.00 23.92 907 VAL A N 1
ATOM 6998 C CA . VAL A 1 907 ? 58.221 4.514 12.087 1.00 23.92 907 VAL A CA 1
ATOM 6999 C C . VAL A 1 907 ? 59.418 4.766 13.002 1.00 23.92 907 VAL A C 1
ATOM 7001 O O . VAL A 1 907 ? 59.645 5.891 13.445 1.00 23.92 907 VAL A O 1
ATOM 7004 N N . GLN A 1 908 ? 60.139 3.691 13.332 1.00 27.89 908 GLN A N 1
ATOM 7005 C CA . GLN A 1 908 ? 61.581 3.781 13.555 1.00 27.89 908 GLN A CA 1
ATOM 7006 C C . GLN A 1 908 ? 62.256 4.030 12.204 1.00 27.89 908 GLN A C 1
ATOM 7008 O O . GLN A 1 908 ? 61.780 3.544 11.181 1.00 27.89 908 GLN A O 1
ATOM 7013 N N . ASP A 1 909 ? 63.323 4.825 12.257 1.00 35.88 909 ASP A N 1
ATOM 7014 C CA . ASP A 1 909 ? 64.215 5.221 11.170 1.00 35.88 909 ASP A CA 1
ATOM 7015 C C . ASP A 1 909 ? 64.345 4.193 10.037 1.00 35.88 909 ASP A C 1
ATOM 7017 O O . ASP A 1 909 ? 64.766 3.067 10.281 1.00 35.88 909 ASP A O 1
ATOM 7021 N N . ASP A 1 910 ? 64.117 4.623 8.793 1.00 27.14 910 ASP A N 1
ATOM 7022 C CA . ASP A 1 910 ? 65.139 4.402 7.772 1.00 27.14 910 ASP A CA 1
ATOM 7023 C C . ASP A 1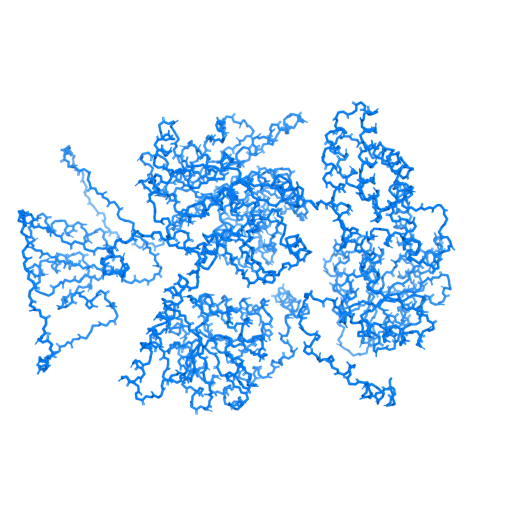 910 ? 65.006 5.353 6.580 1.00 27.14 910 ASP A C 1
ATOM 7025 O O . ASP A 1 910 ? 63.921 5.713 6.118 1.00 27.14 910 ASP A O 1
ATOM 7029 N N . ALA A 1 911 ? 66.166 5.806 6.121 1.00 34.41 911 ALA A N 1
ATOM 7030 C CA . ALA A 1 911 ? 66.341 6.811 5.094 1.00 34.41 911 ALA A CA 1
ATOM 7031 C C . ALA A 1 911 ? 66.631 6.148 3.744 1.00 34.41 911 ALA A C 1
ATOM 7033 O O . ALA A 1 911 ? 67.740 5.668 3.529 1.00 34.41 911 ALA A O 1
ATOM 7034 N N . ALA A 1 912 ? 65.694 6.207 2.798 1.00 28.14 912 ALA A N 1
ATOM 7035 C CA . ALA A 1 912 ? 66.002 6.066 1.377 1.00 28.14 912 ALA A CA 1
ATOM 7036 C C . ALA A 1 912 ? 64.879 6.647 0.502 1.00 28.14 912 ALA A C 1
ATOM 7038 O O . ALA A 1 912 ? 63.710 6.576 0.851 1.00 28.14 912 ALA A O 1
ATOM 7039 N N . GLU A 1 913 ? 65.280 7.204 -0.642 1.00 26.48 913 GLU A N 1
ATOM 7040 C CA . GLU A 1 913 ? 64.439 7.621 -1.778 1.00 26.48 913 GLU A CA 1
ATOM 7041 C C . GLU A 1 913 ? 63.756 8.995 -1.708 1.00 26.48 913 GLU A C 1
ATOM 7043 O O . GLU A 1 913 ? 62.567 9.197 -1.940 1.00 26.48 913 GLU A O 1
ATOM 7048 N N . LYS A 1 914 ? 64.614 10.012 -1.573 1.00 29.48 914 LYS A N 1
ATOM 7049 C CA . LYS A 1 914 ? 64.526 11.190 -2.446 1.00 29.48 914 LYS A CA 1
ATOM 7050 C C . LYS A 1 914 ? 65.055 10.806 -3.823 1.00 29.48 914 LYS A C 1
ATOM 7052 O O . LYS A 1 914 ? 66.216 10.421 -3.884 1.00 29.48 914 LYS A O 1
ATOM 7057 N N . GLN A 1 915 ? 64.256 11.015 -4.871 1.00 28.25 915 GLN A N 1
ATOM 7058 C CA . GLN A 1 915 ? 64.648 11.488 -6.212 1.00 28.25 915 GLN A CA 1
ATOM 7059 C C . GLN A 1 915 ? 63.667 10.925 -7.239 1.00 28.25 915 GLN A C 1
ATOM 7061 O O . GLN A 1 915 ? 63.749 9.750 -7.563 1.00 28.25 915 GLN A O 1
ATOM 7066 N N . THR A 1 916 ? 62.743 11.766 -7.722 1.00 27.39 916 THR A N 1
ATOM 7067 C CA . THR A 1 916 ? 62.325 11.928 -9.135 1.00 27.39 916 THR A CA 1
ATOM 7068 C C . THR A 1 916 ? 60.964 12.634 -9.170 1.00 27.39 916 THR A C 1
ATOM 7070 O O . THR A 1 916 ? 59.940 11.981 -9.046 1.00 27.39 916 THR A O 1
ATOM 7073 N N . ALA A 1 917 ? 60.962 13.966 -9.296 1.00 24.61 917 ALA A N 1
ATOM 7074 C CA . ALA A 1 917 ? 59.906 14.777 -9.935 1.00 24.61 917 ALA A CA 1
ATOM 7075 C C . ALA A 1 917 ? 60.217 16.273 -9.733 1.00 24.61 917 ALA A C 1
ATOM 7077 O O . ALA A 1 917 ? 59.445 17.028 -9.148 1.00 24.61 917 ALA A O 1
ATOM 7078 N N . SER A 1 918 ? 61.395 16.693 -10.191 1.00 26.36 918 SER A N 1
ATOM 7079 C CA . SER A 1 918 ? 61.746 18.103 -10.346 1.00 26.36 918 SER A CA 1
ATOM 7080 C C . SER A 1 918 ? 61.899 18.360 -11.833 1.00 26.36 918 SER A C 1
ATOM 7082 O O . SER A 1 918 ? 63.004 18.223 -12.332 1.00 26.36 918 SER A O 1
ATOM 7084 N N . GLU A 1 919 ? 60.814 18.679 -12.537 1.00 27.02 919 GLU A N 1
ATOM 7085 C CA . GLU A 1 919 ? 60.854 19.372 -13.832 1.00 27.02 919 GLU A CA 1
ATOM 7086 C C . GLU A 1 919 ? 59.426 19.746 -14.266 1.00 27.02 919 GLU A C 1
ATOM 7088 O O . GLU A 1 919 ? 58.571 18.874 -14.349 1.00 27.02 919 GLU A O 1
ATOM 7093 N N . PHE A 1 920 ? 59.217 21.044 -14.540 1.00 24.94 920 PHE A N 1
ATOM 7094 C CA . PHE A 1 920 ? 58.019 21.743 -15.062 1.00 24.94 920 PHE A CA 1
ATOM 7095 C C . PHE A 1 920 ? 57.253 22.681 -14.108 1.00 24.94 920 PHE A C 1
ATOM 7097 O O . PHE A 1 920 ? 56.049 22.565 -13.919 1.00 24.94 920 PHE A O 1
ATOM 7104 N N . ILE A 1 921 ? 57.938 23.721 -13.612 1.00 27.02 921 ILE A N 1
ATOM 7105 C CA . ILE A 1 921 ? 57.325 25.044 -13.379 1.00 27.02 921 ILE A CA 1
ATOM 7106 C C . ILE A 1 921 ? 58.294 26.110 -13.905 1.00 27.02 921 ILE A C 1
ATOM 7108 O O . ILE A 1 921 ? 59.361 26.328 -13.328 1.00 27.02 921 ILE A O 1
ATOM 7112 N N . ARG A 1 922 ? 57.923 26.797 -14.990 1.00 28.55 922 ARG A N 1
ATOM 7113 C CA . ARG A 1 922 ? 58.471 28.113 -15.335 1.00 28.55 922 ARG A CA 1
ATOM 7114 C C . ARG A 1 922 ? 57.417 28.923 -16.094 1.00 28.55 922 ARG A C 1
ATOM 7116 O O . ARG A 1 922 ? 56.785 28.392 -16.996 1.00 28.55 922 ARG A O 1
ATOM 7123 N N . ASP A 1 923 ? 57.320 30.191 -15.696 1.00 27.45 923 ASP A N 1
ATOM 7124 C CA . ASP A 1 923 ? 56.429 31.275 -16.143 1.00 27.45 923 ASP A CA 1
ATOM 7125 C C . ASP A 1 923 ? 55.016 31.258 -15.526 1.00 27.45 923 ASP A C 1
ATOM 7127 O O . ASP A 1 923 ? 54.290 30.285 -15.631 1.00 27.45 923 ASP A O 1
ATOM 7131 N N . GLY A 1 924 ? 54.523 32.300 -14.854 1.00 26.78 924 GLY A N 1
ATOM 7132 C CA . GLY A 1 924 ? 55.089 33.603 -14.525 1.00 26.78 924 GLY A CA 1
ATOM 7133 C C . GLY A 1 924 ? 53.986 34.580 -14.082 1.00 26.78 924 GLY A C 1
ATOM 7134 O O . GLY A 1 924 ? 52.911 34.592 -14.667 1.00 26.78 924 GLY A O 1
ATOM 7135 N N . LYS A 1 925 ? 54.351 35.450 -13.127 1.00 27.23 925 LYS A N 1
ATOM 7136 C CA . LYS A 1 925 ? 53.799 36.788 -12.795 1.00 27.23 925 LYS A CA 1
ATOM 7137 C C . LYS A 1 925 ? 52.594 36.921 -11.836 1.00 27.23 925 LYS A C 1
ATOM 7139 O O . LYS A 1 925 ? 51.452 36.692 -12.199 1.00 27.23 925 LYS A O 1
ATOM 7144 N N . ASN A 1 926 ? 52.946 37.398 -10.632 1.00 30.67 926 ASN A N 1
ATOM 7145 C CA . ASN A 1 926 ? 52.410 38.533 -9.855 1.00 30.67 926 ASN A CA 1
ATOM 7146 C C . ASN A 1 926 ? 50.969 39.011 -10.108 1.00 30.67 926 ASN A C 1
ATOM 7148 O O . ASN A 1 926 ? 50.676 39.505 -11.188 1.00 30.67 926 ASN A O 1
ATOM 7152 N N . ASP A 1 927 ? 50.180 39.087 -9.028 1.00 25.88 927 ASP A N 1
ATOM 7153 C CA . ASP A 1 927 ? 49.919 40.379 -8.375 1.00 25.88 927 ASP A CA 1
ATOM 7154 C C . ASP A 1 927 ? 49.550 40.218 -6.889 1.00 25.88 927 ASP A C 1
ATOM 7156 O O . ASP A 1 927 ? 48.957 39.234 -6.451 1.00 25.88 927 ASP A O 1
ATOM 7160 N N . SER A 1 928 ? 50.008 41.191 -6.107 1.00 29.94 928 SER A N 1
ATOM 7161 C CA . SER A 1 928 ? 50.004 41.284 -4.647 1.00 29.94 928 SER A CA 1
ATOM 7162 C C . SER A 1 928 ? 48.737 41.931 -4.087 1.00 29.94 928 SER A C 1
ATOM 7164 O O . SER A 1 928 ? 48.323 42.954 -4.618 1.00 29.94 928 SER A O 1
ATOM 7166 N N . TYR A 1 929 ? 48.262 41.474 -2.922 1.00 23.48 929 TYR A N 1
ATOM 7167 C CA . TYR A 1 929 ? 47.730 42.357 -1.873 1.00 23.48 929 TYR A CA 1
ATOM 7168 C C . TYR A 1 929 ? 47.995 41.753 -0.484 1.00 23.48 929 TYR A C 1
ATOM 7170 O O . TYR A 1 929 ? 47.442 40.720 -0.115 1.00 23.48 929 TYR A O 1
ATOM 7178 N N . GLU A 1 930 ? 48.864 42.415 0.282 1.00 29.78 930 GLU A N 1
ATOM 7179 C CA . GLU A 1 930 ? 48.989 42.246 1.730 1.00 29.78 930 GLU A CA 1
ATOM 7180 C C . GLU A 1 930 ? 47.859 43.004 2.439 1.00 29.78 930 GLU A C 1
ATOM 7182 O O . GLU A 1 930 ? 47.685 44.193 2.184 1.00 29.78 930 GLU A O 1
ATOM 7187 N N . THR A 1 931 ? 47.199 42.376 3.420 1.00 25.41 931 THR A N 1
ATOM 7188 C CA . THR A 1 931 ? 46.755 43.075 4.640 1.00 25.41 931 THR A CA 1
ATOM 7189 C C . THR A 1 931 ? 46.725 42.142 5.856 1.00 25.41 931 THR A C 1
ATOM 7191 O O . THR A 1 931 ? 45.961 41.186 5.899 1.00 25.41 931 THR A O 1
ATOM 7194 N N . ASN A 1 932 ? 47.541 42.507 6.850 1.00 24.84 932 ASN A N 1
ATOM 7195 C CA . ASN A 1 932 ? 47.400 42.355 8.304 1.00 24.84 932 ASN A CA 1
ATOM 7196 C C . ASN A 1 932 ? 46.912 41.028 8.918 1.00 24.84 932 ASN A C 1
ATOM 7198 O O . ASN A 1 932 ? 45.728 40.721 9.017 1.00 24.84 932 ASN A O 1
ATOM 7202 N N . THR A 1 933 ? 47.882 40.351 9.528 1.00 26.88 933 THR A N 1
ATOM 7203 C CA . THR A 1 933 ? 47.764 39.262 10.496 1.00 26.88 933 THR A CA 1
ATOM 7204 C C . THR A 1 933 ? 47.070 39.685 11.799 1.00 26.88 933 THR A C 1
ATOM 7206 O O . THR A 1 933 ? 47.666 40.374 12.629 1.00 26.88 933 THR A O 1
ATOM 7209 N N . ALA A 1 934 ? 45.877 39.150 12.051 1.00 26.66 934 ALA A N 1
ATOM 7210 C CA . ALA A 1 934 ? 45.524 38.641 13.373 1.00 26.66 934 ALA A CA 1
ATOM 7211 C C . ALA A 1 934 ? 45.680 37.115 13.304 1.00 26.66 934 ALA A C 1
ATOM 7213 O O . ALA A 1 934 ? 45.001 36.453 12.526 1.00 26.66 934 ALA A O 1
ATOM 7214 N N . LYS A 1 935 ? 46.643 36.564 14.051 1.00 30.44 935 LYS A N 1
ATOM 7215 C CA . LYS A 1 935 ? 46.880 35.115 14.118 1.00 30.44 935 LYS A CA 1
ATOM 7216 C C . LYS A 1 935 ? 45.647 34.460 14.745 1.00 30.44 935 LYS A C 1
ATOM 7218 O O . LYS A 1 935 ? 45.266 34.833 15.855 1.00 30.44 935 LYS A O 1
ATOM 7223 N N . HIS A 1 936 ? 45.003 33.542 14.035 1.00 32.25 936 HIS A N 1
ATOM 7224 C CA . HIS A 1 936 ? 43.800 32.860 14.504 1.00 32.25 936 HIS A CA 1
ATOM 7225 C C . HIS A 1 936 ? 44.043 31.359 14.653 1.00 32.25 936 HIS A C 1
ATOM 7227 O O . HIS A 1 936 ? 44.721 30.726 13.846 1.00 32.25 936 HIS A O 1
ATOM 7233 N N . PHE A 1 937 ? 43.489 30.825 15.737 1.00 26.58 937 PHE A N 1
ATOM 7234 C CA . PHE A 1 937 ? 43.331 29.406 16.026 1.00 26.58 937 PHE A CA 1
ATOM 7235 C C . PHE A 1 937 ? 42.479 28.766 14.916 1.00 26.58 937 PHE A C 1
ATOM 7237 O O . PHE A 1 937 ? 41.392 29.267 14.626 1.00 26.58 937 PHE A O 1
ATOM 7244 N N . HIS A 1 938 ? 42.934 27.675 14.293 1.00 31.86 938 HIS A N 1
ATOM 7245 C CA . HIS A 1 938 ? 42.141 26.948 13.296 1.00 31.86 938 HIS A CA 1
ATOM 7246 C C . HIS A 1 938 ? 41.577 25.668 13.920 1.00 31.86 938 HIS A C 1
ATOM 7248 O O . HIS A 1 938 ? 42.249 24.643 13.983 1.00 31.86 938 HIS A O 1
ATOM 7254 N N . LEU A 1 939 ? 40.319 25.720 14.368 1.00 31.17 939 LEU A N 1
ATOM 7255 C CA . LEU A 1 939 ? 39.564 24.526 14.748 1.00 31.17 939 LEU A CA 1
ATOM 7256 C C . LEU A 1 939 ? 38.841 23.987 13.506 1.00 31.17 939 LEU A C 1
ATOM 7258 O O . LEU A 1 939 ? 37.870 24.583 13.044 1.00 31.17 939 LEU A O 1
ATOM 7262 N N . VAL A 1 940 ? 39.311 22.867 12.955 1.00 32.84 940 VAL A N 1
ATOM 7263 C CA . VAL A 1 940 ? 38.631 22.181 11.846 1.00 32.84 940 VAL A CA 1
ATOM 7264 C C . VAL A 1 940 ? 37.764 21.065 12.419 1.00 32.84 940 VAL A C 1
ATOM 7266 O O . VAL A 1 940 ? 38.267 20.007 12.786 1.00 32.84 940 VAL A O 1
ATOM 7269 N N . VAL A 1 941 ? 36.452 21.293 12.466 1.00 29.31 941 VAL A N 1
ATOM 7270 C CA . VAL A 1 941 ? 35.450 20.228 12.602 1.00 29.31 941 VAL A CA 1
ATOM 7271 C C . VAL A 1 941 ? 34.631 20.247 11.319 1.00 29.31 941 VAL A C 1
ATOM 7273 O O . VAL A 1 941 ? 33.821 21.146 11.118 1.00 29.31 941 VAL A O 1
ATOM 7276 N N . GLY A 1 942 ? 34.881 19.304 10.413 1.00 24.95 942 GLY A N 1
ATOM 7277 C CA . GLY A 1 942 ? 34.158 19.254 9.146 1.00 24.95 942 GLY A CA 1
ATOM 7278 C C . GLY A 1 942 ? 34.258 17.907 8.444 1.00 24.95 942 GLY A C 1
ATOM 7279 O O . GLY A 1 942 ? 35.337 17.326 8.357 1.00 24.95 942 GLY A O 1
ATOM 7280 N N . SER A 1 943 ? 33.120 17.456 7.916 1.00 28.64 943 SER A N 1
ATOM 7281 C CA . SER A 1 943 ? 33.017 16.569 6.757 1.00 28.64 943 SER A CA 1
ATOM 7282 C C . SER A 1 943 ? 32.810 17.444 5.514 1.00 28.64 943 SER A C 1
ATOM 7284 O O . SER A 1 943 ? 31.838 18.199 5.463 1.00 28.64 943 SER A O 1
ATOM 7286 N N . GLN A 1 944 ? 33.699 17.361 4.521 1.00 26.39 944 GLN A N 1
ATOM 7287 C CA . GLN A 1 944 ? 33.496 17.958 3.196 1.00 26.39 944 GLN A CA 1
ATOM 7288 C C . GLN A 1 944 ? 33.925 16.988 2.094 1.00 26.39 944 GLN A C 1
ATOM 7290 O O . GLN A 1 944 ? 34.947 16.314 2.212 1.00 26.39 944 GLN A O 1
ATOM 7295 N N . ASN A 1 945 ? 33.112 16.956 1.038 1.00 27.19 945 ASN A N 1
ATOM 7296 C CA . ASN A 1 945 ? 33.296 16.192 -0.189 1.00 27.19 945 ASN A CA 1
ATOM 7297 C C . ASN A 1 945 ? 34.152 17.024 -1.164 1.00 27.19 945 ASN A C 1
ATOM 7299 O O . ASN A 1 945 ? 33.855 18.199 -1.380 1.00 27.19 945 ASN A O 1
ATOM 7303 N N . ILE A 1 946 ? 35.231 16.450 -1.703 1.00 31.66 946 ILE A N 1
ATOM 7304 C CA . ILE A 1 946 ? 36.209 17.146 -2.557 1.00 31.66 946 ILE A CA 1
ATOM 7305 C C . ILE A 1 946 ? 36.183 16.528 -3.960 1.00 31.66 946 ILE A C 1
ATOM 7307 O O . ILE A 1 946 ? 36.878 15.556 -4.232 1.00 31.66 946 ILE A O 1
ATOM 7311 N N . SER A 1 947 ? 35.433 17.138 -4.873 1.00 28.95 947 SER A N 1
ATOM 7312 C CA . SER A 1 947 ? 35.681 17.092 -6.321 1.00 28.95 947 SER A CA 1
ATOM 7313 C C . SER A 1 947 ? 34.927 18.285 -6.904 1.00 28.95 947 SER A C 1
ATOM 7315 O O . SER A 1 947 ? 33.710 18.315 -6.832 1.00 28.95 947 SER A O 1
ATOM 7317 N N . THR A 1 948 ? 35.537 19.367 -7.366 1.00 31.31 948 THR A N 1
ATOM 7318 C CA . THR A 1 948 ? 36.478 19.416 -8.483 1.00 31.31 948 THR A CA 1
ATOM 7319 C C . THR A 1 948 ? 37.280 20.717 -8.413 1.00 31.31 948 THR A C 1
ATOM 7321 O O . THR A 1 948 ? 36.725 21.811 -8.507 1.00 31.31 948 THR A O 1
ATOM 7324 N N . GLY A 1 949 ? 38.602 20.626 -8.291 1.00 32.97 949 GLY A N 1
ATOM 7325 C CA . GLY A 1 949 ? 39.470 21.764 -8.575 1.00 32.97 949 GLY A CA 1
ATOM 7326 C C . GLY A 1 949 ? 39.658 21.903 -10.084 1.00 32.97 949 GLY A C 1
ATOM 7327 O O . GLY A 1 949 ? 40.513 21.219 -10.635 1.00 32.97 949 GLY A O 1
ATOM 7328 N N . SER A 1 950 ? 38.867 22.750 -10.752 1.00 24.52 950 SER A N 1
ATOM 7329 C CA . SER A 1 950 ? 39.189 23.355 -12.061 1.00 24.52 950 SER A CA 1
ATOM 7330 C C . SER A 1 950 ? 38.234 24.520 -12.382 1.00 24.52 950 SER A C 1
ATOM 7332 O O . SER A 1 950 ? 37.038 24.400 -12.124 1.00 24.52 950 SER A O 1
ATOM 7334 N N . PRO A 1 951 ? 38.723 25.647 -12.938 1.00 25.12 951 PRO A N 1
ATOM 7335 C CA . PRO A 1 951 ? 37.880 26.754 -13.377 1.00 25.12 951 PRO A CA 1
ATOM 7336 C C . PRO A 1 951 ? 37.388 26.499 -14.811 1.00 25.12 951 PRO A C 1
ATOM 7338 O O . PRO A 1 951 ? 38.200 26.407 -15.730 1.00 25.12 951 PRO A O 1
ATOM 7341 N N . HIS A 1 952 ? 36.073 26.416 -15.032 1.00 24.78 952 HIS A N 1
ATOM 7342 C CA . HIS A 1 952 ? 35.512 26.379 -16.387 1.00 24.78 952 HIS A CA 1
ATOM 7343 C C . HIS A 1 952 ? 35.036 27.771 -16.819 1.00 24.78 952 HIS A C 1
ATOM 7345 O O . HIS A 1 952 ? 34.192 28.396 -16.180 1.00 24.78 952 HIS A O 1
ATOM 7351 N N . ILE A 1 953 ? 35.638 28.255 -17.907 1.00 24.42 953 ILE A N 1
ATOM 7352 C CA . ILE A 1 953 ? 35.299 29.487 -18.622 1.00 24.42 953 ILE A CA 1
ATOM 7353 C C . ILE A 1 953 ? 34.038 29.234 -19.462 1.00 24.42 953 ILE A C 1
ATOM 7355 O O . ILE A 1 953 ? 33.962 28.243 -20.186 1.00 24.42 953 ILE A O 1
ATOM 7359 N N . LEU A 1 954 ? 33.070 30.148 -19.362 1.00 22.95 954 LEU A N 1
ATOM 7360 C CA . LEU A 1 954 ? 31.828 30.190 -20.139 1.00 22.95 954 LEU A CA 1
ATOM 7361 C C . LEU A 1 954 ? 32.099 30.336 -21.648 1.00 22.95 954 LEU A C 1
ATOM 7363 O O . LEU A 1 954 ? 32.781 31.275 -22.055 1.00 22.95 954 LEU A O 1
ATOM 7367 N N . TYR A 1 955 ? 31.467 29.496 -22.470 1.00 24.70 955 TYR A N 1
ATOM 7368 C CA . TYR A 1 955 ? 31.140 29.826 -23.860 1.00 24.70 955 TYR A CA 1
ATOM 7369 C C . TYR A 1 955 ? 29.617 29.804 -24.019 1.00 24.70 955 TYR A C 1
ATOM 7371 O O . TYR A 1 955 ? 28.986 28.781 -23.775 1.00 24.70 955 TYR A O 1
ATOM 7379 N N . SER A 1 956 ? 29.036 30.932 -24.435 1.00 28.31 956 SER A N 1
ATOM 7380 C CA . SER A 1 956 ? 27.717 30.967 -25.068 1.00 28.31 956 SER A CA 1
ATOM 7381 C C . SER A 1 956 ? 27.927 31.086 -26.574 1.00 28.31 956 SER A C 1
ATOM 7383 O O . SER A 1 956 ? 28.509 32.073 -27.031 1.00 28.31 956 SER A O 1
ATOM 7385 N N . ALA A 1 957 ? 27.452 30.113 -27.338 1.00 25.77 957 ALA A N 1
ATOM 7386 C CA . ALA A 1 957 ? 27.218 30.274 -28.764 1.00 25.77 957 ALA A CA 1
ATOM 7387 C C . ALA A 1 957 ? 26.002 29.429 -29.152 1.00 25.77 957 ALA A C 1
ATOM 7389 O O . ALA A 1 957 ? 25.899 28.273 -28.745 1.00 25.77 957 ALA A O 1
ATOM 7390 N N . ASP A 1 958 ? 25.087 30.051 -29.893 1.00 32.19 958 ASP A N 1
ATOM 7391 C CA . ASP A 1 958 ? 23.918 29.432 -30.513 1.00 32.19 958 ASP A CA 1
ATOM 7392 C C . ASP A 1 958 ? 24.338 28.231 -31.378 1.00 32.19 958 ASP A C 1
ATOM 7394 O O . ASP A 1 958 ? 25.273 28.350 -32.174 1.00 32.19 958 ASP A O 1
ATOM 7398 N N . LEU A 1 959 ? 23.657 27.086 -31.246 1.00 29.47 959 LEU A N 1
ATOM 7399 C CA . LEU A 1 959 ? 23.896 25.904 -32.082 1.00 29.47 959 LEU A CA 1
ATOM 7400 C C . LEU A 1 959 ? 22.589 25.328 -32.649 1.00 29.47 959 LEU A C 1
ATOM 7402 O O . LEU A 1 959 ? 21.569 25.249 -31.964 1.00 29.47 959 LEU A O 1
ATOM 7406 N N . ASP A 1 960 ? 22.671 24.958 -33.931 1.00 32.28 960 ASP A N 1
ATOM 7407 C CA . ASP A 1 960 ? 21.651 24.352 -34.799 1.00 32.28 960 ASP A CA 1
ATOM 7408 C C . ASP A 1 960 ? 21.281 22.909 -34.352 1.00 32.28 960 ASP A C 1
ATOM 7410 O O . ASP A 1 960 ? 22.050 22.253 -33.647 1.00 32.28 960 ASP A O 1
ATOM 7414 N N . PRO A 1 961 ? 20.121 22.358 -34.762 1.00 34.09 961 PRO A N 1
ATOM 7415 C CA . PRO A 1 961 ? 19.450 21.246 -34.084 1.00 34.09 961 PRO A CA 1
ATOM 7416 C C . PRO A 1 961 ? 19.880 19.830 -34.518 1.00 34.09 961 PRO A C 1
ATOM 7418 O O . PRO A 1 961 ? 19.102 18.893 -34.333 1.00 34.09 961 PRO A O 1
ATOM 7421 N N . LEU A 1 962 ? 21.072 19.624 -35.088 1.00 33.94 962 LEU A N 1
ATOM 7422 C CA . LEU A 1 962 ? 21.487 18.293 -35.578 1.00 33.94 962 LEU A CA 1
ATOM 7423 C C . LEU A 1 962 ? 22.379 17.469 -34.632 1.00 33.94 962 LEU A C 1
ATOM 7425 O O . LEU A 1 962 ? 22.613 16.303 -34.925 1.00 33.94 962 LEU A O 1
ATOM 7429 N N . ASP A 1 963 ? 22.747 17.984 -33.454 1.00 40.81 963 ASP A N 1
ATOM 7430 C CA . ASP A 1 963 ? 23.771 17.354 -32.598 1.00 40.81 963 ASP A CA 1
ATOM 7431 C C . ASP A 1 963 ? 23.283 16.940 -31.191 1.00 40.81 963 ASP A C 1
ATOM 7433 O O . ASP A 1 963 ? 24.020 16.968 -30.204 1.00 40.81 963 ASP A O 1
ATOM 7437 N N . ALA A 1 964 ? 22.034 16.474 -31.061 1.00 39.59 964 ALA A N 1
ATOM 7438 C CA . ALA A 1 964 ? 21.555 15.870 -29.804 1.00 39.59 964 ALA A CA 1
ATOM 7439 C C . ALA A 1 964 ? 22.354 14.604 -29.409 1.00 39.59 964 ALA A C 1
ATOM 7441 O O . ALA A 1 964 ? 22.473 14.277 -28.226 1.00 39.59 964 ALA A O 1
ATOM 7442 N N . GLU A 1 965 ? 22.937 13.910 -30.392 1.00 38.81 965 GLU A N 1
ATOM 7443 C CA . GLU A 1 965 ? 23.849 12.786 -30.167 1.00 38.81 965 GLU A CA 1
ATOM 7444 C C . GLU A 1 965 ? 25.232 13.255 -29.682 1.00 38.81 965 GLU A C 1
ATOM 7446 O O . GLU A 1 965 ? 25.834 12.591 -28.841 1.00 38.81 965 GLU A O 1
ATOM 7451 N N . GLU A 1 966 ? 25.681 14.442 -30.104 1.00 39.84 966 GLU A N 1
ATOM 7452 C CA . GLU A 1 966 ? 26.952 15.056 -29.698 1.00 39.84 966 GLU A CA 1
ATOM 7453 C C . GLU A 1 966 ? 26.882 15.691 -28.294 1.00 39.84 966 GLU A C 1
ATOM 7455 O O . GLU A 1 966 ? 27.900 15.773 -27.617 1.00 39.84 966 GLU A O 1
ATOM 7460 N N . LEU A 1 967 ? 25.688 16.062 -27.803 1.00 40.69 967 LEU A N 1
ATOM 7461 C CA . LEU A 1 967 ? 25.450 16.571 -26.436 1.00 40.69 967 LEU A CA 1
ATOM 7462 C C . LEU A 1 967 ? 25.214 15.470 -25.387 1.00 40.69 967 LEU A C 1
ATOM 7464 O O . LEU A 1 967 ? 25.546 15.651 -24.214 1.00 40.69 967 LEU A O 1
ATOM 7468 N N . ALA A 1 968 ? 24.677 14.312 -25.787 1.00 39.69 968 ALA A N 1
ATOM 7469 C CA . ALA A 1 968 ? 24.633 13.121 -24.934 1.00 39.69 968 ALA A CA 1
ATOM 7470 C C . ALA A 1 968 ? 26.017 12.466 -24.800 1.00 39.69 968 ALA A C 1
ATOM 7472 O O . ALA A 1 968 ? 26.266 11.724 -23.844 1.00 39.69 968 ALA A O 1
ATOM 7473 N N . GLU A 1 969 ? 26.915 12.738 -25.749 1.00 46.72 969 GLU A N 1
ATOM 7474 C CA . GLU A 1 969 ? 28.223 12.113 -25.792 1.00 46.72 969 GLU A CA 1
ATOM 7475 C C . GLU A 1 969 ? 29.162 12.564 -24.671 1.00 46.72 969 GLU A C 1
ATOM 7477 O O . GLU A 1 969 ? 29.799 11.677 -24.135 1.00 46.72 969 GLU A O 1
ATOM 7482 N N . PRO A 1 970 ? 29.214 13.826 -24.200 1.00 46.66 970 PRO A N 1
ATOM 7483 C CA . PRO A 1 970 ? 29.964 14.222 -23.008 1.00 46.66 970 PRO A CA 1
ATOM 7484 C C . PRO A 1 970 ? 29.571 13.467 -21.739 1.00 46.66 970 PRO A C 1
ATOM 7486 O O . PRO A 1 970 ? 30.447 13.090 -20.977 1.00 46.66 970 PRO A O 1
ATOM 7489 N N . LEU A 1 971 ? 28.285 13.166 -21.530 1.00 41.66 971 LEU A N 1
ATOM 7490 C CA . LEU A 1 971 ? 27.828 12.450 -20.333 1.00 41.66 971 LEU A CA 1
ATOM 7491 C C . LEU A 1 971 ? 27.935 10.930 -20.485 1.00 41.66 971 LEU A C 1
ATOM 7493 O O . LEU A 1 971 ? 28.331 10.231 -19.555 1.00 41.66 971 LEU A O 1
ATOM 7497 N N . ARG A 1 972 ? 27.626 10.388 -21.671 1.00 49.50 972 ARG A N 1
ATOM 7498 C CA . ARG A 1 972 ? 27.984 8.999 -21.996 1.00 49.50 972 ARG A CA 1
ATOM 7499 C C . ARG A 1 972 ? 29.483 8.824 -21.882 1.00 49.50 972 ARG A C 1
ATOM 7501 O O . ARG A 1 972 ? 29.914 7.788 -21.403 1.00 49.50 972 ARG A O 1
ATOM 7508 N N . LYS A 1 973 ? 30.260 9.832 -22.264 1.00 57.12 973 LYS A N 1
ATOM 7509 C CA . LYS A 1 973 ? 31.695 9.925 -22.054 1.00 57.12 973 LYS A CA 1
ATOM 7510 C C . LYS A 1 973 ? 32.007 10.033 -20.572 1.00 57.12 973 LYS A C 1
ATOM 7512 O O . LYS A 1 973 ? 32.837 9.249 -20.184 1.00 57.12 973 LYS A O 1
ATOM 7517 N N . ASP A 1 974 ? 31.318 10.801 -19.731 1.00 55.75 974 ASP A N 1
ATOM 7518 C CA . ASP A 1 974 ? 31.585 10.864 -18.282 1.00 55.75 974 ASP A CA 1
ATOM 7519 C C . ASP A 1 974 ? 31.234 9.569 -17.539 1.00 55.75 974 ASP A C 1
ATOM 7521 O O . ASP A 1 974 ? 32.003 9.131 -16.692 1.00 55.75 974 ASP A O 1
ATOM 7525 N N . ILE A 1 975 ? 30.131 8.892 -17.873 1.00 52.88 975 ILE A N 1
ATOM 7526 C CA . ILE A 1 975 ? 29.789 7.569 -17.322 1.00 52.88 975 ILE A CA 1
ATOM 7527 C C . ILE A 1 975 ? 30.741 6.512 -17.882 1.00 52.88 975 ILE A C 1
ATOM 7529 O O . ILE A 1 975 ? 31.262 5.691 -17.128 1.00 52.88 975 ILE A O 1
ATOM 7533 N N . ARG A 1 976 ? 31.031 6.534 -19.192 1.00 65.06 976 ARG A N 1
ATOM 7534 C CA . ARG A 1 976 ? 32.060 5.669 -19.791 1.00 65.06 976 ARG A CA 1
ATOM 7535 C C . ARG A 1 976 ? 33.427 5.980 -19.204 1.00 65.06 976 ARG A C 1
ATOM 7537 O O . ARG A 1 976 ? 34.199 5.052 -19.060 1.00 65.06 976 ARG A O 1
ATOM 7544 N N . GLU A 1 977 ? 33.734 7.218 -18.840 1.00 67.31 977 GLU A N 1
ATOM 7545 C CA . GLU A 1 977 ? 34.998 7.667 -18.258 1.00 67.31 977 GLU A CA 1
ATOM 7546 C C . GLU A 1 977 ? 35.058 7.346 -16.775 1.00 67.31 977 GLU A C 1
ATOM 7548 O O . GLU A 1 977 ? 36.121 6.968 -16.313 1.00 67.31 977 GLU A O 1
ATOM 7553 N N . GLY A 1 978 ? 33.952 7.410 -16.037 1.00 64.00 978 GLY A N 1
ATOM 7554 C CA . GLY A 1 978 ? 33.821 6.945 -14.660 1.00 64.00 978 GLY A CA 1
ATOM 7555 C C . GLY A 1 978 ? 33.987 5.433 -14.590 1.00 64.00 978 GLY A C 1
ATOM 7556 O O . GLY A 1 978 ? 34.845 4.943 -13.862 1.00 64.00 978 GLY A O 1
ATOM 7557 N N . ARG A 1 979 ? 33.287 4.689 -15.455 1.00 71.69 979 ARG A N 1
ATOM 7558 C CA . ARG A 1 979 ? 33.470 3.241 -15.633 1.00 71.69 979 ARG A CA 1
ATOM 7559 C C . ARG A 1 979 ? 34.869 2.899 -16.126 1.00 71.69 979 ARG A C 1
ATOM 7561 O O . ARG A 1 979 ? 35.471 1.971 -15.610 1.00 71.69 979 ARG A O 1
ATOM 7568 N N . LYS A 1 980 ? 35.424 3.647 -17.082 1.00 74.44 980 LYS A N 1
ATOM 7569 C CA . LYS A 1 980 ? 36.795 3.467 -17.596 1.00 74.44 980 LYS A CA 1
ATOM 7570 C C . LYS A 1 980 ? 37.838 3.823 -16.544 1.00 74.44 980 LYS A C 1
ATOM 7572 O O . LYS A 1 980 ? 38.880 3.183 -16.523 1.00 74.44 980 LYS A O 1
ATOM 7577 N N . ARG A 1 981 ? 37.571 4.792 -15.668 1.00 78.50 981 ARG A N 1
ATOM 7578 C CA . ARG A 1 981 ? 38.432 5.188 -14.547 1.00 78.50 981 ARG A CA 1
ATOM 7579 C C . ARG A 1 981 ? 38.390 4.146 -13.450 1.00 78.50 981 ARG A C 1
ATOM 7581 O O . ARG A 1 981 ? 39.455 3.724 -13.040 1.00 78.50 981 ARG A O 1
ATOM 7588 N N . LEU A 1 982 ? 37.211 3.676 -13.046 1.00 72.62 982 LEU A N 1
ATOM 7589 C CA . LEU A 1 982 ? 37.062 2.580 -12.089 1.00 72.62 982 LEU A CA 1
ATOM 7590 C C . LEU A 1 982 ? 37.689 1.294 -12.644 1.00 72.62 982 LEU A C 1
ATOM 7592 O O . LEU A 1 982 ? 38.521 0.680 -11.989 1.00 72.62 982 LEU A O 1
ATOM 7596 N N . ARG A 1 983 ? 37.399 0.947 -13.904 1.00 77.12 983 ARG A N 1
ATOM 7597 C CA . ARG A 1 983 ? 38.059 -0.148 -14.629 1.00 77.12 983 ARG A CA 1
ATOM 7598 C C . ARG A 1 983 ? 39.570 0.053 -14.692 1.00 77.12 983 ARG A C 1
ATOM 7600 O O . ARG A 1 983 ? 40.299 -0.909 -14.526 1.00 77.12 983 ARG A O 1
ATOM 7607 N N . GLY A 1 984 ? 40.040 1.280 -14.906 1.00 78.88 984 GLY A N 1
ATOM 7608 C CA . GLY A 1 984 ? 41.456 1.641 -14.924 1.00 78.88 984 GLY A CA 1
ATOM 7609 C C . GLY A 1 984 ? 42.119 1.527 -13.553 1.00 78.88 984 GLY A C 1
ATOM 7610 O O . GLY A 1 984 ? 43.217 0.999 -13.471 1.00 78.88 984 GLY A O 1
ATOM 7611 N N . GLN A 1 985 ? 41.448 1.952 -12.483 1.00 79.12 985 GLN A N 1
ATOM 7612 C CA . GLN A 1 985 ? 41.898 1.822 -11.095 1.00 79.12 985 GLN A CA 1
ATOM 7613 C C . GLN A 1 985 ? 41.970 0.355 -10.679 1.00 79.12 985 GLN A C 1
ATOM 7615 O O . GLN A 1 985 ? 42.949 -0.060 -10.075 1.00 79.12 985 GLN A O 1
ATOM 7620 N N . ILE A 1 986 ? 40.968 -0.440 -11.053 1.00 74.00 986 ILE A N 1
ATOM 7621 C CA . ILE A 1 986 ? 40.939 -1.879 -10.786 1.00 74.00 986 ILE A CA 1
ATOM 7622 C C . ILE A 1 986 ? 42.022 -2.581 -11.606 1.00 74.00 986 ILE A C 1
ATOM 7624 O O . ILE A 1 986 ? 42.799 -3.355 -11.065 1.00 74.00 986 ILE A O 1
ATOM 7628 N N . GLN A 1 987 ? 42.154 -2.247 -12.888 1.00 74.38 987 GLN A N 1
ATOM 7629 C CA . GLN A 1 987 ? 43.217 -2.766 -13.743 1.00 74.38 987 GLN A CA 1
ATOM 7630 C C . GLN A 1 987 ? 44.614 -2.409 -13.216 1.00 74.38 987 GLN A C 1
ATOM 7632 O O . GLN A 1 987 ? 45.497 -3.261 -13.238 1.00 74.38 987 GLN A O 1
ATOM 7637 N N . ALA A 1 988 ? 44.817 -1.172 -12.754 1.00 77.12 988 ALA A N 1
ATOM 7638 C CA . ALA A 1 988 ? 46.073 -0.714 -12.170 1.00 77.12 988 ALA A CA 1
ATOM 7639 C C . ALA A 1 988 ? 46.371 -1.456 -10.865 1.00 77.12 988 ALA A C 1
ATOM 7641 O O . ALA A 1 988 ? 47.440 -2.034 -10.749 1.00 77.12 988 ALA A O 1
ATOM 7642 N N . HIS A 1 989 ? 45.403 -1.552 -9.951 1.00 77.62 989 HIS A N 1
ATOM 7643 C CA . HIS A 1 989 ? 45.552 -2.291 -8.698 1.00 77.62 989 HIS A CA 1
ATOM 7644 C C . HIS A 1 989 ? 45.920 -3.769 -8.931 1.00 77.62 989 HIS A C 1
ATOM 7646 O O . HIS A 1 989 ? 46.864 -4.272 -8.329 1.00 77.62 989 HIS A O 1
ATOM 7652 N N . PHE A 1 990 ? 45.258 -4.453 -9.873 1.00 73.19 990 PHE A N 1
ATOM 7653 C CA . PHE A 1 990 ? 45.594 -5.843 -10.213 1.00 73.19 990 PHE A CA 1
ATOM 7654 C C . PHE A 1 990 ? 46.967 -5.989 -10.888 1.00 73.19 990 PHE A C 1
ATOM 7656 O O . PHE A 1 990 ? 47.661 -6.977 -10.647 1.00 73.19 990 PHE A O 1
ATOM 7663 N N . ASN A 1 991 ? 47.370 -5.014 -11.709 1.00 74.44 991 ASN A N 1
ATOM 7664 C CA . ASN A 1 991 ? 48.681 -5.009 -12.359 1.00 74.44 991 ASN A CA 1
ATOM 7665 C C . ASN A 1 991 ? 49.827 -4.686 -11.386 1.00 74.44 991 ASN A C 1
ATOM 7667 O O . ASN A 1 991 ? 50.914 -5.233 -11.547 1.00 74.44 991 ASN A O 1
ATOM 7671 N N . GLU A 1 992 ? 49.604 -3.783 -10.428 1.00 75.19 992 GLU A N 1
ATOM 7672 C CA . GLU A 1 992 ? 50.632 -3.256 -9.523 1.00 75.19 992 GLU A CA 1
ATOM 7673 C C . GLU A 1 992 ? 50.793 -4.100 -8.255 1.00 75.19 992 GLU A C 1
ATOM 7675 O O . GLU A 1 992 ? 51.923 -4.319 -7.825 1.00 75.19 992 GLU A O 1
ATOM 7680 N N . GLU A 1 993 ? 49.701 -4.601 -7.666 1.00 62.59 993 GLU A N 1
ATOM 7681 C CA . GLU A 1 993 ? 49.762 -5.252 -6.348 1.00 62.59 993 GLU A CA 1
ATOM 7682 C C . GLU A 1 993 ? 49.654 -6.780 -6.381 1.00 62.59 993 GLU A C 1
ATOM 7684 O O . GLU A 1 993 ? 50.086 -7.439 -5.435 1.00 62.59 993 GLU A O 1
ATOM 7689 N N . LEU A 1 994 ? 49.087 -7.372 -7.439 1.00 64.56 994 LEU A N 1
ATOM 7690 C CA . LEU A 1 994 ? 48.676 -8.782 -7.398 1.00 64.56 994 LEU A CA 1
ATOM 7691 C C . LEU A 1 994 ? 49.391 -9.709 -8.390 1.00 64.56 994 LEU A C 1
ATOM 7693 O O . LEU A 1 994 ? 49.203 -10.920 -8.273 1.00 64.56 994 LEU A O 1
ATOM 7697 N N . GLU A 1 995 ? 50.178 -9.192 -9.346 1.00 72.25 995 GLU A N 1
ATOM 7698 C CA . GLU A 1 995 ? 50.819 -9.960 -10.444 1.00 72.25 995 GLU A CA 1
ATOM 7699 C C . GLU A 1 995 ? 49.874 -10.987 -11.122 1.00 72.25 995 GLU A C 1
ATOM 7701 O O . GLU A 1 995 ? 50.293 -12.025 -11.641 1.00 72.25 995 GLU A O 1
ATOM 7706 N N . LYS A 1 996 ? 48.563 -10.721 -11.113 1.00 72.50 996 LYS A N 1
ATOM 7707 C CA . LYS A 1 996 ? 47.512 -11.631 -11.588 1.00 72.50 996 LYS A CA 1
ATOM 7708 C C . LYS A 1 996 ? 46.788 -11.033 -12.782 1.00 72.50 996 LYS A C 1
ATOM 7710 O O . LYS A 1 996 ? 46.735 -9.818 -12.956 1.00 72.50 996 LYS A O 1
ATOM 7715 N N . GLN A 1 997 ? 46.202 -11.901 -13.611 1.00 76.44 997 GLN A N 1
ATOM 7716 C CA . GLN A 1 997 ? 45.319 -11.430 -14.673 1.00 76.44 997 GLN A CA 1
ATOM 7717 C C . GLN A 1 997 ? 44.140 -10.664 -14.048 1.00 76.44 997 GLN A C 1
ATOM 7719 O O . GLN A 1 997 ? 43.520 -11.178 -13.117 1.00 76.44 997 GLN A O 1
ATOM 7724 N N . PRO A 1 998 ? 43.839 -9.450 -14.537 1.00 82.19 998 PRO A N 1
ATOM 7725 C CA . PRO A 1 998 ? 42.721 -8.655 -14.044 1.00 82.19 998 PRO A CA 1
ATOM 7726 C C . PRO A 1 998 ? 41.388 -9.379 -14.293 1.00 82.19 998 PRO A C 1
ATOM 7728 O O . PRO A 1 998 ? 41.250 -10.063 -15.315 1.00 82.19 998 PRO A O 1
ATOM 7731 N N . PRO A 1 999 ? 40.376 -9.188 -13.431 1.00 89.06 999 PRO A N 1
ATOM 7732 C CA . PRO A 1 999 ? 39.045 -9.706 -13.695 1.00 89.06 999 PRO A CA 1
ATOM 7733 C C . PRO A 1 999 ? 38.457 -9.071 -14.959 1.00 89.06 999 PRO A C 1
ATOM 7735 O O . PRO A 1 999 ? 38.649 -7.884 -15.248 1.00 89.06 999 PRO A O 1
ATOM 7738 N N . GLN A 1 1000 ? 37.688 -9.855 -15.711 1.00 91.88 1000 GLN A N 1
ATOM 7739 C CA . GLN A 1 1000 ? 36.963 -9.346 -16.871 1.00 91.88 1000 GLN A CA 1
ATOM 7740 C C . GLN A 1 1000 ? 35.766 -8.504 -16.414 1.00 91.88 1000 GLN A C 1
ATOM 7742 O O . GLN A 1 1000 ? 34.883 -8.994 -15.717 1.00 91.88 1000 GLN A O 1
ATOM 7747 N N . PHE A 1 1001 ? 35.690 -7.248 -16.849 1.00 89.88 1001 PHE A N 1
ATOM 7748 C CA . PHE A 1 1001 ? 34.496 -6.429 -16.637 1.00 89.88 1001 PHE A CA 1
ATOM 7749 C C . PHE A 1 1001 ? 33.403 -6.806 -17.623 1.00 89.88 1001 PHE A C 1
ATOM 7751 O O . PHE A 1 1001 ? 33.656 -6.846 -18.830 1.00 89.88 1001 PHE A O 1
ATOM 7758 N N . LEU A 1 1002 ? 32.205 -7.024 -17.096 1.00 89.94 1002 LEU A N 1
ATOM 7759 C CA . LEU A 1 1002 ? 30.999 -7.275 -17.864 1.00 89.94 1002 LEU A CA 1
ATOM 7760 C C . LEU A 1 1002 ? 29.982 -6.168 -17.613 1.00 89.94 1002 LEU A C 1
ATOM 7762 O O . LEU A 1 1002 ? 29.810 -5.701 -16.482 1.00 89.94 1002 LEU A O 1
ATOM 7766 N N . GLU A 1 1003 ? 29.276 -5.784 -18.667 1.00 85.81 1003 GLU A N 1
ATOM 7767 C CA . GLU A 1 1003 ? 28.021 -5.068 -18.506 1.00 85.81 1003 GLU A CA 1
ATOM 7768 C C . GLU A 1 1003 ? 26.927 -6.058 -18.092 1.00 85.81 1003 GLU A C 1
ATOM 7770 O O . GLU A 1 1003 ? 26.985 -7.245 -18.411 1.00 85.81 1003 GLU A O 1
ATOM 7775 N N . ILE A 1 1004 ? 25.909 -5.581 -17.372 1.00 84.94 1004 ILE A N 1
ATOM 7776 C CA . ILE A 1 1004 ? 24.862 -6.466 -16.836 1.00 84.94 1004 ILE A CA 1
ATOM 7777 C C . ILE A 1 1004 ? 24.109 -7.233 -17.936 1.00 84.94 1004 ILE A C 1
ATOM 7779 O O . ILE A 1 1004 ? 23.718 -8.374 -17.726 1.00 84.94 1004 ILE A O 1
ATOM 7783 N N . HIS A 1 1005 ? 23.971 -6.650 -19.130 1.00 82.44 1005 HIS A N 1
ATOM 7784 C CA . HIS A 1 1005 ? 23.327 -7.301 -20.274 1.00 82.44 1005 HIS A CA 1
ATOM 7785 C C . HIS A 1 1005 ? 24.193 -8.387 -20.930 1.00 82.44 1005 HIS A C 1
ATOM 7787 O O . HIS A 1 1005 ? 23.652 -9.250 -21.615 1.00 82.44 1005 HIS A O 1
ATOM 7793 N N . ASP A 1 1006 ? 25.505 -8.395 -20.677 1.00 88.12 1006 ASP A N 1
ATOM 7794 C CA . ASP A 1 1006 ? 26.436 -9.400 -21.209 1.00 88.12 1006 ASP A CA 1
ATOM 7795 C C . ASP A 1 1006 ? 26.530 -10.641 -20.302 1.00 88.12 1006 ASP A C 1
ATOM 7797 O O . ASP A 1 1006 ? 27.208 -11.622 -20.624 1.00 88.12 1006 ASP A O 1
ATOM 7801 N N . ILE A 1 1007 ? 25.868 -10.621 -19.139 1.00 88.56 1007 ILE A N 1
ATOM 7802 C CA . ILE A 1 1007 ? 26.040 -11.661 -18.123 1.00 88.56 1007 ILE A CA 1
ATOM 7803 C C . ILE A 1 1007 ? 25.513 -13.030 -18.571 1.00 88.56 1007 ILE A C 1
ATOM 7805 O O . ILE A 1 1007 ? 26.070 -14.065 -18.202 1.00 88.56 1007 ILE A O 1
ATOM 7809 N N . GLY A 1 1008 ? 24.489 -13.049 -19.428 1.00 82.50 1008 GLY A N 1
ATOM 7810 C CA . GLY A 1 1008 ? 23.935 -14.291 -19.959 1.00 82.50 1008 GLY A CA 1
ATOM 7811 C C . GLY A 1 1008 ? 24.917 -15.041 -20.859 1.00 82.50 1008 GLY A C 1
ATOM 7812 O O . GLY A 1 1008 ? 25.063 -16.259 -20.736 1.00 82.50 1008 GLY A O 1
ATOM 7813 N N . GLU A 1 1009 ? 25.652 -14.320 -21.713 1.00 83.25 1009 GLU A N 1
ATOM 7814 C CA . GLU A 1 1009 ? 26.722 -14.911 -22.527 1.00 83.25 1009 GLU A CA 1
ATOM 7815 C C . GLU A 1 1009 ? 27.878 -15.388 -21.651 1.00 83.25 1009 GLU A C 1
ATOM 7817 O O . GLU A 1 1009 ? 28.446 -16.459 -21.878 1.00 83.25 1009 GLU A O 1
ATOM 7822 N N . ALA A 1 1010 ? 28.197 -14.612 -20.615 1.00 80.62 1010 ALA A N 1
ATOM 7823 C CA . ALA A 1 1010 ? 29.231 -14.943 -19.655 1.00 80.62 1010 ALA A CA 1
ATOM 7824 C C . ALA A 1 1010 ? 28.946 -16.268 -18.928 1.00 80.62 1010 ALA A C 1
ATOM 7826 O O . ALA A 1 1010 ? 29.863 -17.076 -18.753 1.00 80.62 1010 ALA A O 1
ATOM 7827 N N . PHE A 1 1011 ? 27.694 -16.544 -18.568 1.00 92.25 1011 PHE A N 1
ATOM 7828 C CA . PHE A 1 1011 ? 27.344 -17.785 -17.884 1.00 92.25 1011 PHE A CA 1
ATOM 7829 C C . PHE A 1 1011 ? 27.424 -19.024 -18.781 1.00 92.25 1011 PHE A C 1
ATOM 7831 O O . PHE A 1 1011 ? 27.629 -20.112 -18.254 1.00 92.25 1011 PHE A O 1
ATOM 7838 N N . GLN A 1 1012 ? 27.338 -18.904 -20.112 1.00 90.19 1012 GLN A N 1
ATOM 7839 C CA . GLN A 1 1012 ? 27.474 -20.036 -21.053 1.00 90.19 1012 GLN A CA 1
ATOM 7840 C C . GLN A 1 1012 ? 26.580 -21.246 -20.700 1.00 90.19 1012 GLN A C 1
ATOM 7842 O O . GLN A 1 1012 ? 26.982 -22.401 -20.845 1.00 90.19 1012 GLN A O 1
ATOM 7847 N N . GLY A 1 1013 ? 25.371 -20.987 -20.190 1.00 89.94 1013 GLY A N 1
ATOM 7848 C CA . GLY A 1 1013 ? 24.440 -22.025 -19.733 1.00 89.94 1013 GLY A CA 1
ATOM 7849 C C . GLY A 1 1013 ? 24.765 -22.640 -18.364 1.00 89.94 1013 GLY A C 1
ATOM 7850 O O . GLY A 1 1013 ? 24.095 -23.591 -17.962 1.00 89.94 1013 GLY A O 1
ATOM 7851 N N . LYS A 1 1014 ? 25.764 -22.122 -17.636 1.00 96.25 1014 LYS A N 1
ATOM 7852 C CA . LYS A 1 1014 ? 25.980 -22.434 -16.218 1.00 96.25 1014 LYS A CA 1
ATOM 7853 C C . LYS A 1 1014 ? 24.877 -21.808 -15.366 1.00 96.25 1014 LYS A C 1
ATOM 7855 O O . LYS A 1 1014 ? 24.406 -20.710 -15.654 1.00 96.25 1014 LYS A O 1
ATOM 7860 N N . VAL A 1 1015 ? 24.524 -22.483 -14.279 1.00 96.88 1015 VAL A N 1
ATOM 7861 C CA . VAL A 1 1015 ? 23.563 -21.993 -13.287 1.00 96.88 1015 VAL A CA 1
ATOM 7862 C C . VAL A 1 1015 ? 24.291 -21.095 -12.281 1.00 96.88 1015 VAL A C 1
ATOM 7864 O O . VAL A 1 1015 ? 25.261 -21.551 -11.661 1.00 96.88 1015 VAL A O 1
ATOM 7867 N N . PRO A 1 1016 ? 23.872 -19.832 -12.094 1.00 97.81 1016 PRO A N 1
ATOM 7868 C CA . PRO A 1 1016 ? 24.462 -18.974 -11.084 1.00 97.81 1016 PRO A CA 1
ATOM 7869 C C . PRO A 1 1016 ? 23.996 -19.377 -9.686 1.00 97.81 1016 PRO A C 1
ATOM 7871 O O . PRO A 1 1016 ? 22.802 -19.443 -9.398 1.00 97.81 1016 PRO A O 1
ATOM 7874 N N . VAL A 1 1017 ? 24.959 -19.607 -8.801 1.00 97.88 1017 VAL A N 1
ATOM 7875 C CA . VAL A 1 1017 ? 24.722 -19.838 -7.376 1.00 97.88 1017 VAL A CA 1
ATOM 7876 C C . VAL A 1 1017 ? 25.264 -18.642 -6.626 1.00 97.88 1017 VAL A C 1
ATOM 7878 O O . VAL A 1 1017 ? 26.478 -18.425 -6.580 1.00 97.88 1017 VAL A O 1
ATOM 7881 N N . SER A 1 1018 ? 24.362 -17.847 -6.056 1.00 97.94 1018 SER A N 1
ATOM 7882 C CA . SER A 1 1018 ? 24.758 -16.700 -5.265 1.00 97.94 1018 SER A CA 1
ATOM 7883 C C . SER A 1 1018 ? 24.975 -17.064 -3.805 1.00 97.94 1018 SER A C 1
ATOM 7885 O O . SER A 1 1018 ? 24.131 -17.713 -3.193 1.00 97.94 1018 SER A O 1
ATOM 7887 N N . ILE A 1 1019 ? 26.089 -16.625 -3.225 1.00 97.81 1019 ILE A N 1
ATOM 7888 C CA . ILE A 1 1019 ? 26.318 -16.718 -1.783 1.00 97.81 1019 ILE A CA 1
ATOM 7889 C C . ILE A 1 1019 ? 26.476 -15.298 -1.261 1.00 97.81 1019 ILE A C 1
ATOM 7891 O O . ILE A 1 1019 ? 27.420 -14.601 -1.613 1.00 97.81 1019 ILE A O 1
ATOM 7895 N N . MET A 1 1020 ? 25.536 -14.868 -0.426 1.00 97.12 1020 MET A N 1
ATOM 7896 C CA . MET A 1 1020 ? 25.563 -13.568 0.235 1.00 97.12 1020 MET A CA 1
ATOM 7897 C C . MET A 1 1020 ? 25.725 -13.782 1.732 1.00 97.12 1020 MET A C 1
ATOM 7899 O O . MET A 1 1020 ? 25.093 -14.668 2.316 1.00 97.12 1020 MET A O 1
ATOM 7903 N N . GLY A 1 1021 ? 26.509 -12.942 2.401 1.00 95.75 1021 GLY A N 1
ATOM 7904 C CA . GLY A 1 1021 ? 26.623 -13.093 3.840 1.00 95.75 1021 GLY A CA 1
ATOM 7905 C C . GLY A 1 1021 ? 27.053 -11.877 4.630 1.00 95.75 1021 GLY A C 1
ATOM 7906 O O . GLY A 1 1021 ? 26.924 -10.736 4.190 1.00 95.75 1021 GLY A O 1
ATOM 7907 N N . ALA A 1 1022 ? 27.480 -12.136 5.863 1.00 94.75 1022 ALA A N 1
ATOM 7908 C CA . ALA A 1 1022 ? 27.888 -11.104 6.796 1.00 94.75 1022 ALA A CA 1
ATOM 7909 C C . ALA A 1 1022 ? 29.045 -10.275 6.227 1.00 94.75 1022 ALA A C 1
ATOM 7911 O O . ALA A 1 1022 ? 30.088 -10.810 5.849 1.00 94.75 1022 ALA A O 1
ATOM 7912 N N . SER A 1 1023 ? 28.844 -8.958 6.201 1.00 92.25 1023 SER A N 1
ATOM 7913 C CA . SER A 1 1023 ? 29.825 -7.993 5.707 1.00 92.25 1023 SER A CA 1
ATOM 7914 C C . SER A 1 1023 ? 31.029 -7.866 6.641 1.00 92.25 1023 SER A C 1
ATOM 7916 O O . SER A 1 1023 ? 31.000 -8.343 7.776 1.00 92.25 1023 SER A O 1
ATOM 7918 N N . LYS A 1 1024 ? 32.038 -7.089 6.229 1.00 92.62 1024 LYS A N 1
ATOM 7919 C CA . LYS A 1 1024 ? 33.190 -6.686 7.059 1.00 92.62 1024 LYS A CA 1
ATOM 7920 C C . LYS A 1 1024 ? 32.825 -6.267 8.491 1.00 92.62 1024 LYS A C 1
ATOM 7922 O O . LYS A 1 1024 ? 33.564 -6.556 9.424 1.00 92.62 1024 LYS A O 1
ATOM 7927 N N . LYS A 1 1025 ? 31.693 -5.573 8.672 1.00 89.25 1025 LYS A N 1
ATOM 7928 C CA . LYS A 1 1025 ? 31.237 -5.089 9.990 1.00 89.25 1025 LYS A CA 1
ATOM 7929 C C . LYS A 1 1025 ? 30.482 -6.154 10.790 1.00 89.25 1025 LYS A C 1
ATOM 7931 O O . LYS A 1 1025 ? 30.481 -6.093 12.013 1.00 89.25 1025 LYS A O 1
ATOM 7936 N N . ALA A 1 1026 ? 29.817 -7.089 10.115 1.00 88.44 1026 ALA A N 1
ATOM 7937 C CA . ALA A 1 1026 ? 28.991 -8.108 10.756 1.00 88.44 1026 ALA A CA 1
ATOM 7938 C C . ALA A 1 1026 ? 29.758 -9.410 11.029 1.00 88.44 1026 ALA A C 1
ATOM 7940 O O . ALA A 1 1026 ? 29.465 -10.078 12.013 1.00 88.44 1026 ALA A O 1
ATOM 7941 N N . TRP A 1 1027 ? 30.751 -9.752 10.207 1.00 94.56 1027 TRP A N 1
ATOM 7942 C CA . TRP A 1 1027 ? 31.539 -10.976 10.349 1.00 94.56 1027 TRP A CA 1
ATOM 7943 C C . TRP A 1 1027 ? 32.249 -11.094 11.708 1.00 94.56 1027 TRP A C 1
ATOM 7945 O O . TRP A 1 1027 ? 32.058 -12.115 12.363 1.00 94.56 1027 TRP A O 1
ATOM 7955 N N . PRO A 1 1028 ? 32.930 -10.053 12.237 1.00 93.31 1028 PRO A N 1
ATOM 7956 C CA . PRO A 1 1028 ? 33.559 -10.127 13.560 1.00 93.31 1028 PRO A CA 1
ATOM 7957 C C . PRO A 1 1028 ? 32.570 -10.264 14.727 1.00 93.31 1028 PRO A C 1
ATOM 7959 O O . PRO A 1 1028 ? 32.988 -10.515 15.853 1.00 93.31 1028 PRO A O 1
ATOM 7962 N N . LEU A 1 1029 ? 31.270 -10.048 14.487 1.00 88.69 1029 LEU A N 1
ATOM 7963 C CA . LEU A 1 1029 ? 30.217 -10.222 15.492 1.00 88.69 1029 LEU A CA 1
ATOM 7964 C C . LEU A 1 1029 ? 29.699 -11.667 15.552 1.00 88.69 1029 LEU A C 1
ATOM 7966 O O . LEU A 1 1029 ? 28.977 -12.005 16.488 1.00 88.69 1029 LEU A O 1
ATOM 7970 N N . ILE A 1 1030 ? 30.047 -12.498 14.565 1.00 88.38 1030 ILE A N 1
ATOM 7971 C CA . ILE A 1 1030 ? 29.778 -13.937 14.559 1.00 88.38 1030 ILE A CA 1
ATOM 7972 C C . ILE A 1 1030 ? 30.850 -14.612 15.411 1.00 88.38 1030 ILE A C 1
ATOM 7974 O O . ILE A 1 1030 ? 32.032 -14.291 15.283 1.00 88.38 1030 ILE A O 1
ATOM 7978 N N . SER A 1 1031 ? 30.456 -15.537 16.286 1.00 90.31 1031 SER A N 1
ATOM 7979 C CA . SER A 1 1031 ? 31.414 -16.242 17.148 1.00 90.31 1031 SER A CA 1
ATOM 7980 C C . SER A 1 1031 ? 32.434 -17.047 16.329 1.00 90.31 1031 SER A C 1
ATOM 7982 O O . SER A 1 1031 ? 32.094 -17.585 15.281 1.00 90.31 1031 SER A O 1
ATOM 7984 N N . GLU A 1 1032 ? 33.682 -17.178 16.799 1.00 93.94 1032 GLU A N 1
ATOM 7985 C CA . GLU A 1 1032 ? 34.751 -17.889 16.063 1.00 93.94 1032 GLU A CA 1
ATOM 7986 C C . GLU A 1 1032 ? 34.343 -19.315 15.655 1.00 93.94 1032 GLU A C 1
ATOM 7988 O O . GLU A 1 1032 ? 34.553 -19.724 14.516 1.00 93.94 1032 GLU A O 1
ATOM 7993 N N . ALA A 1 1033 ? 33.670 -20.045 16.549 1.00 91.50 1033 ALA A N 1
ATOM 7994 C CA . ALA A 1 1033 ? 33.144 -21.376 16.247 1.00 91.50 1033 ALA A CA 1
ATOM 7995 C C . ALA A 1 1033 ? 32.083 -21.348 15.131 1.00 91.50 1033 ALA A C 1
ATOM 7997 O O . ALA A 1 1033 ? 32.046 -22.230 14.276 1.00 91.50 1033 ALA A O 1
ATOM 7998 N N . ALA A 1 1034 ? 31.214 -20.333 15.111 1.00 90.69 1034 ALA A N 1
ATOM 7999 C CA . ALA A 1 1034 ? 30.238 -20.164 14.041 1.00 90.69 1034 ALA A CA 1
ATOM 8000 C C . ALA A 1 1034 ? 30.895 -19.716 12.725 1.00 90.69 1034 ALA A C 1
ATOM 8002 O O . ALA A 1 1034 ? 30.479 -20.183 11.667 1.00 90.69 1034 ALA A O 1
ATOM 8003 N N . GLN A 1 1035 ? 31.941 -18.887 12.770 1.00 95.56 1035 GLN A N 1
ATOM 8004 C CA . GLN A 1 1035 ? 32.743 -18.537 11.594 1.00 95.56 1035 GLN A CA 1
ATOM 8005 C C . GLN A 1 1035 ? 33.406 -19.780 10.986 1.00 95.56 1035 GLN A C 1
ATOM 8007 O O . GLN A 1 1035 ? 33.304 -20.000 9.780 1.00 95.56 1035 GLN A O 1
ATOM 8012 N N . GLU A 1 1036 ? 34.015 -20.638 11.809 1.00 95.62 1036 GLU A N 1
ATOM 8013 C CA . GLU A 1 1036 ? 34.612 -21.899 11.356 1.00 95.62 1036 GLU A CA 1
ATOM 8014 C C . GLU A 1 1036 ? 33.561 -22.822 10.721 1.00 95.62 1036 GLU A C 1
ATOM 8016 O O . GLU A 1 1036 ? 33.788 -23.378 9.644 1.00 95.62 1036 GLU A O 1
ATOM 8021 N N . ASN A 1 1037 ? 32.371 -22.919 11.322 1.00 92.44 1037 ASN A N 1
ATOM 8022 C CA . ASN A 1 1037 ? 31.250 -23.666 10.747 1.00 92.44 1037 ASN A CA 1
ATOM 8023 C C . ASN A 1 1037 ? 30.808 -23.105 9.389 1.00 92.44 1037 ASN A C 1
ATOM 8025 O O . ASN A 1 1037 ? 30.548 -23.878 8.470 1.00 92.44 1037 ASN A O 1
ATOM 8029 N N . VAL A 1 1038 ? 30.752 -21.779 9.234 1.00 95.88 1038 VAL A N 1
ATOM 8030 C CA . VAL A 1 1038 ? 30.446 -21.129 7.950 1.00 95.88 1038 VAL A CA 1
ATOM 8031 C C . VAL A 1 1038 ? 31.506 -21.460 6.899 1.00 95.88 1038 VAL A C 1
ATOM 8033 O O . VAL A 1 1038 ? 31.157 -21.840 5.783 1.00 95.88 1038 VAL A O 1
ATOM 8036 N N . ILE A 1 1039 ? 32.792 -21.368 7.243 1.00 97.19 1039 ILE A N 1
ATOM 8037 C CA . ILE A 1 1039 ? 33.901 -21.676 6.325 1.00 97.19 1039 ILE A CA 1
ATOM 8038 C C . ILE A 1 1039 ? 33.851 -23.146 5.890 1.00 97.19 1039 ILE A C 1
ATOM 8040 O O . ILE A 1 1039 ? 34.018 -23.450 4.706 1.00 97.19 1039 ILE A O 1
ATOM 8044 N N . ASN A 1 1040 ? 33.603 -24.057 6.832 1.00 95.75 1040 ASN A N 1
ATOM 8045 C CA . ASN A 1 1040 ? 33.473 -25.483 6.549 1.00 95.75 1040 ASN A CA 1
ATOM 8046 C C . ASN A 1 1040 ? 32.254 -25.773 5.669 1.00 95.75 1040 ASN A C 1
ATOM 8048 O O . ASN A 1 1040 ? 32.390 -26.506 4.692 1.00 95.75 1040 ASN A O 1
ATOM 8052 N N . PHE A 1 1041 ? 31.113 -25.134 5.945 1.00 96.50 1041 PHE A N 1
ATOM 8053 C CA . PHE A 1 1041 ? 29.920 -25.222 5.105 1.00 96.50 1041 PHE A CA 1
ATOM 8054 C C . PHE A 1 1041 ? 30.197 -24.758 3.669 1.00 96.50 1041 PHE A C 1
ATOM 8056 O O . PHE A 1 1041 ? 29.879 -25.484 2.732 1.00 96.50 1041 PHE A O 1
ATOM 8063 N N . ILE A 1 1042 ? 30.820 -23.587 3.479 1.00 97.38 1042 ILE A N 1
ATOM 8064 C CA . ILE A 1 1042 ? 31.140 -23.059 2.142 1.00 97.38 1042 ILE A CA 1
ATOM 8065 C C . ILE A 1 1042 ? 32.032 -24.048 1.381 1.00 97.38 1042 ILE A C 1
ATOM 8067 O O . ILE A 1 1042 ? 31.777 -24.332 0.213 1.00 97.38 1042 ILE A O 1
ATOM 8071 N N . ARG A 1 1043 ? 33.053 -24.608 2.044 1.00 98.00 1043 ARG A N 1
ATOM 8072 C CA . ARG A 1 1043 ? 33.956 -25.603 1.446 1.00 98.00 1043 ARG A CA 1
ATOM 8073 C C . ARG A 1 1043 ? 33.232 -26.876 1.035 1.00 98.00 1043 ARG A C 1
ATOM 8075 O O . ARG A 1 1043 ? 33.431 -27.342 -0.082 1.00 98.00 1043 ARG A O 1
ATOM 8082 N N . GLU A 1 1044 ? 32.424 -27.432 1.927 1.00 96.44 1044 GLU A N 1
ATOM 8083 C CA . GLU A 1 1044 ? 31.680 -28.663 1.672 1.00 96.44 1044 GLU A CA 1
ATOM 8084 C C . GLU A 1 1044 ? 30.652 -28.449 0.551 1.00 96.44 1044 GLU A C 1
ATOM 8086 O O . GLU A 1 1044 ? 30.676 -29.181 -0.435 1.00 96.44 1044 GLU A O 1
ATOM 8091 N N . TYR A 1 1045 ? 29.846 -27.385 0.616 1.00 96.75 1045 TYR A N 1
ATOM 8092 C CA . TYR A 1 1045 ? 28.819 -27.094 -0.385 1.00 96.75 1045 TYR A CA 1
ATOM 8093 C C . TYR A 1 1045 ? 29.411 -26.864 -1.778 1.00 96.75 1045 TYR A C 1
ATOM 8095 O O . TYR A 1 1045 ? 28.990 -27.492 -2.749 1.00 96.75 1045 TYR A O 1
ATOM 8103 N N . LEU A 1 1046 ? 30.433 -26.009 -1.891 1.00 97.00 1046 LEU A N 1
ATOM 8104 C CA . LEU A 1 1046 ? 31.068 -25.754 -3.183 1.00 97.00 1046 LEU A CA 1
ATOM 8105 C C . LEU A 1 1046 ? 31.754 -27.008 -3.744 1.00 97.00 1046 LEU A C 1
ATOM 8107 O O . LEU A 1 1046 ? 31.831 -27.151 -4.960 1.00 97.00 1046 LEU A O 1
ATOM 8111 N N . SER A 1 1047 ? 32.217 -27.937 -2.899 1.00 96.69 1047 SER A N 1
ATOM 8112 C CA . SER A 1 1047 ? 32.820 -29.195 -3.365 1.00 96.69 1047 SER A CA 1
ATOM 8113 C C . SER A 1 1047 ? 31.818 -30.179 -3.982 1.00 96.69 1047 SER A C 1
ATOM 8115 O O . SER A 1 1047 ? 32.221 -31.058 -4.745 1.00 96.69 1047 SER A O 1
ATOM 8117 N N . GLU A 1 1048 ? 30.525 -30.025 -3.686 1.00 95.81 1048 GLU A N 1
ATOM 8118 C CA . GLU A 1 1048 ? 29.449 -30.824 -4.283 1.00 95.81 1048 GLU A CA 1
ATOM 8119 C C . GLU A 1 1048 ? 28.946 -30.248 -5.612 1.00 95.81 1048 GLU A C 1
ATOM 8121 O O . GLU A 1 1048 ? 28.374 -30.971 -6.433 1.00 95.81 1048 GLU A O 1
ATOM 8126 N N . LEU A 1 1049 ? 29.170 -28.955 -5.849 1.00 96.06 1049 LEU A N 1
ATOM 8127 C CA . LEU A 1 1049 ? 28.836 -28.317 -7.113 1.00 96.06 1049 LEU A CA 1
ATOM 8128 C C . LEU A 1 1049 ? 29.866 -28.674 -8.192 1.00 96.06 1049 LEU A C 1
ATOM 8130 O O . LEU A 1 1049 ? 31.054 -28.855 -7.939 1.00 96.06 1049 LEU A O 1
ATOM 8134 N N . ALA A 1 1050 ? 29.415 -28.735 -9.444 1.00 96.06 1050 ALA A N 1
ATOM 8135 C CA . ALA A 1 1050 ? 30.300 -28.928 -10.589 1.00 96.06 1050 ALA A CA 1
ATOM 8136 C C . ALA A 1 1050 ? 30.719 -27.564 -11.179 1.00 96.06 1050 ALA A C 1
ATOM 8138 O O . ALA A 1 1050 ? 29.855 -26.893 -11.756 1.00 96.06 1050 ALA A O 1
ATOM 8139 N N . PRO A 1 1051 ? 32.015 -27.178 -11.164 1.00 97.00 1051 PRO A N 1
ATOM 8140 C CA . PRO A 1 1051 ? 32.489 -25.891 -11.706 1.00 97.00 1051 PRO A CA 1
ATOM 8141 C C . PRO A 1 1051 ? 32.197 -25.662 -13.195 1.00 97.00 1051 PRO A C 1
ATOM 8143 O O . PRO A 1 1051 ? 32.183 -24.538 -13.690 1.00 97.00 1051 PRO A O 1
ATOM 8146 N N . ARG A 1 1052 ? 31.961 -26.747 -13.942 1.00 94.19 1052 ARG A N 1
ATOM 8147 C CA . ARG A 1 1052 ? 31.579 -26.689 -15.362 1.00 94.19 1052 ARG A CA 1
ATOM 8148 C C . ARG A 1 1052 ? 30.102 -26.374 -15.587 1.00 94.19 1052 ARG A C 1
ATOM 8150 O O . ARG A 1 1052 ? 29.746 -26.012 -16.698 1.00 94.19 1052 ARG A O 1
ATOM 8157 N N . GLN A 1 1053 ? 29.266 -26.560 -14.571 1.00 96.50 1053 GLN A N 1
ATOM 8158 C CA . GLN A 1 1053 ? 27.814 -26.378 -14.642 1.00 96.50 1053 GLN A CA 1
ATOM 8159 C C . GLN A 1 1053 ? 27.333 -25.197 -13.800 1.00 96.50 1053 GLN A C 1
ATOM 8161 O O . GLN A 1 1053 ? 26.204 -24.760 -13.984 1.00 96.50 1053 GLN A O 1
ATOM 8166 N N . HIS A 1 1054 ? 28.172 -24.684 -12.899 1.00 98.00 1054 HIS A N 1
ATOM 8167 C CA . HIS A 1 1054 ? 27.814 -23.606 -11.989 1.00 98.00 1054 HIS A CA 1
ATOM 8168 C C . HIS A 1 1054 ? 28.838 -22.480 -12.049 1.00 98.00 1054 HIS A C 1
ATOM 8170 O O . HIS A 1 1054 ? 30.026 -22.701 -12.293 1.00 98.00 1054 HIS A O 1
ATOM 8176 N N . VAL A 1 1055 ? 28.352 -21.274 -11.801 1.00 97.81 1055 VAL A N 1
ATOM 8177 C CA . VAL A 1 1055 ? 29.148 -20.059 -11.632 1.00 97.81 1055 VAL A CA 1
ATOM 8178 C C . VAL A 1 1055 ? 28.795 -19.456 -10.279 1.00 97.81 1055 VAL A C 1
ATOM 8180 O O . VAL A 1 1055 ? 27.625 -19.446 -9.895 1.00 97.81 1055 VAL A O 1
ATOM 8183 N N . ILE A 1 1056 ? 29.796 -19.005 -9.526 1.00 98.12 1056 ILE A N 1
ATOM 8184 C CA . ILE A 1 1056 ? 29.571 -18.452 -8.188 1.00 98.12 1056 ILE A CA 1
ATOM 8185 C C . ILE A 1 1056 ? 29.381 -16.946 -8.300 1.00 98.12 1056 ILE A C 1
ATOM 8187 O O . ILE A 1 1056 ? 30.219 -16.261 -8.884 1.00 98.12 1056 ILE A O 1
ATOM 8191 N N . VAL A 1 1057 ? 28.280 -16.440 -7.741 1.00 97.69 1057 VAL A N 1
ATOM 8192 C CA . VAL A 1 1057 ? 27.936 -15.012 -7.759 1.00 97.69 1057 VAL A CA 1
ATOM 8193 C C . VAL A 1 1057 ? 27.946 -14.447 -6.338 1.00 97.69 1057 VAL A C 1
ATOM 8195 O O . VAL A 1 1057 ? 27.230 -14.913 -5.459 1.00 97.69 1057 VAL A O 1
ATOM 8198 N N . THR A 1 1058 ? 28.741 -13.426 -6.064 1.00 97.31 1058 THR A N 1
ATOM 8199 C CA . THR A 1 1058 ? 28.832 -12.843 -4.709 1.00 97.31 1058 THR A CA 1
ATOM 8200 C C . THR A 1 1058 ? 29.154 -11.354 -4.794 1.00 97.31 1058 THR A C 1
ATOM 8202 O O . THR A 1 1058 ? 29.453 -10.852 -5.878 1.00 97.31 1058 THR A O 1
ATOM 8205 N N . GLY A 1 1059 ? 29.069 -10.615 -3.686 1.00 94.94 1059 GLY A N 1
ATOM 8206 C CA . GLY A 1 1059 ? 29.612 -9.259 -3.642 1.00 94.94 1059 GLY A CA 1
ATOM 8207 C C . GLY A 1 1059 ? 31.107 -9.268 -3.962 1.00 94.94 1059 GLY A C 1
ATOM 8208 O O . GLY A 1 1059 ? 31.794 -10.263 -3.750 1.00 94.94 1059 GLY A O 1
ATOM 8209 N N . GLY A 1 1060 ? 31.604 -8.188 -4.564 1.00 88.81 1060 GLY A N 1
ATOM 8210 C CA . GLY A 1 1060 ? 33.000 -8.135 -5.007 1.00 88.81 1060 GLY A CA 1
ATOM 8211 C C . GLY A 1 1060 ? 34.030 -7.875 -3.926 1.00 88.81 1060 GLY A C 1
ATOM 8212 O O . GLY A 1 1060 ? 35.216 -7.901 -4.240 1.00 88.81 1060 GLY A O 1
ATOM 8213 N N . THR A 1 1061 ? 33.613 -7.620 -2.687 1.00 90.94 1061 THR A N 1
ATOM 8214 C CA . THR A 1 1061 ? 34.554 -7.234 -1.640 1.00 90.94 1061 THR A CA 1
ATOM 8215 C C . THR A 1 1061 ? 35.203 -8.447 -0.989 1.00 90.94 1061 THR A C 1
ATOM 8217 O O . THR A 1 1061 ? 34.551 -9.452 -0.731 1.00 90.94 1061 THR A O 1
ATOM 8220 N N . ASP A 1 1062 ? 36.494 -8.367 -0.691 1.00 91.75 1062 ASP A N 1
ATOM 8221 C CA . ASP A 1 1062 ? 37.245 -9.432 -0.025 1.00 91.75 1062 ASP A CA 1
ATOM 8222 C C . ASP A 1 1062 ? 37.127 -9.317 1.499 1.00 91.75 1062 ASP A C 1
ATOM 8224 O O . ASP A 1 1062 ? 38.114 -9.207 2.221 1.00 91.75 1062 ASP A O 1
ATOM 8228 N N . PHE A 1 1063 ? 35.888 -9.274 2.002 1.00 93.94 1063 PHE A N 1
ATOM 8229 C CA . PHE A 1 1063 ? 35.626 -9.194 3.437 1.00 93.94 1063 PHE A CA 1
ATOM 8230 C C . PHE A 1 1063 ? 34.515 -10.136 3.896 1.00 93.94 1063 PHE A C 1
ATOM 8232 O O . PHE A 1 1063 ? 33.504 -10.337 3.224 1.00 93.94 1063 PHE A O 1
ATOM 8239 N N . GLY A 1 1064 ? 34.652 -10.623 5.128 1.00 95.44 1064 GLY A N 1
ATOM 8240 C CA . GLY A 1 1064 ? 33.612 -11.392 5.803 1.00 95.44 1064 GLY A CA 1
ATOM 8241 C C . GLY A 1 1064 ? 33.318 -12.712 5.096 1.00 95.44 1064 GLY A C 1
ATOM 8242 O O . GLY A 1 1064 ? 34.233 -13.458 4.763 1.00 95.44 1064 GLY A O 1
ATOM 8243 N N . VAL A 1 1065 ? 32.039 -13.013 4.856 1.00 96.44 1065 VAL A N 1
ATOM 8244 C CA . VAL A 1 1065 ? 31.659 -14.252 4.150 1.00 96.44 1065 VAL A CA 1
ATOM 8245 C C . VAL A 1 1065 ? 32.192 -14.272 2.714 1.00 96.44 1065 VAL A C 1
ATOM 8247 O O . VAL A 1 1065 ? 32.616 -15.326 2.242 1.00 96.44 1065 VAL A O 1
ATOM 8250 N N . GLU A 1 1066 ? 32.198 -13.123 2.033 1.00 96.06 1066 GLU A N 1
ATOM 8251 C CA . GLU A 1 1066 ? 32.577 -13.013 0.617 1.00 96.06 1066 GLU A CA 1
ATOM 8252 C C . GLU A 1 1066 ? 34.041 -13.421 0.394 1.00 96.06 1066 GLU A C 1
ATOM 8254 O O . GLU A 1 1066 ? 34.317 -14.210 -0.505 1.00 96.06 1066 GLU A O 1
ATOM 8259 N N . GLU A 1 1067 ? 34.955 -13.001 1.276 1.00 96.88 1067 GLU A N 1
ATOM 8260 C CA . GLU A 1 1067 ? 36.379 -13.383 1.257 1.00 96.88 1067 GLU A CA 1
ATOM 8261 C C . GLU A 1 1067 ? 36.569 -14.908 1.207 1.00 96.88 1067 GLU A C 1
ATOM 8263 O O . GLU A 1 1067 ? 37.327 -15.466 0.406 1.00 96.88 1067 GLU A O 1
ATOM 8268 N N . HIS A 1 1068 ? 35.837 -15.622 2.062 1.00 97.56 1068 HIS A N 1
ATOM 8269 C CA . HIS A 1 1068 ? 35.937 -17.072 2.148 1.00 97.56 1068 HIS A CA 1
ATOM 8270 C C . HIS A 1 1068 ? 35.290 -17.769 0.952 1.00 97.56 1068 HIS A C 1
ATOM 8272 O O . HIS A 1 1068 ? 35.842 -18.762 0.472 1.00 97.56 1068 HIS A O 1
ATOM 8278 N N . VAL A 1 1069 ? 34.174 -17.240 0.437 1.00 97.88 1069 VAL A N 1
ATOM 8279 C CA . VAL A 1 1069 ? 33.562 -17.720 -0.811 1.00 97.88 1069 VAL A CA 1
ATOM 8280 C C . VAL A 1 1069 ? 34.540 -17.563 -1.970 1.00 97.88 1069 VAL A C 1
ATOM 8282 O O . VAL A 1 1069 ? 34.789 -18.541 -2.671 1.00 97.88 1069 VAL A O 1
ATOM 8285 N N . HIS A 1 1070 ? 35.149 -16.387 -2.136 1.00 97.50 1070 HIS A N 1
ATOM 8286 C CA . HIS A 1 1070 ? 36.114 -16.105 -3.197 1.00 97.50 1070 HIS A CA 1
ATOM 8287 C C . HIS A 1 1070 ? 37.293 -17.082 -3.183 1.00 97.50 1070 HIS A C 1
ATOM 8289 O O . HIS A 1 1070 ? 37.576 -17.742 -4.186 1.00 97.50 1070 HIS A O 1
ATOM 8295 N N . ARG A 1 1071 ? 37.958 -17.222 -2.030 1.00 97.56 1071 ARG A N 1
ATOM 8296 C CA . ARG A 1 1071 ? 39.128 -18.094 -1.884 1.00 97.56 1071 ARG A CA 1
ATOM 8297 C C . ARG A 1 1071 ? 38.785 -19.559 -2.172 1.00 97.56 1071 ARG A C 1
ATOM 8299 O O . ARG A 1 1071 ? 39.470 -20.203 -2.964 1.00 97.56 1071 ARG A O 1
ATOM 8306 N N . ILE A 1 1072 ? 37.719 -20.079 -1.560 1.00 98.31 1072 ILE A N 1
ATOM 8307 C CA . ILE A 1 1072 ? 37.326 -21.493 -1.674 1.00 98.31 1072 ILE A CA 1
ATOM 8308 C C . ILE A 1 1072 ? 36.805 -21.816 -3.080 1.00 98.31 1072 ILE A C 1
ATOM 8310 O O . ILE A 1 1072 ? 37.183 -22.838 -3.651 1.00 98.31 1072 ILE A O 1
ATOM 8314 N N . ALA A 1 1073 ? 35.968 -20.957 -3.667 1.00 97.94 1073 ALA A N 1
ATOM 8315 C CA . ALA A 1 1073 ? 35.465 -21.153 -5.025 1.00 97.94 1073 ALA A CA 1
ATOM 8316 C C . ALA A 1 1073 ? 36.619 -21.182 -6.043 1.00 97.94 1073 ALA A C 1
ATOM 8318 O O . ALA A 1 1073 ? 36.650 -22.055 -6.911 1.00 97.94 1073 ALA A O 1
ATOM 8319 N N . ASN A 1 1074 ? 37.618 -20.310 -5.882 1.00 97.00 1074 ASN A N 1
ATOM 8320 C CA . ASN A 1 1074 ? 38.813 -20.311 -6.721 1.00 97.00 1074 ASN A CA 1
ATOM 8321 C C . ASN A 1 1074 ? 39.684 -21.564 -6.507 1.00 97.00 1074 ASN A C 1
ATOM 8323 O O . ASN A 1 1074 ? 40.147 -22.150 -7.483 1.00 97.00 1074 ASN A O 1
ATOM 8327 N N . GLU A 1 1075 ? 39.878 -22.018 -5.260 1.00 97.31 1075 GLU A N 1
ATOM 8328 C CA . GLU A 1 1075 ? 40.570 -23.286 -4.948 1.00 97.31 1075 GLU A CA 1
ATOM 8329 C C . GLU A 1 1075 ? 39.913 -24.494 -5.640 1.00 97.31 1075 GLU A C 1
ATOM 8331 O O . GLU A 1 1075 ? 40.605 -25.414 -6.077 1.00 97.31 1075 GLU A O 1
ATOM 8336 N N . LEU A 1 1076 ? 38.584 -24.476 -5.776 1.00 97.50 1076 LEU A N 1
ATOM 8337 C CA . LEU A 1 1076 ? 37.796 -25.530 -6.419 1.00 97.50 1076 LEU A CA 1
ATOM 8338 C C . LEU A 1 1076 ? 37.606 -25.326 -7.935 1.00 97.50 1076 LEU A C 1
ATOM 8340 O O . LEU A 1 1076 ? 36.963 -26.146 -8.592 1.00 97.50 1076 LEU A O 1
ATOM 8344 N N . GLY A 1 1077 ? 38.186 -24.270 -8.510 1.00 97.25 1077 GLY A N 1
ATOM 8345 C CA . GLY A 1 1077 ? 38.163 -24.008 -9.950 1.00 97.25 1077 GLY A CA 1
ATOM 8346 C C . GLY A 1 1077 ? 36.832 -23.473 -10.481 1.00 97.25 1077 GLY A C 1
ATOM 8347 O O . GLY A 1 1077 ? 36.554 -23.626 -11.673 1.00 97.25 1077 GLY A O 1
ATOM 8348 N N . PHE A 1 1078 ? 36.001 -22.872 -9.624 1.00 97.56 1078 PHE A N 1
ATOM 8349 C CA . PHE A 1 1078 ? 34.821 -22.139 -10.070 1.00 97.56 1078 PHE A CA 1
ATOM 8350 C C . PHE A 1 1078 ? 35.207 -20.825 -10.726 1.00 97.56 1078 PHE A C 1
ATOM 8352 O O . PHE A 1 1078 ? 36.148 -20.141 -10.331 1.00 97.56 1078 PHE A O 1
ATOM 8359 N N . GLU A 1 1079 ? 34.397 -20.451 -11.702 1.00 96.88 1079 GLU A N 1
ATOM 8360 C CA . GLU A 1 1079 ? 34.354 -19.079 -12.159 1.00 96.88 1079 GLU A CA 1
ATOM 8361 C C . GLU A 1 1079 ? 33.571 -18.236 -11.144 1.00 96.88 1079 GLU A C 1
ATOM 8363 O O . GLU A 1 1079 ? 32.491 -18.641 -10.702 1.00 96.88 1079 GLU A O 1
ATOM 8368 N N . ILE A 1 1080 ? 34.123 -17.078 -10.783 1.00 97.44 1080 ILE A N 1
ATOM 8369 C CA . ILE A 1 1080 ? 33.544 -16.163 -9.796 1.00 97.44 1080 ILE A CA 1
ATOM 8370 C C . ILE A 1 1080 ? 33.143 -14.868 -10.494 1.00 97.44 1080 ILE A C 1
ATOM 8372 O O . ILE A 1 1080 ? 33.988 -14.186 -11.083 1.00 97.44 1080 ILE A O 1
ATOM 8376 N N . VAL A 1 1081 ? 31.862 -14.522 -10.393 1.00 97.25 1081 VAL A N 1
ATOM 8377 C CA . VAL A 1 1081 ? 31.291 -13.274 -10.899 1.00 97.25 1081 VAL A CA 1
ATOM 8378 C C . VAL A 1 1081 ? 30.890 -12.396 -9.724 1.00 97.25 1081 VAL A C 1
ATOM 8380 O O . VAL A 1 1081 ? 29.949 -12.691 -8.991 1.00 97.25 1081 VAL A O 1
ATOM 8383 N N . SER A 1 1082 ? 31.611 -11.298 -9.549 1.00 96.00 1082 SER A N 1
ATOM 8384 C CA . SER A 1 1082 ? 31.382 -10.374 -8.451 1.00 96.00 1082 SER A CA 1
ATOM 8385 C C . SER A 1 1082 ? 30.459 -9.232 -8.840 1.00 96.00 1082 SER A C 1
ATOM 8387 O O . SER A 1 1082 ? 30.708 -8.526 -9.818 1.00 96.00 1082 SER A O 1
ATOM 8389 N N . THR A 1 1083 ? 29.432 -8.998 -8.031 1.00 95.31 1083 THR A N 1
ATOM 8390 C CA . THR A 1 1083 ? 28.545 -7.840 -8.147 1.00 95.31 1083 THR A CA 1
ATOM 8391 C C . THR A 1 1083 ? 29.083 -6.683 -7.312 1.00 95.31 1083 THR A C 1
ATOM 8393 O O . THR A 1 1083 ? 29.293 -6.831 -6.105 1.00 95.31 1083 THR A O 1
ATOM 8396 N N . ILE A 1 1084 ? 29.316 -5.532 -7.941 1.00 94.25 1084 ILE A N 1
ATOM 8397 C CA . ILE A 1 1084 ? 29.874 -4.337 -7.294 1.00 94.25 1084 ILE A CA 1
ATOM 8398 C C . ILE A 1 1084 ? 28.973 -3.117 -7.498 1.00 94.25 1084 ILE A C 1
ATOM 8400 O O . ILE A 1 1084 ? 28.012 -3.151 -8.278 1.00 94.25 1084 ILE A O 1
ATOM 8404 N N . THR A 1 1085 ? 29.301 -2.029 -6.800 1.00 89.50 1085 THR A N 1
ATOM 8405 C CA . THR A 1 1085 ? 28.684 -0.710 -7.004 1.00 89.50 1085 THR A CA 1
ATOM 8406 C C . THR A 1 1085 ? 29.725 0.324 -7.389 1.00 89.50 1085 THR A C 1
ATOM 8408 O O . THR A 1 1085 ? 30.924 0.078 -7.287 1.00 89.50 1085 THR A O 1
ATOM 8411 N N . GLU A 1 1086 ? 29.275 1.511 -7.784 1.00 81.62 1086 GLU A N 1
ATOM 8412 C CA . GLU A 1 1086 ? 30.167 2.639 -8.085 1.00 81.62 1086 GLU A CA 1
ATOM 8413 C C . GLU A 1 1086 ? 30.985 3.088 -6.863 1.00 81.62 1086 GLU A C 1
ATOM 8415 O O . GLU A 1 1086 ? 32.029 3.714 -7.012 1.00 81.62 1086 GLU A O 1
ATOM 8420 N N . ASN A 1 1087 ? 30.544 2.719 -5.655 1.00 80.56 1087 ASN A N 1
ATOM 8421 C CA . ASN A 1 1087 ? 31.234 3.008 -4.400 1.00 80.56 1087 ASN A CA 1
ATOM 8422 C C . ASN A 1 1087 ? 32.263 1.938 -3.999 1.00 80.56 1087 ASN A C 1
ATOM 8424 O O . ASN A 1 1087 ? 32.904 2.079 -2.957 1.00 80.56 1087 ASN A O 1
ATOM 8428 N N . THR A 1 1088 ? 32.399 0.851 -4.763 1.00 86.31 1088 THR A N 1
ATOM 8429 C CA . THR A 1 1088 ? 33.366 -0.209 -4.460 1.00 86.31 1088 THR A CA 1
ATOM 8430 C C . THR A 1 1088 ? 34.779 0.277 -4.767 1.00 86.31 1088 THR A C 1
ATOM 8432 O O . THR A 1 1088 ? 35.073 0.681 -5.893 1.00 86.31 1088 THR A O 1
ATOM 8435 N N . GLN A 1 1089 ? 35.667 0.232 -3.774 1.00 86.62 1089 GLN A N 1
ATOM 8436 C CA . GLN A 1 1089 ? 37.061 0.619 -3.978 1.00 86.62 1089 GLN A CA 1
ATOM 8437 C C . GLN A 1 1089 ? 37.835 -0.534 -4.621 1.00 86.62 1089 GLN A C 1
ATOM 8439 O O . GLN A 1 1089 ? 37.653 -1.693 -4.256 1.00 86.62 1089 GLN A O 1
ATOM 8444 N N . ALA A 1 1090 ? 38.734 -0.221 -5.556 1.00 83.94 1090 ALA A N 1
ATOM 8445 C CA . ALA A 1 1090 ? 39.521 -1.230 -6.268 1.00 83.94 1090 ALA A CA 1
ATOM 8446 C C . ALA A 1 1090 ? 40.310 -2.157 -5.326 1.00 83.94 1090 ALA A C 1
ATOM 8448 O O . ALA A 1 1090 ? 40.346 -3.360 -5.561 1.00 83.94 1090 ALA A O 1
ATOM 8449 N N . ALA A 1 1091 ? 40.865 -1.596 -4.247 1.00 85.94 1091 ALA A N 1
ATOM 8450 C CA . ALA A 1 1091 ? 41.635 -2.320 -3.235 1.00 85.94 1091 ALA A CA 1
ATOM 8451 C C . ALA A 1 1091 ? 40.797 -3.273 -2.368 1.00 85.94 1091 ALA A C 1
ATOM 8453 O O . ALA A 1 1091 ? 41.343 -4.069 -1.612 1.00 85.94 1091 ALA A O 1
ATOM 8454 N N . GLU A 1 1092 ? 39.469 -3.173 -2.436 1.00 89.62 1092 GLU A N 1
ATOM 8455 C CA . GLU A 1 1092 ? 38.573 -4.090 -1.737 1.00 89.62 1092 GLU A CA 1
ATOM 8456 C C . GLU A 1 1092 ? 38.224 -5.305 -2.594 1.00 89.62 1092 GLU A C 1
ATOM 8458 O O . GLU A 1 1092 ? 37.609 -6.230 -2.076 1.00 89.62 1092 GLU A O 1
ATOM 8463 N N . LEU A 1 1093 ? 38.570 -5.319 -3.886 1.00 91.38 1093 LEU A N 1
ATOM 8464 C CA . LEU A 1 1093 ? 38.220 -6.427 -4.766 1.00 91.38 1093 LEU A CA 1
ATOM 8465 C C . LEU A 1 1093 ? 39.098 -7.641 -4.520 1.00 91.38 1093 LEU A C 1
ATOM 8467 O O . LEU A 1 1093 ? 40.322 -7.550 -4.485 1.00 91.38 1093 LEU A O 1
ATOM 8471 N N . SER A 1 1094 ? 38.458 -8.803 -4.435 1.00 92.56 1094 SER A N 1
ATOM 8472 C CA . SER A 1 1094 ? 39.195 -10.039 -4.213 1.00 92.56 1094 SER A CA 1
ATOM 8473 C C . SER A 1 1094 ? 40.060 -10.412 -5.423 1.00 92.56 1094 SER A C 1
ATOM 8475 O O . SER A 1 1094 ? 39.578 -10.396 -6.562 1.00 92.56 1094 SER A O 1
ATOM 8477 N N . PRO A 1 1095 ? 41.316 -10.849 -5.210 1.00 91.44 1095 PRO A N 1
ATOM 8478 C CA . PRO A 1 1095 ? 42.206 -11.293 -6.284 1.00 91.44 1095 PRO A CA 1
ATOM 8479 C C . PRO A 1 1095 ? 41.767 -12.614 -6.934 1.00 91.44 1095 PRO A C 1
ATOM 8481 O O . PRO A 1 1095 ? 42.442 -13.118 -7.833 1.00 91.44 1095 PRO A O 1
ATOM 8484 N N . HIS A 1 1096 ? 40.701 -13.228 -6.422 1.00 94.19 1096 HIS A N 1
ATOM 8485 C CA . HIS A 1 1096 ? 40.149 -14.499 -6.880 1.00 94.19 1096 HIS A CA 1
ATOM 8486 C C . HIS A 1 1096 ? 38.983 -14.325 -7.862 1.00 94.19 1096 HIS A C 1
ATOM 8488 O O . HIS A 1 1096 ? 38.522 -15.300 -8.451 1.00 94.19 1096 HIS A O 1
ATOM 8494 N N . VAL A 1 1097 ? 38.498 -13.099 -8.054 1.00 94.12 1097 VAL A N 1
ATOM 8495 C CA . VAL A 1 1097 ? 37.358 -12.818 -8.929 1.00 94.12 1097 VAL A CA 1
ATOM 8496 C C . VAL A 1 1097 ? 37.741 -13.035 -10.389 1.00 94.12 1097 VAL A C 1
ATOM 8498 O O . VAL A 1 1097 ? 38.740 -12.505 -10.867 1.00 94.12 1097 VAL A O 1
ATOM 8501 N N . SER A 1 1098 ? 36.924 -13.792 -11.123 1.00 94.62 1098 SER A N 1
ATOM 8502 C CA . SER A 1 1098 ? 37.120 -14.002 -12.561 1.00 94.62 1098 SER A CA 1
ATOM 8503 C C . SER A 1 1098 ? 36.520 -12.856 -13.373 1.00 94.62 1098 SER A C 1
ATOM 8505 O O . SER A 1 1098 ? 37.112 -12.409 -14.358 1.00 94.62 1098 SER A O 1
ATOM 8507 N N . ARG A 1 1099 ? 35.334 -12.379 -12.969 1.00 95.38 1099 ARG A N 1
ATOM 8508 C CA . ARG A 1 1099 ? 34.598 -11.314 -13.656 1.00 95.38 1099 ARG A CA 1
ATOM 8509 C C . ARG A 1 1099 ? 33.901 -10.369 -12.685 1.00 95.38 1099 ARG A C 1
ATOM 8511 O O . ARG A 1 1099 ? 33.465 -10.785 -11.619 1.00 95.38 1099 ARG A O 1
ATOM 8518 N N . VAL A 1 1100 ? 33.756 -9.108 -13.072 1.00 94.81 1100 VAL A N 1
ATOM 8519 C CA . VAL A 1 1100 ? 33.129 -8.056 -12.260 1.00 94.81 1100 VAL A CA 1
ATOM 8520 C C . VAL A 1 1100 ? 31.968 -7.435 -13.029 1.00 94.81 1100 VAL A C 1
ATOM 8522 O O . VAL A 1 1100 ? 32.123 -7.073 -14.195 1.00 94.81 1100 VAL A O 1
ATOM 8525 N N . VAL A 1 1101 ? 30.820 -7.288 -12.366 1.00 93.75 1101 VAL A N 1
ATOM 8526 C CA . VAL A 1 1101 ? 29.592 -6.698 -12.915 1.00 93.75 1101 VAL A CA 1
ATOM 8527 C C . VAL A 1 1101 ? 29.151 -5.539 -12.024 1.00 93.75 1101 VAL A C 1
ATOM 8529 O O . VAL A 1 1101 ? 29.010 -5.685 -10.809 1.00 93.75 1101 VAL A O 1
ATOM 8532 N N . LEU A 1 1102 ? 28.898 -4.379 -12.628 1.00 89.69 1102 LEU A N 1
ATOM 8533 C CA . LEU A 1 1102 ? 28.370 -3.211 -11.925 1.00 89.69 1102 LEU A CA 1
ATOM 8534 C C . LEU A 1 1102 ? 26.840 -3.309 -11.829 1.00 89.69 1102 LEU A C 1
ATOM 8536 O O . LEU A 1 1102 ? 26.135 -3.072 -12.805 1.00 89.69 1102 LEU A O 1
ATOM 8540 N N . THR A 1 1103 ? 26.328 -3.665 -10.651 1.00 83.75 1103 THR A N 1
ATOM 8541 C CA . THR A 1 1103 ? 24.895 -3.973 -10.446 1.00 83.75 1103 THR A CA 1
ATOM 8542 C C . THR A 1 1103 ? 24.066 -2.827 -9.868 1.00 83.75 1103 THR A C 1
ATOM 8544 O O . THR A 1 1103 ? 22.844 -2.924 -9.811 1.00 83.75 1103 THR A O 1
ATOM 8547 N N . GLY A 1 1104 ? 24.688 -1.725 -9.445 1.00 75.56 1104 GLY A N 1
ATOM 8548 C CA . GLY A 1 1104 ? 23.950 -0.572 -8.935 1.00 75.56 1104 GLY A CA 1
ATOM 8549 C C . GLY A 1 1104 ? 24.833 0.603 -8.527 1.00 75.56 1104 GLY A C 1
ATOM 8550 O O . GLY A 1 1104 ? 26.048 0.477 -8.394 1.00 75.56 1104 GLY A O 1
ATOM 8551 N N . ILE A 1 1105 ? 24.192 1.748 -8.290 1.00 67.00 1105 ILE A N 1
ATOM 8552 C CA . ILE A 1 1105 ? 24.852 2.989 -7.847 1.00 67.00 1105 ILE A CA 1
ATOM 8553 C C . ILE A 1 1105 ? 25.272 2.877 -6.368 1.00 67.00 1105 ILE A C 1
ATOM 8555 O O . ILE A 1 1105 ? 26.297 3.407 -5.950 1.00 67.00 1105 ILE A O 1
ATOM 8559 N N . ASN A 1 1106 ? 24.511 2.136 -5.553 1.00 69.75 1106 ASN A N 1
ATOM 8560 C CA . ASN A 1 1106 ? 24.803 1.917 -4.136 1.00 69.75 1106 ASN A CA 1
ATOM 8561 C C . ASN A 1 1106 ? 24.465 0.488 -3.679 1.00 69.75 1106 ASN A C 1
ATOM 8563 O O . ASN A 1 1106 ? 23.792 -0.271 -4.378 1.00 69.75 1106 ASN A O 1
ATOM 8567 N N . TRP A 1 1107 ? 24.915 0.146 -2.471 1.00 66.12 1107 TRP A N 1
ATOM 8568 C CA . TRP A 1 1107 ? 24.786 -1.190 -1.884 1.00 66.12 1107 TRP A CA 1
ATOM 8569 C C . TRP A 1 1107 ? 23.343 -1.697 -1.731 1.00 66.12 1107 TRP A C 1
ATOM 8571 O O . TRP A 1 1107 ? 23.130 -2.904 -1.740 1.00 66.12 1107 TRP A O 1
ATOM 8581 N N . PHE A 1 1108 ? 22.347 -0.808 -1.632 1.00 65.19 1108 PHE A N 1
ATOM 8582 C CA . PHE A 1 1108 ? 20.931 -1.192 -1.537 1.00 65.19 1108 PHE A CA 1
ATOM 8583 C C . PHE A 1 1108 ? 20.321 -1.549 -2.902 1.00 65.19 1108 PHE A C 1
ATOM 8585 O O . PHE A 1 1108 ? 19.308 -2.242 -2.961 1.00 65.19 1108 PHE A O 1
ATOM 8592 N N . GLY A 1 1109 ? 20.942 -1.098 -3.997 1.00 72.94 1109 GLY A N 1
ATOM 8593 C CA . GLY A 1 1109 ? 20.538 -1.433 -5.363 1.00 72.94 1109 GLY A CA 1
ATOM 8594 C C . GLY A 1 1109 ? 21.042 -2.794 -5.853 1.00 72.94 1109 GLY A C 1
ATOM 8595 O O . GLY A 1 1109 ? 20.417 -3.360 -6.746 1.00 72.94 1109 GLY A O 1
ATOM 8596 N N . ILE A 1 1110 ? 22.117 -3.341 -5.258 1.00 85.38 1110 ILE A N 1
ATOM 8597 C CA . ILE A 1 1110 ? 22.747 -4.603 -5.702 1.00 85.38 1110 ILE A CA 1
ATOM 8598 C C . ILE A 1 1110 ? 21.739 -5.749 -5.755 1.00 85.38 1110 ILE A C 1
ATOM 8600 O O . ILE A 1 1110 ? 21.645 -6.438 -6.767 1.00 85.38 1110 ILE A O 1
ATOM 8604 N N . SER A 1 1111 ? 20.984 -5.959 -4.674 1.00 90.31 1111 SER A N 1
ATOM 8605 C CA . SER A 1 1111 ? 20.157 -7.160 -4.517 1.00 90.31 1111 SER A CA 1
ATOM 8606 C C . SER A 1 1111 ? 19.059 -7.249 -5.564 1.00 90.31 1111 SER A C 1
ATOM 8608 O O . SER A 1 1111 ? 18.677 -8.341 -5.968 1.00 90.31 1111 SER A O 1
ATOM 8610 N N . ARG A 1 1112 ? 18.559 -6.101 -6.030 1.00 87.50 1112 ARG A N 1
ATOM 8611 C CA . ARG A 1 1112 ? 17.514 -6.074 -7.045 1.00 87.50 1112 ARG A CA 1
ATOM 8612 C C . ARG A 1 1112 ? 18.039 -6.547 -8.390 1.00 87.50 1112 ARG A C 1
ATOM 8614 O O . ARG A 1 1112 ? 17.477 -7.493 -8.923 1.00 87.50 1112 ARG A O 1
ATOM 8621 N N . SER A 1 1113 ? 19.119 -5.953 -8.884 1.00 88.56 1113 SER A N 1
ATOM 8622 C CA . SER A 1 1113 ? 19.707 -6.346 -10.167 1.00 88.56 1113 SER A CA 1
ATOM 8623 C C . SER A 1 1113 ? 20.274 -7.766 -10.100 1.00 88.56 1113 SER A C 1
ATOM 8625 O O . SER A 1 1113 ? 20.090 -8.557 -11.017 1.00 88.56 1113 SER A O 1
ATOM 8627 N N . LEU A 1 1114 ? 20.875 -8.151 -8.966 1.00 93.00 1114 LEU A N 1
ATOM 8628 C CA . LEU A 1 1114 ? 21.282 -9.534 -8.717 1.00 93.00 1114 LEU A CA 1
ATOM 8629 C C . LEU A 1 1114 ? 20.105 -10.506 -8.887 1.00 93.00 1114 LEU A C 1
ATOM 8631 O O . LEU A 1 1114 ? 20.250 -11.543 -9.523 1.00 93.00 1114 LEU A O 1
ATOM 8635 N N . PHE A 1 1115 ? 18.927 -10.202 -8.350 1.00 94.25 1115 PHE A N 1
ATOM 8636 C CA . PHE A 1 1115 ? 17.791 -11.118 -8.443 1.00 94.25 1115 PHE A CA 1
ATOM 8637 C C . PHE A 1 1115 ? 17.086 -11.044 -9.795 1.00 94.25 1115 PHE A C 1
ATOM 8639 O O . PHE A 1 1115 ? 16.899 -12.080 -10.427 1.00 94.25 1115 PHE A O 1
ATOM 8646 N N . GLU A 1 1116 ? 16.704 -9.844 -10.229 1.00 90.62 1116 GLU A N 1
ATOM 8647 C CA . GLU A 1 1116 ? 15.895 -9.613 -11.429 1.00 90.62 1116 GLU A CA 1
ATOM 8648 C C . GLU A 1 1116 ? 16.686 -9.870 -12.719 1.00 90.62 1116 GLU A C 1
ATOM 8650 O O . GLU A 1 1116 ? 16.131 -10.469 -13.638 1.00 90.62 1116 GLU A O 1
ATOM 8655 N N . ASP A 1 1117 ? 17.971 -9.503 -12.767 1.00 90.56 1117 ASP A N 1
ATOM 8656 C CA . ASP A 1 1117 ? 18.769 -9.552 -13.999 1.00 90.56 1117 ASP A CA 1
ATOM 8657 C C . ASP A 1 1117 ? 19.763 -10.726 -14.041 1.00 90.56 1117 ASP A C 1
ATOM 8659 O O . ASP A 1 1117 ? 20.178 -11.128 -15.125 1.00 90.56 1117 ASP A O 1
ATOM 8663 N N . ILE A 1 1118 ? 20.150 -11.296 -12.888 1.00 93.44 1118 ILE A N 1
ATOM 8664 C CA . ILE A 1 1118 ? 21.172 -12.359 -12.825 1.00 93.44 1118 ILE A CA 1
ATOM 8665 C C . ILE A 1 1118 ? 20.581 -13.708 -12.404 1.00 93.44 1118 ILE A C 1
ATOM 8667 O O . ILE A 1 1118 ? 20.764 -14.702 -13.100 1.00 93.44 1118 ILE A O 1
ATOM 8671 N N . LEU A 1 1119 ? 19.888 -13.795 -11.268 1.00 95.62 1119 LEU A N 1
ATOM 8672 C CA . LEU A 1 1119 ? 19.447 -15.095 -10.750 1.00 95.62 1119 LEU A CA 1
ATOM 8673 C C . LEU A 1 1119 ? 18.181 -15.606 -11.441 1.00 95.62 1119 LEU A C 1
ATOM 8675 O O . LEU A 1 1119 ? 18.187 -16.731 -11.933 1.00 95.62 1119 LEU A O 1
ATOM 8679 N N . ILE A 1 1120 ? 17.111 -14.808 -11.524 1.00 92.75 1120 ILE A N 1
ATOM 8680 C CA . ILE A 1 1120 ? 15.837 -15.251 -12.123 1.00 92.75 1120 ILE A CA 1
ATOM 8681 C C . ILE A 1 1120 ? 16.006 -15.675 -13.590 1.00 92.75 1120 ILE A C 1
ATOM 8683 O O . ILE A 1 1120 ? 15.590 -16.791 -13.914 1.00 92.75 1120 ILE A O 1
ATOM 8687 N N . PRO A 1 1121 ? 16.635 -14.872 -14.476 1.00 92.00 1121 PRO A N 1
ATOM 8688 C CA . PRO A 1 1121 ? 16.719 -15.209 -15.901 1.00 92.00 1121 PRO A CA 1
ATOM 8689 C C . PRO A 1 1121 ? 17.549 -16.465 -16.180 1.00 92.00 1121 PRO A C 1
ATOM 8691 O O . PRO A 1 1121 ? 17.397 -17.095 -17.224 1.00 92.00 1121 PRO A O 1
ATOM 8694 N N . HIS A 1 1122 ? 18.418 -16.840 -15.241 1.00 93.56 1122 HIS A N 1
ATOM 8695 C CA . HIS A 1 1122 ? 19.356 -17.948 -15.384 1.00 93.56 1122 HIS A CA 1
ATOM 8696 C C . HIS A 1 1122 ? 19.061 -19.110 -14.428 1.00 93.56 1122 HIS A C 1
ATOM 8698 O O . HIS A 1 1122 ? 19.914 -19.975 -14.231 1.00 93.56 1122 HIS A O 1
ATOM 8704 N N . ASN A 1 1123 ? 17.848 -19.151 -13.857 1.00 94.44 1123 ASN A N 1
ATOM 8705 C CA . ASN A 1 1123 ? 17.387 -20.196 -12.937 1.00 94.44 1123 ASN A CA 1
ATOM 8706 C C . ASN A 1 1123 ? 18.361 -20.436 -11.765 1.00 94.44 1123 ASN A C 1
ATOM 8708 O O . ASN A 1 1123 ? 18.607 -21.570 -11.351 1.00 94.44 1123 ASN A O 1
ATOM 8712 N N . GLY A 1 1124 ? 18.951 -19.348 -11.275 1.00 96.19 1124 GLY A N 1
ATOM 8713 C CA . GLY A 1 1124 ? 19.887 -19.344 -10.166 1.00 96.19 1124 GLY A CA 1
ATOM 8714 C C . GLY A 1 1124 ? 19.216 -19.448 -8.805 1.00 96.19 1124 GLY A C 1
ATOM 8715 O O . GLY A 1 1124 ? 18.002 -19.295 -8.658 1.00 96.19 1124 GLY A O 1
ATOM 8716 N N . GLU A 1 1125 ? 20.036 -19.660 -7.783 1.00 96.88 1125 GLU A N 1
ATOM 8717 C CA . GLU A 1 1125 ? 19.608 -19.634 -6.385 1.00 96.88 1125 GLU A CA 1
ATOM 8718 C C . GLU A 1 1125 ? 20.527 -18.760 -5.530 1.00 96.88 1125 GLU A C 1
ATOM 8720 O O . GLU A 1 1125 ? 21.635 -18.423 -5.944 1.00 96.88 1125 GLU A O 1
ATOM 8725 N N . VAL A 1 1126 ? 20.063 -18.376 -4.339 1.00 97.75 1126 VAL A N 1
ATOM 8726 C CA . VAL A 1 1126 ? 20.846 -17.584 -3.380 1.00 97.75 1126 VAL A CA 1
ATOM 8727 C C . VAL A 1 1126 ? 20.894 -18.226 -1.995 1.00 97.75 1126 VAL A C 1
ATOM 8729 O O . VAL A 1 1126 ? 19.883 -18.661 -1.441 1.00 97.75 1126 VAL A O 1
ATOM 8732 N N . ILE A 1 1127 ? 22.081 -18.259 -1.400 1.00 97.75 1127 ILE A N 1
ATOM 8733 C CA . ILE A 1 1127 ? 22.333 -18.730 -0.041 1.00 97.75 1127 ILE A CA 1
ATOM 8734 C C . ILE A 1 1127 ? 22.715 -17.534 0.821 1.00 97.75 1127 ILE A C 1
ATOM 8736 O O . ILE A 1 1127 ? 23.681 -16.834 0.528 1.00 97.75 1127 ILE A O 1
ATOM 8740 N N . PHE A 1 1128 ? 21.970 -17.319 1.903 1.00 97.62 1128 PHE A N 1
ATOM 8741 C CA . PHE A 1 1128 ? 22.217 -16.245 2.858 1.00 97.62 1128 PHE A CA 1
ATOM 8742 C C . PHE A 1 1128 ? 22.872 -16.774 4.138 1.00 97.62 1128 PHE A C 1
ATOM 8744 O O . PHE A 1 1128 ? 22.345 -17.692 4.775 1.00 97.62 1128 PHE A O 1
ATOM 8751 N N . ILE A 1 1129 ? 23.986 -16.160 4.547 1.00 96.69 1129 ILE A N 1
ATOM 8752 C CA . ILE A 1 1129 ? 24.792 -16.581 5.704 1.00 96.69 1129 ILE A CA 1
ATOM 8753 C C . ILE A 1 1129 ? 25.076 -15.401 6.650 1.00 96.69 1129 ILE A C 1
ATOM 8755 O O . ILE A 1 1129 ? 25.638 -14.390 6.247 1.00 96.69 1129 ILE A O 1
ATOM 8759 N N . GLY A 1 1130 ? 24.759 -15.517 7.942 1.00 93.31 1130 GLY A N 1
ATOM 8760 C CA . GLY A 1 1130 ? 25.077 -14.471 8.930 1.00 93.31 1130 GLY A CA 1
ATOM 8761 C C . GLY A 1 1130 ? 24.108 -13.282 8.904 1.00 93.31 1130 GLY A C 1
ATOM 8762 O O . GLY A 1 1130 ? 22.895 -13.484 8.876 1.00 93.31 1130 GLY A O 1
ATOM 8763 N N . GLY A 1 1131 ? 24.589 -12.031 8.974 1.00 84.88 1131 GLY A N 1
ATOM 8764 C CA . GLY A 1 1131 ? 23.713 -10.866 9.167 1.00 84.88 1131 GLY A CA 1
ATOM 8765 C C . GLY A 1 1131 ? 24.178 -9.516 8.636 1.00 84.88 1131 GLY A C 1
ATOM 8766 O O . GLY A 1 1131 ? 25.291 -9.341 8.162 1.00 84.88 1131 GLY A O 1
ATOM 8767 N N . GLY A 1 1132 ? 23.273 -8.543 8.735 1.00 86.44 1132 GLY A N 1
ATOM 8768 C CA . GLY A 1 1132 ? 23.443 -7.174 8.253 1.00 86.44 1132 GLY A CA 1
ATOM 8769 C C . GLY A 1 1132 ? 22.123 -6.626 7.712 1.00 86.44 1132 GLY A C 1
ATOM 8770 O O . GLY A 1 1132 ? 21.232 -7.400 7.365 1.00 86.44 1132 GLY A O 1
ATOM 8771 N N . ALA A 1 1133 ? 21.987 -5.299 7.645 1.00 80.75 1133 ALA A N 1
ATOM 8772 C CA . ALA A 1 1133 ? 20.782 -4.663 7.101 1.00 80.75 1133 ALA A CA 1
ATOM 8773 C C . ALA A 1 1133 ? 20.569 -5.038 5.624 1.00 80.75 1133 ALA A C 1
ATOM 8775 O O . ALA A 1 1133 ? 19.504 -5.525 5.268 1.00 80.75 1133 ALA A O 1
ATOM 8776 N N . ILE A 1 1134 ? 21.626 -4.955 4.807 1.00 85.31 1134 ILE A N 1
ATOM 8777 C CA . ILE A 1 1134 ? 21.583 -5.332 3.385 1.00 85.31 1134 ILE A CA 1
ATOM 8778 C C . ILE A 1 1134 ? 21.184 -6.804 3.216 1.00 85.31 1134 ILE A C 1
ATOM 8780 O O . ILE A 1 1134 ? 20.337 -7.123 2.386 1.00 85.31 1134 ILE A O 1
ATOM 8784 N N . LEU A 1 1135 ? 21.746 -7.709 4.029 1.00 92.19 1135 LEU A N 1
ATOM 8785 C CA . LEU A 1 1135 ? 21.408 -9.134 3.973 1.00 92.19 1135 LEU A CA 1
ATOM 8786 C C . LEU A 1 1135 ? 19.937 -9.375 4.342 1.00 92.19 1135 LEU A C 1
ATOM 8788 O O . LEU A 1 1135 ? 19.256 -10.144 3.672 1.00 92.19 1135 LEU A O 1
ATOM 8792 N N . ARG A 1 1136 ? 19.426 -8.687 5.373 1.00 92.31 1136 ARG A N 1
ATOM 8793 C CA . ARG A 1 1136 ? 18.012 -8.745 5.771 1.00 92.31 1136 ARG A CA 1
ATOM 8794 C C . ARG A 1 1136 ? 17.097 -8.303 4.628 1.00 92.31 1136 ARG A C 1
ATOM 8796 O O . ARG A 1 1136 ? 16.173 -9.037 4.287 1.00 92.31 1136 ARG A O 1
ATOM 8803 N N . ASP A 1 1137 ? 17.385 -7.153 4.028 1.00 88.88 1137 ASP A N 1
ATOM 8804 C CA . ASP A 1 1137 ? 16.594 -6.599 2.926 1.00 88.88 1137 ASP A CA 1
ATOM 8805 C C . ASP A 1 1137 ? 16.639 -7.521 1.699 1.00 88.88 1137 ASP A C 1
ATOM 8807 O O . ASP A 1 1137 ? 15.623 -7.744 1.041 1.00 88.88 1137 ASP A O 1
ATOM 8811 N N . SER A 1 1138 ? 17.793 -8.143 1.446 1.00 93.94 1138 SER A N 1
ATOM 8812 C CA . SER A 1 1138 ? 17.978 -9.125 0.372 1.00 93.94 1138 SER A CA 1
ATOM 8813 C C . SER A 1 1138 ? 17.160 -10.398 0.603 1.00 93.94 1138 SER A C 1
ATOM 8815 O O . SER A 1 1138 ? 16.540 -10.893 -0.333 1.00 93.94 1138 SER A O 1
ATOM 8817 N N . ILE A 1 1139 ? 17.084 -10.909 1.837 1.00 95.06 1139 ILE A N 1
ATOM 8818 C CA . ILE A 1 1139 ? 16.236 -12.068 2.166 1.00 95.06 1139 ILE A CA 1
ATOM 8819 C C . ILE A 1 1139 ? 14.757 -11.732 1.945 1.00 95.06 1139 ILE A C 1
ATOM 8821 O O . ILE A 1 1139 ? 14.012 -12.527 1.371 1.00 95.06 1139 ILE A O 1
ATOM 8825 N N . GLU A 1 1140 ? 14.310 -10.552 2.385 1.00 92.38 1140 GLU A N 1
ATOM 8826 C CA . GLU A 1 1140 ? 12.923 -10.128 2.178 1.00 92.38 1140 GLU A CA 1
ATOM 8827 C C . GLU A 1 1140 ? 12.594 -9.899 0.702 1.00 92.38 1140 GLU A C 1
ATOM 8829 O O . GLU A 1 1140 ? 11.480 -10.207 0.271 1.00 92.38 1140 GLU A O 1
ATOM 8834 N N . LEU A 1 1141 ? 13.545 -9.380 -0.076 1.00 90.19 1141 LEU A N 1
ATOM 8835 C CA . LEU A 1 1141 ? 13.379 -9.211 -1.511 1.00 90.19 1141 LEU A CA 1
ATOM 8836 C C . LEU A 1 1141 ? 13.339 -10.566 -2.227 1.00 90.19 1141 LEU A C 1
ATOM 8838 O O . LEU A 1 1141 ? 12.416 -10.775 -3.006 1.00 90.19 1141 LEU A O 1
ATOM 8842 N N . ALA A 1 1142 ? 14.230 -11.510 -1.906 1.00 94.12 1142 ALA A N 1
ATOM 8843 C CA . ALA A 1 1142 ? 14.213 -12.862 -2.476 1.00 94.12 1142 ALA A CA 1
ATOM 8844 C C . ALA A 1 1142 ? 12.877 -13.581 -2.212 1.00 94.12 1142 ALA A C 1
ATOM 8846 O O . ALA A 1 1142 ? 12.301 -14.193 -3.112 1.00 94.12 1142 ALA A O 1
ATOM 8847 N N . ALA A 1 1143 ? 12.320 -13.424 -1.004 1.00 90.12 1143 ALA A N 1
ATOM 8848 C CA . ALA A 1 1143 ? 11.001 -13.953 -0.660 1.00 90.12 1143 ALA A CA 1
ATOM 8849 C C . ALA A 1 1143 ? 9.855 -13.330 -1.486 1.00 90.12 1143 ALA A C 1
ATOM 8851 O O . ALA A 1 1143 ? 8.834 -13.984 -1.698 1.00 90.12 1143 ALA A O 1
ATOM 8852 N N . LYS A 1 1144 ? 10.010 -12.085 -1.958 1.00 88.06 1144 LYS A N 1
ATOM 8853 C CA . LYS A 1 1144 ? 9.031 -11.381 -2.808 1.00 88.06 1144 LYS A CA 1
ATOM 8854 C C . LYS A 1 1144 ? 9.211 -11.681 -4.297 1.00 88.06 1144 LYS A C 1
ATOM 8856 O O . LYS A 1 1144 ? 8.220 -11.735 -5.018 1.00 88.06 1144 LYS A O 1
ATOM 8861 N N . THR A 1 1145 ? 10.445 -11.861 -4.763 1.00 81.19 1145 THR A N 1
ATOM 8862 C CA . THR A 1 1145 ? 10.776 -12.043 -6.187 1.00 81.19 1145 THR A CA 1
ATOM 8863 C C . THR A 1 1145 ? 10.751 -13.503 -6.638 1.00 81.19 1145 THR A C 1
ATOM 8865 O O . THR A 1 1145 ? 10.999 -13.786 -7.803 1.00 81.19 1145 THR A O 1
ATOM 8868 N N . SER A 1 1146 ? 10.404 -14.435 -5.743 1.00 84.44 1146 SER A N 1
ATOM 8869 C CA . SER A 1 1146 ? 10.351 -15.882 -6.015 1.00 84.44 1146 SER A CA 1
ATOM 8870 C C . SER A 1 1146 ? 11.686 -16.500 -6.456 1.00 84.44 1146 SER A C 1
ATOM 8872 O O . SER A 1 1146 ? 11.692 -17.602 -7.005 1.00 84.44 1146 SER A O 1
ATOM 8874 N N . VAL A 1 1147 ? 12.816 -15.837 -6.182 1.00 92.00 1147 VAL A N 1
ATOM 8875 C CA . VAL A 1 1147 ? 14.146 -16.445 -6.334 1.00 92.00 1147 VAL A CA 1
ATOM 8876 C C . VAL A 1 1147 ? 14.271 -17.600 -5.339 1.00 92.00 1147 VAL A C 1
ATOM 8878 O O . VAL A 1 1147 ? 14.005 -17.393 -4.153 1.00 92.00 1147 VAL A O 1
ATOM 8881 N N . PRO A 1 1148 ? 14.696 -18.806 -5.759 1.00 94.56 1148 PRO A N 1
ATOM 8882 C CA . PRO A 1 1148 ? 15.017 -19.876 -4.825 1.00 94.56 1148 PRO A CA 1
ATOM 8883 C C . PRO A 1 1148 ? 16.093 -19.417 -3.837 1.00 94.56 1148 PRO A C 1
ATOM 8885 O O . PRO A 1 1148 ? 17.203 -19.067 -4.233 1.00 94.56 1148 PRO A O 1
ATOM 8888 N N . PHE A 1 1149 ? 15.777 -19.420 -2.542 1.00 96.69 1149 PHE A N 1
ATOM 8889 C CA . PHE A 1 1149 ? 16.717 -18.976 -1.515 1.00 96.69 1149 PHE A CA 1
ATOM 8890 C C . PHE A 1 1149 ? 16.832 -19.942 -0.340 1.00 96.69 1149 PHE A C 1
ATOM 8892 O O . PHE A 1 1149 ? 15.894 -20.692 -0.046 1.00 96.69 1149 PHE A O 1
ATOM 8899 N N . ARG A 1 1150 ? 17.989 -19.921 0.330 1.00 96.38 1150 ARG A N 1
ATOM 8900 C CA . ARG A 1 1150 ? 18.309 -20.720 1.524 1.00 96.38 1150 ARG A CA 1
ATOM 8901 C C . ARG A 1 1150 ? 18.898 -19.841 2.621 1.00 96.38 1150 ARG A C 1
ATOM 8903 O O . ARG A 1 1150 ? 19.614 -18.887 2.332 1.00 96.38 1150 ARG A O 1
ATOM 8910 N N . LEU A 1 1151 ? 18.611 -20.174 3.875 1.00 97.00 1151 LEU A N 1
ATOM 8911 C CA . LEU A 1 1151 ? 19.038 -19.431 5.060 1.00 97.00 1151 LEU A CA 1
ATOM 8912 C C . LEU A 1 1151 ? 19.876 -20.329 5.971 1.00 97.00 1151 LEU A C 1
ATOM 8914 O O . LEU A 1 1151 ? 19.350 -21.289 6.536 1.00 97.00 1151 LEU A O 1
ATOM 8918 N N . MET A 1 1152 ? 21.156 -20.006 6.155 1.00 96.12 1152 MET A N 1
ATOM 8919 C CA . MET A 1 1152 ? 21.990 -20.739 7.106 1.00 96.12 1152 MET A CA 1
ATOM 8920 C C . MET A 1 1152 ? 21.578 -20.386 8.539 1.00 96.12 1152 MET A C 1
ATOM 8922 O O . MET A 1 1152 ? 21.594 -19.221 8.946 1.00 96.12 1152 MET A O 1
ATOM 8926 N N . LYS A 1 1153 ? 21.203 -21.404 9.308 1.00 90.50 1153 LYS A N 1
ATOM 8927 C CA . LYS A 1 1153 ? 20.844 -21.328 10.721 1.00 90.50 1153 LYS A CA 1
ATOM 8928 C C . LYS A 1 1153 ? 22.077 -21.608 11.579 1.00 90.50 1153 LYS A C 1
ATOM 8930 O O . LYS A 1 1153 ? 22.908 -22.437 11.225 1.00 90.50 1153 LYS A O 1
ATOM 8935 N N . GLY A 1 1154 ? 22.189 -20.913 12.710 1.00 85.81 1154 GLY A N 1
ATOM 8936 C CA . GLY A 1 1154 ? 23.335 -21.015 13.618 1.00 85.81 1154 GLY A CA 1
ATOM 8937 C C . GLY A 1 1154 ? 24.131 -19.712 13.720 1.00 85.81 1154 GLY A C 1
ATOM 8938 O O . GLY A 1 1154 ? 24.129 -19.131 14.805 1.00 85.81 1154 GLY A O 1
ATOM 8939 N N . PRO A 1 1155 ? 24.759 -19.219 12.633 1.00 82.12 1155 PRO A N 1
ATOM 8940 C CA . PRO A 1 1155 ? 25.560 -17.996 12.677 1.00 82.12 1155 PRO A CA 1
ATOM 8941 C C . PRO A 1 1155 ? 24.734 -16.787 13.112 1.00 82.12 1155 PRO A C 1
ATOM 8943 O O . PRO A 1 1155 ? 23.618 -16.585 12.633 1.00 82.12 1155 PRO A O 1
ATOM 8946 N N . GLU A 1 1156 ? 25.264 -15.961 14.009 1.00 82.31 1156 GLU A N 1
ATOM 8947 C CA . GLU A 1 1156 ? 24.566 -14.773 14.487 1.00 82.31 1156 GLU A CA 1
ATOM 8948 C C . GLU A 1 1156 ? 24.241 -13.816 13.319 1.00 82.31 1156 GLU A C 1
ATOM 8950 O O . GLU A 1 1156 ? 25.091 -13.516 12.479 1.00 82.31 1156 GLU A O 1
ATOM 8955 N N . GLY A 1 1157 ? 22.994 -13.328 13.241 1.00 84.06 1157 GLY A N 1
ATOM 8956 C CA . GLY A 1 1157 ? 22.591 -12.353 12.225 1.00 84.06 1157 GLY A CA 1
ATOM 8957 C C . GLY A 1 1157 ? 21.240 -12.591 11.546 1.00 84.06 1157 GLY A C 1
ATOM 8958 O O . GLY A 1 1157 ? 20.461 -13.462 11.928 1.00 84.06 1157 GLY A O 1
ATOM 8959 N N . ALA A 1 1158 ? 20.966 -11.780 10.520 1.00 80.12 1158 ALA A N 1
ATOM 8960 C CA . ALA A 1 1158 ? 19.693 -11.707 9.802 1.00 80.12 1158 ALA A CA 1
ATOM 8961 C C . ALA A 1 1158 ? 19.232 -13.040 9.188 1.00 80.12 1158 ALA A C 1
ATOM 8963 O O . ALA A 1 1158 ? 18.039 -13.329 9.232 1.00 80.12 1158 ALA A O 1
ATOM 8964 N N . ALA A 1 1159 ? 20.139 -13.859 8.648 1.00 89.56 1159 ALA A N 1
ATOM 8965 C CA . ALA A 1 1159 ? 19.811 -15.176 8.107 1.00 89.56 1159 ALA A CA 1
ATOM 8966 C C . ALA A 1 1159 ? 19.295 -16.113 9.209 1.00 89.56 1159 ALA A C 1
ATOM 8968 O O . ALA A 1 1159 ? 18.242 -16.726 9.047 1.00 89.56 1159 ALA A O 1
ATOM 8969 N N . ASN A 1 1160 ? 19.957 -16.148 10.369 1.00 91.12 1160 ASN A N 1
ATOM 8970 C CA . ASN A 1 1160 ? 19.513 -16.946 11.510 1.00 91.12 1160 ASN A CA 1
ATOM 8971 C C . ASN A 1 1160 ? 18.212 -16.408 12.124 1.00 91.12 1160 ASN A C 1
ATOM 8973 O O . ASN A 1 1160 ? 17.302 -17.185 12.407 1.00 91.12 1160 ASN A O 1
ATOM 8977 N N . GLU A 1 1161 ? 18.066 -15.089 12.256 1.00 88.06 1161 GLU A N 1
ATOM 8978 C CA . GLU A 1 1161 ? 16.819 -14.463 12.712 1.00 88.06 1161 GLU A CA 1
ATOM 8979 C C . GLU A 1 1161 ? 15.640 -14.811 11.788 1.00 88.06 1161 GLU A C 1
ATOM 8981 O O . GLU A 1 1161 ? 14.597 -15.286 12.250 1.00 88.06 1161 GLU A O 1
ATOM 8986 N N . LEU A 1 1162 ? 15.810 -14.637 10.473 1.00 89.44 1162 LEU A N 1
ATOM 8987 C CA . LEU A 1 1162 ? 14.771 -14.898 9.476 1.00 89.44 1162 LEU A CA 1
ATOM 8988 C C . LEU A 1 1162 ? 14.579 -16.388 9.173 1.00 89.44 1162 LEU A C 1
ATOM 8990 O O . LEU A 1 1162 ? 13.510 -16.755 8.690 1.00 89.44 1162 LEU A O 1
ATOM 8994 N N . SER A 1 1163 ? 15.518 -17.265 9.539 1.00 91.19 1163 SER A N 1
ATOM 8995 C CA . SER A 1 1163 ? 15.334 -18.724 9.462 1.00 91.19 1163 SER A CA 1
ATOM 8996 C C . SER A 1 1163 ? 14.127 -19.192 10.282 1.00 91.19 1163 SER A C 1
ATOM 8998 O O . SER A 1 1163 ? 13.429 -20.129 9.905 1.00 91.19 1163 SER A O 1
ATOM 9000 N N . THR A 1 1164 ? 13.807 -18.484 11.371 1.00 86.50 1164 THR A N 1
ATOM 9001 C CA . THR A 1 1164 ? 12.611 -18.761 12.179 1.00 86.50 1164 THR A CA 1
ATOM 9002 C C . THR A 1 1164 ? 11.314 -18.371 11.467 1.00 86.50 1164 THR A C 1
ATOM 9004 O O . THR A 1 1164 ? 10.267 -18.971 11.721 1.00 86.50 1164 THR A O 1
ATOM 9007 N N . ARG A 1 1165 ? 11.380 -17.381 10.567 1.00 85.06 1165 ARG A N 1
ATOM 9008 C CA . ARG A 1 1165 ? 10.266 -16.909 9.734 1.00 85.06 1165 ARG A CA 1
ATOM 9009 C C . ARG A 1 1165 ? 10.092 -17.774 8.483 1.00 85.06 1165 ARG A C 1
ATOM 9011 O O . ARG A 1 1165 ? 8.958 -17.990 8.068 1.00 85.06 1165 ARG A O 1
ATOM 9018 N N . TYR A 1 1166 ? 11.190 -18.302 7.940 1.00 90.25 1166 TYR A N 1
ATOM 9019 C CA . TYR A 1 1166 ? 11.228 -19.140 6.738 1.00 90.25 1166 TYR A CA 1
ATOM 9020 C C . TYR A 1 1166 ? 11.908 -20.503 7.004 1.00 90.25 1166 TYR A C 1
ATOM 9022 O O . TYR A 1 1166 ? 12.919 -20.822 6.380 1.00 90.25 1166 TYR A O 1
ATOM 9030 N N . PRO A 1 1167 ? 11.384 -21.345 7.917 1.00 91.69 1167 PRO A N 1
ATOM 9031 C CA . PRO A 1 1167 ? 12.039 -22.588 8.333 1.00 91.69 1167 PRO A CA 1
ATOM 9032 C C . PRO A 1 1167 ? 12.155 -23.639 7.227 1.00 91.69 1167 PRO A C 1
ATOM 9034 O O . PRO A 1 1167 ? 13.016 -24.503 7.317 1.00 91.69 1167 PRO A O 1
ATOM 9037 N N . THR A 1 1168 ? 11.319 -23.582 6.187 1.00 91.69 1168 THR A N 1
ATOM 9038 C CA . THR A 1 1168 ? 11.426 -24.458 5.005 1.00 91.69 1168 THR A CA 1
ATOM 9039 C C . THR A 1 1168 ? 12.612 -24.096 4.109 1.00 91.69 1168 THR A C 1
ATOM 9041 O O . THR A 1 1168 ? 13.038 -24.912 3.301 1.00 91.69 1168 THR A O 1
ATOM 9044 N N . HIS A 1 1169 ? 13.161 -22.892 4.280 1.00 92.81 1169 HIS A N 1
ATOM 9045 C CA . HIS A 1 1169 ? 14.356 -22.405 3.597 1.00 92.81 1169 HIS A CA 1
ATOM 9046 C C . HIS A 1 1169 ? 15.607 -22.519 4.480 1.00 92.81 1169 HIS A C 1
ATOM 9048 O O . HIS A 1 1169 ? 16.705 -22.214 4.020 1.00 92.81 1169 HIS A O 1
ATOM 9054 N N . ALA A 1 1170 ? 15.457 -22.918 5.747 1.00 95.00 1170 ALA A N 1
ATOM 9055 C CA . ALA A 1 1170 ? 16.532 -22.936 6.728 1.00 95.00 1170 ALA A CA 1
ATOM 9056 C C . ALA A 1 1170 ? 17.331 -24.247 6.697 1.00 95.00 1170 ALA A C 1
ATOM 9058 O O . ALA A 1 1170 ? 16.744 -25.325 6.622 1.00 95.00 1170 ALA A O 1
ATOM 9059 N N . PHE A 1 1171 ? 18.654 -24.161 6.832 1.00 95.50 1171 PHE A N 1
ATOM 9060 C CA . PHE A 1 1171 ? 19.560 -25.314 6.912 1.00 95.50 1171 PHE A CA 1
ATOM 9061 C C . PHE A 1 1171 ? 20.677 -25.061 7.935 1.00 95.50 1171 PHE A C 1
ATOM 9063 O O . PHE A 1 1171 ? 21.033 -23.911 8.171 1.00 95.50 1171 PHE A O 1
ATOM 9070 N N . GLU A 1 1172 ? 21.236 -26.107 8.547 1.00 92.56 1172 GLU A N 1
ATOM 9071 C CA . GLU A 1 1172 ? 22.415 -25.994 9.432 1.00 92.56 1172 GLU A CA 1
ATOM 9072 C C . GLU A 1 1172 ? 23.662 -26.613 8.786 1.00 92.56 1172 GLU A C 1
ATOM 9074 O O . GLU A 1 1172 ? 24.773 -26.127 8.986 1.00 92.56 1172 GLU A O 1
ATOM 9079 N N . THR A 1 1173 ? 23.474 -27.655 7.972 1.00 91.81 1173 THR A N 1
ATOM 9080 C CA . THR A 1 1173 ? 24.545 -28.403 7.297 1.00 91.81 1173 THR A CA 1
ATOM 9081 C C . THR A 1 1173 ? 24.304 -28.513 5.787 1.00 91.81 1173 THR A C 1
ATOM 9083 O O . THR A 1 1173 ? 23.187 -28.289 5.312 1.00 91.81 1173 THR A O 1
ATOM 9086 N N . VAL A 1 1174 ? 25.325 -28.907 5.015 1.00 90.81 1174 VAL A N 1
ATOM 9087 C CA . VAL A 1 1174 ? 25.181 -29.192 3.570 1.00 90.81 1174 VAL A CA 1
ATOM 9088 C C . VAL A 1 1174 ? 24.192 -30.331 3.319 1.00 90.81 1174 VAL A C 1
ATOM 9090 O O . VAL A 1 1174 ? 23.348 -30.263 2.427 1.00 90.81 1174 VAL A O 1
ATOM 9093 N N . HIS A 1 1175 ? 24.202 -31.349 4.179 1.00 89.75 1175 HIS A N 1
ATOM 9094 C CA . HIS A 1 1175 ? 23.228 -32.436 4.114 1.00 89.75 1175 HIS A CA 1
ATOM 9095 C C . HIS A 1 1175 ? 21.781 -31.952 4.296 1.00 89.75 1175 HIS A C 1
ATOM 9097 O O . HIS A 1 1175 ? 20.872 -32.453 3.631 1.00 89.75 1175 HIS A O 1
ATOM 9103 N N . ASP A 1 1176 ? 21.552 -30.964 5.167 1.00 89.06 1176 ASP A N 1
ATOM 9104 C CA . ASP A 1 1176 ? 20.235 -30.335 5.306 1.00 89.06 1176 ASP A CA 1
ATOM 9105 C C . ASP A 1 1176 ? 19.875 -29.536 4.057 1.00 89.06 1176 ASP A C 1
ATOM 9107 O O . ASP A 1 1176 ? 18.761 -29.675 3.555 1.00 89.06 1176 ASP A O 1
ATOM 9111 N N . LEU A 1 1177 ? 20.824 -28.765 3.516 1.00 89.75 1177 LEU A N 1
ATOM 9112 C CA . LEU A 1 1177 ? 20.649 -27.989 2.288 1.00 89.75 1177 LEU A CA 1
ATOM 9113 C C . LEU A 1 1177 ? 20.181 -28.876 1.121 1.00 89.75 1177 LEU A C 1
ATOM 9115 O O . LEU A 1 1177 ? 19.189 -28.558 0.466 1.00 89.75 1177 LEU A O 1
ATOM 9119 N N . ASN A 1 1178 ? 20.821 -30.033 0.930 1.00 86.19 1178 ASN A N 1
ATOM 9120 C CA . ASN A 1 1178 ? 20.503 -30.998 -0.130 1.00 86.19 1178 ASN A CA 1
ATOM 9121 C C . ASN A 1 1178 ? 19.138 -31.678 0.032 1.00 86.19 1178 ASN A C 1
ATOM 9123 O O . ASN A 1 1178 ? 18.544 -32.155 -0.939 1.00 86.19 1178 ASN A O 1
ATOM 9127 N N . ARG A 1 1179 ? 18.602 -31.729 1.256 1.00 84.88 1179 ARG A N 1
ATOM 9128 C CA . ARG A 1 1179 ? 17.240 -32.228 1.508 1.00 84.88 1179 ARG A CA 1
ATOM 9129 C C . ARG A 1 1179 ? 16.172 -31.221 1.101 1.00 84.88 1179 ARG A C 1
ATOM 9131 O O . ARG A 1 1179 ? 15.032 -31.623 0.847 1.00 84.88 1179 ARG A O 1
ATOM 9138 N N . ILE A 1 1180 ? 16.525 -29.942 1.011 1.00 83.31 1180 ILE A N 1
ATOM 9139 C CA . ILE A 1 1180 ? 15.627 -28.884 0.564 1.00 83.31 1180 ILE A CA 1
ATOM 9140 C C . ILE A 1 1180 ? 15.599 -28.909 -0.969 1.00 83.31 1180 ILE A C 1
ATOM 9142 O O . ILE A 1 1180 ? 16.399 -28.261 -1.646 1.00 83.31 1180 ILE A O 1
ATOM 9146 N N . LYS A 1 1181 ? 14.677 -29.703 -1.530 1.00 71.19 1181 LYS A N 1
ATOM 9147 C CA . LYS A 1 1181 ? 14.554 -29.881 -2.984 1.00 71.19 1181 LYS A CA 1
ATOM 9148 C C . LYS A 1 1181 ? 14.310 -28.531 -3.677 1.00 71.19 1181 LYS A C 1
ATOM 9150 O O . LYS A 1 1181 ? 13.391 -27.829 -3.260 1.00 71.19 1181 LYS A O 1
ATOM 9155 N N . PRO A 1 1182 ? 14.988 -28.221 -4.799 1.00 57.81 1182 PRO A N 1
ATOM 9156 C CA . PRO A 1 1182 ? 14.723 -27.021 -5.607 1.00 57.81 1182 PRO A CA 1
ATOM 9157 C C . PRO A 1 1182 ? 13.230 -26.827 -5.936 1.00 57.81 1182 PRO A C 1
ATOM 9159 O O . PRO A 1 1182 ? 12.692 -25.726 -5.870 1.00 57.81 1182 PRO A O 1
ATOM 9162 N N . SER A 1 1183 ? 12.511 -27.927 -6.194 1.00 46.25 1183 SER A N 1
ATOM 9163 C CA . SER A 1 1183 ? 11.076 -27.924 -6.508 1.00 46.25 1183 SER A CA 1
ATOM 9164 C C . SER A 1 1183 ? 10.151 -27.617 -5.322 1.00 46.25 1183 SER A C 1
ATOM 9166 O O . SER A 1 1183 ? 8.983 -27.315 -5.546 1.00 46.25 1183 SER A O 1
ATOM 9168 N N . SER A 1 1184 ? 10.624 -27.716 -4.073 1.00 41.91 1184 SER A N 1
ATOM 9169 C CA . SER A 1 1184 ? 9.846 -27.352 -2.874 1.00 41.91 1184 SER A CA 1
ATOM 9170 C C . SER A 1 1184 ? 9.978 -25.876 -2.477 1.00 41.91 1184 SER A C 1
ATOM 9172 O O . SER A 1 1184 ? 9.434 -25.487 -1.454 1.00 41.91 1184 SER A O 1
ATOM 9174 N N . LEU A 1 1185 ? 10.688 -25.057 -3.263 1.00 45.81 1185 LEU A N 1
ATOM 9175 C CA . LEU A 1 1185 ? 11.024 -23.666 -2.912 1.00 45.81 1185 LEU A CA 1
ATOM 9176 C C . LEU A 1 1185 ? 10.348 -22.603 -3.773 1.00 45.81 1185 LEU A C 1
ATOM 9178 O O . LEU A 1 1185 ? 10.622 -21.416 -3.596 1.00 45.81 1185 LEU A O 1
ATOM 9182 N N . ARG A 1 1186 ? 9.443 -22.991 -4.677 1.00 42.91 1186 ARG A N 1
ATOM 9183 C CA . ARG A 1 1186 ? 8.466 -22.020 -5.182 1.00 42.91 1186 ARG A CA 1
ATOM 9184 C C . ARG A 1 1186 ? 7.644 -21.561 -3.978 1.00 42.91 1186 ARG A C 1
ATOM 9186 O O . ARG A 1 1186 ? 7.175 -22.427 -3.248 1.00 42.91 1186 ARG A O 1
ATOM 9193 N N . SER A 1 1187 ? 7.580 -20.238 -3.772 1.00 43.84 1187 SER A N 1
ATOM 9194 C CA . SER A 1 1187 ? 6.874 -19.483 -2.715 1.00 43.84 1187 SER A CA 1
ATOM 9195 C C . SER A 1 1187 ? 6.059 -20.331 -1.732 1.00 43.84 1187 SER A C 1
ATOM 9197 O O . SER A 1 1187 ? 5.168 -21.043 -2.193 1.00 43.84 1187 SER A O 1
ATOM 9199 N N . LEU A 1 1188 ? 6.302 -20.175 -0.415 1.00 40.84 1188 LEU A N 1
ATOM 9200 C CA . LEU A 1 1188 ? 5.533 -20.780 0.693 1.00 40.84 1188 LEU A CA 1
ATOM 9201 C C . LEU A 1 1188 ? 4.165 -21.277 0.224 1.00 40.84 1188 LEU A C 1
ATOM 9203 O O . LEU A 1 1188 ? 3.258 -20.471 -0.014 1.00 40.84 1188 LEU A O 1
ATOM 9207 N N . SER A 1 1189 ? 4.000 -22.593 0.091 1.00 44.25 1189 SER A N 1
ATOM 9208 C CA . SER A 1 1189 ? 2.664 -23.114 -0.165 1.00 44.25 1189 SER A CA 1
ATOM 9209 C C . SER A 1 1189 ? 1.759 -22.661 0.988 1.00 44.25 1189 SER A C 1
ATOM 9211 O O . SER A 1 1189 ? 2.208 -22.580 2.137 1.00 44.25 1189 SER A O 1
ATOM 9213 N N . CYS A 1 1190 ? 0.475 -22.375 0.735 1.00 39.25 1190 CYS A N 1
ATOM 9214 C CA . CYS A 1 1190 ? -0.467 -21.997 1.803 1.00 39.25 1190 CYS A CA 1
ATOM 9215 C C . CYS A 1 1190 ? -0.417 -22.979 2.992 1.00 39.25 1190 CYS A C 1
ATOM 9217 O O . CYS A 1 1190 ? -0.587 -22.583 4.141 1.00 39.25 1190 CYS A O 1
ATOM 9219 N N . LYS A 1 1191 ? -0.080 -24.245 2.720 1.00 38.66 1191 LYS A N 1
ATOM 9220 C CA . LYS A 1 1191 ? 0.168 -25.308 3.695 1.00 38.66 1191 LYS A CA 1
ATOM 9221 C C . LYS A 1 1191 ? 1.364 -25.041 4.617 1.00 38.66 1191 LYS A C 1
ATOM 9223 O O . LYS A 1 1191 ? 1.252 -25.288 5.811 1.00 38.66 1191 LYS A O 1
ATOM 9228 N N . GLU A 1 1192 ? 2.491 -24.553 4.110 1.00 43.75 1192 GLU A N 1
ATOM 9229 C CA . GLU A 1 1192 ? 3.694 -24.276 4.911 1.00 43.75 1192 GLU A CA 1
ATOM 9230 C C . GLU A 1 1192 ? 3.533 -23.000 5.736 1.00 43.75 1192 GLU A C 1
ATOM 9232 O O . GLU A 1 1192 ? 3.876 -22.993 6.920 1.00 43.75 1192 GLU A O 1
ATOM 9237 N N . ALA A 1 1193 ? 2.893 -21.971 5.166 1.00 43.09 1193 ALA A N 1
ATOM 9238 C CA . ALA A 1 1193 ? 2.472 -20.784 5.911 1.00 43.09 1193 ALA A CA 1
ATOM 9239 C C . ALA A 1 1193 ? 1.513 -21.158 7.061 1.00 43.09 1193 ALA A C 1
ATOM 9241 O O . ALA A 1 1193 ? 1.660 -20.683 8.187 1.00 43.09 1193 ALA A O 1
ATOM 9242 N N . PHE A 1 1194 ? 0.584 -22.088 6.816 1.00 39.81 1194 PHE A N 1
ATOM 9243 C CA . PHE A 1 1194 ? -0.361 -22.588 7.816 1.00 39.81 1194 PHE A CA 1
ATOM 9244 C C . PHE A 1 1194 ? 0.280 -23.527 8.857 1.00 39.81 1194 PHE A C 1
ATOM 9246 O O . PHE A 1 1194 ? -0.065 -23.472 10.038 1.00 39.81 1194 PHE A O 1
ATOM 9253 N N . GLN A 1 1195 ? 1.259 -24.355 8.476 1.00 40.78 1195 GLN A N 1
ATOM 9254 C CA . GLN A 1 1195 ? 2.009 -25.230 9.394 1.00 40.78 1195 GLN A CA 1
ATOM 9255 C C . GLN A 1 1195 ? 2.913 -24.437 10.353 1.00 40.78 1195 GLN A C 1
ATOM 9257 O O . GLN A 1 1195 ? 3.022 -24.778 11.532 1.00 40.78 1195 GLN A O 1
ATOM 9262 N N . LEU A 1 1196 ? 3.489 -23.326 9.888 1.00 42.12 1196 LEU A N 1
ATOM 9263 C CA . LEU A 1 1196 ? 4.184 -22.342 10.726 1.00 42.12 1196 LEU A CA 1
ATOM 9264 C C . LEU A 1 1196 ? 3.251 -21.664 11.741 1.00 42.12 1196 LEU A C 1
ATOM 9266 O O . LEU A 1 1196 ? 3.626 -21.469 12.901 1.00 42.12 1196 LEU A O 1
ATOM 9270 N N . LEU A 1 1197 ? 2.021 -21.346 11.327 1.00 37.62 1197 LEU A N 1
ATOM 9271 C CA . LEU A 1 1197 ? 0.998 -20.739 12.184 1.00 37.62 1197 LEU A CA 1
ATOM 9272 C C . LEU A 1 1197 ? 0.426 -21.730 13.217 1.00 37.62 1197 LEU A C 1
ATOM 9274 O O . LEU A 1 1197 ? 0.160 -21.349 14.358 1.00 37.62 1197 LEU A O 1
ATOM 9278 N N . THR A 1 1198 ? 0.297 -23.012 12.870 1.00 35.84 1198 THR A N 1
ATOM 9279 C CA . THR A 1 1198 ? -0.266 -24.057 13.750 1.00 35.84 1198 THR A CA 1
ATOM 9280 C C . THR A 1 1198 ? 0.750 -24.653 14.730 1.00 35.84 1198 THR A C 1
ATOM 9282 O O . THR A 1 1198 ? 0.391 -24.911 15.879 1.00 35.84 1198 THR A O 1
ATOM 9285 N N . LYS A 1 1199 ? 2.041 -24.764 14.377 1.00 32.53 1199 LYS A N 1
ATOM 9286 C CA . LYS A 1 1199 ? 3.099 -25.208 15.318 1.00 32.53 1199 LYS A CA 1
ATOM 9287 C C . LYS A 1 1199 ? 3.331 -24.208 16.469 1.00 32.53 1199 LYS A C 1
ATOM 9289 O O . LYS A 1 1199 ? 3.787 -24.587 17.546 1.00 32.53 1199 LYS A O 1
ATOM 9294 N N . ARG A 1 1200 ? 2.932 -22.938 16.295 1.00 36.88 1200 ARG A N 1
ATOM 9295 C CA . ARG A 1 1200 ? 2.859 -21.931 17.376 1.00 36.88 1200 ARG A CA 1
ATOM 9296 C C . ARG A 1 1200 ? 1.677 -22.137 18.335 1.00 36.88 1200 ARG A C 1
ATOM 9298 O O . ARG A 1 1200 ? 1.760 -21.681 19.472 1.00 36.88 1200 ARG A O 1
ATOM 9305 N N . ARG A 1 1201 ? 0.604 -22.825 17.917 1.00 32.91 1201 ARG A N 1
ATOM 9306 C CA . ARG A 1 1201 ? -0.534 -23.180 18.788 1.00 32.91 1201 ARG A CA 1
ATOM 9307 C C . ARG A 1 1201 ? -0.230 -24.392 19.676 1.00 32.91 1201 ARG A C 1
ATOM 9309 O O . ARG A 1 1201 ? -0.667 -24.396 20.821 1.00 32.91 1201 ARG A O 1
ATOM 9316 N N . SER A 1 1202 ? 0.540 -25.380 19.206 1.00 28.84 1202 SER A N 1
ATOM 9317 C CA . SER A 1 1202 ? 0.831 -26.591 19.999 1.00 28.84 1202 SER A CA 1
ATOM 9318 C C . SER A 1 1202 ? 1.817 -26.360 21.150 1.00 28.84 1202 SER A C 1
ATOM 9320 O O . SER A 1 1202 ? 1.687 -27.011 22.174 1.00 28.84 1202 SER A O 1
ATOM 9322 N N . ASN A 1 1203 ? 2.738 -25.395 21.036 1.00 28.94 1203 ASN A N 1
ATOM 9323 C CA . ASN A 1 1203 ? 3.614 -24.984 22.150 1.00 28.94 1203 ASN A CA 1
ATOM 9324 C C . ASN A 1 1203 ? 2.943 -23.976 23.112 1.00 28.94 1203 ASN A C 1
ATOM 9326 O O . ASN A 1 1203 ? 3.604 -23.423 23.988 1.00 28.94 1203 ASN A O 1
ATOM 9330 N N . ARG A 1 1204 ? 1.642 -23.708 22.926 1.00 31.48 1204 ARG A N 1
ATOM 9331 C CA . ARG A 1 1204 ? 0.792 -22.880 23.799 1.00 31.48 1204 ARG A CA 1
ATOM 9332 C C . ARG A 1 1204 ? -0.338 -23.662 24.478 1.00 31.48 1204 ARG A C 1
ATOM 9334 O O . ARG A 1 1204 ? -1.253 -23.038 25.013 1.00 31.48 1204 ARG A O 1
ATOM 9341 N N . ARG A 1 1205 ? -0.288 -24.994 24.463 1.00 29.64 1205 ARG A N 1
ATOM 9342 C CA . ARG A 1 1205 ? -1.023 -25.794 25.447 1.00 29.64 1205 ARG A CA 1
ATOM 9343 C C . ARG A 1 1205 ? -0.091 -26.206 26.566 1.00 29.64 1205 ARG A C 1
ATOM 9345 O O . ARG A 1 1205 ? 1.004 -26.707 26.233 1.00 29.64 1205 ARG A O 1
#

pLDDT: mean 73.69, std 22.06, range [22.7, 98.31]